Protein AF-A0AAW9J1S3-F1 (afdb_monomer)

Solvent-accessible surface area (backbone atoms only — not comparable to full-atom values): 53764 Å² total; per-residue (Å²): 118,81,62,62,61,52,53,53,47,53,53,35,45,76,72,69,49,69,88,64,60,58,68,57,48,53,51,50,54,44,50,51,50,52,27,54,75,70,70,55,31,61,52,56,92,59,55,45,56,62,50,27,49,54,73,49,40,63,56,83,90,52,37,42,70,56,31,48,40,51,44,47,17,64,76,46,49,65,40,48,36,65,63,54,35,52,54,44,48,53,59,56,66,73,47,64,66,48,80,29,67,58,48,80,54,96,50,23,64,40,79,38,87,68,33,74,67,61,58,68,61,51,53,50,50,49,53,47,64,70,69,59,83,79,79,79,84,62,68,59,46,78,66,84,85,67,46,63,35,38,39,51,54,77,73,41,83,43,54,34,45,43,84,89,52,95,72,71,77,64,76,75,73,70,68,51,76,47,67,64,80,64,51,73,48,44,50,66,56,47,47,50,42,17,44,51,51,43,51,50,53,53,50,36,41,74,71,66,79,42,85,75,80,89,76,51,44,39,62,49,50,70,47,28,48,63,26,35,41,54,96,54,41,77,40,87,53,65,61,51,71,43,49,53,68,26,27,35,39,25,31,64,80,24,40,60,72,57,50,53,52,36,51,50,53,52,40,34,78,70,57,34,20,34,37,40,35,35,85,44,70,67,59,22,51,54,50,30,52,51,37,44,73,69,72,40,52,47,26,45,55,77,54,54,91,45,46,65,65,48,49,61,68,66,39,53,94,91,45,98,61,60,57,64,84,51,40,71,74,71,66,45,64,65,73,62,68,78,28,46,59,86,85,60,77,98,70,73,74,53,86,60,66,66,56,54,64,52,26,27,51,86,94,48,89,55,24,24,46,40,75,61,55,69,75,31,54,70,44,42,44,44,54,41,57,39,67,37,33,34,40,26,20,22,60,64,34,39,72,75,27,62,49,41,77,40,95,89,63,30,65,46,48,32,55,62,48,43,32,74,39,30,28,35,35,36,31,55,51,36,35,54,48,35,39,53,32,21,30,74,26,33,26,66,49,48,53,68,54,58,51,58,61,30,44,61,43,51,51,51,49,53,52,37,43,75,73,67,62,72,50,75,68,56,55,51,49,53,50,35,54,51,50,36,50,55,28,49,49,56,47,49,52,56,67,70,50,94,64,57,80,54,40,60,61,58,47,52,72,57,27,73,47,41,43,69,54,55,53,72,71,37,82,84,55,59,66,70,63,50,50,42,53,52,38,34,74,65,68,70,45,91,35,67,68,59,52,39,44,74,75,36,58,68,61,34,55,54,49,47,31,72,75,68,73,48,53,73,66,54,50,52,52,51,52,47,37,50,32,46,49,53,32,53,55,32,51,56,48,43,40,51,50,52,54,52,38,54,73,75,40,40,46,74,60,62,73,54,64,67,58,48,61,70,49,84,65,55,60,50,57,42,24,45,29,61,76,43,75,43,72,37,35,34,48,39,83,87,81,69,43,62,29,41,36,34,35,55,30,41,30,36,41,73,64,71,28,35,27,50,57,44,51,40,79,66,14,49,54,56,24,19,26,30,38,34,32,26,54,61,28,90,31,87,55,11,35,49,38,27,56,85,60,70,59,43,33,36,28,41,54,40,66,71,58,44,56,52,46,33,63,24,45,33,42,75,49,96,38,92,48,38,33,56,91,42,81,67,46,66,65,38,47,50,51,43,51,60,77,41,39,69,63,54,50,53,40,46,76,70,70,40,20,37,39,38,29,27,70,34,60,71,53,21,53,53,50,44,59,50,47,46,72,76,42,71,90,55,47,57,35,24,48,44,58,78,88,56,82,88,55,90,51,53,43,43,63,84,49,45,53,59,49,67,76,65,75,59,37,34,41,27,35,24,42,88,70,63,35,63,96,64,68,48,27,37,98,84,50,24,32,61,45,40,33,38,36,34,58,28,66,72,62,76,74,83,65,40,64,46,58,52,49,25,35,47,47,28,52,44,42,48,50,37,49,76,44,71,86,51,59,60,66,61,44,32,52,52,47,27,54,50,33,47,54,48,54,58,55,69,62,56,88,61,96,46,73,68,71,42,58,69,68,61,37,40,27,51,45,43,47,41,50,48,51,53,51,38,42,50,39,51,53,55,33,76,71,59,88,85,58,79,73,41,38,38,37,40,40,18,22,53,46,47,43,93,49,102,84,41,58,29,52,60,60,53,42,49,50,53,50,53,58,43,38,71,34,84,64,45,7,69,59,43,37,72,58,40,37,39,58,51,45,8,46,45,67,38,63,73,76,116

Organism: Clostridium perfringens (NCBI:txid1502)

Secondary structure (DSSP, 8-state):
-HHHHHHHHHHHHHTT-TT--HHHHHHHHHHHHHHHHTT--B-TTTGGGGGG-GGGTT-S---HHHHHHHHHHHHSGGGGSHHHHHHHHHHHHHS-GGG-SEEEETTEEEE-TT--S-HHHHHHHHHHHTT--PPPPP-EE--SS--EEEEEETTEEEEEE-TTS-------PPPPPP--S-EEEEHHHHHHHHHHHHHHHHHHHHTTS--PPP--HHHHHHTEEEEEEETTEEEE-SEEEE-SEEEEEE-TTSSHHHHHHHHHHHHHHTT--EEEEES-HHHHHHHHHHHHHTT--EEE---GGGHHHHHHHHS-TT-SS--HHHHHHH-PPPGGGGTB-TTS------TT---TTTBB-TT--SEE--GGGGT-GGGHHHHGGGT-SEEEEEHHHHHH-B---BTTTBS-BHHHHHHHH-SEEEETTHHHHHHHHHHHTEEEEEHHHHHHHHHHHHHHHHHHHHTT---HHHHHHHHHHHHHHHHHHHHHHHHHSS-SHHHHHHHHTT--B-HHHHHHH-TTS-HHHHHHHHHHHHH----HHHHHHHH-HHHHHHHHHHHH---HHHHHHHHHHHHHHHHHHHHHHHHHHHHHHHHHS-------TTTS-STTTHHHHSPBPTT--EEEEEEETTTTEEEEEEE-B-TTHHHHSGGGSSB-TTS-B-S-EEEEEESS---TT-TTT---S-EEEEEEEPHHHHHHHHT-EEEE-------TT-SSHHHHHHHHHHHTHHHHHHHHHTT--EEEEESSHHHHHHHHHHHHHH-TTS-EEEEE-TTSPP-TTEEEGGGGGTGGGG--SEEEEEHHHHSSS---B-TTS-BS-SEEEESS---PPTT-HHHHHHHHHHHHHHHHHHTTTS-HHHHHHHHHHHHHHHHHHHT---SSGGGS-HHHHHHHHHHHHHHHHHHHTTT---S-TTSPPPEEEE-SGGGS-SSTT---HHHHHHHHHHHHHT-TTTHHHHHHHHHHHHHHHHHHHS--

Foldseek 3Di:
DVPVLVVLQVVLVVVVNPPQPSLLQLLLLLVLLLCVVVVVFAQLLQCLLQLQCLLLFLDFDFFLNSQLSLLNCVSNVVSNFSLSVVVSLVSNQPGDLLSGQWDADPRGTDGRPSNDPPNVVSSVVSVVSSVDDDAADALADADQVDFWWWAFAQRDIWIFGRPVPDFDFFDQDAFQAAPDDKDKDFLVLLLVLQVLLLVLVVVCVVVVVDDDDRDSLNVLSVQWFKWFQDPLDTHHDGMDIFDFEAEEEEAQSLCLVSSVLSCLLSCLVVVAAEEEADADPVVLLVSQVSCVSVVFLEFEQDDQVCLVVVQLLQDDPVDPDGDPSVCLARVFAFPRLVRTDPPDPNDGQDGSNDCQRAIHDDPDPGTYGDSCCNVGSNCVRQSSNRPGSYYYYYLCCQLVPWHDQDPRHGIDRNLVVQFQHGAEYEYEALLVSLLVLLDLQKDKFAPCCQLVLCVVLLVSLVVCVVVVVDDPLNVVLNVLSVLLVVLQVLLLCLLPDDCLPCSVVNQQPQDWDALLRLLVVPPLADPVLSVLVVCCQSPVDDRPLLVCCVVDVVVSLVCCCVPVVHDPSNSSSSSNSSSRSSSVVSVLVSLVSVVVCVSRHVRPRDRGSQSVPSDPVVLSQFRFQLLHFDWIWGADPVVRHIMIITHGGSRSCSQSVQQQSRADSGSRGSHHRYYYYHNQQCLPLALSRHDLHDHGIYIFGRVLLLVLLLQAAEAEQPDPQALDVDDPNLVSLLVLCVSCVVVLVVCVVVVFAEEEEDADQVSQVSNQVSVCVSCVPFLAAEEDDSPDDDDPRYDYLSCLQVVLVVSHRYYYYYLVSQLDDYQNAHPLSAFRGQEYEHSHQHDDDQSDVSSLSSSLSSVSSNLSVVPSPDDSSVNSVVSSVSSVVSSVLSSDDDPALLRRDPSVNSNVLSVSVSSVSSNVSSNSRDPDSPDDRGYYYYRRPLCQAPDPSGDHSLVVNLVVLVVCLPDSSHNVVSCSSCVSVSSSSCVNPVPD

InterPro domains:
  IPR027417 P-loop containing nucleoside triphosphate hydrolase [SSF52540] (237-436)
  IPR027417 P-loop containing nucleoside triphosphate hydrolase [SSF52540] (248-827)
  IPR055254 pPIWI_RE three-gene island, domain Z [PF18155] (20-139)

pLDDT: mean 85.29, std 10.1, range [30.73, 98.56]

Mean predicted aligned error: 9.4 Å

Structure (mmCIF, N/CA/C/O backbone):
data_AF-A0AAW9J1S3-F1
#
_entry.id   AF-A0AAW9J1S3-F1
#
loop_
_atom_site.group_PDB
_atom_site.id
_atom_site.type_symbol
_atom_site.label_atom_id
_atom_site.label_alt_id
_atom_site.label_comp_id
_atom_site.label_asym_id
_atom_site.label_entity_id
_atom_site.label_seq_id
_atom_site.pdbx_PDB_ins_code
_atom_site.Cartn_x
_atom_site.Cartn_y
_atom_site.Cartn_z
_atom_site.occupancy
_atom_site.B_iso_or_equiv
_atom_site.auth_seq_id
_atom_site.auth_comp_id
_atom_site.auth_asym_id
_atom_site.auth_atom_id
_atom_site.pdbx_PDB_model_num
ATOM 1 N N . MET A 1 1 ? 1.989 -17.396 -33.638 1.00 52.03 1 MET A N 1
ATOM 2 C CA . MET A 1 1 ? 3.152 -16.567 -33.212 1.00 52.03 1 MET A CA 1
ATOM 3 C C . MET A 1 1 ? 4.510 -16.957 -33.827 1.00 52.03 1 MET A C 1
ATOM 5 O O . MET A 1 1 ? 5.152 -16.068 -34.367 1.00 52.03 1 MET A O 1
ATOM 9 N N . LYS A 1 2 ? 4.998 -18.216 -33.769 1.00 53.50 2 LYS A N 1
ATOM 10 C CA . LYS A 1 2 ? 6.369 -18.568 -34.240 1.00 53.50 2 LYS A CA 1
ATOM 11 C C . LYS A 1 2 ? 6.621 -18.409 -35.760 1.00 53.50 2 LYS A C 1
ATOM 13 O O . LYS A 1 2 ? 7.780 -18.274 -36.132 1.00 53.50 2 LYS A O 1
ATOM 18 N N . GLY A 1 3 ? 5.578 -18.403 -36.601 1.00 76.75 3 GLY A N 1
ATOM 19 C CA . GLY A 1 3 ? 5.687 -18.198 -38.059 1.00 76.75 3 GLY A CA 1
ATOM 20 C C . GLY A 1 3 ? 6.044 -16.757 -38.439 1.00 76.75 3 GLY A C 1
ATOM 21 O O . GLY A 1 3 ? 7.142 -16.511 -38.922 1.00 76.75 3 GLY A O 1
ATOM 22 N N . MET A 1 4 ? 5.186 -15.787 -38.091 1.00 83.50 4 MET A N 1
ATOM 23 C CA . MET A 1 4 ? 5.354 -14.372 -38.472 1.00 83.50 4 MET A CA 1
ATOM 24 C C . MET A 1 4 ? 6.706 -13.770 -38.052 1.00 83.50 4 MET A C 1
ATOM 26 O O . MET A 1 4 ? 7.343 -13.077 -38.835 1.00 83.50 4 MET A O 1
ATOM 30 N N . LYS A 1 5 ? 7.195 -14.074 -36.839 1.00 86.50 5 LYS A N 1
ATOM 31 C CA . LYS A 1 5 ? 8.501 -13.572 -36.369 1.00 86.50 5 LYS A CA 1
ATOM 32 C C . LYS A 1 5 ? 9.663 -14.045 -37.252 1.00 86.50 5 LYS A C 1
ATOM 34 O O . LYS A 1 5 ? 10.581 -13.274 -37.507 1.00 86.50 5 LYS A O 1
ATOM 39 N N . LYS A 1 6 ? 9.633 -15.304 -37.704 1.00 87.19 6 LYS A N 1
ATOM 40 C CA . LYS A 1 6 ? 10.667 -15.856 -38.593 1.00 87.19 6 LYS A CA 1
ATOM 41 C C . LYS A 1 6 ? 10.583 -15.245 -39.988 1.00 87.19 6 LYS A C 1
ATOM 43 O O . LYS A 1 6 ? 11.612 -14.909 -40.555 1.00 87.19 6 LYS A O 1
ATOM 48 N N . GLU A 1 7 ? 9.371 -15.076 -40.507 1.00 88.75 7 GLU A N 1
ATOM 49 C CA . GLU A 1 7 ? 9.163 -14.518 -41.843 1.00 88.75 7 GLU A CA 1
ATOM 50 C C . GLU A 1 7 ? 9.567 -13.038 -41.923 1.00 88.75 7 GLU A C 1
ATOM 52 O O . GLU A 1 7 ? 10.266 -12.653 -42.853 1.00 88.75 7 GLU A O 1
ATOM 57 N N . VAL A 1 8 ? 9.211 -12.226 -40.918 1.00 88.25 8 VAL A N 1
ATOM 58 C CA . VAL A 1 8 ? 9.635 -10.815 -40.838 1.00 88.25 8 VAL A CA 1
ATOM 59 C C . VAL A 1 8 ? 11.151 -10.701 -40.710 1.00 88.25 8 VAL A C 1
ATOM 61 O O . VAL A 1 8 ? 11.750 -9.863 -41.376 1.00 88.25 8 VAL A O 1
ATOM 64 N N . LYS A 1 9 ? 11.780 -11.565 -39.900 1.00 89.62 9 LYS A N 1
ATOM 65 C CA . LYS A 1 9 ? 13.242 -11.620 -39.788 1.00 89.62 9 LYS A CA 1
ATOM 66 C C . LYS A 1 9 ? 13.896 -11.865 -41.147 1.00 89.62 9 LYS A C 1
ATOM 68 O O . LYS A 1 9 ? 14.742 -11.083 -41.560 1.00 89.62 9 LYS A O 1
ATOM 73 N N . HIS A 1 10 ? 13.453 -12.907 -41.842 1.00 89.12 10 HIS A N 1
ATOM 74 C CA . HIS A 1 10 ? 13.991 -13.265 -43.149 1.00 89.12 10 HIS A CA 1
ATOM 75 C C . HIS A 1 10 ? 13.793 -12.148 -44.185 1.00 89.12 10 HIS A C 1
ATOM 77 O O . HIS A 1 10 ? 14.692 -11.858 -44.967 1.00 89.12 10 HIS A O 1
ATOM 83 N N . PHE A 1 11 ? 12.636 -11.479 -44.171 1.00 89.19 11 PHE A N 1
ATOM 84 C CA . PHE A 1 11 ? 12.374 -10.361 -45.073 1.00 89.19 11 PHE A CA 1
ATOM 85 C C . PHE A 1 11 ? 13.281 -9.148 -44.804 1.00 89.19 11 PHE A C 1
ATOM 87 O O . PHE A 1 11 ? 13.770 -8.539 -45.754 1.00 89.19 11 PHE A O 1
ATOM 94 N N . LEU A 1 12 ? 13.523 -8.805 -43.533 1.00 89.31 12 LEU A N 1
ATOM 95 C CA . LEU A 1 12 ? 14.440 -7.720 -43.163 1.00 89.31 12 LEU A CA 1
ATOM 96 C C . LEU A 1 12 ? 15.878 -8.024 -43.608 1.00 89.31 12 LEU A C 1
ATOM 98 O O . LEU A 1 12 ? 16.517 -7.165 -44.208 1.00 89.31 12 LEU A O 1
ATOM 102 N N . GLU A 1 13 ? 16.340 -9.264 -43.421 1.00 88.88 13 GLU A N 1
ATOM 103 C CA . GLU A 1 13 ? 17.653 -9.724 -43.899 1.00 88.88 13 GLU A CA 1
ATOM 104 C C . GLU A 1 13 ? 17.781 -9.586 -45.430 1.00 88.88 13 GLU A C 1
ATOM 106 O O . GLU A 1 13 ? 18.755 -9.016 -45.913 1.00 88.88 13 GLU A O 1
ATOM 111 N N . ILE A 1 14 ? 16.761 -9.988 -46.207 1.00 88.62 14 ILE A N 1
ATOM 112 C CA . ILE A 1 14 ? 16.741 -9.814 -47.679 1.00 88.62 14 ILE A CA 1
ATOM 113 C C . ILE A 1 14 ? 16.858 -8.339 -48.091 1.00 88.62 14 ILE A C 1
ATOM 115 O O . ILE A 1 14 ? 17.413 -8.025 -49.144 1.00 88.62 14 ILE A O 1
ATOM 119 N N . LYS A 1 15 ? 16.316 -7.421 -47.287 1.00 88.38 15 LYS A N 1
ATOM 120 C CA . LYS A 1 15 ? 16.326 -5.978 -47.559 1.00 88.38 15 LYS A CA 1
ATOM 121 C C . LYS A 1 15 ? 17.582 -5.263 -47.050 1.00 88.38 15 LYS A C 1
ATOM 123 O O . LYS A 1 15 ? 17.639 -4.040 -47.147 1.00 88.38 15 LYS A O 1
ATOM 128 N N . GLY A 1 16 ? 18.582 -6.007 -46.573 1.00 86.31 16 GLY A N 1
ATOM 129 C CA . GLY A 1 16 ? 19.854 -5.465 -46.089 1.00 86.31 16 GLY A CA 1
ATOM 130 C C . GLY A 1 16 ? 19.802 -4.921 -44.659 1.00 86.31 16 GLY A C 1
ATOM 131 O O . GLY A 1 16 ? 20.721 -4.227 -44.241 1.00 86.31 16 GLY A O 1
ATOM 132 N N . GLU A 1 17 ? 18.746 -5.230 -43.904 1.00 88.00 17 GLU A N 1
ATOM 133 C CA . GLU A 1 17 ? 18.546 -4.800 -42.513 1.00 88.00 17 GLU A CA 1
ATOM 134 C C . GLU A 1 17 ? 19.012 -5.902 -41.542 1.00 88.00 17 GLU A C 1
ATOM 136 O O . GLU A 1 17 ? 18.250 -6.421 -40.718 1.00 88.00 17 GLU A O 1
ATOM 141 N N . GLU A 1 18 ? 20.272 -6.322 -41.677 1.00 84.62 18 GLU A N 1
ATOM 142 C CA . GLU A 1 18 ? 20.867 -7.345 -40.814 1.00 84.62 18 GLU A CA 1
ATOM 143 C C . GLU A 1 18 ? 21.074 -6.820 -39.380 1.00 84.62 18 GLU A C 1
ATOM 145 O O . GLU A 1 18 ? 21.446 -5.671 -39.154 1.00 84.62 18 GLU A O 1
ATOM 150 N N . GLY A 1 19 ? 20.835 -7.672 -38.376 1.00 81.56 19 GLY A N 1
ATOM 151 C CA . GLY A 1 19 ? 21.059 -7.326 -36.964 1.00 81.56 19 GLY A CA 1
ATOM 152 C C . GLY A 1 19 ? 19.925 -6.553 -36.275 1.00 81.56 19 GLY A C 1
ATOM 153 O O . GLY A 1 19 ? 20.030 -6.270 -35.081 1.00 81.56 19 GLY A O 1
ATOM 154 N N . VAL A 1 20 ? 18.818 -6.265 -36.970 1.00 85.69 20 VAL A N 1
ATOM 155 C CA . VAL A 1 20 ? 17.625 -5.658 -36.358 1.00 85.69 20 VAL A CA 1
ATOM 156 C C . VAL A 1 20 ? 17.046 -6.562 -35.263 1.00 85.69 20 VAL A C 1
ATOM 158 O O . VAL A 1 20 ? 16.797 -7.755 -35.465 1.00 85.69 20 VAL A O 1
ATOM 161 N N . ASP A 1 21 ? 16.749 -5.976 -34.100 1.00 87.75 21 ASP A N 1
ATOM 162 C CA . ASP A 1 21 ? 15.970 -6.650 -33.062 1.00 87.75 21 ASP A CA 1
ATOM 163 C C . ASP A 1 21 ? 14.511 -6.807 -33.524 1.00 87.75 21 ASP A C 1
ATOM 165 O O . ASP A 1 21 ? 13.690 -5.889 -33.481 1.00 87.75 21 ASP A O 1
ATOM 169 N N . ILE A 1 22 ? 14.183 -8.019 -33.966 1.00 89.94 22 ILE A N 1
ATOM 170 C CA . ILE A 1 22 ? 12.863 -8.371 -34.495 1.00 89.94 22 ILE A CA 1
ATOM 171 C C . ILE A 1 22 ? 11.762 -8.235 -33.438 1.00 89.94 22 ILE A C 1
ATOM 173 O O . ILE A 1 22 ? 10.626 -7.895 -33.774 1.00 89.94 22 ILE A O 1
ATOM 177 N N . ASP A 1 23 ? 12.060 -8.498 -32.162 1.00 87.12 23 ASP A N 1
ATOM 178 C CA . ASP A 1 23 ? 11.063 -8.306 -31.108 1.00 87.12 23 ASP A CA 1
ATOM 179 C C . ASP A 1 23 ? 10.791 -6.818 -30.897 1.00 87.12 23 ASP A C 1
ATOM 181 O O . ASP A 1 23 ? 9.628 -6.431 -30.784 1.00 87.12 23 ASP A O 1
ATOM 185 N N . ALA A 1 24 ? 11.832 -5.983 -30.888 1.00 87.31 24 ALA A N 1
ATOM 186 C CA . ALA A 1 24 ? 11.693 -4.530 -30.832 1.00 87.31 24 ALA A CA 1
ATOM 187 C C . ALA A 1 24 ? 10.852 -3.996 -32.006 1.00 87.31 24 ALA A C 1
ATOM 189 O O . ALA A 1 24 ? 9.870 -3.287 -31.772 1.00 87.31 24 ALA A O 1
ATOM 190 N N . PHE A 1 25 ? 11.172 -4.415 -33.236 1.00 91.69 25 PHE A N 1
ATOM 191 C CA . PHE A 1 25 ? 10.453 -4.040 -34.457 1.00 91.69 25 PHE A CA 1
ATOM 192 C C . PHE A 1 25 ? 8.963 -4.410 -34.398 1.00 91.69 25 PHE A C 1
ATOM 194 O O . PHE A 1 25 ? 8.088 -3.564 -34.583 1.00 91.69 25 PHE A O 1
ATOM 201 N N . LEU A 1 26 ? 8.647 -5.669 -34.075 1.00 90.25 26 LEU A N 1
ATOM 202 C CA . LEU A 1 26 ? 7.258 -6.131 -34.026 1.00 90.25 26 LEU A CA 1
ATOM 203 C C . LEU A 1 26 ? 6.458 -5.471 -32.897 1.00 90.25 26 LEU A C 1
ATOM 205 O O . LEU A 1 26 ? 5.250 -5.276 -33.048 1.00 90.25 26 LEU A O 1
ATOM 209 N N . LYS A 1 27 ? 7.098 -5.151 -31.764 1.00 90.38 27 LYS A N 1
ATOM 210 C CA . LYS A 1 27 ? 6.449 -4.467 -30.637 1.00 90.38 27 LYS A CA 1
ATOM 211 C C . LYS A 1 27 ? 6.027 -3.049 -31.010 1.00 90.38 27 LYS A C 1
ATOM 213 O O . LYS A 1 27 ? 4.875 -2.692 -30.770 1.00 90.38 27 LYS A O 1
ATOM 218 N N . ILE A 1 28 ? 6.938 -2.256 -31.579 1.00 93.25 28 ILE A N 1
ATOM 219 C CA . ILE A 1 28 ? 6.637 -0.865 -31.933 1.00 93.25 28 ILE A CA 1
ATOM 220 C C . ILE A 1 28 ? 5.641 -0.786 -33.089 1.00 93.25 28 ILE A C 1
ATOM 222 O O . ILE A 1 28 ? 4.666 -0.048 -32.985 1.00 93.25 28 ILE A O 1
ATOM 226 N N . GLU A 1 29 ? 5.786 -1.621 -34.123 1.00 93.50 29 GLU A N 1
ATOM 227 C CA . GLU A 1 29 ? 4.840 -1.668 -35.244 1.00 93.50 29 GLU A CA 1
ATOM 228 C C . GLU A 1 29 ? 3.432 -2.094 -34.790 1.00 93.50 29 GLU A C 1
ATOM 230 O O . GLU A 1 29 ? 2.440 -1.477 -35.181 1.00 93.50 29 GLU A O 1
ATOM 235 N N . GLY A 1 30 ? 3.330 -3.076 -33.885 1.00 92.50 30 GLY A N 1
ATOM 236 C CA . GLY A 1 30 ? 2.051 -3.487 -33.300 1.00 92.50 30 GLY A CA 1
ATOM 237 C C . GLY A 1 30 ? 1.386 -2.397 -32.452 1.00 92.50 30 GLY A C 1
ATOM 238 O O . GLY A 1 30 ? 0.162 -2.241 -32.488 1.00 92.50 30 GLY A O 1
ATOM 239 N N . PHE A 1 31 ? 2.174 -1.601 -31.724 1.00 94.00 31 PHE A N 1
ATOM 240 C CA . PHE A 1 31 ? 1.665 -0.449 -30.980 1.00 94.00 31 PHE A CA 1
ATOM 241 C C . PHE A 1 31 ? 1.219 0.693 -31.907 1.00 94.00 31 PHE A C 1
ATOM 243 O O . PHE A 1 31 ? 0.143 1.253 -31.701 1.00 94.00 31 PHE A O 1
ATOM 250 N N . LEU A 1 32 ? 1.976 0.993 -32.967 1.00 94.38 32 LEU A N 1
ATOM 251 C CA . LEU A 1 32 ? 1.576 1.969 -33.987 1.00 94.38 32 LEU A CA 1
ATOM 252 C C . LEU A 1 32 ? 0.290 1.538 -34.710 1.00 94.38 32 LEU A C 1
ATOM 254 O O . LEU A 1 32 ? -0.583 2.376 -34.923 1.00 94.38 32 LEU A O 1
ATOM 258 N N . ASN A 1 33 ? 0.120 0.240 -34.993 1.00 93.50 33 ASN A N 1
ATOM 259 C CA . ASN A 1 33 ? -1.122 -0.315 -35.542 1.00 93.50 33 ASN A CA 1
ATOM 260 C C . ASN A 1 33 ? -2.321 -0.069 -34.613 1.00 93.50 33 ASN A C 1
ATOM 262 O O . ASN A 1 33 ? -3.362 0.419 -35.057 1.00 93.50 33 ASN A O 1
ATOM 266 N N . PHE A 1 34 ? -2.165 -0.345 -33.312 1.00 93.12 34 PHE A N 1
ATOM 267 C CA . PHE A 1 34 ? -3.193 -0.038 -32.311 1.00 93.12 34 PHE A CA 1
ATOM 268 C C . PHE A 1 34 ? -3.555 1.455 -32.309 1.00 93.12 34 PHE A C 1
ATOM 270 O O . PHE A 1 34 ? -4.738 1.803 -32.351 1.00 93.12 34 PHE A O 1
ATOM 277 N N . CYS A 1 35 ? -2.547 2.332 -32.292 1.00 94.06 35 CYS A N 1
ATOM 278 C CA . CYS A 1 35 ? -2.738 3.779 -32.277 1.00 94.06 35 CYS A CA 1
ATOM 279 C C . CYS A 1 35 ? -3.431 4.279 -33.548 1.00 94.06 35 CYS A C 1
ATOM 281 O O . CYS A 1 35 ? -4.372 5.064 -33.463 1.00 94.06 35 CYS A O 1
ATOM 283 N N . TYR A 1 36 ? -3.026 3.788 -34.720 1.00 93.38 36 TYR A N 1
ATOM 284 C CA . TYR A 1 36 ? -3.627 4.170 -35.993 1.00 93.38 36 TYR A CA 1
ATOM 285 C C . TYR A 1 36 ? -5.106 3.766 -36.073 1.00 93.38 36 TYR A C 1
ATOM 287 O O . TYR A 1 36 ? -5.947 4.581 -36.456 1.00 93.38 36 TYR A O 1
ATOM 295 N N . LYS A 1 37 ? -5.436 2.535 -35.662 1.00 91.31 37 LYS A N 1
ATOM 296 C CA . LYS A 1 37 ? -6.807 1.999 -35.674 1.00 91.31 37 LYS A CA 1
ATOM 297 C C . LYS A 1 37 ? -7.747 2.734 -34.717 1.00 91.31 37 LYS A C 1
ATOM 299 O O . LYS A 1 37 ? -8.903 2.964 -35.056 1.00 91.31 37 LYS A O 1
ATOM 304 N N . ASN A 1 38 ? -7.251 3.110 -33.540 1.00 90.94 38 ASN A N 1
ATOM 305 C CA . ASN A 1 38 ? -8.029 3.793 -32.503 1.00 90.94 38 ASN A CA 1
ATOM 306 C C . ASN A 1 38 ? -7.952 5.334 -32.586 1.00 90.94 38 ASN A C 1
ATOM 308 O O . ASN A 1 38 ? -8.265 6.021 -31.616 1.00 90.94 38 ASN A O 1
ATOM 312 N N . ASP A 1 39 ? -7.544 5.884 -33.737 1.00 92.19 39 ASP A N 1
ATOM 313 C CA . ASP A 1 39 ? -7.462 7.330 -34.011 1.00 92.19 39 ASP A CA 1
ATOM 314 C C . ASP A 1 39 ? -6.505 8.120 -33.082 1.00 92.19 39 ASP A C 1
ATOM 316 O O . ASP A 1 39 ? -6.611 9.333 -32.896 1.00 92.19 39 ASP A O 1
ATOM 320 N N . TYR A 1 40 ? -5.488 7.451 -32.535 1.00 93.56 40 TYR A N 1
ATOM 321 C CA . TYR A 1 40 ? -4.356 8.066 -31.830 1.00 93.56 40 TYR A CA 1
ATOM 322 C C . TYR A 1 40 ? -3.200 8.362 -32.799 1.00 93.56 40 TYR A C 1
ATOM 324 O O . TYR A 1 40 ? -2.063 7.941 -32.595 1.00 93.56 40 TYR A O 1
ATOM 332 N N . LYS A 1 41 ? -3.501 9.072 -33.894 1.00 94.06 41 LYS A N 1
ATOM 333 C CA . LYS A 1 41 ? -2.560 9.308 -35.009 1.00 94.06 41 LYS A CA 1
ATOM 334 C C . LYS A 1 41 ? -1.656 10.529 -34.829 1.00 94.06 41 LYS A C 1
ATOM 336 O O . LYS A 1 41 ? -0.696 10.684 -35.576 1.00 94.06 41 LYS A O 1
ATOM 341 N N . ASN A 1 42 ? -1.972 11.411 -33.884 1.00 92.94 42 ASN A N 1
ATOM 342 C CA . ASN A 1 42 ? -1.257 12.667 -33.650 1.00 92.94 42 ASN A CA 1
ATOM 343 C C . ASN A 1 42 ? -0.380 12.586 -32.394 1.00 92.94 42 ASN A C 1
ATOM 345 O O . ASN A 1 42 ? -0.678 11.826 -31.478 1.00 92.94 42 ASN A O 1
ATOM 349 N N . ASP A 1 43 ? 0.640 13.442 -32.327 1.00 92.44 43 ASP A N 1
ATOM 350 C CA . ASP A 1 43 ? 1.543 13.581 -31.178 1.00 92.44 43 ASP A CA 1
ATOM 351 C C . ASP A 1 43 ? 2.330 12.298 -30.849 1.00 92.44 43 ASP A C 1
ATOM 353 O O . ASP A 1 43 ? 2.467 11.900 -29.691 1.00 92.44 43 ASP A O 1
ATOM 357 N N . VAL A 1 44 ? 2.850 11.641 -31.893 1.00 92.69 44 VAL A N 1
ATOM 358 C CA . VAL A 1 44 ? 3.534 10.335 -31.829 1.00 92.69 44 VAL A CA 1
ATOM 359 C C . VAL A 1 44 ? 4.679 10.299 -30.820 1.00 92.69 44 VAL A C 1
ATOM 361 O O . VAL A 1 44 ? 4.882 9.284 -30.164 1.00 92.69 44 VAL A O 1
ATOM 364 N N . LYS A 1 45 ? 5.389 11.403 -30.599 1.00 90.12 45 LYS A N 1
ATOM 365 C CA . LYS A 1 45 ? 6.440 11.482 -29.571 1.00 90.12 45 LYS A CA 1
ATOM 366 C C . LYS A 1 45 ? 5.913 11.285 -28.138 1.00 90.12 45 LYS A C 1
ATOM 368 O O . LYS A 1 45 ? 6.686 10.933 -27.254 1.00 90.12 45 LYS A O 1
ATOM 373 N N . ASN A 1 46 ? 4.613 11.475 -27.893 1.00 90.62 46 ASN A N 1
ATOM 374 C CA . ASN A 1 46 ? 3.998 11.438 -26.561 1.00 90.62 46 ASN A CA 1
ATOM 375 C C . ASN A 1 46 ? 2.923 10.347 -26.366 1.00 90.62 46 ASN A C 1
ATOM 377 O O . ASN A 1 46 ? 2.468 10.149 -25.237 1.00 90.62 46 ASN A O 1
ATOM 381 N N . ILE A 1 47 ? 2.532 9.597 -27.407 1.00 92.62 47 ILE A N 1
ATOM 382 C CA . ILE A 1 47 ? 1.500 8.538 -27.301 1.00 92.62 47 ILE A CA 1
ATOM 383 C C . ILE A 1 47 ? 1.905 7.347 -26.412 1.00 92.62 47 ILE A C 1
ATOM 385 O O . ILE A 1 47 ? 1.044 6.556 -26.025 1.00 92.62 47 ILE A O 1
ATOM 389 N N . TRP A 1 48 ? 3.176 7.245 -26.000 1.00 91.31 48 TRP A N 1
ATOM 390 C CA . TRP A 1 48 ? 3.644 6.288 -24.981 1.00 91.31 48 TRP A CA 1
ATOM 391 C C . TRP A 1 48 ? 2.884 6.396 -23.649 1.00 91.31 48 TRP A C 1
ATOM 393 O O . TRP A 1 48 ? 2.914 5.471 -22.837 1.00 91.31 48 TRP A O 1
ATOM 403 N N . ASN A 1 49 ? 2.175 7.508 -23.419 1.00 91.81 49 ASN A N 1
ATOM 404 C CA . ASN A 1 49 ? 1.352 7.695 -22.232 1.00 91.81 49 ASN A CA 1
ATOM 405 C C . ASN A 1 49 ? 0.050 6.861 -22.224 1.00 91.81 49 ASN A C 1
ATOM 407 O O . ASN A 1 49 ? -0.579 6.740 -21.173 1.00 91.81 49 ASN A O 1
ATOM 411 N N . LEU A 1 50 ? -0.375 6.281 -23.354 1.00 92.50 50 LEU A N 1
ATOM 412 C CA . LEU A 1 50 ? -1.594 5.469 -23.461 1.00 92.50 50 LEU A CA 1
ATOM 413 C C . LEU A 1 50 ? -1.553 4.208 -22.572 1.00 92.50 50 LEU A C 1
ATOM 415 O O . LEU A 1 50 ? -2.461 4.041 -21.749 1.00 92.50 50 LEU A O 1
ATOM 419 N N . PRO A 1 51 ? -0.507 3.355 -22.639 1.00 91.50 51 PRO A N 1
ATOM 420 C CA . PRO A 1 51 ? -0.401 2.143 -21.825 1.00 91.50 51 PRO A CA 1
ATOM 421 C C . PRO A 1 51 ? -0.027 2.403 -20.355 1.00 91.50 51 PRO A C 1
ATOM 423 O O . PRO A 1 51 ? 0.506 1.519 -19.697 1.00 91.50 51 PRO A O 1
ATOM 426 N N . LEU A 1 52 ? -0.272 3.586 -19.784 1.00 90.62 52 LEU A N 1
ATOM 427 C CA . LEU A 1 52 ? 0.049 3.847 -18.372 1.00 90.62 52 LEU A CA 1
ATOM 428 C C . LEU A 1 52 ? -1.044 3.409 -17.388 1.00 90.62 52 LEU A C 1
ATOM 430 O O . LEU A 1 52 ? -0.803 3.455 -16.183 1.00 90.62 52 LEU A O 1
ATOM 434 N N . ASN A 1 53 ? -2.225 3.007 -17.875 1.00 91.25 53 ASN A N 1
ATOM 435 C CA . ASN A 1 53 ? -3.433 2.700 -17.089 1.00 91.25 53 ASN A CA 1
ATOM 436 C C . ASN A 1 53 ? -3.970 3.858 -16.215 1.00 91.25 53 ASN A C 1
ATOM 438 O O . ASN A 1 53 ? -4.935 3.666 -15.482 1.00 91.25 53 ASN A O 1
ATOM 442 N N . LEU A 1 54 ? -3.421 5.076 -16.331 1.00 91.50 54 LEU A N 1
ATOM 443 C CA . LEU A 1 54 ? -3.878 6.261 -15.580 1.00 91.50 54 LEU A CA 1
ATOM 444 C C . LEU A 1 54 ? -5.355 6.587 -15.846 1.00 91.50 54 LEU A C 1
ATOM 446 O O . LEU A 1 54 ? -6.114 6.880 -14.931 1.00 91.50 54 LEU A O 1
ATOM 450 N N . HIS A 1 55 ? -5.784 6.446 -17.097 1.00 87.88 55 HIS A N 1
ATOM 451 C CA . HIS A 1 55 ? -7.156 6.663 -17.543 1.00 87.88 55 HIS A CA 1
ATOM 452 C C . HIS A 1 55 ? -8.213 5.733 -16.915 1.00 87.88 55 HIS A C 1
ATOM 454 O O . HIS A 1 55 ? -9.399 6.016 -17.089 1.00 87.88 55 HIS A O 1
ATOM 460 N N . LYS A 1 56 ? -7.822 4.648 -16.224 1.00 89.50 56 LYS A N 1
ATOM 461 C CA . LYS A 1 56 ? -8.739 3.727 -15.522 1.00 89.50 56 LYS A CA 1
ATOM 462 C C . LYS A 1 56 ? -8.995 4.121 -14.062 1.00 89.50 56 LYS A C 1
ATOM 464 O O . LYS A 1 56 ? -9.954 3.628 -13.479 1.00 89.50 56 LYS A O 1
ATOM 469 N N . ILE A 1 57 ? -8.165 4.995 -13.488 1.00 92.50 57 ILE A N 1
ATOM 470 C CA . ILE A 1 57 ? -8.169 5.302 -12.053 1.00 92.50 57 ILE A CA 1
ATOM 471 C C . ILE A 1 57 ? -9.524 5.874 -11.620 1.00 92.50 57 ILE A C 1
ATOM 473 O O . ILE A 1 57 ? -9.944 6.922 -12.118 1.00 92.50 57 ILE A O 1
ATOM 477 N N . GLY A 1 58 ? -10.174 5.209 -10.667 1.00 86.38 58 GLY A N 1
ATOM 478 C CA . GLY A 1 58 ? -11.448 5.591 -10.065 1.00 86.38 58 GLY A CA 1
ATOM 479 C C . GLY A 1 58 ? -12.635 5.588 -11.031 1.00 86.38 58 GLY A C 1
ATOM 480 O O . GLY A 1 58 ? -13.602 6.316 -10.796 1.00 86.38 58 GLY A O 1
ATOM 481 N N . LYS A 1 59 ? -12.566 4.843 -12.145 1.00 84.25 59 LYS A N 1
ATOM 482 C CA . LYS A 1 59 ? -13.643 4.780 -13.148 1.00 84.25 59 LYS A CA 1
ATOM 483 C C . LYS A 1 59 ? -14.395 3.456 -13.101 1.00 84.25 59 LYS A C 1
ATOM 485 O O . LYS A 1 59 ? -13.780 2.394 -13.076 1.00 84.25 59 LYS A O 1
ATOM 490 N N . ASN A 1 60 ? -15.719 3.547 -13.234 1.00 76.81 60 ASN A N 1
ATOM 491 C CA . ASN A 1 60 ? -16.612 2.383 -13.320 1.00 76.81 60 ASN A CA 1
ATOM 492 C C . ASN A 1 60 ? -17.167 2.174 -14.738 1.00 76.81 60 ASN A C 1
ATOM 494 O O . ASN A 1 60 ? -17.441 1.051 -15.146 1.00 76.81 60 ASN A O 1
ATOM 498 N N . ASN A 1 61 ? -17.247 3.243 -15.536 1.00 81.44 61 ASN A N 1
ATOM 499 C CA . ASN A 1 61 ? -17.715 3.184 -16.920 1.00 81.44 61 ASN A CA 1
ATOM 500 C C . ASN A 1 61 ? -16.529 3.032 -17.874 1.00 81.44 61 ASN A C 1
ATOM 502 O O . ASN A 1 61 ? -15.924 4.020 -18.299 1.00 81.44 61 ASN A O 1
ATOM 506 N N . LEU A 1 62 ? -16.193 1.786 -18.186 1.00 90.44 62 LEU A N 1
ATOM 507 C CA . LEU A 1 62 ? -15.109 1.421 -19.090 1.00 90.44 62 LEU A CA 1
ATOM 508 C C . LEU A 1 62 ? -15.683 0.764 -20.352 1.00 90.44 62 LEU A C 1
ATOM 510 O O . LEU A 1 62 ? -16.822 0.309 -20.380 1.00 90.44 62 LEU A O 1
ATOM 514 N N . SER A 1 63 ? -14.907 0.775 -21.432 1.00 90.62 63 SER A N 1
ATOM 515 C CA . SER A 1 63 ? -15.358 0.357 -22.767 1.00 90.62 63 SER A CA 1
ATOM 516 C C . SER A 1 63 ? -14.341 -0.553 -23.450 1.00 90.62 63 SER A C 1
ATOM 518 O O . SER A 1 63 ? -13.234 -0.745 -22.945 1.00 90.62 63 SER A O 1
ATOM 520 N N . LYS A 1 64 ? -14.677 -1.060 -24.640 1.00 89.56 64 LYS A N 1
ATOM 521 C CA . LYS A 1 64 ? -13.803 -1.927 -25.445 1.00 89.56 64 LYS A CA 1
ATOM 522 C C . LYS A 1 64 ? -12.369 -1.398 -25.615 1.00 89.56 64 LYS A C 1
ATOM 524 O O . LYS A 1 64 ? -11.429 -2.170 -25.472 1.00 89.56 64 LYS A O 1
ATOM 529 N N . VAL A 1 65 ? -12.172 -0.095 -25.849 1.00 89.81 65 VAL A N 1
ATOM 530 C CA . VAL A 1 65 ? -10.812 0.470 -26.011 1.00 89.81 65 VAL A CA 1
ATOM 531 C C . VAL A 1 65 ? -9.963 0.322 -24.739 1.00 89.81 65 VAL A C 1
ATOM 533 O O . VAL A 1 65 ? -8.753 0.147 -24.817 1.00 89.81 65 VAL A O 1
ATOM 536 N N . HIS A 1 66 ? -10.589 0.329 -23.557 1.00 91.81 66 HIS A N 1
ATOM 537 C CA . HIS A 1 66 ? -9.902 0.116 -22.281 1.00 91.81 66 HIS A CA 1
ATOM 538 C C . HIS A 1 66 ? -9.447 -1.339 -22.133 1.00 91.81 66 HIS A C 1
ATOM 540 O O . HIS A 1 66 ? -8.344 -1.599 -21.660 1.00 91.81 66 HIS A O 1
ATOM 546 N N . TYR A 1 67 ? -10.275 -2.285 -22.583 1.00 91.06 67 TYR A N 1
ATOM 547 C CA . TYR A 1 67 ? -9.903 -3.696 -22.656 1.00 91.06 67 TYR A CA 1
ATOM 548 C C . TYR A 1 67 ? -8.728 -3.920 -23.618 1.00 91.06 67 TYR A C 1
ATOM 550 O O . TYR A 1 67 ? -7.769 -4.604 -23.268 1.00 91.06 67 TYR A O 1
ATOM 558 N N . GLU A 1 68 ? -8.755 -3.300 -24.800 1.00 89.38 68 GLU A N 1
ATOM 559 C CA . GLU A 1 68 ? -7.636 -3.370 -25.746 1.00 89.38 68 GLU A CA 1
ATOM 560 C C . GLU A 1 68 ? -6.351 -2.772 -25.141 1.00 89.38 68 GLU A C 1
ATOM 562 O O . GLU A 1 68 ? -5.280 -3.369 -25.261 1.00 89.38 68 GLU A O 1
ATOM 567 N N . LEU A 1 69 ? -6.453 -1.657 -24.404 1.00 90.56 69 LEU A N 1
ATOM 568 C CA . LEU A 1 69 ? -5.322 -1.055 -23.687 1.00 90.56 69 LEU A CA 1
ATOM 569 C C . LEU A 1 69 ? -4.757 -1.952 -22.574 1.00 90.56 69 LEU A C 1
ATOM 571 O O . LEU A 1 69 ? -3.537 -1.994 -22.418 1.00 90.56 69 LEU A O 1
ATOM 575 N N . ASP A 1 70 ? -5.581 -2.717 -21.849 1.00 89.75 70 ASP A N 1
ATOM 576 C CA . ASP A 1 70 ? -5.096 -3.714 -20.875 1.00 89.75 70 ASP A CA 1
ATOM 577 C C . ASP A 1 70 ? -4.242 -4.802 -21.559 1.00 89.75 70 ASP A C 1
ATOM 579 O O . ASP A 1 70 ? -3.252 -5.298 -21.001 1.00 89.75 70 ASP A O 1
ATOM 583 N N . ILE A 1 71 ? -4.577 -5.156 -22.802 1.00 87.81 71 ILE A N 1
ATOM 584 C CA . ILE A 1 71 ? -3.803 -6.118 -23.592 1.00 87.81 71 ILE A CA 1
ATOM 585 C C . ILE A 1 71 ? -2.520 -5.481 -24.117 1.00 87.81 71 ILE A C 1
ATOM 587 O O . ILE A 1 71 ? -1.452 -6.078 -23.961 1.00 87.81 71 ILE A O 1
ATOM 591 N N . VAL A 1 72 ? -2.590 -4.259 -24.657 1.00 89.06 72 VAL A N 1
ATOM 592 C CA . VAL A 1 72 ? -1.413 -3.461 -25.048 1.00 89.06 72 VAL A CA 1
ATOM 593 C C . VAL A 1 72 ? -0.449 -3.351 -23.868 1.00 89.06 72 VAL A C 1
ATOM 595 O O . VAL A 1 72 ? 0.732 -3.659 -24.008 1.00 89.06 72 VAL A O 1
ATOM 598 N N . ARG A 1 73 ? -0.944 -3.023 -22.671 1.00 88.38 73 ARG A N 1
ATOM 599 C CA . ARG A 1 73 ? -0.162 -2.986 -21.429 1.00 88.38 73 ARG A CA 1
ATOM 600 C C . ARG A 1 73 ? 0.487 -4.330 -21.110 1.00 88.38 73 ARG A C 1
ATOM 602 O O . ARG A 1 73 ? 1.632 -4.380 -20.664 1.00 88.38 73 ARG A O 1
ATOM 609 N N . THR A 1 74 ? -0.228 -5.430 -21.321 1.00 85.75 74 THR A N 1
ATOM 610 C CA . THR A 1 74 ? 0.265 -6.777 -21.009 1.00 85.75 74 THR A CA 1
ATOM 611 C C . THR A 1 74 ? 1.350 -7.247 -21.981 1.00 85.75 74 THR A C 1
ATOM 613 O O . THR A 1 74 ? 2.329 -7.872 -21.541 1.00 85.75 74 THR A O 1
ATOM 616 N N . LEU A 1 75 ? 1.174 -6.961 -23.275 1.00 83.50 75 LEU A N 1
ATOM 617 C CA . LEU A 1 75 ? 2.054 -7.366 -24.375 1.00 83.50 75 LEU A CA 1
ATOM 618 C C . LEU A 1 75 ? 3.264 -6.443 -24.538 1.00 83.50 75 LEU A C 1
ATOM 620 O O . LEU A 1 75 ? 4.369 -6.930 -24.770 1.00 83.50 75 LEU A O 1
ATOM 624 N N . TYR A 1 76 ? 3.055 -5.139 -24.378 1.00 85.12 76 TYR A N 1
ATOM 625 C CA . TYR A 1 76 ? 4.011 -4.076 -24.683 1.00 85.12 76 TYR A CA 1
ATOM 626 C C . TYR A 1 76 ? 4.327 -3.219 -23.455 1.00 85.12 76 TYR A C 1
ATOM 628 O O . TYR A 1 76 ? 4.539 -2.014 -23.558 1.00 85.12 76 TYR A O 1
ATOM 636 N N . TYR A 1 77 ? 4.364 -3.839 -22.273 1.00 84.25 77 TYR A N 1
ATOM 637 C CA . TYR A 1 77 ? 4.605 -3.160 -20.996 1.00 84.25 77 TYR A CA 1
ATOM 638 C C . TYR A 1 77 ? 5.798 -2.190 -21.042 1.00 84.25 77 TYR A C 1
ATOM 640 O O . TYR A 1 77 ? 5.714 -1.088 -20.508 1.00 84.25 77 TYR A O 1
ATOM 648 N N . GLU A 1 78 ? 6.899 -2.573 -21.699 1.00 82.94 78 GLU A N 1
ATOM 649 C CA . GLU A 1 78 ? 8.113 -1.753 -21.748 1.00 82.94 78 GLU A CA 1
ATOM 650 C C . GLU A 1 78 ? 7.920 -0.415 -22.492 1.00 82.94 78 GLU A C 1
ATOM 652 O O . GLU A 1 78 ? 8.569 0.564 -22.129 1.00 82.94 78 GLU A O 1
ATOM 657 N N . ILE A 1 79 ? 6.970 -0.323 -23.439 1.00 87.31 79 ILE A N 1
ATOM 658 C CA . ILE A 1 79 ? 6.625 0.919 -24.174 1.00 87.31 79 ILE A CA 1
ATOM 659 C C . ILE A 1 79 ? 6.108 2.019 -23.235 1.00 87.31 79 ILE A C 1
ATOM 661 O O . ILE A 1 79 ? 6.166 3.202 -23.547 1.00 87.31 79 ILE A O 1
ATOM 665 N N . SER A 1 80 ? 5.661 1.652 -22.035 1.00 84.12 80 SER A N 1
ATOM 666 C CA . SER A 1 80 ? 5.248 2.614 -21.007 1.00 84.12 80 SER A CA 1
ATOM 667 C C . SER A 1 80 ? 6.411 3.441 -20.437 1.00 84.12 80 SER A C 1
ATOM 669 O O . SER A 1 80 ? 6.178 4.384 -19.681 1.00 84.12 80 SER A O 1
ATOM 671 N N . SER A 1 81 ? 7.660 3.088 -20.756 1.00 85.19 81 SER A N 1
ATOM 672 C CA . SER A 1 81 ? 8.832 3.919 -20.487 1.00 85.19 81 SER A CA 1
ATOM 673 C C . SER A 1 81 ? 9.104 4.839 -21.672 1.00 85.19 81 SER A C 1
ATOM 675 O O . SER A 1 81 ? 9.381 4.363 -22.771 1.00 85.19 81 SER A O 1
ATOM 677 N N . ARG A 1 82 ? 9.101 6.155 -21.429 1.00 85.62 82 ARG A N 1
ATOM 678 C CA . ARG A 1 82 ? 9.386 7.167 -22.453 1.00 85.62 82 ARG A CA 1
ATOM 679 C C . ARG A 1 82 ? 10.714 6.922 -23.176 1.00 85.62 82 ARG A C 1
ATOM 681 O O . ARG A 1 82 ? 10.727 6.909 -24.397 1.00 85.62 82 ARG A O 1
ATOM 688 N N . SER A 1 83 ? 11.798 6.682 -22.436 1.00 82.31 83 SER A N 1
ATOM 689 C CA . SER A 1 83 ? 13.126 6.469 -23.030 1.00 82.31 83 SER A CA 1
ATOM 690 C C . SER A 1 83 ? 13.191 5.199 -23.878 1.00 82.31 83 SER A C 1
ATOM 692 O O . SER A 1 83 ? 13.809 5.185 -24.937 1.00 82.31 83 SER A O 1
ATOM 694 N N . TYR A 1 84 ? 12.523 4.130 -23.436 1.00 85.94 84 TYR A N 1
ATOM 695 C CA . TYR A 1 84 ? 12.466 2.885 -24.199 1.00 85.94 84 TYR A CA 1
ATOM 696 C C . TYR A 1 84 ? 11.617 3.046 -25.461 1.00 85.94 84 TYR A C 1
ATOM 698 O O . TYR A 1 84 ? 11.994 2.552 -26.516 1.00 85.94 84 TYR A O 1
ATOM 706 N N . TYR A 1 85 ? 10.493 3.757 -25.369 1.00 90.94 85 TYR A N 1
ATOM 707 C CA . TYR A 1 85 ? 9.662 4.077 -26.523 1.00 90.94 85 TYR A CA 1
ATOM 708 C C . TYR A 1 85 ? 10.403 4.934 -27.555 1.00 90.94 85 TYR A C 1
ATOM 710 O O . TYR A 1 85 ? 10.374 4.592 -28.731 1.00 90.94 85 TYR A O 1
ATOM 718 N N . GLU A 1 86 ? 11.099 5.990 -27.122 1.00 89.25 86 GLU A N 1
ATOM 719 C CA . GLU A 1 86 ? 11.932 6.829 -27.997 1.00 89.25 86 GLU A CA 1
ATOM 720 C C . GLU A 1 86 ? 13.008 5.976 -28.695 1.00 89.25 86 GLU A C 1
ATOM 722 O O . GLU A 1 86 ? 13.097 5.999 -29.916 1.00 89.25 86 GLU A O 1
ATOM 727 N N . LYS A 1 87 ? 13.706 5.097 -27.959 1.00 85.56 87 LYS A N 1
ATOM 728 C CA . LYS A 1 87 ? 14.663 4.140 -28.545 1.00 85.56 87 LYS A CA 1
ATOM 729 C C . LYS A 1 87 ? 14.025 3.223 -29.596 1.00 85.56 87 LYS A C 1
ATOM 731 O O . LYS A 1 87 ? 14.628 2.963 -30.632 1.00 85.56 87 LYS A O 1
ATOM 736 N N . LEU A 1 88 ? 12.832 2.689 -29.325 1.00 90.69 88 LEU A N 1
ATOM 737 C CA . LEU A 1 88 ? 12.127 1.825 -30.275 1.00 90.69 88 LEU A CA 1
ATOM 738 C C . LEU A 1 88 ? 11.679 2.581 -31.528 1.00 90.69 88 LEU A C 1
ATOM 740 O O . LEU A 1 88 ? 11.719 2.009 -32.615 1.00 90.69 88 LEU A O 1
ATOM 744 N N . LEU A 1 89 ? 11.251 3.835 -31.375 1.00 92.06 89 LEU A N 1
ATOM 745 C CA . LEU A 1 89 ? 10.929 4.703 -32.500 1.00 92.06 89 LEU A CA 1
ATOM 746 C C . LEU A 1 89 ? 12.164 4.980 -33.352 1.00 92.06 89 LEU A C 1
ATOM 748 O O . LEU A 1 89 ? 12.079 4.787 -34.555 1.00 92.06 89 LEU A O 1
ATOM 752 N N . ASP A 1 90 ? 13.301 5.329 -32.748 1.00 88.31 90 ASP A N 1
ATOM 753 C CA . ASP A 1 90 ? 14.543 5.597 -33.481 1.00 88.31 90 ASP A CA 1
ATOM 754 C C . ASP A 1 90 ? 14.986 4.372 -34.303 1.00 88.31 90 ASP A C 1
ATOM 756 O O . ASP A 1 90 ? 15.298 4.496 -35.488 1.00 88.31 90 ASP A O 1
ATOM 760 N N . ILE A 1 91 ? 14.936 3.172 -33.704 1.00 87.62 91 ILE A N 1
ATOM 761 C CA . ILE A 1 91 ? 15.220 1.900 -34.397 1.00 87.62 91 ILE A CA 1
ATOM 762 C C . ILE A 1 91 ? 14.221 1.662 -35.538 1.00 87.62 91 ILE A C 1
ATOM 764 O O . ILE A 1 91 ? 14.590 1.198 -36.613 1.00 87.62 91 ILE A O 1
ATOM 768 N N . TYR A 1 92 ? 12.938 1.959 -35.327 1.00 92.38 92 TYR A N 1
ATOM 769 C CA . TYR A 1 92 ? 11.927 1.818 -36.373 1.00 92.38 92 TYR A CA 1
ATOM 770 C C . TYR A 1 92 ? 12.091 2.867 -37.477 1.00 92.38 92 TYR A C 1
ATOM 772 O O . TYR A 1 92 ? 11.778 2.600 -38.632 1.00 92.38 92 TYR A O 1
ATOM 780 N N . GLU A 1 93 ? 12.566 4.069 -37.160 1.00 91.56 93 GLU A N 1
ATOM 781 C CA . GLU A 1 93 ? 12.781 5.137 -38.130 1.00 91.56 93 GLU A CA 1
ATOM 782 C C . GLU A 1 93 ? 14.018 4.907 -39.002 1.00 91.56 93 GLU A C 1
ATOM 784 O O . GLU A 1 93 ? 13.980 5.279 -40.177 1.00 91.56 93 GLU A O 1
ATOM 789 N N . SER A 1 94 ? 15.045 4.229 -38.471 1.00 89.50 94 SER A N 1
ATOM 790 C CA . SER A 1 94 ? 16.270 3.889 -39.204 1.00 89.50 94 SER A CA 1
ATOM 791 C C . SER A 1 94 ? 16.097 2.783 -40.248 1.00 89.50 94 SER A C 1
ATOM 793 O O . SER A 1 94 ? 16.893 2.714 -41.177 1.00 89.50 94 SER A O 1
ATOM 795 N N . ILE A 1 95 ? 15.074 1.935 -40.112 1.00 91.00 95 ILE A N 1
ATOM 796 C CA . ILE A 1 95 ? 14.799 0.829 -41.043 1.00 91.00 95 ILE A CA 1
ATOM 797 C C . ILE A 1 95 ? 14.198 1.363 -42.351 1.00 91.00 95 ILE A C 1
ATOM 799 O O . ILE A 1 95 ? 13.384 2.295 -42.358 1.00 91.00 95 ILE A O 1
ATOM 803 N N . ASN A 1 96 ? 14.534 0.729 -43.474 1.00 89.44 96 ASN A N 1
ATOM 804 C CA . ASN A 1 96 ? 14.006 1.059 -44.793 1.00 89.44 96 ASN A CA 1
ATOM 805 C C . ASN A 1 96 ? 12.465 1.172 -44.797 1.00 89.44 96 ASN A C 1
ATOM 807 O O . ASN A 1 96 ? 11.735 0.378 -44.195 1.00 89.44 96 ASN A O 1
ATOM 811 N N . LEU A 1 97 ? 11.948 2.198 -45.482 1.00 88.06 97 LEU A N 1
ATOM 812 C CA . LEU A 1 97 ? 10.516 2.469 -45.592 1.00 88.06 97 LEU A CA 1
ATOM 813 C C . LEU A 1 97 ? 9.745 1.258 -46.147 1.00 88.06 97 LEU A C 1
ATOM 815 O O . LEU A 1 97 ? 8.684 0.947 -45.627 1.00 88.06 97 LEU A O 1
ATOM 819 N N . GLU A 1 98 ? 10.282 0.519 -47.121 1.00 87.69 98 GLU A N 1
ATOM 820 C CA . GLU A 1 98 ? 9.609 -0.647 -47.734 1.00 87.69 98 GLU A CA 1
ATOM 821 C C . GLU A 1 98 ? 9.258 -1.773 -46.744 1.00 87.69 98 GLU A C 1
ATOM 823 O O . GLU A 1 98 ? 8.347 -2.570 -46.991 1.00 87.69 98 GLU A O 1
ATOM 828 N N . CYS A 1 99 ? 9.961 -1.837 -45.611 1.00 89.12 99 CYS A N 1
ATOM 829 C CA . CYS A 1 99 ? 9.790 -2.873 -44.596 1.00 89.12 99 CYS A CA 1
ATOM 830 C C . CYS A 1 99 ? 8.700 -2.545 -43.565 1.00 89.12 99 CYS A C 1
ATOM 832 O O . CYS A 1 99 ? 8.190 -3.432 -42.874 1.00 89.12 99 CYS A O 1
ATOM 834 N N . ARG A 1 100 ? 8.307 -1.275 -43.465 1.00 92.31 100 ARG A N 1
ATOM 835 C CA . ARG A 1 100 ? 7.486 -0.739 -42.374 1.00 92.31 100 ARG A CA 1
ATOM 836 C C . ARG A 1 100 ? 6.032 -0.586 -42.790 1.00 92.31 100 ARG A C 1
ATOM 838 O O . ARG A 1 100 ? 5.764 -0.153 -43.909 1.00 92.31 100 ARG A O 1
ATOM 845 N N . LEU A 1 101 ? 5.090 -0.936 -41.915 1.00 93.69 101 LEU A N 1
ATOM 846 C CA . LEU A 1 101 ? 3.657 -0.681 -42.129 1.00 93.69 101 LEU A CA 1
ATOM 847 C C . LEU A 1 101 ? 3.291 0.796 -41.978 1.00 93.69 101 LEU A C 1
ATOM 849 O O . LEU A 1 101 ? 2.347 1.264 -42.613 1.00 93.69 101 LEU A O 1
ATOM 853 N N . TYR A 1 102 ? 4.029 1.521 -41.139 1.00 94.62 102 TYR A N 1
ATOM 854 C CA . TYR A 1 102 ? 3.782 2.924 -40.833 1.00 94.62 102 TYR A CA 1
ATOM 855 C C . TYR A 1 102 ? 5.059 3.738 -40.999 1.00 94.62 102 TYR A C 1
ATOM 857 O O . TYR A 1 102 ? 6.165 3.218 -40.882 1.00 94.62 102 TYR A O 1
ATOM 865 N N . TYR A 1 103 ? 4.908 5.034 -41.232 1.00 93.44 103 TYR A N 1
ATOM 866 C CA . TYR A 1 103 ? 6.004 5.991 -41.141 1.00 93.44 103 TYR A CA 1
ATOM 867 C C . TYR A 1 103 ? 5.543 7.237 -40.391 1.00 93.44 103 TYR A C 1
ATOM 869 O O . TYR A 1 103 ? 4.345 7.519 -40.289 1.00 93.44 103 TYR A O 1
ATOM 877 N N . ILE A 1 104 ? 6.502 7.963 -39.824 1.00 93.44 104 ILE A N 1
ATOM 878 C CA . ILE A 1 104 ? 6.235 9.136 -38.998 1.00 93.44 104 ILE A CA 1
ATOM 879 C C . ILE A 1 104 ? 6.607 10.377 -39.799 1.00 93.44 104 ILE A C 1
ATOM 881 O O . ILE A 1 104 ? 7.708 10.489 -40.330 1.00 93.44 104 ILE A O 1
ATOM 885 N N . LYS A 1 105 ? 5.669 11.318 -39.909 1.00 92.69 105 LYS A N 1
ATOM 886 C CA . LYS A 1 105 ? 5.899 12.625 -40.534 1.00 92.69 105 LYS A CA 1
ATOM 887 C C . LYS A 1 105 ? 5.155 13.689 -39.746 1.00 92.69 105 LYS A C 1
ATOM 889 O O . LYS A 1 105 ? 4.016 13.466 -39.351 1.00 92.69 105 LYS A O 1
ATOM 894 N N . ASP A 1 106 ? 5.803 14.819 -39.474 1.00 91.69 106 ASP A N 1
ATOM 895 C CA . ASP A 1 106 ? 5.212 15.942 -38.729 1.00 91.69 106 ASP A CA 1
ATOM 896 C C . ASP A 1 106 ? 4.590 15.520 -37.380 1.00 91.69 106 ASP A C 1
ATOM 898 O O . ASP A 1 106 ? 3.531 16.002 -36.980 1.00 91.69 106 ASP A O 1
ATOM 902 N N . ASN A 1 107 ? 5.244 14.584 -36.674 1.00 92.88 107 ASN A N 1
ATOM 903 C CA . ASN A 1 107 ? 4.764 14.003 -35.411 1.00 92.88 107 ASN A CA 1
ATOM 904 C C . ASN A 1 107 ? 3.391 13.295 -35.538 1.00 92.88 107 ASN A C 1
ATOM 906 O O . ASN A 1 107 ? 2.593 13.293 -34.592 1.00 92.88 107 ASN A O 1
ATOM 910 N N . ARG A 1 108 ? 3.111 12.705 -36.710 1.00 94.25 108 ARG A N 1
ATOM 911 C CA . ARG A 1 108 ? 1.895 11.941 -37.028 1.00 94.25 108 ARG A CA 1
ATOM 912 C C . ARG A 1 108 ? 2.213 10.563 -37.597 1.00 94.25 108 ARG A C 1
ATOM 914 O O . ARG A 1 108 ? 3.191 10.406 -38.323 1.00 94.25 108 ARG A O 1
ATOM 921 N N . ILE A 1 109 ? 1.353 9.590 -37.291 1.00 95.31 109 ILE A N 1
ATOM 922 C CA . ILE A 1 109 ? 1.400 8.240 -37.868 1.00 95.31 109 ILE A CA 1
ATOM 923 C C . ILE A 1 109 ? 0.713 8.276 -39.229 1.00 95.31 109 ILE A C 1
ATOM 925 O O . ILE A 1 109 ? -0.481 8.579 -39.316 1.00 95.31 109 ILE A O 1
ATOM 929 N N . LEU A 1 110 ? 1.450 7.919 -40.273 1.00 93.75 110 LEU A N 1
ATOM 930 C CA . LEU A 1 110 ? 0.926 7.724 -41.617 1.00 93.75 110 LEU A CA 1
ATOM 931 C C . LEU A 1 110 ? 1.080 6.258 -42.007 1.00 93.75 110 LEU A C 1
ATOM 933 O O . LEU A 1 110 ? 2.060 5.600 -41.659 1.00 93.75 110 LEU A O 1
ATOM 937 N N . GLU A 1 111 ? 0.076 5.732 -42.698 1.00 91.62 111 GLU A N 1
ATOM 938 C CA . GLU A 1 111 ? 0.128 4.372 -43.213 1.00 91.62 111 GLU A CA 1
ATOM 939 C C . GLU A 1 111 ? 1.005 4.330 -44.464 1.00 91.62 111 GLU A C 1
ATOM 941 O O . GLU A 1 111 ? 0.926 5.211 -45.319 1.00 91.62 111 GLU A O 1
ATOM 946 N N . ASN A 1 112 ? 1.863 3.319 -44.560 1.00 87.38 112 ASN A N 1
ATOM 947 C CA . ASN A 1 112 ? 2.798 3.191 -45.661 1.00 87.38 112 ASN A CA 1
ATOM 948 C C . ASN A 1 112 ? 2.238 2.299 -46.776 1.00 87.38 112 ASN A C 1
ATOM 950 O O . ASN A 1 112 ? 2.262 1.070 -46.686 1.00 87.38 112 ASN A O 1
ATOM 954 N N . GLU A 1 113 ? 1.797 2.914 -47.870 1.00 81.44 113 GLU A N 1
ATOM 955 C CA . GLU A 1 113 ? 1.336 2.189 -49.060 1.00 81.44 113 GLU A CA 1
ATOM 956 C C . GLU A 1 113 ? 2.469 1.476 -49.810 1.00 81.44 113 GLU A C 1
ATOM 958 O O . GLU A 1 113 ? 2.213 0.514 -50.527 1.00 81.44 113 GLU A O 1
ATOM 963 N N . LYS A 1 114 ? 3.727 1.887 -49.595 1.00 75.88 114 LYS A N 1
ATOM 964 C CA . LYS A 1 114 ? 4.919 1.265 -50.195 1.00 75.88 114 LYS A CA 1
ATOM 965 C C . LYS A 1 114 ? 5.432 0.055 -49.409 1.00 75.88 114 LYS A C 1
ATOM 967 O O . LYS A 1 114 ? 6.503 -0.456 -49.717 1.00 75.88 114 LYS A O 1
ATOM 972 N N . SER A 1 115 ? 4.720 -0.385 -48.369 1.00 79.12 115 SER A N 1
ATOM 973 C CA . SER A 1 115 ? 5.106 -1.564 -47.592 1.00 79.12 115 SER A CA 1
ATOM 974 C C . SER A 1 115 ? 4.938 -2.832 -48.429 1.00 79.12 115 SER A C 1
ATOM 976 O O . SER A 1 115 ? 3.824 -3.162 -48.830 1.00 79.12 115 SER A O 1
ATOM 978 N N . ILE A 1 116 ? 6.030 -3.552 -48.691 1.00 75.69 116 ILE A N 1
ATOM 979 C CA . ILE A 1 116 ? 6.042 -4.636 -49.693 1.00 75.69 116 ILE A CA 1
ATOM 980 C C . ILE A 1 116 ? 5.709 -6.000 -49.065 1.00 75.69 116 ILE A C 1
ATOM 982 O O . ILE A 1 116 ? 5.197 -6.898 -49.730 1.00 75.69 116 ILE A O 1
ATOM 986 N N . PHE A 1 117 ? 5.961 -6.171 -47.765 1.00 82.88 117 PHE A N 1
ATOM 987 C CA . PHE A 1 117 ? 5.820 -7.465 -47.097 1.00 82.88 117 PHE A CA 1
ATOM 988 C C . PHE A 1 117 ? 4.483 -7.628 -46.367 1.00 82.88 117 PHE A C 1
ATOM 990 O O . PHE A 1 117 ? 4.242 -6.956 -45.358 1.00 82.88 117 PHE A O 1
ATOM 997 N N . LYS A 1 118 ? 3.646 -8.562 -46.847 1.00 82.38 118 LYS A N 1
ATOM 998 C CA . LYS A 1 118 ? 2.493 -9.153 -46.135 1.00 82.38 118 LYS A CA 1
ATOM 999 C C . LYS A 1 118 ? 1.678 -8.164 -45.281 1.00 82.38 118 LYS A C 1
ATOM 1001 O O . LYS A 1 118 ? 1.470 -8.370 -44.084 1.00 82.38 118 L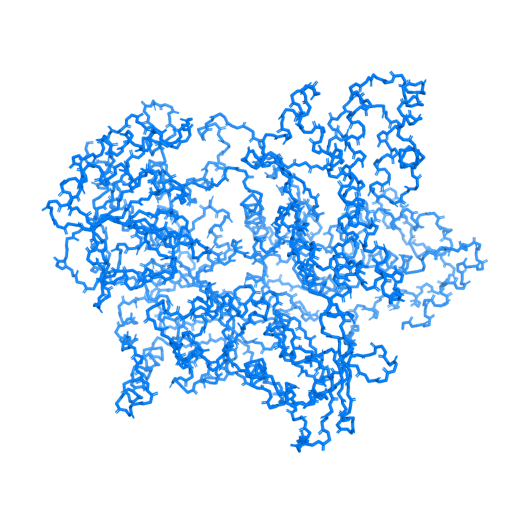YS A O 1
ATOM 1006 N N . ARG A 1 119 ? 1.290 -7.021 -45.866 1.00 87.00 119 ARG A N 1
ATOM 1007 C CA . ARG A 1 119 ? 0.690 -5.882 -45.138 1.00 87.00 119 ARG A CA 1
ATOM 1008 C C . ARG A 1 119 ? -0.578 -6.283 -44.385 1.00 87.00 119 ARG A C 1
ATOM 1010 O O . ARG A 1 119 ? -0.679 -6.048 -43.182 1.00 87.00 119 ARG A O 1
ATOM 1017 N N . GLU A 1 120 ? -1.518 -6.913 -45.081 1.00 87.31 120 GLU A N 1
ATOM 1018 C CA . GLU A 1 120 ? -2.804 -7.302 -44.500 1.00 87.31 120 GLU A CA 1
ATOM 1019 C C . GLU A 1 120 ? -2.660 -8.469 -43.514 1.00 87.31 120 GLU A C 1
ATOM 1021 O O . GLU A 1 120 ? -3.275 -8.441 -42.446 1.00 87.31 120 GLU A O 1
ATOM 1026 N N . GLU A 1 121 ? -1.782 -9.449 -43.775 1.00 88.12 121 GLU A N 1
ATOM 1027 C CA . GLU A 1 121 ? -1.545 -10.523 -42.801 1.00 88.12 121 GLU A CA 1
ATOM 1028 C C . GLU A 1 121 ? -0.852 -10.015 -41.532 1.00 88.12 121 GLU A C 1
ATOM 1030 O O . GLU A 1 121 ? -1.176 -10.485 -40.440 1.00 88.12 121 GLU A O 1
ATOM 1035 N N . ARG A 1 122 ? 0.062 -9.036 -41.631 1.00 89.69 122 ARG A N 1
ATOM 1036 C CA . ARG A 1 122 ? 0.682 -8.408 -40.452 1.00 89.69 122 ARG A CA 1
ATOM 1037 C C . ARG A 1 122 ? -0.331 -7.623 -39.622 1.00 89.69 122 ARG A C 1
ATOM 1039 O O . ARG A 1 122 ? -0.357 -7.784 -38.403 1.00 89.69 122 ARG A O 1
ATOM 1046 N N . LYS A 1 123 ? -1.202 -6.825 -40.249 1.00 89.62 123 LYS A N 1
ATOM 1047 C CA . LYS A 1 123 ? -2.295 -6.136 -39.537 1.00 89.62 123 LYS A CA 1
ATOM 1048 C C . LYS A 1 123 ? -3.198 -7.131 -38.818 1.00 89.62 123 LYS A C 1
ATOM 1050 O O . LYS A 1 123 ? -3.416 -6.993 -37.615 1.00 89.62 123 LYS A O 1
ATOM 1055 N N . LYS A 1 124 ? -3.650 -8.171 -39.526 1.00 88.00 124 LYS A N 1
ATOM 1056 C CA . LYS A 1 124 ? -4.480 -9.236 -38.954 1.00 88.00 124 LYS A CA 1
ATOM 1057 C C . LYS A 1 124 ? -3.773 -9.940 -37.795 1.00 88.00 124 LYS A C 1
ATOM 1059 O O . LYS A 1 124 ? -4.383 -10.157 -36.754 1.00 88.00 124 LYS A O 1
ATOM 1064 N N . TYR A 1 125 ? -2.474 -10.210 -37.923 1.00 88.50 125 TYR A N 1
ATOM 1065 C CA . TYR A 1 125 ? -1.655 -10.764 -36.844 1.00 88.50 125 TYR A CA 1
ATOM 1066 C C . TYR A 1 125 ? -1.673 -9.880 -35.587 1.00 88.50 125 TYR A C 1
ATOM 1068 O O . TYR A 1 125 ? -1.878 -10.391 -34.484 1.00 88.50 125 TYR A O 1
ATOM 1076 N N . TYR A 1 126 ? -1.507 -8.561 -35.725 1.00 88.44 126 TYR A N 1
ATOM 1077 C CA . TYR A 1 126 ? -1.603 -7.646 -34.582 1.00 88.44 126 TYR A CA 1
ATOM 1078 C C . TYR A 1 126 ? -3.009 -7.611 -33.971 1.00 88.44 126 TYR A C 1
ATOM 1080 O O . TYR A 1 126 ? -3.144 -7.551 -32.751 1.00 88.44 126 TYR A O 1
ATOM 1088 N N . GLU A 1 127 ? -4.059 -7.700 -34.786 1.00 83.06 127 GLU A N 1
ATOM 1089 C CA . GLU A 1 127 ? -5.441 -7.757 -34.298 1.00 83.06 127 GLU A CA 1
ATOM 1090 C C . GLU A 1 127 ? -5.773 -9.062 -33.564 1.00 83.06 127 GLU A C 1
ATOM 1092 O O . GLU A 1 127 ? -6.466 -9.047 -32.544 1.00 83.06 127 GLU A O 1
ATOM 1097 N N . GLU A 1 128 ? -5.268 -10.197 -34.043 1.00 83.81 128 GLU A N 1
ATOM 1098 C CA . GLU A 1 128 ? -5.429 -11.498 -33.390 1.00 83.81 128 GLU A CA 1
ATOM 1099 C C . GLU A 1 128 ? -4.698 -11.541 -32.043 1.00 83.81 128 GLU A C 1
ATOM 1101 O O . GLU A 1 128 ? -5.249 -12.038 -31.058 1.00 83.81 128 GLU A O 1
ATOM 1106 N N . LEU A 1 129 ? -3.514 -10.921 -31.947 1.00 79.75 129 LEU A N 1
ATOM 1107 C CA . LEU A 1 129 ? -2.789 -10.774 -30.679 1.00 79.75 129 LEU A CA 1
ATOM 1108 C C . LEU A 1 129 ? -3.608 -10.039 -29.607 1.00 79.75 129 LEU A C 1
ATOM 1110 O O . LEU A 1 129 ? -3.455 -10.336 -28.420 1.00 79.75 129 LEU A O 1
ATOM 1114 N N . PHE A 1 130 ? -4.485 -9.114 -30.007 1.00 74.12 130 PHE A N 1
ATOM 1115 C CA . PHE A 1 130 ? -5.402 -8.416 -29.100 1.00 74.12 130 PHE A CA 1
ATOM 1116 C C . PHE A 1 130 ? -6.666 -9.218 -28.752 1.00 74.12 130 PHE A C 1
ATOM 1118 O O . PHE A 1 130 ? -7.458 -8.782 -27.925 1.00 74.12 130 PHE A O 1
ATOM 1125 N N . ASN A 1 131 ? -6.871 -10.395 -29.343 1.00 68.69 131 ASN A N 1
ATOM 1126 C CA . ASN A 1 131 ? -8.040 -11.242 -29.096 1.00 68.69 131 ASN A CA 1
ATOM 1127 C C . ASN A 1 131 ? -7.705 -12.587 -28.427 1.00 68.69 131 ASN A C 1
ATOM 1129 O O . ASN A 1 131 ? -8.605 -13.237 -27.882 1.00 68.69 131 ASN A O 1
ATOM 1133 N N . GLU A 1 132 ? -6.437 -13.009 -28.427 1.00 64.88 132 GLU A N 1
ATOM 1134 C CA . GLU A 1 132 ? -5.998 -14.269 -27.823 1.00 64.88 132 GLU A CA 1
ATOM 1135 C C . GLU A 1 132 ? -5.895 -14.208 -26.287 1.00 64.88 132 GLU A C 1
ATOM 1137 O O . GLU A 1 132 ? -5.134 -13.432 -25.702 1.00 64.88 132 GLU A O 1
ATOM 1142 N N . LYS A 1 133 ? -6.577 -15.137 -25.599 1.00 59.66 133 LYS A N 1
ATOM 1143 C CA . LYS A 1 133 ? -6.270 -15.453 -24.194 1.00 59.66 133 LYS A CA 1
ATOM 1144 C C . LYS A 1 133 ? -4.981 -16.273 -24.140 1.00 59.66 133 LYS A C 1
ATOM 1146 O O . LYS A 1 133 ? -4.997 -17.477 -24.392 1.00 59.66 133 LYS A O 1
ATOM 1151 N N . LYS A 1 134 ? -3.861 -15.650 -23.767 1.00 62.06 134 LYS A N 1
ATOM 1152 C CA . LYS A 1 134 ? -2.601 -16.383 -23.566 1.00 62.06 134 LYS A CA 1
ATOM 1153 C C . LYS A 1 134 ? -2.729 -17.392 -22.421 1.00 62.06 134 LYS A C 1
ATOM 1155 O O . LYS A 1 134 ? -3.030 -17.017 -21.287 1.00 62.06 134 LYS A O 1
ATOM 1160 N N . LYS A 1 135 ? -2.444 -18.668 -22.706 1.00 57.88 135 LYS A N 1
ATOM 1161 C CA . LYS A 1 135 ? -2.238 -19.690 -21.669 1.00 57.88 135 LYS A CA 1
ATOM 1162 C C . LYS A 1 135 ? -0.969 -19.350 -20.883 1.00 57.88 135 LYS A C 1
ATOM 1164 O O . LYS A 1 135 ? 0.061 -19.023 -21.473 1.00 57.88 135 LYS A O 1
ATOM 1169 N N . ARG A 1 136 ? -1.046 -19.410 -19.552 1.00 65.88 136 ARG A N 1
ATOM 1170 C CA . ARG A 1 136 ? 0.136 -19.271 -18.691 1.00 65.88 136 ARG A CA 1
ATOM 1171 C C . ARG A 1 136 ? 0.994 -20.528 -18.813 1.00 65.88 136 ARG A C 1
ATOM 1173 O O . ARG A 1 136 ? 0.464 -21.633 -18.847 1.00 65.88 136 ARG A O 1
ATOM 1180 N N . VAL A 1 137 ? 2.308 -20.345 -18.865 1.00 63.84 137 VAL A N 1
ATOM 1181 C CA . VAL A 1 137 ? 3.267 -21.452 -18.801 1.00 63.84 137 VAL A CA 1
ATOM 1182 C C . VAL A 1 137 ? 3.518 -21.758 -17.326 1.00 63.84 137 VAL A C 1
ATOM 1184 O O . VAL A 1 137 ? 3.890 -20.859 -16.572 1.00 63.84 137 VAL A O 1
ATOM 1187 N N . ASN A 1 138 ? 3.267 -23.001 -16.912 1.00 68.69 138 ASN A N 1
ATOM 1188 C CA . ASN A 1 138 ? 3.591 -23.471 -15.570 1.00 68.69 138 ASN A CA 1
ATOM 1189 C C . ASN A 1 138 ? 4.995 -24.083 -15.582 1.00 68.69 138 ASN A C 1
ATOM 1191 O O . ASN A 1 138 ? 5.250 -25.030 -16.320 1.00 68.69 138 ASN A O 1
ATOM 1195 N N . ASN A 1 139 ? 5.893 -23.536 -14.767 1.00 74.25 139 ASN A N 1
ATOM 1196 C CA . ASN A 1 139 ? 7.287 -23.982 -14.700 1.00 74.25 139 ASN A CA 1
ATOM 1197 C C . ASN A 1 139 ? 7.539 -24.985 -13.561 1.00 74.25 139 ASN A C 1
ATOM 1199 O O . ASN A 1 139 ? 8.673 -25.426 -13.387 1.00 74.25 139 ASN A O 1
ATOM 1203 N N . ILE A 1 140 ? 6.508 -25.308 -12.771 1.00 84.62 140 ILE A N 1
ATOM 1204 C CA . ILE A 1 140 ? 6.583 -26.277 -11.676 1.00 84.62 140 ILE A CA 1
ATOM 1205 C C . ILE A 1 140 ? 5.806 -27.527 -12.088 1.00 84.62 140 ILE A C 1
ATOM 1207 O O . ILE A 1 140 ? 4.596 -27.459 -12.332 1.00 84.62 140 ILE A O 1
ATOM 1211 N N . LYS A 1 141 ? 6.510 -28.654 -12.154 1.00 87.62 141 LYS A N 1
ATOM 1212 C CA . LYS A 1 141 ? 5.951 -29.970 -12.467 1.00 87.62 141 LYS A CA 1
ATOM 1213 C C . LYS A 1 141 ? 5.544 -30.704 -11.192 1.00 87.62 141 LYS A C 1
ATOM 1215 O O . LYS A 1 141 ? 6.031 -30.395 -10.109 1.00 87.62 141 LYS A O 1
ATOM 1220 N N . TYR A 1 142 ? 4.662 -31.675 -11.337 1.00 87.56 142 TYR A N 1
ATOM 1221 C CA . TYR A 1 142 ? 4.334 -32.644 -10.305 1.00 87.56 142 TYR A CA 1
ATOM 1222 C C . TYR A 1 142 ? 4.286 -34.015 -10.974 1.00 87.56 142 TYR A C 1
ATOM 1224 O O . TYR A 1 142 ? 3.772 -34.121 -12.088 1.00 87.56 142 TYR A O 1
ATOM 1232 N N . ASP A 1 143 ? 4.893 -35.000 -10.326 1.00 85.19 143 ASP A N 1
ATOM 1233 C CA . ASP A 1 143 ? 5.010 -36.375 -10.794 1.00 85.19 143 ASP A CA 1
ATOM 1234 C C . ASP A 1 143 ? 4.934 -37.281 -9.562 1.00 85.19 143 ASP A C 1
ATOM 1236 O O . ASP A 1 143 ? 5.599 -36.994 -8.565 1.00 85.19 143 ASP A O 1
ATOM 1240 N N . ASN A 1 144 ? 4.088 -38.307 -9.614 1.00 80.88 144 ASN A N 1
ATOM 1241 C CA . ASN A 1 144 ? 3.773 -39.167 -8.472 1.00 80.88 144 ASN A CA 1
ATOM 1242 C C . ASN A 1 144 ? 4.659 -40.411 -8.431 1.00 80.88 144 ASN A C 1
ATOM 1244 O O . ASN A 1 144 ? 4.669 -41.103 -7.420 1.00 80.88 144 ASN A O 1
ATOM 1248 N N . GLU A 1 145 ? 5.357 -40.714 -9.525 1.00 84.12 145 GLU A N 1
ATOM 1249 C CA . GLU A 1 145 ? 6.243 -41.876 -9.624 1.00 84.12 145 GLU A CA 1
ATOM 1250 C C . GLU A 1 145 ? 7.663 -41.529 -9.157 1.00 84.12 145 GLU A C 1
ATOM 1252 O O . GLU A 1 145 ? 8.430 -42.397 -8.742 1.00 84.12 145 GLU A O 1
ATOM 1257 N N . LEU A 1 146 ? 8.016 -40.241 -9.194 1.00 84.94 146 LEU A N 1
ATOM 1258 C CA . LEU A 1 146 ? 9.299 -39.748 -8.713 1.00 84.94 146 LEU A CA 1
ATOM 1259 C C . LEU A 1 146 ? 9.347 -39.726 -7.177 1.00 84.94 146 LEU A C 1
ATOM 1261 O O . LEU A 1 146 ? 8.535 -39.088 -6.511 1.00 84.94 146 LEU A O 1
ATOM 1265 N N . ILE A 1 147 ? 10.358 -40.395 -6.628 1.00 84.19 147 ILE A N 1
ATOM 1266 C CA . ILE A 1 147 ? 10.539 -40.630 -5.183 1.00 84.19 147 ILE A CA 1
ATOM 1267 C C . ILE A 1 147 ? 11.833 -40.033 -4.624 1.00 84.19 147 ILE A C 1
ATOM 1269 O O . ILE A 1 147 ? 11.950 -39.852 -3.415 1.00 84.19 147 ILE A O 1
ATOM 1273 N N . GLU A 1 148 ? 12.785 -39.675 -5.482 1.00 88.94 148 GLU A N 1
ATOM 1274 C CA . GLU A 1 148 ? 14.048 -39.050 -5.092 1.00 88.94 148 GLU A CA 1
ATOM 1275 C C . GLU A 1 148 ? 14.132 -37.646 -5.678 1.00 88.94 148 GLU A C 1
ATOM 1277 O O . GLU A 1 148 ? 13.848 -37.433 -6.856 1.00 88.94 148 GLU A O 1
ATOM 1282 N N . TYR A 1 149 ? 14.537 -36.680 -4.861 1.00 90.69 149 TYR A N 1
ATOM 1283 C CA . TYR A 1 149 ? 14.732 -35.304 -5.301 1.00 90.69 149 TYR A CA 1
ATOM 1284 C C . TYR A 1 149 ? 15.957 -34.697 -4.639 1.00 90.69 149 TYR A C 1
ATOM 1286 O O . TYR A 1 149 ? 16.422 -35.146 -3.592 1.00 90.69 149 TYR A O 1
ATOM 1294 N N . THR A 1 150 ? 16.426 -33.602 -5.222 1.00 86.94 150 THR A N 1
ATOM 1295 C CA . THR A 1 150 ? 17.483 -32.779 -4.646 1.00 86.94 150 THR A CA 1
ATOM 1296 C C . THR A 1 150 ? 17.012 -31.347 -4.456 1.00 86.94 150 THR A C 1
ATOM 1298 O O . THR A 1 150 ? 16.166 -30.826 -5.193 1.00 86.94 150 THR A O 1
ATOM 1301 N N . PHE A 1 151 ? 17.539 -30.684 -3.435 1.00 84.81 151 PHE A N 1
ATOM 1302 C CA . PHE A 1 151 ? 17.410 -29.242 -3.272 1.00 84.81 151 PHE A CA 1
ATOM 1303 C C . PHE A 1 151 ? 18.641 -28.692 -2.565 1.00 84.81 151 PHE A C 1
ATOM 1305 O O . PHE A 1 151 ? 19.271 -29.391 -1.784 1.00 84.81 151 PHE A O 1
ATOM 1312 N N . LYS A 1 152 ? 18.978 -27.425 -2.796 1.00 76.25 152 LYS A N 1
ATOM 1313 C CA . LYS A 1 152 ? 20.079 -26.787 -2.066 1.00 76.25 152 LYS A CA 1
ATOM 1314 C C . LYS A 1 152 ? 19.609 -26.325 -0.685 1.00 76.25 152 LYS A C 1
ATOM 1316 O O . LYS A 1 152 ? 18.480 -25.869 -0.569 1.00 76.25 152 LYS A O 1
ATOM 1321 N N . LEU A 1 153 ? 20.442 -26.345 0.349 1.00 75.00 153 LEU A N 1
ATOM 1322 C CA . LEU A 1 153 ? 20.194 -25.665 1.627 1.00 75.00 153 LEU A CA 1
ATOM 1323 C C . LEU A 1 153 ? 21.500 -25.066 2.146 1.00 75.00 153 LEU A C 1
ATOM 1325 O O . LEU A 1 153 ? 22.460 -25.788 2.404 1.00 75.00 153 LEU A O 1
ATOM 1329 N N . ASP A 1 154 ? 21.543 -23.739 2.280 1.00 68.00 154 ASP A N 1
ATOM 1330 C CA . ASP A 1 154 ? 22.745 -22.987 2.666 1.00 68.00 154 ASP A CA 1
ATOM 1331 C C . ASP A 1 154 ? 23.982 -23.370 1.824 1.00 68.00 154 ASP A C 1
ATOM 1333 O O . ASP A 1 154 ? 25.090 -23.512 2.339 1.00 68.00 154 ASP A O 1
ATOM 1337 N N . GLY A 1 155 ? 23.772 -23.572 0.519 1.00 61.94 155 GLY A N 1
ATOM 1338 C CA . GLY A 1 155 ? 24.816 -23.920 -0.451 1.00 61.94 155 GLY A CA 1
ATOM 1339 C C . GLY A 1 155 ? 25.157 -25.411 -0.582 1.00 61.94 155 GLY A C 1
ATOM 1340 O O . GLY A 1 155 ? 25.862 -25.752 -1.525 1.00 61.94 155 GLY A O 1
ATOM 1341 N N . ALA A 1 156 ? 24.646 -26.288 0.288 1.00 67.94 156 ALA A N 1
ATOM 1342 C CA . ALA A 1 156 ? 24.835 -27.740 0.181 1.00 67.94 156 ALA A CA 1
ATOM 1343 C C . ALA A 1 156 ? 23.693 -28.396 -0.608 1.00 67.94 156 ALA A C 1
ATOM 1345 O O . ALA A 1 156 ? 22.541 -28.002 -0.428 1.00 67.94 156 ALA A O 1
ATOM 1346 N N . ASP A 1 157 ? 23.987 -29.387 -1.450 1.00 76.50 157 ASP A N 1
ATOM 1347 C CA . ASP A 1 157 ? 22.960 -30.219 -2.086 1.00 76.50 157 ASP A CA 1
ATOM 1348 C C . ASP A 1 157 ? 22.431 -31.239 -1.073 1.00 76.50 157 ASP A C 1
ATOM 1350 O O . ASP A 1 157 ? 23.191 -32.010 -0.498 1.00 76.50 157 ASP A O 1
ATOM 1354 N N . ILE A 1 158 ? 21.123 -31.214 -0.839 1.00 81.75 158 ILE A N 1
ATOM 1355 C CA . ILE A 1 158 ? 20.418 -32.101 0.080 1.00 81.75 158 ILE A CA 1
ATOM 1356 C C . ILE A 1 158 ? 19.581 -33.074 -0.738 1.00 81.75 158 ILE A C 1
ATOM 1358 O O . ILE A 1 158 ? 18.723 -32.663 -1.529 1.00 81.75 158 ILE A O 1
ATOM 1362 N N . ASN A 1 159 ? 19.811 -34.363 -0.509 1.00 86.56 159 ASN A N 1
ATOM 1363 C CA . ASN A 1 159 ? 19.028 -35.439 -1.100 1.00 86.56 159 ASN A CA 1
ATOM 1364 C C . ASN A 1 159 ? 17.838 -35.772 -0.196 1.00 86.56 159 ASN A C 1
ATOM 1366 O O . ASN A 1 159 ? 18.004 -35.994 1.007 1.00 86.56 159 ASN A O 1
ATOM 1370 N N . VAL A 1 160 ? 16.642 -35.824 -0.782 1.00 87.38 160 VAL A N 1
ATOM 1371 C CA . VAL A 1 160 ? 15.424 -36.283 -0.106 1.00 87.38 160 VAL A CA 1
ATOM 1372 C C . VAL A 1 160 ? 14.877 -37.514 -0.800 1.00 87.38 160 VAL A C 1
ATOM 1374 O O . VAL A 1 160 ? 14.785 -37.557 -2.028 1.00 87.38 160 VAL A O 1
ATOM 1377 N N . ASP A 1 161 ? 14.507 -38.496 0.010 1.00 87.69 161 ASP A N 1
ATOM 1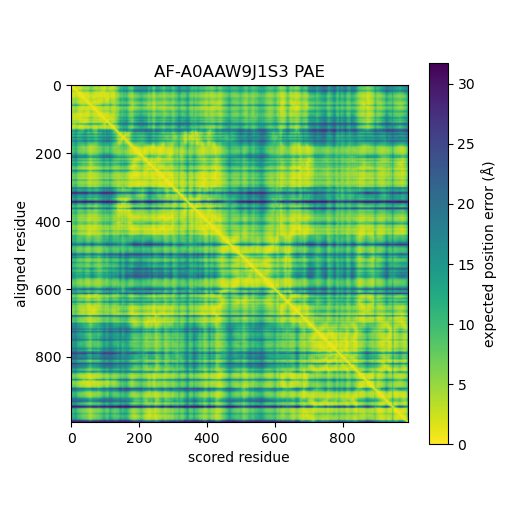378 C CA . ASP A 1 161 ? 14.077 -39.806 -0.447 1.00 87.69 161 ASP A CA 1
ATOM 1379 C C . ASP A 1 161 ? 12.757 -40.209 0.215 1.00 87.69 161 ASP A C 1
ATOM 1381 O O . ASP A 1 161 ? 12.674 -40.464 1.417 1.00 87.69 161 ASP A O 1
ATOM 1385 N N . PHE A 1 162 ? 11.709 -40.272 -0.599 1.00 86.44 162 PHE A N 1
ATOM 1386 C CA . PHE A 1 162 ? 10.358 -40.592 -0.166 1.00 86.44 162 PHE A CA 1
ATOM 1387 C C . PHE A 1 162 ? 10.043 -42.091 -0.179 1.00 86.44 162 PHE A C 1
ATOM 1389 O O . PHE A 1 162 ? 8.927 -42.447 0.179 1.00 86.44 162 PHE A O 1
ATOM 1396 N N . ARG A 1 163 ? 10.987 -42.983 -0.526 1.00 85.44 163 ARG A N 1
ATOM 1397 C CA . ARG A 1 163 ? 10.745 -44.442 -0.623 1.00 85.44 163 ARG A CA 1
ATOM 1398 C C . ARG A 1 163 ? 10.099 -45.063 0.614 1.00 85.44 163 ARG A C 1
ATOM 1400 O O . ARG A 1 163 ? 9.341 -46.017 0.492 1.00 85.44 163 ARG A O 1
ATOM 1407 N N . ASN A 1 164 ? 10.407 -44.526 1.793 1.00 79.75 164 ASN A N 1
ATOM 1408 C CA . ASN A 1 164 ? 9.929 -45.041 3.079 1.00 79.75 164 ASN A CA 1
ATOM 1409 C C . ASN A 1 164 ? 8.682 -44.309 3.611 1.00 79.75 164 ASN A C 1
ATOM 1411 O O . ASN A 1 164 ? 8.294 -44.530 4.757 1.00 79.75 164 ASN A O 1
ATOM 1415 N N . LEU A 1 165 ? 8.071 -43.422 2.819 1.00 80.50 165 LEU A N 1
ATOM 1416 C CA . LEU A 1 165 ? 6.799 -42.782 3.141 1.00 80.50 165 LEU A CA 1
ATOM 1417 C C . LEU A 1 165 ? 5.732 -43.200 2.145 1.00 80.50 165 LEU A C 1
ATOM 1419 O O . LEU A 1 165 ? 5.848 -42.955 0.948 1.00 80.50 165 LEU A O 1
ATOM 1423 N N . ASP A 1 166 ? 4.652 -43.753 2.679 1.00 81.06 166 ASP A N 1
ATOM 1424 C CA . ASP A 1 166 ? 3.446 -44.020 1.915 1.00 81.06 166 ASP A CA 1
ATOM 1425 C C . ASP A 1 166 ? 2.701 -42.694 1.683 1.00 81.06 166 ASP A C 1
ATOM 1427 O O . ASP A 1 166 ? 1.980 -42.193 2.551 1.00 81.06 166 ASP A O 1
ATOM 1431 N N . LEU A 1 167 ? 2.990 -42.044 0.551 1.00 83.00 167 LEU A N 1
ATOM 1432 C CA . LEU A 1 167 ? 2.343 -40.804 0.131 1.00 83.00 167 LEU A CA 1
ATOM 1433 C C . LEU A 1 167 ? 1.322 -41.102 -0.956 1.00 83.00 167 LEU A C 1
ATOM 1435 O O . LEU A 1 167 ? 1.673 -41.447 -2.084 1.00 83.00 167 LEU A O 1
ATOM 1439 N N . GLU A 1 168 ? 0.054 -40.859 -0.647 1.00 83.94 168 GLU A N 1
ATOM 1440 C CA . GLU A 1 168 ? -0.973 -40.845 -1.677 1.00 83.94 168 GLU A CA 1
ATOM 1441 C C . GLU A 1 168 ? -0.727 -39.711 -2.696 1.00 83.94 168 GLU A C 1
ATOM 1443 O O . GLU A 1 168 ? -0.231 -38.631 -2.337 1.00 83.94 168 GLU A O 1
ATOM 1448 N N . PRO A 1 169 ? -1.122 -39.915 -3.968 1.00 86.12 169 PRO A N 1
ATOM 1449 C CA . PRO A 1 169 ? -1.234 -38.855 -4.960 1.00 86.12 169 PRO A CA 1
ATOM 1450 C C . PRO A 1 169 ? -1.869 -37.575 -4.406 1.00 86.12 169 PRO A C 1
ATOM 1452 O O . PRO A 1 169 ? -2.944 -37.600 -3.809 1.00 86.12 169 PRO A O 1
ATOM 1455 N N . ILE A 1 170 ? -1.248 -36.424 -4.668 1.00 88.25 170 ILE A N 1
ATOM 1456 C CA . ILE A 1 170 ? -1.798 -35.131 -4.269 1.00 88.25 170 ILE A CA 1
ATOM 1457 C C . ILE A 1 170 ? -3.110 -34.907 -5.017 1.00 88.25 170 ILE A C 1
ATOM 1459 O O . ILE A 1 170 ? -3.138 -34.717 -6.236 1.00 88.25 170 ILE A O 1
ATOM 1463 N N . ILE A 1 171 ? -4.194 -34.830 -4.255 1.00 86.56 171 ILE A N 1
ATOM 1464 C CA . ILE A 1 171 ? -5.488 -34.386 -4.752 1.00 86.56 171 ILE A CA 1
ATOM 1465 C C . ILE A 1 171 ? -5.498 -32.857 -4.730 1.00 86.56 171 ILE A C 1
ATOM 1467 O O . ILE A 1 171 ? -5.506 -32.223 -3.673 1.00 86.56 171 ILE A O 1
ATOM 1471 N N . PHE A 1 172 ? -5.472 -32.244 -5.914 1.00 86.00 172 PHE A N 1
ATOM 1472 C CA . PHE A 1 172 ? -5.627 -30.797 -6.031 1.00 86.00 172 PHE A CA 1
ATOM 1473 C C . PHE A 1 172 ? -7.101 -30.425 -5.934 1.00 86.00 172 PHE A C 1
ATOM 1475 O O . PHE A 1 172 ? -7.894 -30.762 -6.813 1.00 86.00 172 PHE A O 1
ATOM 1482 N N . GLU A 1 173 ? -7.437 -29.692 -4.877 1.00 86.06 173 GLU A N 1
ATOM 1483 C CA . GLU A 1 173 ? -8.779 -29.169 -4.655 1.00 86.06 173 GLU A CA 1
ATOM 1484 C C . GLU A 1 173 ? -9.290 -28.377 -5.863 1.00 86.06 173 GLU A C 1
ATOM 1486 O O . GLU A 1 173 ? -8.572 -27.569 -6.468 1.00 86.06 173 GLU A O 1
ATOM 1491 N N . LYS A 1 174 ? -10.565 -28.586 -6.205 1.00 87.62 174 LYS A N 1
ATOM 1492 C CA . LYS A 1 174 ? -11.221 -27.792 -7.242 1.00 87.62 174 LYS A CA 1
ATOM 1493 C C . LYS A 1 174 ? -11.410 -26.370 -6.722 1.00 87.62 174 LYS A C 1
ATOM 1495 O O . LYS A 1 174 ? -11.972 -26.162 -5.650 1.00 87.62 174 LYS A O 1
ATOM 1500 N N . GLU A 1 175 ? -10.988 -25.392 -7.522 1.00 89.56 175 GLU A N 1
ATOM 1501 C CA . GLU A 1 175 ? -11.217 -23.983 -7.209 1.00 89.56 175 GLU A CA 1
ATOM 1502 C C . GLU A 1 175 ? -12.703 -23.719 -7.001 1.00 89.56 175 GLU A C 1
ATOM 1504 O O . GLU A 1 175 ? -13.533 -24.054 -7.852 1.00 89.56 175 GLU A O 1
ATOM 1509 N N . ARG A 1 176 ? -13.026 -23.067 -5.889 1.00 89.38 176 ARG A N 1
ATOM 1510 C CA . ARG A 1 176 ? -14.368 -22.559 -5.672 1.00 89.38 176 ARG A CA 1
ATOM 1511 C C . ARG A 1 176 ? -14.675 -21.442 -6.661 1.00 89.38 176 ARG A C 1
ATOM 1513 O O . ARG A 1 176 ? -13.992 -20.413 -6.678 1.00 89.38 176 ARG A O 1
ATOM 1520 N N . ASP A 1 177 ? -15.742 -21.638 -7.425 1.00 84.25 177 ASP A N 1
ATOM 1521 C CA . ASP A 1 177 ? -16.281 -20.622 -8.317 1.00 84.25 177 ASP A CA 1
ATOM 1522 C C . ASP A 1 177 ? -16.846 -19.445 -7.511 1.00 84.25 177 ASP A C 1
ATOM 1524 O O . ASP A 1 177 ? -17.465 -19.618 -6.456 1.00 84.25 177 ASP A O 1
ATOM 1528 N N . LYS A 1 178 ? -16.627 -18.232 -8.018 1.00 90.69 178 LYS A N 1
ATOM 1529 C CA . LYS A 1 178 ? -17.221 -17.020 -7.452 1.00 90.69 178 LYS A CA 1
ATOM 1530 C C . LYS A 1 178 ? -18.701 -16.938 -7.821 1.00 90.69 178 LYS A C 1
ATOM 1532 O O . LYS A 1 178 ? -19.077 -17.294 -8.940 1.00 90.69 178 LYS A O 1
ATOM 1537 N N . LYS A 1 179 ? -19.537 -16.451 -6.905 1.00 94.06 179 LYS A N 1
ATOM 1538 C CA . LYS A 1 179 ? -20.989 -16.342 -7.113 1.00 94.06 179 LYS A CA 1
ATOM 1539 C C . LYS A 1 179 ? -21.356 -15.283 -8.161 1.00 94.06 179 LYS A C 1
ATOM 1541 O O . LYS A 1 179 ? -22.296 -15.467 -8.930 1.00 94.06 179 LYS A O 1
ATOM 1546 N N . GLY A 1 180 ? -20.601 -14.190 -8.210 1.00 91.75 180 GLY A N 1
ATOM 1547 C CA . GLY A 1 180 ? -20.835 -13.028 -9.056 1.00 91.75 180 GLY A CA 1
ATOM 1548 C C . GLY A 1 180 ? -21.977 -12.123 -8.576 1.00 91.75 180 GLY A C 1
ATOM 1549 O O . GLY A 1 180 ? -22.778 -12.465 -7.707 1.00 91.75 180 GLY A O 1
ATOM 1550 N N . GLY A 1 181 ? -22.058 -10.938 -9.187 1.00 92.50 181 GLY A N 1
ATOM 1551 C CA . GLY A 1 181 ? -23.109 -9.954 -8.917 1.00 92.50 181 GLY A CA 1
ATOM 1552 C C . GLY A 1 181 ? -22.888 -9.122 -7.650 1.00 92.50 181 GLY A C 1
ATOM 1553 O O . GLY A 1 181 ? -21.844 -9.190 -7.005 1.00 92.50 181 GLY A O 1
ATOM 1554 N N . ALA A 1 182 ? -23.878 -8.291 -7.326 1.00 95.88 182 ALA A N 1
ATOM 1555 C CA . ALA A 1 182 ? -23.895 -7.501 -6.098 1.00 95.88 182 ALA A CA 1
ATOM 1556 C C . ALA A 1 182 ? -24.368 -8.358 -4.911 1.00 95.88 182 ALA A C 1
ATOM 1558 O O . ALA A 1 182 ? -25.161 -9.286 -5.087 1.00 95.88 182 ALA A O 1
ATOM 1559 N N . PHE A 1 183 ? -23.921 -8.023 -3.703 1.00 97.56 183 PHE A N 1
ATOM 1560 C CA . PHE A 1 183 ? -24.487 -8.557 -2.463 1.00 97.56 183 PHE A CA 1
ATOM 1561 C C . PHE A 1 183 ? -25.524 -7.573 -1.919 1.00 97.56 183 PHE A C 1
ATOM 1563 O O . PHE A 1 183 ? -25.244 -6.382 -1.807 1.00 97.56 183 PHE A O 1
ATOM 1570 N N . GLU A 1 184 ? -26.713 -8.059 -1.573 1.00 97.50 184 GLU A N 1
ATOM 1571 C CA . GLU A 1 184 ? -27.781 -7.254 -0.978 1.00 97.50 184 GLU A CA 1
ATOM 1572 C C . GLU A 1 184 ? -28.375 -7.977 0.236 1.00 97.50 184 GLU A C 1
ATOM 1574 O O . GLU A 1 184 ? -28.539 -9.201 0.226 1.00 97.50 184 GLU A O 1
ATOM 1579 N N . CYS A 1 185 ? -28.677 -7.220 1.291 1.00 97.06 185 CYS A N 1
ATOM 1580 C CA . CYS A 1 185 ? -29.345 -7.722 2.490 1.00 97.06 185 CYS A CA 1
ATOM 1581 C C . CYS A 1 185 ? -30.197 -6.640 3.166 1.00 97.06 185 CYS A C 1
ATOM 1583 O O . CYS A 1 185 ? -29.973 -5.441 2.968 1.00 97.06 185 CYS A O 1
ATOM 1585 N N . SER A 1 186 ? -31.182 -7.055 3.961 1.00 97.19 186 SER A N 1
ATOM 1586 C CA . SER A 1 186 ? -31.925 -6.160 4.852 1.00 97.19 186 SER A CA 1
ATOM 1587 C C . SER A 1 186 ? -31.183 -5.939 6.174 1.00 97.19 186 SER A C 1
ATOM 1589 O O . SER A 1 186 ? -30.333 -6.733 6.576 1.00 97.19 186 SER A O 1
ATOM 1591 N N . LEU A 1 187 ? -31.515 -4.857 6.886 1.00 94.81 187 LEU A N 1
ATOM 1592 C CA . LEU A 1 187 ? -30.982 -4.637 8.234 1.00 94.81 187 LEU A CA 1
ATOM 1593 C C . LEU A 1 187 ? -31.431 -5.729 9.214 1.00 94.81 187 LEU A C 1
ATOM 1595 O O . LEU A 1 187 ? -30.659 -6.123 10.081 1.00 94.81 187 LEU A O 1
ATOM 1599 N N . GLU A 1 188 ? -32.648 -6.253 9.056 1.00 95.38 188 GLU A N 1
ATOM 1600 C CA . GLU A 1 188 ? -33.164 -7.363 9.868 1.00 95.38 188 GLU A CA 1
ATOM 1601 C C . GLU A 1 188 ? -32.335 -8.636 9.680 1.00 95.38 188 GLU A C 1
ATOM 1603 O O . GLU A 1 188 ? -32.018 -9.305 10.661 1.00 95.38 188 GLU A O 1
ATOM 1608 N N . GLU A 1 189 ? -31.908 -8.932 8.450 1.00 97.19 189 GLU A N 1
ATOM 1609 C CA . GLU A 1 189 ? -31.012 -10.057 8.170 1.00 97.19 189 GLU A CA 1
ATOM 1610 C C . GLU A 1 189 ? -29.652 -9.881 8.855 1.00 97.19 189 GLU A C 1
ATOM 1612 O O . GLU A 1 189 ? -29.109 -10.845 9.390 1.00 97.19 189 GLU A O 1
ATOM 1617 N N . LEU A 1 190 ? -29.118 -8.655 8.904 1.00 96.38 190 LEU A N 1
ATOM 1618 C CA . LEU A 1 190 ? -27.873 -8.362 9.623 1.00 96.38 190 LEU A CA 1
ATOM 1619 C C . LEU A 1 190 ? -28.034 -8.505 11.140 1.00 96.38 190 LEU A C 1
ATOM 1621 O O . LEU A 1 190 ? -27.168 -9.087 11.788 1.00 96.38 190 LEU A O 1
ATOM 1625 N N . PHE A 1 191 ? -29.134 -8.017 11.719 1.00 95.62 191 PHE A N 1
ATOM 1626 C CA . PHE A 1 191 ? -29.409 -8.207 13.147 1.00 95.62 191 PHE A CA 1
ATOM 1627 C C . PHE A 1 191 ? -29.615 -9.683 13.495 1.00 95.62 191 PHE A C 1
ATOM 1629 O O . PHE A 1 191 ? -29.122 -10.142 14.523 1.00 95.62 191 PHE A O 1
ATOM 1636 N N . SER A 1 192 ? -30.299 -10.434 12.628 1.00 96.81 192 SER A N 1
ATOM 1637 C CA . SER A 1 192 ? -30.467 -11.878 12.787 1.00 96.81 192 SER A CA 1
ATOM 1638 C C . SER A 1 192 ? -29.125 -12.604 12.730 1.00 96.81 192 SER A C 1
ATOM 1640 O O . SER A 1 192 ? -28.858 -13.442 13.584 1.00 96.81 192 SER A O 1
ATOM 1642 N N . ALA A 1 193 ? -28.259 -12.249 11.777 1.00 97.50 193 ALA A N 1
ATOM 1643 C CA . ALA A 1 193 ? -26.911 -12.800 11.681 1.00 97.50 193 ALA A CA 1
ATOM 1644 C C . ALA A 1 193 ? -26.066 -12.465 12.922 1.00 97.50 193 ALA A C 1
ATOM 1646 O O . ALA A 1 193 ? -25.374 -13.330 13.442 1.00 97.50 193 ALA A O 1
ATOM 1647 N N . ALA A 1 194 ? -26.152 -11.237 13.443 1.00 96.88 194 ALA A N 1
ATOM 1648 C CA . ALA A 1 194 ? -25.442 -10.840 14.659 1.00 96.88 194 ALA A CA 1
ATOM 1649 C C . ALA A 1 194 ? -25.894 -11.640 15.896 1.00 96.88 194 ALA A C 1
ATOM 1651 O O . ALA A 1 194 ? -25.054 -12.072 16.680 1.00 96.88 194 ALA A O 1
ATOM 1652 N N . ARG A 1 195 ? -27.203 -11.886 16.036 1.00 96.69 195 ARG A N 1
ATOM 1653 C CA . ARG A 1 195 ? -27.756 -12.739 17.100 1.00 96.69 195 ARG A CA 1
ATOM 1654 C C . ARG A 1 195 ? -27.310 -14.190 16.964 1.00 96.69 195 ARG A C 1
ATOM 1656 O O . ARG A 1 195 ? -27.000 -14.839 17.956 1.00 96.69 195 ARG A O 1
ATOM 1663 N N . GLU A 1 196 ? -27.299 -14.704 15.738 1.00 97.19 196 GLU A N 1
ATOM 1664 C CA . GLU A 1 196 ? -26.833 -16.059 15.456 1.00 97.19 196 GLU A CA 1
ATOM 1665 C C . GLU A 1 196 ? -25.353 -16.228 15.823 1.00 97.19 196 GLU A C 1
ATOM 1667 O O . GLU A 1 196 ? -24.998 -17.205 16.475 1.00 97.19 196 GLU A O 1
ATOM 1672 N N . ILE A 1 197 ? -24.512 -15.246 15.482 1.00 96.56 197 ILE A N 1
ATOM 1673 C CA . ILE A 1 197 ? -23.097 -15.211 15.872 1.00 96.56 197 ILE A CA 1
ATOM 1674 C C . ILE A 1 197 ? -22.949 -15.289 17.396 1.00 96.56 197 ILE A C 1
ATOM 1676 O O . ILE A 1 197 ? -22.202 -16.134 17.884 1.00 96.56 197 ILE A O 1
ATOM 1680 N N . ASP A 1 198 ? -23.664 -14.444 18.146 1.00 95.12 198 ASP A N 1
ATOM 1681 C CA . ASP A 1 198 ? -23.601 -14.450 19.614 1.00 95.12 198 ASP A CA 1
ATOM 1682 C C . ASP A 1 198 ? -24.024 -15.809 20.191 1.00 95.12 198 ASP A C 1
ATOM 1684 O O . ASP A 1 198 ? -23.330 -16.360 21.045 1.00 95.12 198 ASP A O 1
ATOM 1688 N N . LYS A 1 199 ? -25.104 -16.398 19.659 1.00 95.31 199 LYS A N 1
ATOM 1689 C CA . LYS A 1 199 ? -25.589 -17.717 20.076 1.00 95.31 199 LYS A CA 1
ATOM 1690 C C . LYS A 1 199 ? -24.545 -18.818 19.857 1.00 95.31 199 LYS A C 1
ATOM 1692 O O . LYS A 1 199 ? -24.295 -19.592 20.776 1.00 95.31 199 LYS A O 1
ATOM 1697 N N . ILE A 1 200 ? -23.916 -18.872 18.679 1.00 95.06 200 ILE A N 1
ATOM 1698 C CA . ILE A 1 200 ? -22.878 -19.873 18.374 1.00 95.06 200 ILE A CA 1
ATOM 1699 C C . ILE A 1 200 ? -21.691 -19.716 19.330 1.00 95.06 200 ILE A C 1
ATOM 1701 O O . ILE A 1 200 ? -21.198 -20.702 19.872 1.00 95.06 200 ILE A O 1
ATOM 1705 N N . ILE A 1 201 ? -21.242 -18.480 19.572 1.00 92.88 201 ILE A N 1
ATOM 1706 C CA . ILE A 1 201 ? -20.129 -18.208 20.491 1.00 92.88 201 ILE A CA 1
ATOM 1707 C C . ILE A 1 201 ? -20.472 -18.690 21.905 1.00 92.88 201 ILE A C 1
ATOM 1709 O O . ILE A 1 201 ? -19.670 -19.389 22.520 1.00 92.88 201 ILE A O 1
ATOM 1713 N N . GLU A 1 202 ? -21.662 -18.365 22.414 1.00 92.12 202 GLU A N 1
ATOM 1714 C CA . GLU A 1 202 ? -22.108 -18.827 23.731 1.00 92.12 202 GLU A CA 1
ATOM 1715 C C . GLU A 1 202 ? -22.186 -20.355 23.828 1.00 92.12 202 GLU A C 1
ATOM 1717 O O . GLU A 1 202 ? -21.779 -20.922 24.842 1.00 92.12 202 GLU A O 1
ATOM 1722 N N . GLU A 1 203 ? -22.697 -21.029 22.796 1.00 93.19 203 GLU A N 1
ATOM 1723 C CA . GLU A 1 203 ? -22.786 -22.492 22.744 1.00 93.19 203 GLU A CA 1
ATOM 1724 C C . GLU A 1 203 ? -21.397 -23.141 22.761 1.00 93.19 203 GLU A C 1
ATOM 1726 O O . GLU A 1 203 ? -21.161 -24.043 23.565 1.00 93.19 203 GLU A O 1
ATOM 1731 N N . LYS A 1 204 ? -20.452 -22.633 21.959 1.00 91.94 204 LYS A N 1
ATOM 1732 C CA . LYS A 1 204 ? -19.065 -23.127 21.900 1.00 91.94 204 LYS A CA 1
ATOM 1733 C C . LYS A 1 204 ? -18.279 -22.865 23.188 1.00 91.94 204 LYS A C 1
ATOM 1735 O O . LYS A 1 204 ? -17.407 -23.652 23.550 1.00 91.94 204 LYS A O 1
ATOM 1740 N N . ILE A 1 205 ? -18.570 -21.767 23.890 1.00 89.44 205 ILE A N 1
ATOM 1741 C CA . ILE A 1 205 ? -17.993 -21.498 25.216 1.00 89.44 205 ILE A CA 1
ATOM 1742 C C . ILE A 1 205 ? -18.569 -22.478 26.243 1.00 89.44 205 ILE A C 1
ATOM 1744 O O . ILE A 1 205 ? -17.814 -23.073 27.009 1.00 89.44 205 ILE A O 1
ATOM 1748 N N . LYS A 1 206 ? -19.893 -22.690 26.246 1.00 90.56 206 LYS A N 1
ATOM 1749 C CA . LYS A 1 206 ? -20.562 -23.635 27.160 1.00 90.56 206 LYS A CA 1
ATOM 1750 C C . LYS A 1 206 ? -20.105 -25.079 26.945 1.00 90.56 206 LYS A C 1
ATOM 1752 O O . LYS A 1 206 ? -20.011 -25.816 27.922 1.00 90.56 206 LYS A O 1
ATOM 1757 N N . SER A 1 207 ? -19.805 -25.479 25.707 1.00 90.19 207 SER A N 1
ATOM 1758 C CA . SER A 1 207 ? -19.258 -26.808 25.398 1.00 90.19 207 SER A CA 1
ATOM 1759 C C . SER A 1 207 ? -17.762 -26.953 25.711 1.00 90.19 207 SER A C 1
ATOM 1761 O O . SER A 1 207 ? -17.239 -28.064 25.658 1.00 90.19 207 SER A O 1
ATOM 1763 N N . GLY A 1 208 ? -17.064 -25.861 26.048 1.00 85.12 208 GLY A N 1
ATOM 1764 C CA . GLY A 1 208 ? -15.618 -25.852 26.284 1.00 85.12 208 GLY A CA 1
ATOM 1765 C C . GLY A 1 208 ? -14.769 -25.930 25.008 1.00 85.12 208 GLY A C 1
ATOM 1766 O O . GLY A 1 208 ? -13.550 -26.056 25.097 1.00 85.12 208 GLY A O 1
ATOM 1767 N N . GLU A 1 209 ? -15.377 -25.833 23.819 1.00 81.00 209 GLU A N 1
ATOM 1768 C CA . GLU A 1 209 ? -14.668 -25.837 22.530 1.00 81.00 209 GLU A CA 1
ATOM 1769 C C . GLU A 1 209 ? -13.847 -24.560 22.302 1.00 81.00 209 GLU A C 1
ATOM 1771 O O . GLU A 1 209 ? -12.893 -24.555 21.519 1.00 81.00 209 GLU A O 1
ATOM 1776 N N . THR A 1 210 ? -14.210 -23.458 22.964 1.00 81.62 210 THR A N 1
ATOM 1777 C CA . THR A 1 210 ? -13.498 -22.184 22.858 1.00 81.62 210 THR A CA 1
ATOM 1778 C C . THR A 1 210 ? -13.534 -21.378 24.154 1.00 81.62 210 THR A C 1
ATOM 1780 O O . THR A 1 210 ? -14.434 -21.522 24.974 1.00 81.62 210 THR A O 1
ATOM 1783 N N . SER A 1 211 ? -12.561 -20.484 24.316 1.00 78.25 211 SER A N 1
ATOM 1784 C CA . SER A 1 211 ? -12.438 -19.545 25.438 1.00 78.25 211 SER A CA 1
ATOM 1785 C C . SER A 1 211 ? -12.421 -18.081 24.978 1.00 78.25 211 SER A C 1
ATOM 1787 O O . SER A 1 211 ? -11.937 -17.200 25.691 1.00 78.25 211 SER A O 1
ATOM 1789 N N . ILE A 1 212 ? -12.920 -17.799 23.766 1.00 79.81 212 ILE A N 1
ATOM 1790 C CA . ILE A 1 212 ? -12.987 -16.424 23.259 1.00 79.81 212 ILE A CA 1
ATOM 1791 C C . ILE A 1 212 ? -13.908 -15.553 24.120 1.00 79.81 212 ILE A C 1
ATOM 1793 O O . ILE A 1 212 ? -14.887 -16.013 24.703 1.00 79.81 212 ILE A O 1
ATOM 1797 N N . ARG A 1 213 ? -13.598 -14.256 24.182 1.00 74.00 213 ARG A N 1
ATOM 1798 C CA . ARG A 1 213 ? -14.422 -13.270 24.883 1.00 74.00 213 ARG A CA 1
ATOM 1799 C C . ARG A 1 213 ? -15.804 -13.173 24.229 1.00 74.00 213 ARG A C 1
ATOM 1801 O O . ARG A 1 213 ? -15.907 -13.128 23.005 1.00 74.00 213 ARG A O 1
ATOM 1808 N N . ILE A 1 214 ? -16.854 -13.062 25.045 1.00 77.06 214 ILE A N 1
ATOM 1809 C CA . ILE A 1 214 ? -18.199 -12.726 24.561 1.00 77.06 214 ILE A CA 1
ATOM 1810 C C . ILE A 1 214 ? -18.201 -11.269 24.096 1.00 77.06 214 ILE A C 1
ATOM 1812 O O . ILE A 1 214 ? -17.930 -10.339 24.859 1.00 77.06 214 ILE A O 1
ATOM 1816 N N . GLU A 1 215 ? -18.507 -11.084 22.820 1.00 74.25 215 GLU A N 1
ATOM 1817 C CA . GLU A 1 215 ? -18.385 -9.804 22.131 1.00 74.25 215 GLU A CA 1
ATOM 1818 C C . GLU A 1 215 ? -19.737 -9.077 21.946 1.00 74.25 215 GLU A C 1
ATOM 1820 O O . GLU A 1 215 ? -19.741 -7.881 21.646 1.00 74.25 215 GLU A O 1
ATOM 1825 N N . ASN A 1 216 ? -20.880 -9.749 22.149 1.00 85.31 216 ASN A N 1
ATOM 1826 C CA . ASN A 1 216 ? -22.242 -9.194 22.043 1.00 85.31 216 ASN A CA 1
ATOM 1827 C C . ASN A 1 216 ? -22.489 -8.427 20.722 1.00 85.31 216 ASN A C 1
ATOM 1829 O O . ASN A 1 216 ? -22.783 -7.223 20.712 1.00 85.31 216 ASN A O 1
ATOM 1833 N N . PHE A 1 217 ? -22.313 -9.098 19.582 1.00 90.38 217 PHE A N 1
ATOM 1834 C CA . PHE A 1 217 ? -22.503 -8.549 18.239 1.00 90.38 217 PHE A CA 1
ATOM 1835 C C . PHE A 1 217 ? -23.889 -7.929 18.032 1.00 90.38 217 PHE A C 1
ATOM 1837 O O . PHE A 1 217 ? -23.956 -6.831 17.476 1.00 90.38 217 PHE A O 1
ATOM 1844 N N . GLU A 1 218 ? -24.978 -8.549 18.502 1.00 92.31 218 GLU A N 1
ATOM 1845 C CA . GLU A 1 218 ? -26.333 -7.992 18.372 1.00 92.31 218 GLU A CA 1
ATOM 1846 C C . GLU A 1 218 ? -26.440 -6.640 19.089 1.00 92.31 218 GLU A C 1
ATOM 1848 O O . GLU A 1 218 ? -26.925 -5.658 18.519 1.00 92.31 218 GLU A O 1
ATOM 1853 N N . TYR A 1 219 ? -25.942 -6.560 20.325 1.00 87.75 219 TYR A N 1
ATOM 1854 C CA . TYR A 1 219 ? -25.952 -5.325 21.108 1.00 87.75 219 TYR A CA 1
ATOM 1855 C C . TYR A 1 219 ? -25.118 -4.222 20.447 1.00 87.75 219 TYR A C 1
ATOM 1857 O O . TYR A 1 219 ? -25.574 -3.084 20.312 1.00 87.75 219 TYR A O 1
ATOM 1865 N N . ARG A 1 220 ? -23.906 -4.552 19.982 1.00 85.69 220 ARG A N 1
ATOM 1866 C CA . ARG A 1 220 ? -23.024 -3.589 19.304 1.00 85.69 220 ARG A CA 1
ATOM 1867 C C . ARG A 1 220 ? -23.608 -3.103 17.980 1.00 85.69 220 ARG A C 1
ATOM 1869 O O . ARG A 1 220 ? -23.491 -1.917 17.683 1.00 85.69 220 ARG A O 1
ATOM 1876 N N . MET A 1 221 ? -24.264 -3.982 17.221 1.00 88.62 221 MET A N 1
ATOM 1877 C CA . MET A 1 221 ? -24.994 -3.599 16.009 1.00 88.62 221 MET A CA 1
ATOM 1878 C C . MET A 1 221 ? -26.155 -2.656 16.334 1.00 88.62 221 MET A C 1
ATOM 1880 O O . MET A 1 221 ? -26.325 -1.657 15.646 1.00 88.62 221 MET A O 1
ATOM 1884 N N . LYS A 1 222 ? -26.923 -2.913 17.402 1.00 87.44 222 LYS A N 1
ATOM 1885 C CA . LYS A 1 222 ? -28.045 -2.049 17.824 1.00 87.44 222 LYS A CA 1
ATOM 1886 C C . LYS A 1 222 ? -27.609 -0.657 18.293 1.00 87.44 222 LYS A C 1
ATOM 1888 O O . LYS A 1 222 ? -28.376 0.288 18.154 1.00 87.44 222 LYS A O 1
ATOM 1893 N N . LYS A 1 223 ? -26.378 -0.513 18.796 1.00 85.12 223 LYS A N 1
ATOM 1894 C CA . LYS A 1 223 ? -25.776 0.782 19.170 1.00 85.12 223 LYS A CA 1
ATOM 1895 C C . LYS A 1 223 ? -25.394 1.673 17.983 1.00 85.12 223 LYS A C 1
ATOM 1897 O O . LYS A 1 223 ? -24.944 2.798 18.191 1.00 85.12 223 LYS A O 1
ATOM 1902 N N . SER A 1 224 ? -25.503 1.173 16.754 1.00 85.19 224 SER A N 1
ATOM 1903 C CA . SER A 1 224 ? -25.136 1.908 15.545 1.00 85.19 224 SER A CA 1
ATOM 1904 C C . SER A 1 224 ? -26.302 1.932 14.564 1.00 85.19 224 SER A C 1
ATOM 1906 O O . SER A 1 224 ? -26.891 0.906 14.243 1.00 85.19 224 SER A O 1
ATOM 1908 N N . THR A 1 225 ? -26.631 3.115 14.052 1.00 90.50 225 THR A N 1
ATOM 1909 C CA . THR A 1 225 ? -27.645 3.264 13.003 1.00 90.50 225 THR A CA 1
ATOM 1910 C C . THR A 1 225 ? -26.965 3.353 11.645 1.00 90.50 225 THR A C 1
ATOM 1912 O O . THR A 1 225 ? -26.117 4.218 11.424 1.00 90.50 225 THR A O 1
ATOM 1915 N N . ILE A 1 226 ? -27.359 2.479 10.720 1.00 93.25 226 ILE A N 1
ATOM 1916 C CA . ILE A 1 226 ? -26.852 2.490 9.347 1.00 93.25 226 ILE A CA 1
ATOM 1917 C C . ILE A 1 226 ? -27.698 3.449 8.509 1.00 93.25 226 ILE A C 1
ATOM 1919 O O . ILE A 1 226 ? -28.901 3.249 8.331 1.00 93.25 226 ILE A O 1
ATOM 1923 N N . MET A 1 227 ? -27.057 4.484 7.980 1.00 94.00 227 MET A N 1
ATOM 1924 C CA . MET A 1 227 ? -27.674 5.502 7.135 1.00 94.00 227 MET A CA 1
ATOM 1925 C C . MET A 1 227 ? -27.139 5.376 5.706 1.00 94.00 227 MET A C 1
ATOM 1927 O O . MET A 1 227 ? -25.951 5.128 5.514 1.00 94.00 227 MET A O 1
ATOM 1931 N N . ALA A 1 228 ? -27.992 5.554 4.699 1.00 95.38 228 ALA A N 1
ATOM 1932 C CA . ALA A 1 228 ? -27.565 5.652 3.306 1.00 95.38 228 ALA A CA 1
ATOM 1933 C C . ALA A 1 228 ? -27.181 7.096 2.975 1.00 95.38 228 ALA A C 1
ATOM 1935 O O . ALA A 1 228 ? -27.871 8.033 3.386 1.00 95.38 228 ALA A O 1
ATOM 1936 N N . PHE A 1 229 ? -26.113 7.263 2.197 1.00 93.69 229 PHE A N 1
ATOM 1937 C CA . PHE A 1 229 ? -25.743 8.547 1.615 1.00 93.69 229 PHE A CA 1
ATOM 1938 C C . PHE A 1 229 ? -26.023 8.509 0.114 1.00 93.69 229 PHE A C 1
ATOM 1940 O O . PHE A 1 229 ? -25.364 7.795 -0.639 1.00 93.69 229 PHE A O 1
ATOM 1947 N N . LYS A 1 230 ? -27.049 9.241 -0.322 1.00 90.62 230 LYS A N 1
ATOM 1948 C CA . LYS A 1 230 ? -27.480 9.276 -1.723 1.00 90.62 230 LYS A CA 1
ATOM 1949 C C . LYS A 1 230 ? -27.941 10.680 -2.076 1.00 90.62 230 LYS A C 1
ATOM 1951 O O . LYS A 1 230 ? -28.543 11.354 -1.248 1.00 90.62 230 LYS A O 1
ATOM 1956 N N . ASP A 1 231 ? -27.634 11.123 -3.294 1.00 86.44 231 ASP A N 1
ATOM 1957 C CA . ASP A 1 231 ? -28.037 12.439 -3.800 1.00 86.44 231 ASP A CA 1
ATOM 1958 C C . ASP A 1 231 ? -27.657 13.574 -2.833 1.00 86.44 231 ASP A C 1
ATOM 1960 O O . ASP A 1 231 ? -28.416 14.520 -2.629 1.00 86.44 231 ASP A O 1
ATOM 1964 N N . LYS A 1 232 ? -26.461 13.451 -2.229 1.00 87.94 232 LYS A N 1
ATOM 1965 C CA . LYS A 1 232 ? -25.874 14.403 -1.270 1.00 87.94 232 LYS A CA 1
ATOM 1966 C C . LYS A 1 232 ? -26.622 14.533 0.067 1.00 87.94 232 LYS A C 1
ATOM 1968 O O . LYS A 1 232 ? -26.360 15.464 0.820 1.00 87.94 232 LYS A O 1
ATOM 1973 N N . LYS A 1 233 ? -27.526 13.602 0.383 1.00 89.56 233 LYS A N 1
ATOM 1974 C CA . LYS A 1 233 ? -28.295 13.581 1.634 1.00 89.56 233 LYS A CA 1
ATOM 1975 C C . LYS A 1 233 ? -28.113 12.279 2.396 1.00 89.56 233 LYS A C 1
ATOM 1977 O O . LYS A 1 233 ? -27.932 11.209 1.806 1.00 89.56 233 LYS A O 1
ATOM 1982 N N . VAL A 1 234 ? -28.203 12.372 3.717 1.00 92.31 234 VAL A N 1
ATOM 1983 C CA . VAL A 1 234 ? -28.199 11.233 4.627 1.00 92.31 234 VAL A CA 1
ATOM 1984 C C . VAL A 1 234 ? -29.642 10.836 4.929 1.00 92.31 234 VAL A C 1
ATOM 1986 O O . VAL A 1 234 ? -30.461 11.641 5.360 1.00 92.31 234 VAL A O 1
ATOM 1989 N N . SER A 1 235 ? -29.974 9.565 4.719 1.00 94.38 235 SER A N 1
ATOM 1990 C CA . SER A 1 235 ? -31.323 9.046 4.960 1.00 94.38 235 SER A CA 1
ATOM 1991 C C . SER A 1 235 ? -31.291 7.675 5.625 1.00 94.38 235 SER A C 1
ATOM 1993 O O . SER A 1 235 ? -30.328 6.918 5.495 1.00 94.38 235 SER A O 1
ATOM 1995 N N . LYS A 1 236 ? -32.348 7.344 6.374 1.00 92.75 236 LYS A N 1
ATOM 1996 C CA . LYS A 1 236 ? -32.501 5.999 6.940 1.00 92.75 236 LYS A CA 1
ATOM 1997 C C . LYS A 1 236 ? -32.646 4.991 5.802 1.00 92.75 236 LYS A C 1
ATOM 1999 O O . LYS A 1 236 ? -33.387 5.233 4.852 1.00 92.75 236 LYS A O 1
ATOM 2004 N N . THR A 1 237 ? -31.991 3.842 5.930 1.00 94.88 237 THR A N 1
ATOM 2005 C CA . THR A 1 237 ? -32.145 2.725 4.992 1.00 94.88 237 THR A CA 1
ATOM 2006 C C . THR A 1 237 ? -32.661 1.483 5.707 1.00 94.88 237 THR A C 1
ATOM 2008 O O . THR A 1 237 ? -32.458 1.318 6.904 1.00 94.88 237 THR A O 1
ATOM 2011 N N . LYS A 1 238 ? -33.339 0.602 4.966 1.00 94.50 238 LYS A N 1
ATOM 2012 C CA . LYS A 1 238 ? -33.735 -0.738 5.432 1.00 94.50 238 LYS A CA 1
ATOM 2013 C C . LYS A 1 238 ? -32.872 -1.849 4.835 1.00 94.50 238 LYS A C 1
ATOM 2015 O O . LYS A 1 238 ? -33.005 -3.003 5.235 1.00 94.50 238 LYS A O 1
ATOM 2020 N N . LYS A 1 239 ? -32.024 -1.514 3.861 1.00 95.69 239 LYS A N 1
ATOM 2021 C CA . LYS A 1 239 ? -31.211 -2.464 3.104 1.00 95.69 239 LYS A CA 1
ATOM 2022 C C . LYS A 1 239 ? -29.825 -1.913 2.818 1.00 95.69 239 LYS A C 1
ATOM 2024 O O . LYS A 1 239 ? -29.617 -0.700 2.775 1.00 95.69 239 LYS A O 1
ATOM 2029 N N . ILE A 1 240 ? -28.901 -2.828 2.580 1.00 96.12 240 ILE A N 1
ATOM 2030 C CA . ILE A 1 240 ? -27.537 -2.535 2.170 1.00 96.12 240 ILE A CA 1
ATOM 2031 C C . ILE A 1 240 ? -27.247 -3.324 0.907 1.00 96.12 240 ILE A C 1
ATOM 2033 O O . ILE A 1 240 ? -27.555 -4.510 0.818 1.00 96.12 240 ILE A O 1
ATOM 2037 N N . LYS A 1 241 ? -26.627 -2.642 -0.049 1.00 97.25 241 LYS A N 1
ATOM 2038 C CA . LYS A 1 241 ? -26.140 -3.185 -1.310 1.00 97.25 241 LYS A CA 1
ATOM 2039 C C . LYS A 1 241 ? -24.646 -2.910 -1.443 1.00 97.25 241 LYS A C 1
ATOM 2041 O O . LYS A 1 241 ? -24.237 -1.750 -1.416 1.00 97.25 241 LYS A O 1
ATOM 2046 N N . ILE A 1 242 ? -23.869 -3.972 -1.623 1.00 97.25 242 ILE A N 1
ATOM 2047 C CA . ILE A 1 242 ? -22.442 -3.956 -1.942 1.00 97.25 242 ILE A CA 1
ATOM 2048 C C . ILE A 1 242 ? -22.304 -4.253 -3.436 1.00 97.25 242 ILE A C 1
ATOM 2050 O O . ILE A 1 242 ? -22.625 -5.349 -3.896 1.00 97.25 242 ILE A O 1
ATOM 2054 N N . SER A 1 243 ? -21.852 -3.255 -4.191 1.00 94.38 243 SER A N 1
ATOM 2055 C CA . SER A 1 243 ? -21.651 -3.315 -5.639 1.00 94.38 243 SER A CA 1
ATOM 2056 C C . SER A 1 243 ? -20.483 -2.412 -6.010 1.00 94.38 243 SER A C 1
ATOM 2058 O O . SER A 1 243 ? -20.426 -1.290 -5.517 1.00 94.38 243 SER A O 1
ATOM 2060 N N . GLU A 1 244 ? -19.600 -2.877 -6.893 1.00 93.00 244 GLU A N 1
ATOM 2061 C CA . GLU A 1 244 ? -18.390 -2.158 -7.316 1.00 93.00 244 GLU A CA 1
ATOM 2062 C C . GLU A 1 244 ? -17.542 -1.722 -6.116 1.00 93.00 244 GLU A C 1
ATOM 2064 O O . GLU A 1 244 ? -16.878 -2.567 -5.532 1.00 93.00 244 GLU A O 1
ATOM 2069 N N . VAL A 1 245 ? -17.582 -0.449 -5.712 1.00 94.56 245 VAL A N 1
ATOM 2070 C CA . VAL A 1 245 ? -16.934 0.054 -4.495 1.00 94.56 245 VAL A CA 1
ATOM 2071 C C . VAL A 1 245 ? -18.005 0.590 -3.544 1.00 94.56 245 VAL A C 1
ATOM 2073 O O . VAL A 1 245 ? -18.661 1.589 -3.825 1.00 94.56 245 VAL A O 1
ATOM 2076 N N . CYS A 1 246 ? -18.167 -0.070 -2.399 1.00 95.69 246 CYS A N 1
ATOM 2077 C CA . CYS A 1 246 ? -19.067 0.315 -1.320 1.00 95.69 246 CYS A CA 1
ATOM 2078 C C . CYS A 1 246 ? -18.266 0.959 -0.182 1.00 95.69 246 CYS A C 1
ATOM 2080 O O . CYS A 1 246 ? -17.625 0.266 0.611 1.00 95.69 246 CYS A O 1
ATOM 2082 N N . ASN A 1 247 ? -18.306 2.287 -0.091 1.00 94.94 247 ASN A N 1
ATOM 2083 C CA . ASN A 1 247 ? -17.582 3.038 0.933 1.00 94.94 247 ASN A CA 1
ATOM 2084 C C . ASN A 1 247 ? -18.475 3.274 2.164 1.00 94.94 247 ASN A C 1
ATOM 2086 O O . ASN A 1 247 ? -19.510 3.942 2.065 1.00 94.94 247 ASN A O 1
ATOM 2090 N N . ILE A 1 248 ? -18.086 2.704 3.307 1.00 95.19 248 ILE A N 1
ATOM 2091 C CA . ILE A 1 248 ? -18.817 2.760 4.575 1.00 95.19 248 ILE A CA 1
ATOM 2092 C C . ILE A 1 248 ? -18.007 3.558 5.595 1.00 95.19 248 ILE A C 1
ATOM 2094 O O . ILE A 1 248 ? -16.942 3.140 6.060 1.00 95.19 248 ILE A O 1
ATOM 2098 N N . LEU A 1 249 ? -18.553 4.709 5.978 1.00 92.94 249 LEU A N 1
ATOM 2099 C CA . LEU A 1 249 ? -17.930 5.618 6.932 1.00 92.94 249 LEU A CA 1
ATOM 2100 C C . LEU A 1 249 ? -18.540 5.482 8.319 1.00 92.94 249 LEU A C 1
ATOM 2102 O O . LEU A 1 249 ? -19.664 5.029 8.477 1.00 92.94 249 LEU A O 1
ATOM 2106 N N . GLY A 1 250 ? -17.817 5.917 9.339 1.00 89.06 250 GLY A N 1
ATOM 2107 C CA . GLY A 1 250 ? -18.362 6.103 10.682 1.00 89.06 250 GLY A CA 1
ATOM 2108 C C . GLY A 1 250 ? -17.260 6.513 11.638 1.00 89.06 250 GLY A C 1
ATOM 2109 O O . GLY A 1 250 ? -16.115 6.112 11.433 1.00 89.06 250 GLY A O 1
ATOM 2110 N N . MET A 1 251 ? -17.575 7.270 12.689 1.00 82.62 251 MET A N 1
ATOM 2111 C CA . MET A 1 251 ? -16.554 7.740 13.636 1.00 82.62 251 MET A CA 1
ATOM 2112 C C . MET A 1 251 ? -15.790 6.578 14.302 1.00 82.62 251 MET A C 1
ATOM 2114 O O . MET A 1 251 ? -16.172 5.400 14.219 1.00 82.62 251 MET A O 1
ATOM 2118 N N . VAL A 1 252 ? -14.683 6.880 14.981 1.00 74.94 252 VAL A N 1
ATOM 2119 C CA . VAL A 1 252 ? -13.965 5.878 15.785 1.00 74.94 252 VAL A CA 1
ATOM 2120 C C . VAL A 1 252 ? -14.913 5.311 16.850 1.00 74.94 252 VAL A C 1
ATOM 2122 O O . VAL A 1 252 ? -15.529 6.060 17.589 1.00 74.94 252 VAL A O 1
ATOM 2125 N N . GLY A 1 253 ? -15.069 3.984 16.892 1.00 74.25 253 GLY A N 1
ATOM 2126 C CA . GLY A 1 253 ? -16.013 3.321 17.804 1.00 74.25 253 GLY A CA 1
ATOM 2127 C C . GLY A 1 253 ? -17.433 3.095 17.261 1.00 74.25 253 GLY A C 1
ATOM 2128 O O . GLY A 1 253 ? -18.189 2.373 17.896 1.00 74.25 253 GLY A O 1
ATOM 2129 N N . ALA A 1 254 ? -17.781 3.582 16.062 1.00 81.88 254 ALA A N 1
ATOM 2130 C CA . ALA A 1 254 ? -19.123 3.439 15.461 1.00 81.88 254 ALA A CA 1
ATOM 2131 C C . ALA A 1 254 ? -19.509 2.013 14.987 1.00 81.88 254 ALA A C 1
ATOM 2133 O O . ALA A 1 254 ? -20.344 1.864 14.104 1.00 81.88 254 ALA A O 1
ATOM 2134 N N . GLY A 1 255 ? -18.847 0.953 15.464 1.00 85.19 255 GLY A N 1
ATOM 2135 C CA . GLY A 1 255 ? -19.217 -0.430 15.120 1.00 85.19 255 GLY A CA 1
ATOM 2136 C C . GLY A 1 255 ? -18.772 -0.944 13.740 1.00 85.19 255 GLY A C 1
ATOM 2137 O O . GLY A 1 255 ? -19.280 -1.965 13.288 1.00 85.19 255 GLY A O 1
ATOM 2138 N N . LYS A 1 256 ? -17.801 -0.301 13.072 1.00 88.75 256 LYS A N 1
ATOM 2139 C CA . LYS A 1 256 ? -17.281 -0.741 11.754 1.00 88.75 256 LYS A CA 1
ATOM 2140 C C . LYS A 1 256 ? -16.779 -2.189 11.751 1.00 88.75 256 LYS A C 1
ATOM 2142 O O . LYS A 1 256 ? -17.192 -2.970 10.903 1.00 88.75 256 LYS A O 1
ATOM 2147 N N . SER A 1 257 ? -15.950 -2.568 12.724 1.00 88.12 257 SER A N 1
ATOM 2148 C CA . SER A 1 257 ? -15.420 -3.936 12.813 1.00 88.12 257 SER A CA 1
ATOM 2149 C C . SER A 1 257 ? -16.526 -4.962 13.105 1.00 88.12 257 SER A C 1
ATOM 2151 O O . SER A 1 257 ? -16.499 -6.058 12.554 1.00 88.12 257 SER A O 1
ATOM 2153 N N . THR A 1 258 ? -17.553 -4.591 13.884 1.00 91.38 258 THR A N 1
ATOM 2154 C CA . THR A 1 258 ? -18.762 -5.412 14.081 1.00 91.38 258 THR A CA 1
ATOM 2155 C C . THR A 1 258 ? -19.485 -5.631 12.752 1.00 91.38 258 THR A C 1
ATOM 2157 O O . THR A 1 258 ? -19.779 -6.766 12.386 1.00 91.38 258 THR A O 1
ATOM 2160 N N . MET A 1 259 ? -19.710 -4.555 11.995 1.00 93.56 259 MET A N 1
ATOM 2161 C CA . MET A 1 259 ? -20.352 -4.598 10.682 1.00 93.56 259 MET A CA 1
ATOM 2162 C C . MET A 1 259 ? -19.569 -5.463 9.685 1.00 93.56 259 MET A C 1
ATOM 2164 O O . MET A 1 259 ? -20.165 -6.271 8.977 1.00 93.56 259 MET A O 1
ATOM 2168 N N . MET A 1 260 ? -18.237 -5.350 9.662 1.00 95.44 260 MET A N 1
ATOM 2169 C CA . MET A 1 260 ? -17.364 -6.191 8.840 1.00 95.44 260 MET A CA 1
ATOM 2170 C C . MET A 1 260 ? -17.583 -7.683 9.115 1.00 95.44 260 MET A C 1
ATOM 2172 O O . MET A 1 260 ? -17.781 -8.447 8.170 1.00 95.44 260 MET A O 1
ATOM 2176 N N . VAL A 1 261 ? -17.566 -8.105 10.384 1.00 96.25 261 VAL A N 1
ATOM 2177 C CA . VAL A 1 261 ? -17.732 -9.521 10.758 1.00 96.25 261 VAL A CA 1
ATOM 2178 C C . VAL A 1 261 ? -19.125 -10.026 10.379 1.00 96.25 261 VAL A C 1
ATOM 2180 O O . VAL A 1 261 ? -19.238 -11.059 9.723 1.00 96.25 261 VAL A O 1
ATOM 2183 N N . VAL A 1 262 ? -20.178 -9.277 10.721 1.00 97.12 262 VAL A N 1
ATOM 2184 C CA . VAL A 1 262 ? -21.575 -9.674 10.467 1.00 97.12 262 VAL A CA 1
ATOM 2185 C C . VAL A 1 262 ? -21.866 -9.778 8.966 1.00 97.12 262 VAL A C 1
ATOM 2187 O O . VAL A 1 262 ? -22.455 -10.762 8.518 1.00 97.12 262 VAL A O 1
ATOM 2190 N N . VAL A 1 263 ? -21.413 -8.804 8.166 1.00 97.31 263 VAL A N 1
ATOM 2191 C CA . VAL A 1 263 ? -21.547 -8.853 6.699 1.00 97.31 263 VAL A CA 1
ATOM 2192 C C . VAL A 1 263 ? -20.779 -10.035 6.122 1.00 97.31 263 VAL A C 1
ATOM 2194 O O . VAL A 1 263 ? -21.310 -10.731 5.260 1.00 97.31 263 VAL A O 1
ATOM 2197 N N . SER A 1 264 ? -19.555 -10.281 6.599 1.00 97.94 264 SER A N 1
ATOM 2198 C CA . SER A 1 264 ? -18.726 -11.387 6.106 1.00 97.94 264 SER A CA 1
ATOM 2199 C C . SER A 1 264 ? -19.378 -12.739 6.378 1.00 97.94 264 SER A C 1
ATOM 2201 O O . SER A 1 264 ? -19.471 -13.566 5.476 1.00 97.94 264 SER A O 1
ATOM 2203 N N . TYR A 1 265 ? -19.898 -12.934 7.590 1.00 98.38 265 TYR A N 1
ATOM 2204 C CA . TYR A 1 265 ? -20.625 -14.139 7.978 1.00 98.38 265 TYR A CA 1
ATOM 2205 C C . TYR A 1 265 ? -21.868 -14.370 7.105 1.00 98.38 265 TYR A C 1
ATOM 2207 O O . TYR A 1 265 ? -22.032 -15.438 6.512 1.00 98.38 265 TYR A O 1
ATOM 2215 N N . LEU A 1 266 ? -22.718 -13.346 6.956 1.00 98.38 266 LEU A N 1
ATOM 2216 C CA . LEU A 1 266 ? -23.948 -13.449 6.168 1.00 98.38 266 LEU A CA 1
ATOM 2217 C C . LEU A 1 266 ? -23.664 -13.693 4.677 1.00 98.38 266 LEU A C 1
ATOM 2219 O O . LEU A 1 266 ? -24.334 -14.505 4.036 1.00 98.38 266 LEU A O 1
ATOM 2223 N N . ALA A 1 267 ? -22.674 -13.001 4.110 1.00 97.94 267 ALA A N 1
ATOM 2224 C CA . ALA A 1 267 ? -22.276 -13.176 2.718 1.00 97.94 267 ALA A CA 1
ATOM 2225 C C . ALA A 1 267 ? -21.681 -14.571 2.468 1.00 97.94 267 ALA A C 1
ATOM 2227 O O . ALA A 1 267 ? -22.073 -15.220 1.493 1.00 97.94 267 ALA A O 1
ATOM 2228 N N . ALA A 1 268 ? -20.834 -15.071 3.373 1.00 97.44 268 ALA A N 1
ATOM 2229 C CA . ALA A 1 268 ? -20.273 -16.419 3.302 1.00 97.44 268 ALA A CA 1
ATOM 2230 C C . ALA A 1 268 ? -21.373 -17.492 3.328 1.00 97.44 268 ALA A C 1
ATOM 2232 O O . ALA A 1 268 ? -21.426 -18.335 2.432 1.00 97.44 268 ALA A O 1
ATOM 2233 N N . LYS A 1 269 ? -22.341 -17.392 4.254 1.00 97.06 269 LYS A N 1
ATOM 2234 C CA . LYS A 1 269 ? -23.512 -18.292 4.294 1.00 97.06 269 LYS A CA 1
ATOM 2235 C C . LYS A 1 269 ? -24.358 -18.262 3.021 1.00 97.06 269 LYS A C 1
ATOM 2237 O O . LYS A 1 269 ? -24.982 -19.254 2.661 1.00 97.06 269 LYS A O 1
ATOM 2242 N N . ARG A 1 270 ? -24.370 -17.133 2.307 1.00 96.69 270 ARG A N 1
ATOM 2243 C CA . ARG A 1 270 ? -25.045 -16.981 1.006 1.00 96.69 270 ARG A CA 1
ATOM 2244 C C . ARG A 1 270 ? -24.194 -17.442 -0.178 1.00 96.69 270 ARG A C 1
ATOM 2246 O O . ARG A 1 270 ? -24.588 -17.206 -1.324 1.00 96.69 270 ARG A O 1
ATOM 2253 N N . GLY A 1 271 ? -23.049 -18.069 0.076 1.00 96.19 271 GLY A N 1
ATOM 2254 C CA . GLY A 1 271 ? -22.163 -18.640 -0.930 1.00 96.19 271 GLY A CA 1
ATOM 2255 C C . GLY A 1 271 ? -21.175 -17.657 -1.559 1.00 96.19 271 GLY A C 1
ATOM 2256 O O . GLY A 1 271 ? -20.432 -18.077 -2.443 1.00 96.19 271 GLY A O 1
ATOM 2257 N N . TYR A 1 272 ? -21.135 -16.388 -1.130 1.00 97.94 272 TYR A N 1
ATOM 2258 C CA . TYR A 1 272 ? -20.145 -15.426 -1.627 1.00 97.94 272 TYR A CA 1
ATOM 2259 C C . TYR A 1 272 ? -18.758 -15.742 -1.076 1.00 97.94 272 TYR A C 1
ATOM 2261 O O . TYR A 1 272 ? -18.612 -16.106 0.090 1.00 97.94 272 TYR A O 1
ATOM 2269 N N . ARG A 1 273 ? -17.735 -15.543 -1.906 1.00 97.62 273 ARG A N 1
ATOM 2270 C CA . ARG A 1 273 ? -16.338 -15.733 -1.523 1.00 97.62 273 ARG A CA 1
ATOM 2271 C C . ARG A 1 273 ? -15.665 -14.407 -1.189 1.00 97.62 273 ARG A C 1
ATOM 2273 O O . ARG A 1 273 ? -15.710 -13.468 -1.988 1.00 97.62 273 ARG A O 1
ATOM 2280 N N . ILE A 1 274 ? -15.031 -14.329 -0.021 1.00 98.38 274 ILE A N 1
ATOM 2281 C CA . ILE A 1 274 ? -14.648 -13.051 0.597 1.00 98.38 274 ILE A CA 1
ATOM 2282 C C . ILE A 1 274 ? -13.160 -13.023 0.935 1.00 98.38 274 ILE A C 1
ATOM 2284 O O . ILE A 1 274 ? -12.640 -13.961 1.527 1.00 98.38 274 ILE A O 1
ATOM 2288 N N . CYS A 1 275 ? -12.471 -11.937 0.592 1.00 98.06 275 CYS A N 1
ATOM 2289 C CA . CYS A 1 275 ? -11.129 -11.654 1.096 1.00 98.06 275 CYS A CA 1
ATOM 2290 C C . CYS A 1 275 ? -11.205 -10.481 2.075 1.00 98.06 275 CYS A C 1
ATOM 2292 O O . CYS A 1 275 ? -11.723 -9.427 1.719 1.00 98.06 275 CYS A O 1
ATOM 2294 N N . ILE A 1 276 ? -10.676 -10.633 3.285 1.00 98.38 276 ILE A N 1
ATOM 2295 C CA . ILE A 1 276 ? -10.626 -9.558 4.283 1.00 98.38 276 ILE A CA 1
ATOM 2296 C C . ILE A 1 276 ? -9.171 -9.143 4.469 1.00 98.38 276 ILE A C 1
ATOM 2298 O O . ILE A 1 276 ? -8.310 -9.985 4.728 1.00 98.38 276 ILE A O 1
ATOM 2302 N N . VAL A 1 277 ? -8.900 -7.849 4.313 1.00 96.69 277 VAL A N 1
ATOM 2303 C CA . VAL A 1 277 ? -7.567 -7.257 4.417 1.00 96.69 277 VAL A CA 1
ATOM 2304 C C . VAL A 1 277 ? -7.496 -6.393 5.670 1.00 96.69 277 VAL A C 1
ATOM 2306 O O . VAL A 1 277 ? -8.203 -5.391 5.778 1.00 96.69 277 VAL A O 1
ATOM 2309 N N . LEU A 1 278 ? -6.632 -6.798 6.600 1.00 92.19 278 LEU A N 1
ATOM 2310 C CA . LEU A 1 278 ? -6.409 -6.153 7.897 1.00 92.19 278 LEU A CA 1
ATOM 2311 C C . LEU A 1 278 ? -5.003 -5.535 7.975 1.00 92.19 278 LEU A C 1
ATOM 2313 O O . LEU A 1 278 ? -4.146 -5.777 7.117 1.00 92.19 278 LEU A O 1
ATOM 2317 N N . GLU A 1 279 ? -4.747 -4.733 9.008 1.00 81.38 279 GLU A N 1
ATOM 2318 C CA . GLU A 1 279 ? -3.459 -4.056 9.185 1.00 81.38 279 GLU A CA 1
ATOM 2319 C C . GLU A 1 279 ? -2.388 -5.017 9.725 1.00 81.38 279 GLU A C 1
ATOM 2321 O O . GLU A 1 279 ? -1.281 -5.093 9.181 1.00 81.38 279 GLU A O 1
ATOM 2326 N N . SER A 1 280 ? -2.715 -5.788 10.768 1.00 79.00 280 SER A N 1
ATOM 2327 C CA . SER A 1 280 ? -1.735 -6.596 11.501 1.00 79.00 280 SER A CA 1
ATOM 2328 C C . SER A 1 280 ? -1.911 -8.107 11.327 1.00 79.00 280 SER A C 1
ATOM 2330 O O . SER A 1 280 ? -3.007 -8.623 11.127 1.00 79.00 280 SER A O 1
ATOM 2332 N N . THR A 1 281 ? -0.815 -8.860 11.466 1.00 81.81 281 THR A N 1
ATOM 2333 C CA . THR A 1 281 ? -0.861 -10.333 11.433 1.00 81.81 281 THR A CA 1
ATOM 2334 C C . THR A 1 281 ? -1.663 -10.927 12.597 1.00 81.81 281 THR A C 1
ATOM 2336 O O . THR A 1 281 ? -2.339 -11.935 12.420 1.00 81.81 281 THR A O 1
ATOM 2339 N N . LYS A 1 282 ? -1.634 -10.298 13.779 1.00 80.31 282 LYS A N 1
ATOM 2340 C CA . LYS A 1 282 ? -2.402 -10.765 14.944 1.00 80.31 282 LYS A CA 1
ATOM 2341 C C . LYS A 1 282 ? -3.907 -10.698 14.677 1.00 80.31 282 LYS A C 1
ATOM 2343 O O . LYS A 1 282 ? -4.603 -11.677 14.913 1.00 80.31 282 LYS A O 1
ATOM 2348 N N . GLU A 1 283 ? -4.391 -9.595 14.105 1.00 85.25 283 GLU A N 1
ATOM 2349 C CA . GLU A 1 283 ? -5.800 -9.452 13.708 1.00 85.25 283 GLU A CA 1
ATOM 2350 C C . GLU A 1 283 ? -6.211 -10.467 12.638 1.00 85.25 283 GLU A C 1
ATOM 2352 O O . GLU A 1 283 ? -7.322 -10.989 12.693 1.00 85.25 283 GLU A O 1
ATOM 2357 N N . VAL A 1 284 ? -5.314 -10.787 11.696 1.00 90.06 284 VAL A N 1
ATOM 2358 C CA . VAL A 1 284 ? -5.553 -11.828 10.684 1.00 90.06 284 VAL A CA 1
ATOM 2359 C C . VAL A 1 284 ? -5.836 -13.176 11.345 1.00 90.06 284 VAL A C 1
ATOM 2361 O O . VAL A 1 284 ? -6.821 -13.827 10.997 1.00 90.06 284 VAL A O 1
ATOM 2364 N N . PHE A 1 285 ? -5.009 -13.587 12.309 1.00 88.25 285 PHE A N 1
ATOM 2365 C CA . PHE A 1 285 ? -5.209 -14.853 13.015 1.00 88.25 285 PHE A CA 1
ATOM 2366 C C . PHE A 1 285 ? -6.409 -14.819 13.964 1.00 88.25 285 PHE A C 1
ATOM 2368 O O . PHE A 1 285 ? -7.178 -15.779 13.985 1.00 88.25 285 PHE A O 1
ATOM 2375 N N . ASP A 1 286 ? -6.616 -13.720 14.694 1.00 86.81 286 ASP A N 1
ATOM 2376 C CA . ASP A 1 286 ? -7.769 -13.551 15.586 1.00 86.81 286 ASP A CA 1
ATOM 2377 C C . ASP A 1 286 ? -9.094 -13.657 14.804 1.00 86.81 286 ASP A C 1
ATOM 2379 O O . ASP A 1 286 ? -9.996 -14.394 15.211 1.00 86.81 286 ASP A O 1
ATOM 2383 N N . LEU A 1 287 ? -9.203 -12.990 13.647 1.00 92.62 287 LEU A N 1
ATOM 2384 C CA . LEU A 1 287 ? -10.401 -13.052 12.807 1.00 92.62 287 LEU A CA 1
ATOM 2385 C C . LEU A 1 287 ? -10.568 -14.416 12.130 1.00 92.62 287 LEU A C 1
ATOM 2387 O O . LEU A 1 287 ? -11.683 -14.928 12.069 1.00 92.62 287 LEU A O 1
ATOM 2391 N N . ASN A 1 288 ? -9.483 -15.024 11.640 1.00 94.31 288 ASN A N 1
ATOM 2392 C CA . ASN A 1 288 ? -9.540 -16.373 11.075 1.00 94.31 288 ASN A CA 1
ATOM 2393 C C . ASN A 1 288 ? -10.018 -17.400 12.114 1.00 94.31 288 ASN A C 1
ATOM 2395 O O . ASN A 1 288 ? -10.825 -18.269 11.799 1.00 94.31 288 ASN A O 1
ATOM 2399 N N . ASN A 1 289 ? -9.556 -17.294 13.360 1.00 91.88 289 ASN A N 1
ATOM 2400 C CA . ASN A 1 289 ? -10.017 -18.161 14.440 1.00 91.88 289 ASN A CA 1
ATOM 2401 C C . ASN A 1 289 ? -11.507 -17.937 14.743 1.00 91.88 289 ASN A C 1
ATOM 2403 O O . ASN A 1 289 ? -12.261 -18.901 14.830 1.00 91.88 289 ASN A O 1
ATOM 2407 N N . LEU A 1 290 ? -11.946 -16.676 14.835 1.00 93.31 290 LEU A N 1
ATOM 2408 C CA . LEU A 1 290 ? -13.357 -16.342 15.044 1.00 93.31 290 LEU A CA 1
ATOM 2409 C C . LEU A 1 290 ? -14.252 -16.922 13.938 1.00 93.31 290 LEU A C 1
ATOM 2411 O O . LEU A 1 290 ? -15.260 -17.545 14.240 1.00 93.31 290 LEU A O 1
ATOM 2415 N N . LEU A 1 291 ? -13.889 -16.755 12.665 1.00 95.88 291 LEU A N 1
ATOM 2416 C CA . LEU A 1 291 ? -14.686 -17.264 11.544 1.00 95.88 291 LEU A CA 1
ATOM 2417 C C . LEU A 1 291 ? -14.784 -18.797 11.539 1.00 95.88 291 LEU A C 1
ATOM 2419 O O . LEU A 1 291 ? -15.865 -19.323 11.289 1.00 95.88 291 LEU A O 1
ATOM 2423 N N . ASN A 1 292 ? -13.701 -19.499 11.885 1.00 93.94 292 ASN A N 1
ATOM 2424 C CA . ASN A 1 292 ? -13.728 -20.955 12.035 1.00 93.94 292 ASN A CA 1
ATOM 2425 C C . ASN A 1 292 ? -14.625 -21.409 13.204 1.00 93.94 292 ASN A C 1
ATOM 2427 O O . ASN A 1 292 ? -15.340 -22.397 13.060 1.00 93.94 292 ASN A O 1
ATOM 2431 N N . ILE A 1 293 ? -14.644 -20.682 14.333 1.00 93.31 293 ILE A N 1
ATOM 2432 C CA . ILE A 1 293 ? -15.584 -20.935 15.448 1.00 93.31 293 ILE A CA 1
ATOM 2433 C C . ILE A 1 293 ? -17.038 -20.763 14.988 1.00 93.31 293 ILE A C 1
ATOM 2435 O O . ILE A 1 293 ? -17.913 -21.515 15.406 1.00 93.31 293 ILE A O 1
ATOM 2439 N N . LEU A 1 294 ? -17.282 -19.804 14.093 1.00 95.31 294 LEU A N 1
ATOM 2440 C CA . LEU A 1 294 ? -18.582 -19.549 13.471 1.00 95.31 294 LEU A CA 1
ATOM 2441 C C . LEU A 1 294 ? -18.920 -20.521 12.326 1.00 95.31 294 LEU A C 1
ATOM 2443 O O . LEU A 1 294 ? -19.855 -20.262 11.568 1.00 95.31 294 LEU A O 1
ATOM 2447 N N . GLU A 1 295 ? -18.159 -21.610 12.187 1.00 95.06 295 GLU A N 1
ATOM 2448 C CA . GLU A 1 295 ? -18.348 -22.669 11.186 1.00 95.06 295 GLU A CA 1
ATOM 2449 C C . GLU A 1 295 ? -18.250 -22.181 9.728 1.00 95.06 295 GLU A C 1
ATOM 2451 O O . GLU A 1 295 ? -18.713 -22.835 8.793 1.00 95.06 295 GLU A O 1
ATOM 2456 N N . ILE A 1 296 ? -17.600 -21.035 9.511 1.00 97.38 296 ILE A N 1
ATOM 2457 C CA . ILE A 1 296 ? -17.245 -20.538 8.183 1.00 97.38 296 ILE A CA 1
ATOM 2458 C C . ILE A 1 296 ? -15.889 -21.127 7.800 1.00 97.38 296 ILE A C 1
ATOM 2460 O O . ILE A 1 296 ? -14.935 -21.033 8.572 1.00 97.38 296 ILE A O 1
ATOM 2464 N N . LYS A 1 297 ? -15.757 -21.696 6.591 1.00 96.50 297 LYS A N 1
ATOM 2465 C CA . LYS A 1 297 ? -14.469 -22.240 6.134 1.00 96.50 297 LYS A CA 1
ATOM 2466 C C . LYS A 1 297 ? -13.518 -21.085 5.847 1.00 96.50 297 LYS A C 1
ATOM 2468 O O . LYS A 1 297 ? -13.554 -20.517 4.751 1.00 96.50 297 LYS A O 1
ATOM 2473 N N . SER A 1 298 ? -12.670 -20.735 6.810 1.00 96.31 298 SER A N 1
ATOM 2474 C CA . SER A 1 298 ? -11.722 -19.635 6.662 1.00 96.31 298 SER A CA 1
ATOM 2475 C C . SER A 1 298 ? -10.265 -20.074 6.734 1.00 96.31 298 SER A C 1
ATOM 2477 O O . SER A 1 298 ? -9.911 -21.058 7.383 1.00 96.31 298 SER A O 1
ATOM 2479 N N . THR A 1 299 ? -9.404 -19.325 6.046 1.00 94.81 299 THR A N 1
ATOM 2480 C CA . THR A 1 299 ? -7.951 -19.507 6.124 1.00 94.81 299 THR A CA 1
ATOM 2481 C C . THR A 1 299 ? -7.215 -18.171 6.168 1.00 94.81 299 THR A C 1
ATOM 2483 O O . THR A 1 299 ? -7.664 -17.177 5.590 1.00 94.81 299 THR A O 1
ATOM 2486 N N . ALA A 1 300 ? -6.063 -18.154 6.838 1.00 92.50 300 ALA A N 1
ATOM 2487 C CA . ALA A 1 300 ? -5.181 -17.001 6.941 1.00 92.50 300 ALA A CA 1
ATOM 2488 C C . ALA A 1 300 ? -3.987 -17.111 5.978 1.00 92.50 300 ALA A C 1
ATOM 2490 O O . ALA A 1 300 ? -3.349 -18.160 5.863 1.00 92.50 300 ALA A O 1
ATOM 2491 N N . ILE A 1 301 ? -3.627 -16.003 5.324 1.00 88.56 301 ILE A N 1
ATOM 2492 C CA . ILE A 1 301 ? -2.386 -15.912 4.544 1.00 88.56 301 ILE A CA 1
ATOM 2493 C C . ILE A 1 301 ? -1.290 -15.271 5.385 1.00 88.56 301 ILE A C 1
ATOM 2495 O O . ILE A 1 301 ? -1.434 -14.160 5.894 1.00 88.56 301 ILE A O 1
ATOM 2499 N N . LYS A 1 302 ? -0.159 -15.974 5.464 1.00 80.50 302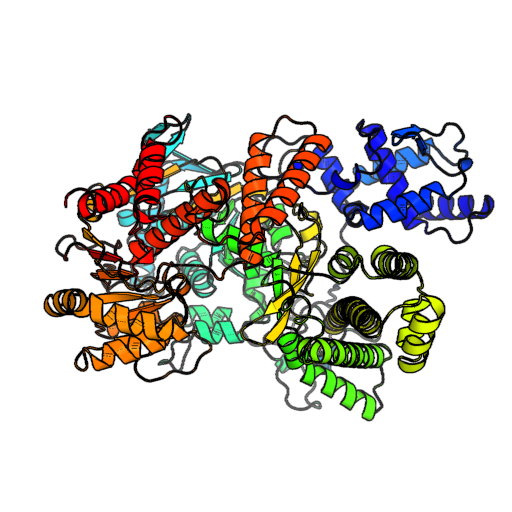 LYS A N 1
ATOM 2500 C CA . LYS A 1 302 ? 1.027 -15.594 6.235 1.00 80.50 302 LYS A CA 1
ATOM 2501 C C . LYS A 1 302 ? 2.256 -15.402 5.345 1.00 80.50 302 LYS A C 1
ATOM 2503 O O . LYS A 1 302 ? 2.458 -16.118 4.360 1.00 80.50 302 LYS A O 1
ATOM 2508 N N . GLY A 1 303 ? 3.108 -14.447 5.716 1.00 73.19 303 GLY A N 1
ATOM 2509 C CA . GLY A 1 303 ? 4.406 -14.225 5.073 1.00 73.19 303 GLY A CA 1
ATOM 2510 C C . GLY A 1 303 ? 5.422 -15.305 5.456 1.00 73.19 303 GLY A C 1
ATOM 2511 O O . GLY A 1 303 ? 5.688 -15.497 6.639 1.00 73.19 303 GLY A O 1
ATOM 2512 N N . LYS A 1 304 ? 6.010 -15.990 4.462 1.00 68.06 304 LYS A N 1
ATOM 2513 C CA . LYS A 1 304 ? 6.938 -17.123 4.681 1.00 68.06 304 LYS A CA 1
ATOM 2514 C C . LYS A 1 304 ? 8.266 -16.708 5.317 1.00 68.06 304 LYS A C 1
ATOM 2516 O O . LYS A 1 304 ? 8.748 -17.396 6.203 1.00 68.06 304 LYS A O 1
ATOM 2521 N N . SER A 1 305 ? 8.835 -15.585 4.882 1.00 64.88 305 SER A N 1
ATOM 2522 C CA . SER A 1 305 ? 10.153 -15.101 5.325 1.00 64.88 305 SER A CA 1
ATOM 2523 C C . SER A 1 305 ? 10.131 -14.364 6.667 1.00 64.88 305 SER A C 1
ATOM 2525 O O . SER A 1 305 ? 11.172 -13.938 7.139 1.00 64.88 305 SER A O 1
ATOM 2527 N N . THR A 1 306 ? 8.952 -14.157 7.253 1.00 70.38 306 THR A N 1
ATOM 2528 C CA . THR A 1 306 ? 8.760 -13.380 8.493 1.00 70.38 306 THR A CA 1
ATOM 2529 C C . THR A 1 306 ? 8.095 -14.218 9.578 1.00 70.38 306 THR A C 1
ATOM 2531 O O . THR A 1 306 ? 7.488 -13.681 10.491 1.00 70.38 306 THR A O 1
ATOM 2534 N N . ILE A 1 307 ? 8.070 -15.537 9.416 1.00 76.94 307 ILE A N 1
ATOM 2535 C CA . ILE A 1 307 ? 7.320 -16.429 10.302 1.00 76.94 307 ILE A CA 1
ATOM 2536 C C . ILE A 1 307 ? 7.893 -16.440 11.724 1.00 76.94 307 ILE A C 1
ATOM 2538 O O . ILE A 1 307 ? 7.113 -16.484 12.665 1.00 76.94 307 ILE A O 1
ATOM 2542 N N . LEU A 1 308 ? 9.213 -16.285 11.883 1.00 74.75 308 LEU A N 1
ATOM 2543 C CA . LEU A 1 308 ? 9.854 -16.100 13.190 1.00 74.75 308 LEU A CA 1
ATOM 2544 C C . LEU A 1 308 ? 9.385 -14.794 13.846 1.00 74.75 308 LEU A C 1
ATOM 2546 O O . LEU A 1 308 ? 8.784 -14.844 14.910 1.00 74.75 308 LEU A O 1
ATOM 2550 N N . ASP A 1 309 ? 9.481 -13.661 13.140 1.00 71.56 309 ASP A N 1
ATOM 2551 C CA . ASP A 1 309 ? 8.940 -12.380 13.622 1.00 71.56 309 ASP A CA 1
ATOM 2552 C C . ASP A 1 309 ? 7.441 -12.452 13.966 1.00 71.56 309 ASP A C 1
ATOM 2554 O O . ASP A 1 309 ? 6.943 -11.697 14.799 1.00 71.56 309 ASP A O 1
ATOM 2558 N N . GLN A 1 310 ? 6.674 -13.293 13.266 1.00 76.88 310 GLN A N 1
ATOM 2559 C CA . GLN A 1 310 ? 5.254 -13.494 13.551 1.00 76.88 310 GLN A CA 1
ATOM 2560 C C . GLN A 1 310 ? 5.048 -14.307 14.826 1.00 76.88 310 GLN A C 1
ATOM 2562 O O . GLN A 1 310 ? 4.160 -13.946 15.592 1.00 76.88 310 GLN A O 1
ATOM 2567 N N . ILE A 1 311 ? 5.851 -15.353 15.050 1.00 78.12 311 ILE A N 1
ATOM 2568 C CA . ILE A 1 311 ? 5.855 -16.144 16.287 1.00 78.12 311 ILE A CA 1
ATOM 2569 C C . ILE A 1 311 ? 6.178 -15.232 17.471 1.00 78.12 311 ILE A C 1
ATOM 2571 O O . ILE A 1 311 ? 5.412 -15.206 18.433 1.00 78.12 311 ILE A O 1
ATOM 2575 N N . ASP A 1 312 ? 7.220 -14.410 17.358 1.00 72.88 312 ASP A N 1
ATOM 2576 C CA . ASP A 1 312 ? 7.617 -13.477 18.417 1.00 72.88 312 ASP A CA 1
ATOM 2577 C C . ASP A 1 312 ? 6.497 -12.475 18.740 1.00 72.88 312 ASP A C 1
ATOM 2579 O O . ASP A 1 312 ? 6.239 -12.166 19.895 1.00 72.88 312 ASP A O 1
ATOM 2583 N N . LYS A 1 313 ? 5.754 -12.006 17.727 1.00 71.12 313 LYS A N 1
ATOM 2584 C CA . LYS A 1 313 ? 4.647 -11.046 17.910 1.00 71.12 313 LYS A CA 1
ATOM 2585 C C . LYS A 1 313 ? 3.390 -11.620 18.558 1.00 71.12 313 LYS A C 1
ATOM 2587 O O . LYS A 1 313 ? 2.552 -10.845 19.030 1.00 71.12 313 LYS A O 1
ATOM 2592 N N . VAL A 1 314 ? 3.175 -12.931 18.477 1.00 73.19 314 VAL A N 1
ATOM 2593 C CA . VAL A 1 314 ? 1.975 -13.579 19.037 1.00 73.19 314 VAL A CA 1
ATOM 2594 C C . VAL A 1 314 ? 2.257 -14.339 20.326 1.00 73.19 314 VAL A C 1
ATOM 2596 O O . VAL A 1 314 ? 1.308 -14.671 21.034 1.00 73.19 314 VAL A O 1
ATOM 2599 N N . THR A 1 315 ? 3.529 -14.594 20.631 1.00 69.56 315 THR A N 1
ATOM 2600 C CA . THR A 1 315 ? 3.964 -15.182 21.897 1.00 69.56 315 THR A CA 1
ATOM 2601 C C . THR A 1 315 ? 4.005 -14.076 22.948 1.00 69.56 315 THR A C 1
ATOM 2603 O O . THR A 1 315 ? 4.653 -13.054 22.757 1.00 69.56 315 THR A O 1
ATOM 2606 N N . GLU A 1 316 ? 3.255 -14.238 24.034 1.00 62.84 316 GLU A N 1
ATOM 2607 C CA . GLU A 1 316 ? 3.255 -13.278 25.141 1.00 62.84 316 GLU A CA 1
ATOM 2608 C C . GLU A 1 316 ? 4.486 -13.525 26.031 1.00 62.84 316 GLU A C 1
ATOM 2610 O O . GLU A 1 316 ? 4.764 -14.672 26.369 1.00 62.84 316 GLU A O 1
ATOM 2615 N N . GLU A 1 317 ? 5.218 -12.475 26.426 1.00 53.50 317 GLU A N 1
ATOM 2616 C CA . GLU A 1 317 ? 6.554 -12.598 27.055 1.00 53.50 317 GLU A CA 1
ATOM 2617 C C . GLU A 1 317 ? 6.592 -13.433 28.342 1.00 53.50 317 GLU A C 1
ATOM 2619 O O . GLU A 1 317 ? 7.600 -14.065 28.647 1.00 53.50 317 GLU A O 1
ATOM 2624 N N . ASN A 1 318 ? 5.479 -13.485 29.075 1.00 51.16 318 ASN A N 1
ATOM 2625 C CA . ASN A 1 318 ? 5.374 -14.230 30.331 1.00 51.16 318 ASN A CA 1
ATOM 2626 C C . ASN A 1 318 ? 4.920 -15.688 30.152 1.00 51.16 318 ASN A C 1
ATOM 2628 O O . ASN A 1 318 ? 4.740 -16.402 31.141 1.00 51.16 318 ASN A O 1
ATOM 2632 N N . TYR A 1 319 ? 4.718 -16.145 28.916 1.00 58.69 319 TYR A N 1
ATOM 2633 C CA . TYR A 1 319 ? 4.257 -17.495 28.620 1.00 58.69 319 TYR A CA 1
ATOM 2634 C C . TYR A 1 319 ? 5.348 -18.294 27.904 1.00 58.69 319 TYR A C 1
ATOM 2636 O O . TYR A 1 319 ? 5.817 -17.925 26.833 1.00 58.69 319 TYR A O 1
ATOM 2644 N N . MET A 1 320 ? 5.705 -19.460 28.458 1.00 62.38 320 MET A N 1
ATOM 2645 C CA . MET A 1 320 ? 6.608 -20.413 27.786 1.00 62.38 320 MET A CA 1
ATOM 2646 C C . MET A 1 320 ? 5.966 -21.096 26.565 1.00 62.38 320 MET A C 1
ATOM 2648 O O . MET A 1 320 ? 6.620 -21.873 25.873 1.00 62.38 320 MET A O 1
ATOM 2652 N N . TYR A 1 321 ? 4.674 -20.867 26.324 1.00 66.56 321 TYR A N 1
ATOM 2653 C CA . TYR A 1 321 ? 3.893 -21.531 25.290 1.00 66.56 321 TYR A CA 1
ATOM 2654 C C . TYR A 1 321 ? 3.028 -20.530 24.526 1.00 66.56 321 TYR A C 1
ATOM 2656 O O . TYR A 1 321 ? 2.495 -19.572 25.079 1.00 66.56 321 TYR A O 1
ATOM 2664 N N . MET A 1 322 ? 2.874 -20.783 23.230 1.00 76.50 322 MET A N 1
ATOM 2665 C CA . MET A 1 322 ? 2.012 -20.012 22.343 1.00 76.50 322 MET A CA 1
ATOM 2666 C C . MET A 1 322 ? 0.584 -20.561 22.381 1.00 76.50 322 MET A C 1
ATOM 2668 O O . MET A 1 322 ? 0.382 -21.775 22.435 1.00 76.50 322 MET A O 1
ATOM 2672 N N . ASP A 1 323 ? -0.409 -19.672 22.296 1.00 75.94 323 ASP A N 1
ATOM 2673 C CA . ASP A 1 323 ? -1.812 -20.073 22.163 1.00 75.94 323 ASP A CA 1
ATOM 2674 C C . ASP A 1 323 ? -1.991 -20.996 20.944 1.00 75.94 323 ASP A C 1
ATOM 2676 O O . ASP A 1 323 ? -1.501 -20.725 19.840 1.00 75.94 323 ASP A O 1
ATOM 2680 N N . ASN A 1 324 ? -2.719 -22.094 21.146 1.00 75.62 324 ASN A N 1
ATOM 2681 C CA . ASN A 1 324 ? -2.964 -23.123 20.144 1.00 75.62 324 ASN A CA 1
ATOM 2682 C C . ASN A 1 324 ? -3.544 -22.551 18.834 1.00 75.62 324 ASN A C 1
ATOM 2684 O O . ASN A 1 324 ? -3.221 -23.044 17.751 1.00 75.62 324 ASN A O 1
ATOM 2688 N N . LYS A 1 325 ? -4.343 -21.473 18.899 1.00 76.88 325 LYS A N 1
ATOM 2689 C CA . LYS A 1 325 ? -4.893 -20.821 17.694 1.00 76.88 325 LYS A CA 1
ATOM 2690 C C . LYS A 1 325 ? -3.808 -20.264 16.768 1.00 76.88 325 LYS A C 1
ATOM 2692 O O . LYS A 1 325 ? -3.991 -20.257 15.554 1.00 76.88 325 LYS A O 1
ATOM 2697 N N . TYR A 1 326 ? -2.679 -19.822 17.323 1.00 82.25 326 TYR A N 1
ATOM 2698 C CA . TYR A 1 326 ? -1.536 -19.347 16.546 1.00 82.25 326 TYR A CA 1
ATOM 2699 C C . TYR A 1 326 ? -0.570 -20.484 16.215 1.00 82.25 326 TYR A C 1
ATOM 2701 O O . TYR A 1 326 ? -0.038 -20.524 15.108 1.00 82.25 326 TYR A O 1
ATOM 2709 N N . ALA A 1 327 ? -0.370 -21.432 17.139 1.00 81.38 327 ALA A N 1
ATOM 2710 C CA . ALA A 1 327 ? 0.546 -22.555 16.946 1.00 81.38 327 ALA A CA 1
ATOM 2711 C C . ALA A 1 327 ? 0.185 -23.384 15.704 1.00 81.38 327 ALA A C 1
ATOM 2713 O O . ALA A 1 327 ? 1.044 -23.619 14.854 1.00 81.38 327 ALA A O 1
ATOM 2714 N N . LYS A 1 328 ? -1.103 -23.715 15.519 1.00 77.69 328 LYS A N 1
ATOM 2715 C CA . LYS A 1 328 ? -1.593 -24.413 14.312 1.00 77.69 328 LYS A CA 1
ATOM 2716 C C . LYS A 1 328 ? -1.183 -23.715 13.012 1.00 77.69 328 LYS A C 1
ATOM 2718 O O . LYS A 1 328 ? -0.883 -24.371 12.019 1.00 77.69 328 LYS A O 1
ATOM 2723 N N . GLU A 1 329 ? -1.136 -22.386 13.023 1.00 77.56 329 GLU A N 1
ATOM 2724 C CA . GLU A 1 329 ? -0.774 -21.586 11.857 1.00 77.56 329 GLU A CA 1
ATOM 2725 C C . GLU A 1 329 ? 0.740 -21.361 11.727 1.00 77.56 329 GLU A C 1
ATOM 2727 O O . GLU A 1 329 ? 1.228 -21.197 10.612 1.00 77.56 329 GLU A O 1
ATOM 2732 N N . LEU A 1 330 ? 1.518 -21.345 12.808 1.00 82.38 330 LEU A N 1
ATOM 2733 C CA . LEU A 1 330 ? 2.910 -20.877 12.764 1.00 82.38 330 LEU A CA 1
ATOM 2734 C C . LEU A 1 330 ? 3.967 -21.968 12.969 1.00 82.38 330 LEU A C 1
ATOM 2736 O O . LEU A 1 330 ? 5.072 -21.816 12.454 1.00 82.38 330 LEU A O 1
ATOM 2740 N N . THR A 1 331 ? 3.655 -23.075 13.650 1.00 82.06 331 THR A N 1
ATOM 2741 C CA . THR A 1 331 ? 4.667 -24.055 14.100 1.00 82.06 331 THR A CA 1
ATOM 2742 C C . THR A 1 331 ? 4.591 -25.418 13.417 1.00 82.06 331 THR A C 1
ATOM 2744 O O . THR A 1 331 ? 5.148 -26.396 13.909 1.00 82.06 331 THR A O 1
ATOM 2747 N N . GLY A 1 332 ? 3.929 -25.511 12.259 1.00 80.12 332 GLY A N 1
ATOM 2748 C CA . GLY A 1 332 ? 3.875 -26.763 11.498 1.00 80.12 332 GLY A CA 1
ATOM 2749 C C . GLY A 1 332 ? 5.276 -27.303 11.170 1.00 80.12 332 GLY A C 1
ATOM 2750 O O . GLY A 1 332 ? 6.156 -26.549 10.758 1.00 80.12 332 GLY A O 1
ATOM 2751 N N . THR A 1 333 ? 5.501 -28.609 11.305 1.00 84.06 333 THR A N 1
ATOM 2752 C CA . THR A 1 333 ? 6.791 -29.255 10.996 1.00 84.06 333 THR A CA 1
ATOM 2753 C C . THR A 1 333 ? 6.957 -29.522 9.494 1.00 84.06 333 THR A C 1
ATOM 2755 O O . THR A 1 333 ? 5.978 -29.633 8.749 1.00 84.06 333 THR A O 1
ATOM 2758 N N . CYS A 1 334 ? 8.202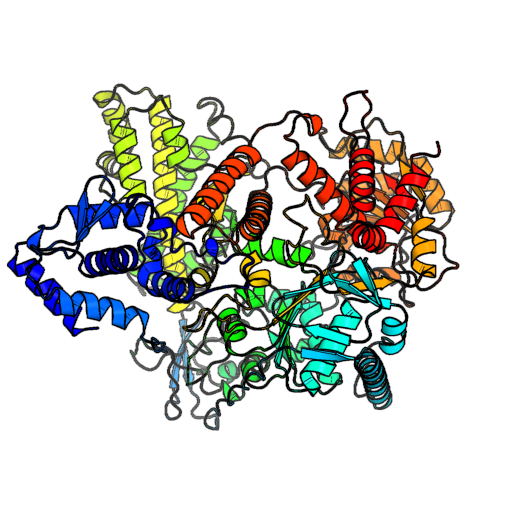 -29.577 9.003 1.00 86.81 334 CYS A N 1
ATOM 2759 C CA . CYS A 1 334 ? 8.465 -29.951 7.614 1.00 86.81 334 CYS A CA 1
ATOM 2760 C C . CYS A 1 334 ? 8.599 -31.472 7.511 1.00 86.81 334 CYS A C 1
ATOM 2762 O O . CYS A 1 334 ? 9.496 -32.051 8.108 1.00 86.81 334 CYS A O 1
ATOM 2764 N N . ILE A 1 335 ? 7.752 -32.120 6.706 1.00 87.75 335 ILE A N 1
ATOM 2765 C CA . ILE A 1 335 ? 7.826 -33.579 6.484 1.00 87.75 335 ILE A CA 1
ATOM 2766 C C . ILE A 1 335 ? 9.175 -33.973 5.860 1.00 87.75 335 ILE A C 1
ATOM 2768 O O . ILE A 1 335 ? 9.682 -35.059 6.122 1.00 87.75 335 ILE A O 1
ATOM 2772 N N . LEU A 1 336 ? 9.793 -33.061 5.097 1.00 87.38 336 LEU A N 1
ATOM 2773 C CA . LEU A 1 336 ? 11.104 -33.293 4.495 1.00 87.38 336 LEU A CA 1
ATOM 2774 C C . LEU A 1 336 ? 12.201 -33.570 5.529 1.00 87.38 336 LEU A C 1
ATOM 2776 O O . LEU A 1 336 ? 13.102 -34.339 5.225 1.00 87.38 336 LEU A O 1
ATOM 2780 N N . ASP A 1 337 ? 12.106 -33.022 6.747 1.00 85.81 337 ASP A N 1
ATOM 2781 C CA . ASP A 1 337 ? 13.110 -33.252 7.798 1.00 85.81 337 ASP A CA 1
ATOM 2782 C C . ASP A 1 337 ? 13.249 -34.749 8.151 1.00 85.81 337 ASP A C 1
ATOM 2784 O O . ASP A 1 337 ? 14.304 -35.183 8.606 1.00 85.81 337 ASP A O 1
ATOM 2788 N N . GLY A 1 338 ? 12.201 -35.552 7.920 1.00 83.12 338 GLY A N 1
ATOM 2789 C CA . GLY A 1 338 ? 12.211 -36.999 8.150 1.00 83.12 338 GLY A CA 1
ATOM 2790 C C . GLY A 1 338 ? 12.754 -37.847 6.992 1.00 83.12 338 GLY A C 1
ATOM 2791 O O . GLY A 1 338 ? 13.076 -39.009 7.220 1.00 83.12 338 GLY A O 1
ATOM 2792 N N . VAL A 1 339 ? 12.862 -37.287 5.779 1.00 84.75 339 VAL A N 1
ATOM 2793 C CA . VAL A 1 339 ? 13.278 -37.994 4.541 1.00 84.75 339 VAL A CA 1
ATOM 2794 C C . VAL A 1 339 ? 14.611 -37.533 3.974 1.00 84.75 339 VAL A C 1
ATOM 2796 O O . VAL A 1 339 ? 15.029 -37.989 2.912 1.00 84.75 339 VAL A O 1
ATOM 2799 N N . ILE A 1 340 ? 15.284 -36.609 4.652 1.00 84.56 340 ILE A N 1
ATOM 2800 C CA . ILE A 1 340 ? 16.661 -36.264 4.309 1.00 84.56 340 ILE A CA 1
ATOM 2801 C C . ILE A 1 340 ? 17.547 -37.476 4.617 1.00 84.56 340 ILE A C 1
ATOM 2803 O O . ILE A 1 340 ? 17.524 -38.010 5.731 1.00 84.56 340 ILE A O 1
ATOM 2807 N N . ASN A 1 341 ? 18.341 -37.901 3.633 1.00 71.00 341 ASN A N 1
ATOM 2808 C CA . ASN A 1 341 ? 19.290 -38.997 3.813 1.00 71.00 341 ASN A CA 1
ATOM 2809 C C . ASN A 1 341 ? 20.326 -38.616 4.887 1.00 71.00 341 ASN A C 1
ATOM 2811 O O . ASN A 1 341 ? 21.072 -37.652 4.741 1.00 71.00 341 ASN A O 1
ATOM 2815 N N . ARG A 1 342 ? 20.365 -39.378 5.990 1.00 60.75 342 ARG A N 1
ATOM 2816 C CA . ARG A 1 342 ? 21.065 -39.055 7.257 1.00 60.75 342 ARG A CA 1
ATOM 2817 C C . ARG A 1 342 ? 22.608 -39.051 7.211 1.00 60.75 342 ARG A C 1
ATOM 2819 O O . ARG A 1 342 ? 23.239 -39.146 8.260 1.00 60.75 342 ARG A O 1
ATOM 2826 N N . LEU A 1 343 ? 23.224 -38.963 6.034 1.00 54.53 343 LEU A N 1
ATOM 2827 C CA . LEU A 1 343 ? 24.683 -38.843 5.895 1.00 54.53 343 LEU A CA 1
ATOM 2828 C C . LEU A 1 343 ? 25.156 -37.380 5.921 1.00 54.53 343 LEU A C 1
ATOM 2830 O O . LEU A 1 343 ? 26.309 -37.122 6.259 1.00 54.53 343 LEU A O 1
ATOM 2834 N N . ASP A 1 344 ? 24.257 -36.430 5.658 1.00 53.66 344 ASP A N 1
ATOM 2835 C CA . ASP A 1 344 ? 24.543 -34.998 5.701 1.00 53.66 344 ASP A CA 1
ATOM 2836 C C . ASP A 1 344 ? 24.170 -34.433 7.085 1.00 53.66 344 ASP A C 1
ATOM 2838 O O . ASP A 1 344 ? 23.074 -34.674 7.589 1.00 53.66 344 ASP A O 1
ATOM 2842 N N . ASN A 1 345 ? 25.098 -33.717 7.733 1.00 53.00 345 ASN A N 1
ATOM 2843 C CA . ASN A 1 345 ? 24.961 -33.134 9.080 1.00 53.00 345 ASN A CA 1
ATOM 2844 C C . ASN A 1 345 ? 23.543 -32.626 9.411 1.00 53.00 345 ASN A C 1
ATOM 2846 O O . ASN A 1 345 ? 22.952 -31.919 8.600 1.00 53.00 345 ASN A O 1
ATOM 2850 N N . ILE A 1 346 ? 23.076 -32.915 10.638 1.00 54.38 346 ILE A N 1
ATOM 2851 C CA . ILE A 1 346 ? 21.777 -32.589 11.278 1.00 54.38 346 ILE A CA 1
ATOM 2852 C C . ILE A 1 346 ? 21.330 -31.129 11.028 1.00 54.38 346 ILE A C 1
ATOM 2854 O O . ILE A 1 346 ? 21.390 -30.276 11.913 1.00 54.38 346 ILE A O 1
ATOM 2858 N N . LYS A 1 347 ? 20.886 -30.797 9.818 1.00 59.44 347 LYS A N 1
ATOM 2859 C CA . LYS A 1 347 ? 20.330 -29.487 9.476 1.00 59.44 347 LYS A CA 1
ATOM 2860 C C . LYS A 1 347 ? 18.834 -29.653 9.274 1.00 59.44 347 LYS A C 1
ATOM 2862 O O . LYS A 1 347 ? 18.387 -30.120 8.233 1.00 59.44 347 LYS A O 1
ATOM 2867 N N . THR A 1 348 ? 18.066 -29.260 10.285 1.00 75.00 348 THR A N 1
ATOM 2868 C CA . THR A 1 348 ? 16.622 -29.058 10.142 1.00 75.00 348 THR A CA 1
ATOM 2869 C C . THR A 1 348 ? 16.363 -27.938 9.140 1.00 75.00 348 THR A C 1
ATOM 2871 O O . THR A 1 348 ? 17.097 -26.949 9.104 1.00 75.00 348 THR A O 1
ATOM 2874 N N . ILE A 1 349 ? 15.321 -28.072 8.317 1.00 79.81 349 ILE A N 1
ATOM 2875 C CA . ILE A 1 349 ? 14.949 -27.046 7.343 1.00 79.81 349 ILE A CA 1
ATOM 2876 C C . ILE A 1 349 ? 14.346 -25.849 8.097 1.00 79.81 349 ILE A C 1
ATOM 2878 O O . ILE A 1 349 ? 13.233 -25.960 8.642 1.00 79.81 349 ILE A O 1
ATOM 2882 N N . PRO A 1 350 ? 15.010 -24.674 8.096 1.00 77.38 350 PRO A N 1
ATOM 2883 C CA . PRO A 1 350 ? 14.500 -23.500 8.789 1.00 77.38 350 PRO A CA 1
ATOM 2884 C C . PRO A 1 350 ? 13.149 -23.071 8.225 1.00 77.38 350 PRO A C 1
ATOM 2886 O O . PRO A 1 350 ? 12.854 -23.260 7.038 1.00 77.38 350 PRO A O 1
ATOM 2889 N N . TYR A 1 351 ? 12.320 -22.458 9.067 1.00 77.88 351 TYR A N 1
ATOM 2890 C CA . TYR A 1 351 ? 11.044 -21.937 8.605 1.00 77.88 351 TYR A CA 1
ATOM 2891 C C . TYR A 1 351 ? 11.230 -20.928 7.463 1.00 77.88 351 TYR A C 1
ATOM 2893 O O . TYR A 1 351 ? 12.086 -20.048 7.513 1.00 77.88 351 TYR A O 1
ATOM 2901 N N . GLY A 1 352 ? 10.419 -21.070 6.415 1.00 75.69 352 GLY A N 1
ATOM 2902 C CA . GLY A 1 352 ? 10.473 -20.218 5.228 1.00 75.69 352 GLY A CA 1
ATOM 2903 C C . GLY A 1 352 ? 11.486 -20.658 4.165 1.00 75.69 352 GLY A C 1
ATOM 2904 O O . GLY A 1 352 ? 11.346 -20.228 3.020 1.00 75.69 352 GLY A O 1
ATOM 2905 N N . LYS A 1 353 ? 12.425 -21.561 4.489 1.00 78.25 353 LYS A N 1
ATOM 2906 C CA . LYS A 1 353 ? 13.390 -22.151 3.539 1.00 78.25 353 LYS A CA 1
ATOM 2907 C C . LYS A 1 353 ? 12.922 -23.482 2.937 1.00 78.25 353 LYS A C 1
ATOM 2909 O O . LYS A 1 353 ? 13.702 -24.182 2.296 1.00 78.25 353 LYS A O 1
ATOM 2914 N N . GLU A 1 354 ? 11.653 -23.858 3.121 1.00 83.38 354 GLU A N 1
ATOM 2915 C CA . GLU A 1 354 ? 11.174 -25.148 2.616 1.00 83.38 354 GLU A CA 1
ATOM 2916 C C . GLU A 1 354 ? 11.133 -25.175 1.079 1.00 83.38 354 GLU A C 1
ATOM 2918 O O . GLU A 1 354 ? 10.480 -24.317 0.468 1.00 83.38 354 GLU A O 1
ATOM 2923 N N . PRO A 1 355 ? 11.713 -26.200 0.430 1.00 87.50 355 PRO A N 1
ATOM 2924 C CA . PRO A 1 355 ? 11.816 -26.288 -1.025 1.00 87.50 355 PRO A CA 1
ATOM 2925 C C . PRO A 1 355 ? 10.513 -26.766 -1.691 1.00 87.50 355 PRO A C 1
ATOM 2927 O O . PRO A 1 355 ? 10.536 -27.441 -2.716 1.00 87.50 355 PRO A O 1
ATOM 2930 N N . CYS A 1 356 ? 9.341 -26.423 -1.137 1.00 88.56 356 CYS A N 1
ATOM 2931 C CA . CYS A 1 356 ? 8.049 -26.999 -1.539 1.00 88.56 356 CYS A CA 1
ATOM 2932 C C . CYS A 1 356 ? 7.718 -26.850 -3.032 1.00 88.56 356 CYS A C 1
ATOM 2934 O O . CYS A 1 356 ? 6.864 -27.571 -3.532 1.00 88.56 356 CYS A O 1
ATOM 2936 N N . PHE A 1 357 ? 8.341 -25.894 -3.721 1.00 87.50 357 PHE A N 1
ATOM 2937 C CA . PHE A 1 357 ? 8.093 -25.574 -5.128 1.00 87.50 357 PHE A CA 1
ATOM 2938 C C . PHE A 1 357 ? 9.387 -25.470 -5.946 1.00 87.50 357 PHE A C 1
ATOM 2940 O O . PHE A 1 357 ? 9.393 -24.854 -7.015 1.00 87.50 357 PHE A O 1
ATOM 2947 N N . SER A 1 358 ? 10.494 -25.976 -5.404 1.00 85.69 358 SER A N 1
ATOM 2948 C CA . SER A 1 358 ? 11.841 -25.801 -5.951 1.00 85.69 358 SER A CA 1
ATOM 2949 C C . SER A 1 358 ? 12.684 -27.076 -5.907 1.00 85.69 358 SER A C 1
ATOM 2951 O O . SER A 1 358 ? 13.881 -26.988 -6.168 1.00 85.69 358 SER A O 1
ATOM 2953 N N . LEU A 1 359 ? 12.078 -28.241 -5.635 1.00 89.44 359 LEU A N 1
ATOM 2954 C CA . LEU A 1 359 ? 12.763 -29.531 -5.754 1.00 89.44 359 LEU A CA 1
ATOM 2955 C C . LEU A 1 359 ? 13.259 -29.750 -7.188 1.00 89.44 359 LEU A C 1
ATOM 2957 O O . LEU A 1 359 ? 12.637 -29.285 -8.149 1.00 89.44 359 LEU A O 1
ATOM 2961 N N . LYS A 1 360 ? 14.367 -30.471 -7.332 1.00 88.62 360 LYS A N 1
ATOM 2962 C CA . LYS A 1 360 ? 14.978 -30.859 -8.605 1.00 88.62 360 LYS A CA 1
ATOM 2963 C C . LYS A 1 360 ? 15.036 -32.380 -8.718 1.00 88.62 360 LYS A C 1
ATOM 2965 O O . LYS A 1 360 ? 15.011 -33.078 -7.711 1.00 88.62 360 LYS A O 1
ATOM 2970 N N . TYR A 1 361 ? 15.081 -32.870 -9.953 1.00 86.12 361 TYR A N 1
ATOM 2971 C CA . TYR A 1 361 ? 15.196 -34.293 -10.269 1.00 86.12 361 TYR A CA 1
ATOM 2972 C C . TYR A 1 361 ? 16.216 -34.491 -11.395 1.00 86.12 361 TYR A C 1
ATOM 2974 O O . TYR A 1 361 ? 16.032 -33.946 -12.492 1.00 86.12 361 TYR A O 1
ATOM 2982 N N . GLY A 1 362 ? 17.272 -35.263 -11.125 1.00 81.06 362 GLY A N 1
ATOM 2983 C CA . GLY A 1 362 ? 18.414 -35.434 -12.028 1.00 81.06 362 GLY A CA 1
ATOM 2984 C C . GLY A 1 362 ? 19.070 -34.099 -12.405 1.00 81.06 362 GLY A C 1
ATOM 2985 O O . GLY A 1 362 ? 19.041 -33.138 -11.639 1.00 81.06 362 GLY A O 1
ATOM 2986 N N . GLU A 1 363 ? 19.593 -34.007 -13.627 1.00 70.69 363 GLU A N 1
ATOM 2987 C CA . GLU A 1 363 ? 20.193 -32.777 -14.177 1.00 70.69 363 GLU A CA 1
ATOM 2988 C C . GLU A 1 363 ? 19.150 -31.779 -14.733 1.00 70.69 363 GLU A C 1
ATOM 2990 O O . GLU A 1 363 ? 19.486 -30.795 -15.399 1.00 70.69 363 GLU A O 1
ATOM 2995 N N . ASN A 1 364 ? 17.852 -32.005 -14.490 1.00 65.62 364 ASN A N 1
ATOM 2996 C CA . ASN A 1 364 ? 16.810 -31.149 -15.048 1.00 65.62 364 ASN A CA 1
ATOM 2997 C C . ASN A 1 364 ? 16.800 -29.752 -14.416 1.00 65.62 364 ASN A C 1
ATOM 2999 O O . ASN A 1 364 ? 16.765 -29.570 -13.201 1.00 65.62 364 ASN A O 1
ATOM 3003 N N . THR A 1 365 ? 16.646 -28.739 -15.267 1.00 69.75 365 THR A N 1
ATOM 3004 C CA . THR A 1 365 ? 16.495 -27.339 -14.837 1.00 69.75 365 THR A CA 1
ATOM 3005 C C . THR A 1 365 ? 15.091 -27.008 -14.313 1.00 69.75 365 THR A C 1
ATOM 3007 O O . THR A 1 365 ? 14.904 -25.995 -13.632 1.00 69.75 365 THR A O 1
ATOM 3010 N N . CYS A 1 366 ? 14.092 -27.855 -14.585 1.00 76.38 366 CYS A N 1
ATOM 3011 C CA . CYS A 1 366 ? 12.709 -27.675 -14.126 1.00 76.38 366 CYS A CA 1
ATOM 3012 C C . CYS A 1 366 ? 12.589 -27.823 -12.603 1.00 76.38 366 CYS A C 1
ATOM 3014 O O . CYS A 1 366 ? 13.358 -28.548 -11.984 1.00 76.38 366 CYS A O 1
ATOM 3016 N N . SER A 1 367 ? 11.621 -27.135 -11.996 1.00 87.12 367 SER A N 1
ATOM 3017 C CA . SER A 1 367 ? 11.300 -27.313 -10.575 1.00 87.12 367 SER A CA 1
ATOM 3018 C C . SER A 1 367 ? 10.126 -28.272 -10.402 1.00 87.12 367 SER A C 1
ATOM 3020 O O . SER A 1 367 ? 9.198 -28.262 -11.213 1.00 87.12 367 SER A O 1
ATOM 3022 N N . TYR A 1 368 ? 10.146 -29.050 -9.327 1.00 89.81 368 TYR A N 1
ATOM 3023 C CA . TYR A 1 368 ? 9.099 -29.987 -8.946 1.00 89.81 368 TYR A CA 1
ATOM 3024 C C . TYR A 1 368 ? 8.406 -29.537 -7.654 1.00 89.81 368 TYR A C 1
ATOM 3026 O O . TYR A 1 368 ? 9.006 -28.913 -6.771 1.00 89.81 368 TYR A O 1
ATOM 3034 N N . LEU A 1 369 ? 7.105 -29.807 -7.582 1.00 91.56 369 LEU A N 1
ATOM 3035 C CA . LEU A 1 369 ? 6.296 -29.682 -6.377 1.00 91.56 369 LEU A CA 1
ATOM 3036 C C . LEU A 1 369 ? 6.703 -30.780 -5.388 1.00 91.56 369 LEU A C 1
ATOM 3038 O O . LEU A 1 369 ? 6.904 -31.921 -5.786 1.00 91.56 369 LEU A O 1
ATOM 3042 N N . CYS A 1 370 ? 6.793 -30.441 -4.103 1.00 91.12 370 CYS A N 1
ATOM 3043 C CA . CYS A 1 370 ? 7.051 -31.427 -3.055 1.00 91.12 370 CYS A CA 1
ATOM 3044 C C . CYS A 1 370 ? 5.953 -32.509 -3.017 1.00 91.12 370 CYS A C 1
ATOM 3046 O O . CYS A 1 370 ? 4.786 -32.135 -2.875 1.00 91.12 370 CYS A O 1
ATOM 3048 N N . PRO A 1 371 ? 6.299 -33.813 -3.065 1.00 91.31 371 PRO A N 1
ATOM 3049 C CA . PRO A 1 371 ? 5.330 -34.912 -2.981 1.00 91.31 371 PRO A CA 1
ATOM 3050 C C . PRO A 1 371 ? 4.433 -34.851 -1.740 1.00 91.31 371 PRO A C 1
ATOM 3052 O O . PRO A 1 371 ? 3.230 -35.070 -1.819 1.00 91.31 371 PRO A O 1
ATOM 3055 N N . ALA A 1 372 ? 4.978 -34.429 -0.597 1.00 90.50 372 ALA A N 1
ATOM 3056 C CA . ALA A 1 372 ? 4.214 -34.282 0.641 1.00 90.50 372 ALA A CA 1
ATOM 3057 C C . ALA A 1 372 ? 3.336 -33.009 0.690 1.00 90.50 372 ALA A C 1
ATOM 3059 O O . ALA A 1 372 ? 2.729 -32.712 1.722 1.00 90.50 372 ALA A O 1
ATOM 3060 N N . TYR A 1 373 ? 3.264 -32.205 -0.383 1.00 91.69 373 TYR A N 1
ATOM 3061 C CA . TYR A 1 373 ? 2.542 -30.926 -0.377 1.00 91.69 373 TYR A CA 1
ATOM 3062 C C . TYR A 1 373 ? 1.065 -31.079 -0.002 1.00 91.69 373 TYR A C 1
ATOM 3064 O O . TYR A 1 373 ? 0.561 -30.221 0.727 1.00 91.69 373 TYR A O 1
ATOM 3072 N N . GLY A 1 374 ? 0.402 -32.158 -0.437 1.00 89.38 374 GLY A N 1
ATOM 3073 C CA . GLY A 1 374 ? -1.015 -32.431 -0.161 1.00 89.38 374 GLY A CA 1
ATOM 3074 C C . GLY A 1 374 ? -1.353 -32.559 1.329 1.00 89.38 374 GLY A C 1
ATOM 3075 O O . GLY A 1 374 ? -2.406 -32.096 1.761 1.00 89.38 374 GLY A O 1
ATOM 3076 N N . ILE A 1 375 ? -0.418 -33.071 2.132 1.00 89.31 375 ILE A N 1
ATOM 3077 C CA . ILE A 1 375 ? -0.594 -33.306 3.576 1.00 89.31 375 ILE A CA 1
ATOM 3078 C C . ILE A 1 375 ? 0.238 -32.359 4.454 1.00 89.31 375 ILE A C 1
ATOM 3080 O O . ILE A 1 375 ? 0.094 -32.337 5.670 1.00 89.31 375 ILE A O 1
ATOM 3084 N N . CYS A 1 376 ? 1.104 -31.535 3.858 1.00 89.31 376 CYS A N 1
ATOM 3085 C CA . CYS A 1 376 ? 2.055 -30.704 4.593 1.00 89.31 376 CYS A CA 1
ATOM 3086 C C . CYS A 1 376 ? 1.357 -29.705 5.546 1.00 89.31 376 CYS A C 1
ATOM 3088 O O . CYS A 1 376 ? 0.654 -28.811 5.055 1.00 89.31 376 CYS A O 1
ATOM 3090 N N . PRO A 1 377 ? 1.602 -29.744 6.871 1.00 86.94 377 PRO A N 1
ATOM 3091 C CA . PRO A 1 377 ? 0.965 -28.817 7.812 1.00 86.94 377 PRO A CA 1
ATOM 3092 C C . PRO A 1 377 ? 1.411 -27.364 7.569 1.00 86.94 377 PRO A C 1
ATOM 3094 O O . PRO A 1 377 ? 0.597 -26.444 7.570 1.00 86.94 377 PRO A O 1
ATOM 3097 N N . ARG A 1 378 ? 2.682 -27.131 7.195 1.00 85.06 378 ARG A N 1
ATOM 3098 C CA . ARG A 1 378 ? 3.190 -25.778 6.864 1.00 85.06 378 ARG A CA 1
ATOM 3099 C C . ARG A 1 378 ? 2.452 -25.107 5.699 1.00 85.06 378 ARG A C 1
ATOM 3101 O O . ARG A 1 378 ? 2.461 -23.877 5.609 1.00 85.06 378 ARG A O 1
ATOM 3108 N N . LYS A 1 379 ? 1.868 -25.882 4.776 1.00 88.12 379 LYS A N 1
ATOM 3109 C CA . LYS A 1 379 ? 1.153 -25.368 3.591 1.00 88.12 379 LYS A CA 1
ATOM 3110 C C . LYS A 1 379 ? -0.363 -25.531 3.685 1.00 88.12 379 LYS A C 1
ATOM 3112 O O . LYS A 1 379 ? -1.043 -25.193 2.723 1.00 88.12 379 LYS A O 1
ATOM 3117 N N . GLU A 1 380 ? -0.888 -25.975 4.825 1.00 88.94 380 GLU A N 1
ATOM 3118 C CA . GLU A 1 380 ? -2.321 -26.196 5.025 1.00 88.94 380 GLU A CA 1
ATOM 3119 C C . GLU A 1 380 ? -3.144 -24.932 4.754 1.00 88.94 380 GLU A C 1
ATOM 3121 O O . GLU A 1 380 ? -4.038 -24.961 3.909 1.00 88.94 380 GLU A O 1
ATOM 3126 N N . SER A 1 381 ? -2.791 -23.801 5.377 1.00 89.50 381 SER A N 1
ATOM 3127 C CA . SER A 1 381 ? -3.501 -22.530 5.175 1.00 89.50 381 SER A CA 1
ATOM 3128 C C . SER A 1 381 ? -3.456 -22.074 3.708 1.00 89.50 381 SER A C 1
ATOM 3130 O O . SER A 1 381 ? -4.449 -21.572 3.184 1.00 89.50 381 SER A O 1
ATOM 3132 N N . GLU A 1 382 ? -2.330 -22.307 3.015 1.00 90.56 382 GLU A N 1
ATOM 3133 C CA . GLU A 1 382 ? -2.181 -22.007 1.584 1.00 90.56 382 GLU A CA 1
ATOM 3134 C C . GLU A 1 382 ? -3.091 -22.917 0.742 1.00 90.56 382 GLU A C 1
ATOM 3136 O O . GLU A 1 382 ? -3.824 -22.407 -0.095 1.00 90.56 382 GLU A O 1
ATOM 3141 N N . ARG A 1 383 ? -3.121 -24.237 0.987 1.00 91.44 383 ARG A N 1
ATOM 3142 C CA . ARG A 1 383 ? -3.987 -25.184 0.256 1.00 91.44 383 ARG A CA 1
ATOM 3143 C C . ARG A 1 383 ? -5.474 -24.893 0.446 1.00 91.44 383 ARG A C 1
ATOM 3145 O O . ARG A 1 383 ? -6.223 -24.912 -0.527 1.00 91.44 383 ARG A O 1
ATOM 3152 N N . LYS A 1 384 ? -5.885 -24.554 1.673 1.00 93.50 384 LYS A N 1
ATOM 3153 C CA . LYS A 1 384 ? -7.275 -24.195 2.001 1.00 93.50 384 LYS A CA 1
ATOM 3154 C C . LYS A 1 384 ? -7.777 -22.965 1.245 1.00 93.50 384 LYS A C 1
ATOM 3156 O O . LYS A 1 384 ? -8.989 -22.780 1.163 1.00 93.50 384 LYS A O 1
ATOM 3161 N N . ILE A 1 385 ? -6.891 -22.151 0.649 1.00 94.50 385 ILE A N 1
ATOM 3162 C CA . ILE A 1 385 ? -7.301 -21.019 -0.193 1.00 94.50 385 ILE A CA 1
ATOM 3163 C C . ILE A 1 385 ? -8.289 -21.493 -1.258 1.00 94.50 385 ILE A C 1
ATOM 3165 O O . ILE A 1 385 ? -9.301 -20.825 -1.421 1.00 94.50 385 ILE A O 1
ATOM 3169 N N . ALA A 1 386 ? -8.053 -22.634 -1.919 1.00 93.69 386 ALA A N 1
ATOM 3170 C CA . ALA A 1 386 ? -8.872 -23.137 -3.028 1.00 93.69 386 ALA A CA 1
ATOM 3171 C C . ALA A 1 386 ? -10.376 -23.240 -2.704 1.00 93.69 386 ALA A C 1
ATOM 3173 O O . ALA A 1 386 ? -11.211 -22.919 -3.553 1.00 93.69 386 ALA A O 1
ATOM 3174 N N . THR A 1 387 ? -10.714 -23.649 -1.476 1.00 94.62 387 THR A N 1
ATOM 3175 C CA . THR A 1 387 ? -12.078 -24.021 -1.064 1.00 94.62 387 THR A CA 1
ATOM 3176 C C . THR A 1 387 ? -12.704 -23.080 -0.031 1.00 94.62 387 THR A C 1
ATOM 3178 O O . THR A 1 387 ? -13.923 -23.118 0.158 1.00 94.62 387 THR A O 1
ATOM 3181 N N . ALA A 1 388 ? -11.909 -22.214 0.608 1.00 96.19 388 ALA A N 1
ATOM 3182 C CA . ALA A 1 388 ? -12.366 -21.310 1.663 1.00 96.19 388 ALA A CA 1
ATOM 3183 C C . ALA A 1 388 ? -13.512 -20.374 1.224 1.00 96.19 388 ALA A C 1
ATOM 3185 O O . ALA A 1 388 ? -13.494 -19.810 0.123 1.00 96.19 388 ALA A O 1
ATOM 3186 N N . ASP A 1 389 ? -14.480 -20.179 2.127 1.00 97.25 389 ASP A N 1
ATOM 3187 C CA . ASP A 1 389 ? -15.493 -19.118 2.067 1.00 97.25 389 ASP A CA 1
ATOM 3188 C C . ASP A 1 389 ? -14.835 -17.746 2.241 1.00 97.25 389 ASP A C 1
ATOM 3190 O O . ASP A 1 389 ? -15.117 -16.805 1.495 1.00 97.25 389 ASP A O 1
ATOM 3194 N N . VAL A 1 390 ? -13.936 -17.648 3.227 1.00 98.25 390 VAL A N 1
ATOM 3195 C CA . VAL A 1 390 ? -13.286 -16.398 3.619 1.00 98.25 390 VAL A CA 1
ATOM 3196 C C . VAL A 1 390 ? -11.775 -16.582 3.711 1.00 98.25 390 VAL A C 1
ATOM 3198 O O . VAL A 1 390 ? -11.281 -17.482 4.383 1.00 98.25 390 VAL A O 1
ATOM 3201 N N . VAL A 1 391 ? -11.020 -15.699 3.067 1.00 97.62 391 VAL A N 1
ATOM 3202 C CA . VAL A 1 391 ? -9.563 -15.631 3.210 1.00 97.62 391 VAL A CA 1
ATOM 3203 C C . VAL A 1 391 ? -9.191 -14.337 3.913 1.00 97.62 391 VAL A C 1
ATOM 3205 O O . VAL A 1 391 ? -9.560 -13.255 3.464 1.00 97.62 391 VAL A O 1
ATOM 3208 N N . VAL A 1 392 ? -8.455 -14.441 5.015 1.00 97.25 392 VAL A N 1
ATOM 3209 C CA . VAL A 1 392 ? -8.002 -13.283 5.791 1.00 97.25 392 VAL A CA 1
ATOM 3210 C C . VAL A 1 392 ? -6.521 -13.046 5.509 1.00 97.25 392 VAL A C 1
ATOM 3212 O O . VAL A 1 392 ? -5.705 -13.967 5.545 1.00 97.25 392 VAL A O 1
ATOM 3215 N N . SER A 1 393 ? -6.155 -11.808 5.195 1.00 95.06 393 SER A N 1
ATOM 3216 C CA . SER A 1 393 ? -4.786 -11.416 4.860 1.00 95.06 393 SER A CA 1
ATOM 3217 C C . SER A 1 393 ? -4.462 -10.056 5.465 1.00 95.06 393 SER A C 1
ATOM 3219 O O . SER A 1 393 ? -5.350 -9.260 5.746 1.00 95.06 393 SER A O 1
ATOM 3221 N N . ASN A 1 394 ? -3.176 -9.753 5.621 1.00 91.81 394 ASN A N 1
ATOM 3222 C CA . ASN A 1 394 ? -2.725 -8.373 5.793 1.00 91.81 394 ASN A CA 1
ATOM 3223 C C . ASN A 1 394 ? -2.289 -7.777 4.443 1.00 91.81 394 ASN A C 1
ATOM 3225 O O . ASN A 1 394 ? -2.194 -8.494 3.441 1.00 91.81 394 ASN A O 1
ATOM 3229 N N . ILE A 1 395 ? -2.016 -6.471 4.408 1.00 90.88 395 ILE A N 1
ATOM 3230 C CA . ILE A 1 395 ? -1.663 -5.739 3.175 1.00 90.88 395 ILE A CA 1
ATOM 3231 C C . ILE A 1 395 ? -0.407 -6.328 2.510 1.00 90.88 395 ILE A C 1
ATOM 3233 O O . ILE A 1 395 ? -0.394 -6.590 1.307 1.00 90.88 395 ILE A O 1
ATOM 3237 N N . TYR A 1 396 ? 0.644 -6.592 3.291 1.00 87.44 396 TYR A N 1
ATOM 3238 C CA . TYR A 1 396 ? 1.900 -7.139 2.772 1.00 87.44 396 TYR A CA 1
ATOM 3239 C C . TYR A 1 396 ? 1.722 -8.551 2.210 1.00 87.44 396 TYR A C 1
ATOM 3241 O O . TYR A 1 396 ? 2.199 -8.836 1.116 1.00 87.44 396 TYR A O 1
ATOM 3249 N N . SER A 1 397 ? 0.994 -9.422 2.908 1.00 88.25 397 SER A N 1
ATOM 3250 C CA . SER A 1 397 ? 0.690 -10.780 2.445 1.00 88.25 397 SER A CA 1
ATOM 3251 C C . SER A 1 397 ? -0.232 -10.761 1.230 1.00 88.25 397 SER A C 1
ATOM 3253 O O . SER A 1 397 ? -0.106 -11.620 0.363 1.00 88.25 397 SER A O 1
ATOM 3255 N N . MET A 1 398 ? -1.088 -9.743 1.104 1.00 91.38 398 MET A N 1
ATOM 3256 C CA . MET A 1 398 ? -1.911 -9.559 -0.083 1.00 91.38 398 MET A CA 1
ATOM 3257 C C . MET A 1 398 ? -1.046 -9.266 -1.314 1.00 91.38 398 MET A C 1
ATOM 3259 O O . MET A 1 398 ? -1.183 -9.935 -2.337 1.00 91.38 398 MET A O 1
ATOM 3263 N N . VAL A 1 399 ? -0.136 -8.291 -1.209 1.00 89.56 399 VAL A N 1
ATOM 3264 C CA . VAL A 1 399 ? 0.687 -7.825 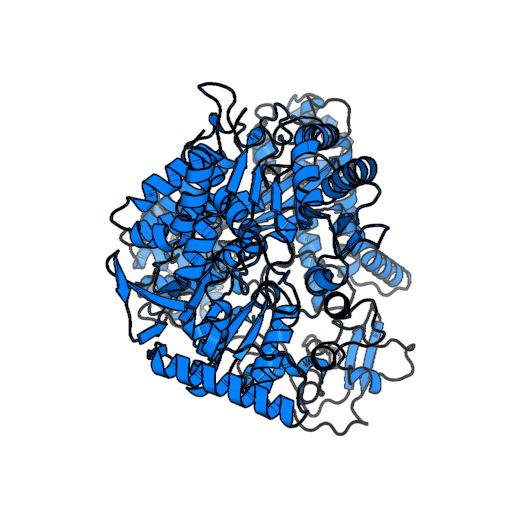-2.339 1.00 89.56 399 VAL A CA 1
ATOM 3265 C C . VAL A 1 399 ? 1.837 -8.785 -2.657 1.00 89.56 399 VAL A C 1
ATOM 3267 O O . VAL A 1 399 ? 2.069 -9.099 -3.826 1.00 89.56 399 VAL A O 1
ATOM 3270 N N . TYR A 1 400 ? 2.550 -9.262 -1.633 1.00 84.50 400 TYR A N 1
ATOM 3271 C CA . TYR A 1 400 ? 3.731 -10.121 -1.764 1.00 84.50 400 TYR A CA 1
ATOM 3272 C C . TYR A 1 400 ? 3.400 -11.629 -1.764 1.00 84.50 400 TYR A C 1
ATOM 3274 O O . TYR A 1 400 ? 4.258 -12.452 -2.091 1.00 84.50 400 TYR A O 1
ATOM 3282 N N . GLY A 1 401 ? 2.171 -12.019 -1.418 1.00 84.88 401 GLY A N 1
ATOM 3283 C CA . GLY A 1 401 ? 1.756 -13.418 -1.327 1.00 84.88 401 GLY A CA 1
ATOM 3284 C C . GLY A 1 401 ? 1.583 -14.117 -2.676 1.00 84.88 401 GLY A C 1
ATOM 3285 O O . GLY A 1 401 ? 1.266 -13.515 -3.708 1.00 84.88 401 GLY A O 1
ATOM 3286 N N . LYS A 1 402 ? 1.754 -15.441 -2.648 1.00 85.75 402 LYS A N 1
ATOM 3287 C CA . LYS A 1 402 ? 1.429 -16.358 -3.749 1.00 85.75 402 LYS A CA 1
ATOM 3288 C C . LYS A 1 402 ? 0.338 -17.323 -3.302 1.00 85.75 402 LYS A C 1
ATOM 3290 O O . LYS A 1 402 ? 0.247 -17.634 -2.118 1.00 85.75 402 LYS A O 1
ATOM 3295 N N . THR A 1 403 ? -0.432 -17.821 -4.257 1.00 88.94 403 THR A N 1
ATOM 3296 C CA . THR A 1 403 ? -1.475 -18.823 -4.009 1.00 88.94 403 THR A CA 1
ATOM 3297 C C . THR A 1 403 ? -0.920 -20.223 -3.789 1.00 88.94 403 THR A C 1
ATOM 3299 O O . THR A 1 403 ? 0.277 -20.476 -4.002 1.00 88.94 403 THR A O 1
ATOM 3302 N N . HIS A 1 404 ? -1.829 -21.145 -3.456 1.00 90.69 404 HIS A N 1
ATOM 3303 C CA . HIS A 1 404 ? -1.616 -22.575 -3.644 1.00 90.69 404 HIS A CA 1
ATOM 3304 C C . HIS A 1 404 ? -1.258 -22.909 -5.089 1.00 90.69 404 HIS A C 1
ATOM 3306 O O . HIS A 1 404 ? -1.453 -22.114 -6.019 1.00 90.69 404 HIS A O 1
ATOM 3312 N N . TYR A 1 405 ? -0.689 -24.099 -5.252 1.00 89.75 405 TYR A N 1
ATOM 3313 C CA . TYR A 1 405 ? -0.449 -24.675 -6.563 1.00 89.75 405 TYR A CA 1
ATOM 3314 C C . TYR A 1 405 ? -1.743 -25.269 -7.124 1.00 89.75 405 TYR A C 1
ATOM 3316 O O . TYR A 1 405 ? -2.448 -25.994 -6.428 1.00 89.75 405 TYR A O 1
ATOM 3324 N N . SER A 1 406 ? -2.012 -24.990 -8.398 1.00 86.38 406 SER A N 1
ATOM 3325 C CA . SER A 1 406 ? -3.117 -25.566 -9.162 1.00 86.38 406 SER A CA 1
ATOM 3326 C C . SER A 1 406 ? -2.615 -26.082 -10.508 1.00 86.38 406 SER A C 1
ATOM 3328 O O . SER A 1 406 ? -1.864 -25.387 -11.195 1.00 86.38 406 SER A O 1
ATOM 3330 N N . ASN A 1 407 ? -3.097 -27.242 -10.960 1.00 80.50 407 ASN A N 1
ATOM 3331 C CA . ASN A 1 407 ? -2.768 -27.772 -12.292 1.00 80.50 407 ASN A CA 1
ATOM 3332 C C . ASN A 1 407 ? -3.185 -26.820 -13.430 1.00 80.50 407 ASN A C 1
ATOM 3334 O O . ASN A 1 407 ? -2.574 -26.812 -14.498 1.00 80.50 407 ASN A O 1
ATOM 3338 N N . LYS A 1 408 ? -4.198 -25.972 -13.203 1.00 81.31 408 LYS A N 1
ATOM 3339 C CA . LYS A 1 408 ? -4.737 -25.048 -14.214 1.00 81.31 408 LYS A CA 1
ATOM 3340 C C . LYS A 1 408 ? -3.819 -23.857 -14.497 1.00 81.31 408 LYS A C 1
ATOM 3342 O O . LYS A 1 408 ? -3.782 -23.367 -15.626 1.00 81.31 408 LYS A O 1
ATOM 3347 N N . PHE A 1 409 ? -3.136 -23.337 -13.479 1.00 84.00 409 PHE A N 1
ATOM 3348 C CA . PHE A 1 409 ? -2.402 -22.068 -13.583 1.00 84.00 409 PHE A CA 1
ATOM 3349 C C . PHE A 1 409 ? -1.067 -22.036 -12.825 1.00 84.00 409 PHE A C 1
ATOM 3351 O O . PHE A 1 409 ? -0.422 -20.986 -12.785 1.00 84.00 409 PHE A O 1
ATOM 3358 N N . GLY A 1 410 ? -0.636 -23.156 -12.245 1.00 86.56 410 GLY A N 1
ATOM 3359 C CA . GLY A 1 410 ? 0.537 -23.232 -11.382 1.00 86.56 410 GLY A CA 1
ATOM 3360 C C . GLY A 1 410 ? 0.340 -22.417 -10.109 1.00 86.56 410 GLY A C 1
ATOM 3361 O O . GLY A 1 410 ? -0.674 -22.549 -9.428 1.00 86.56 410 GLY A O 1
ATOM 3362 N N . ARG A 1 411 ? 1.308 -21.550 -9.798 1.00 85.31 411 ARG A N 1
ATOM 3363 C CA . ARG A 1 411 ? 1.231 -20.589 -8.687 1.00 85.31 411 ARG A CA 1
ATOM 3364 C C . ARG A 1 411 ? 1.238 -19.174 -9.214 1.00 85.31 411 ARG A C 1
ATOM 3366 O O . ARG A 1 411 ? 2.104 -18.813 -10.011 1.00 85.31 411 ARG A O 1
ATOM 3373 N N . ILE A 1 412 ? 0.304 -18.367 -8.733 1.00 86.81 412 ILE A N 1
ATOM 3374 C CA . ILE A 1 412 ? 0.111 -16.995 -9.205 1.00 86.81 412 ILE A CA 1
ATOM 3375 C C . ILE A 1 412 ? 0.176 -16.030 -8.021 1.00 86.81 412 ILE A C 1
ATOM 3377 O O . ILE A 1 412 ? 0.208 -16.460 -6.863 1.00 86.81 412 ILE A O 1
ATOM 3381 N N . SER A 1 413 ? 0.258 -14.726 -8.293 1.00 88.44 413 SER A N 1
ATOM 3382 C CA . SER A 1 413 ? 0.147 -13.733 -7.221 1.00 88.44 413 SER A CA 1
ATOM 3383 C C . SER A 1 413 ? -1.230 -13.830 -6.567 1.00 88.44 413 SER A C 1
ATOM 3385 O O . SER A 1 413 ? -2.232 -14.033 -7.257 1.00 88.44 413 SER A O 1
ATOM 3387 N N . PHE A 1 414 ? -1.290 -13.647 -5.249 1.00 91.88 414 PHE A N 1
ATOM 3388 C CA . PHE A 1 414 ? -2.566 -13.656 -4.546 1.00 91.88 414 PHE A CA 1
ATOM 3389 C C . PHE A 1 414 ? -3.499 -12.527 -5.020 1.00 91.88 414 PHE A C 1
ATOM 3391 O O . PHE A 1 414 ? -4.684 -12.778 -5.197 1.00 91.88 414 PHE A O 1
ATOM 3398 N N . VAL A 1 415 ? -2.979 -11.347 -5.386 1.00 92.38 415 VAL A N 1
ATOM 3399 C CA . VAL A 1 415 ? -3.774 -10.281 -6.038 1.00 92.38 415 VAL A CA 1
ATOM 3400 C C . VAL A 1 415 ? -4.419 -10.765 -7.339 1.00 92.38 415 VAL A C 1
ATOM 3402 O O . VAL A 1 415 ? -5.602 -10.530 -7.573 1.00 92.38 415 VAL A O 1
ATOM 3405 N N . GLU A 1 416 ? -3.661 -11.455 -8.200 1.00 91.12 416 GLU A N 1
ATOM 3406 C CA . GLU A 1 416 ? -4.204 -11.983 -9.460 1.00 91.12 416 GLU A CA 1
ATOM 3407 C C . GLU A 1 416 ? -5.328 -12.989 -9.195 1.00 91.12 416 GLU A C 1
ATOM 3409 O O . GLU A 1 416 ? -6.322 -13.005 -9.920 1.00 91.12 416 GLU A O 1
ATOM 3414 N N . TYR A 1 417 ? -5.175 -13.798 -8.148 1.00 92.94 417 TYR A N 1
ATOM 3415 C CA . TYR A 1 417 ? -6.165 -14.780 -7.733 1.00 92.94 417 TYR A CA 1
ATOM 3416 C C . TYR A 1 417 ? -7.412 -14.151 -7.107 1.00 92.94 417 TYR A C 1
ATOM 3418 O O . TYR A 1 417 ? -8.512 -14.615 -7.405 1.00 92.94 417 TYR A O 1
ATOM 3426 N N . ILE A 1 418 ? -7.257 -13.081 -6.315 1.00 94.94 418 ILE A N 1
ATOM 3427 C CA . ILE A 1 418 ? -8.366 -12.277 -5.784 1.00 94.94 418 ILE A CA 1
ATOM 3428 C C . ILE A 1 418 ? -9.253 -11.790 -6.930 1.00 94.94 418 ILE A C 1
ATOM 3430 O O . ILE A 1 418 ? -10.457 -12.033 -6.924 1.00 94.94 418 ILE A O 1
ATOM 3434 N N . ILE A 1 419 ? -8.646 -11.154 -7.938 1.00 93.56 419 ILE A N 1
ATOM 3435 C CA . ILE A 1 419 ? -9.370 -10.592 -9.087 1.00 93.56 419 ILE A CA 1
ATOM 3436 C C . ILE A 1 419 ? -10.177 -11.676 -9.815 1.00 93.56 419 ILE A C 1
ATOM 3438 O O . ILE A 1 419 ? -11.316 -11.448 -10.222 1.00 93.56 419 ILE A O 1
ATOM 3442 N N . ASP A 1 420 ? -9.592 -12.863 -9.979 1.00 91.38 420 ASP A N 1
ATOM 3443 C CA . ASP A 1 420 ? -10.207 -13.925 -10.767 1.00 91.38 420 ASP A CA 1
ATOM 3444 C C . ASP A 1 420 ? -11.291 -14.696 -9.987 1.00 91.38 420 ASP A C 1
ATOM 3446 O O . ASP A 1 420 ? -12.293 -15.078 -10.595 1.00 91.38 420 ASP A O 1
ATOM 3450 N N . ASN A 1 421 ? -11.141 -14.881 -8.666 1.00 93.94 421 ASN A N 1
ATOM 3451 C CA . ASN A 1 421 ? -11.903 -15.892 -7.917 1.00 93.94 421 ASN A CA 1
ATOM 3452 C C . ASN A 1 421 ? -12.710 -15.386 -6.709 1.00 93.94 421 ASN A C 1
ATOM 3454 O O . ASN A 1 421 ? -13.435 -16.186 -6.127 1.00 93.94 421 ASN A O 1
ATOM 3458 N N . PHE A 1 422 ? -12.613 -14.117 -6.308 1.00 96.88 422 PHE A N 1
ATOM 3459 C CA . PHE A 1 422 ? -13.379 -13.594 -5.167 1.00 96.88 422 PHE A CA 1
ATOM 3460 C C . PHE A 1 422 ? -14.564 -12.739 -5.616 1.00 96.88 422 PHE A C 1
ATOM 3462 O O . PHE A 1 422 ? -14.544 -12.140 -6.693 1.00 96.88 422 PHE A O 1
ATOM 3469 N N . ASP A 1 423 ? -15.593 -12.680 -4.771 1.00 98.06 423 ASP A N 1
ATOM 3470 C CA . ASP A 1 423 ? -16.784 -11.859 -4.987 1.00 98.06 423 ASP A CA 1
ATOM 3471 C C . ASP A 1 423 ? -16.701 -10.512 -4.272 1.00 98.06 423 ASP A C 1
ATOM 3473 O O . ASP A 1 423 ? -17.179 -9.502 -4.793 1.00 98.06 423 ASP A O 1
ATOM 3477 N N . ILE A 1 424 ? -16.132 -10.509 -3.063 1.00 98.50 424 ILE A N 1
ATOM 3478 C CA . ILE A 1 424 ? -16.050 -9.337 -2.191 1.00 98.50 424 ILE A CA 1
ATOM 3479 C C . ILE A 1 424 ? -14.652 -9.252 -1.578 1.00 98.50 424 ILE A C 1
ATOM 3481 O O . ILE A 1 424 ? -14.124 -10.242 -1.072 1.00 98.50 424 ILE A O 1
ATOM 3485 N N . VAL A 1 425 ? -14.067 -8.058 -1.582 1.00 98.56 425 VAL A N 1
ATOM 3486 C CA . VAL A 1 425 ? -12.853 -7.735 -0.829 1.00 98.56 425 VAL A CA 1
ATOM 3487 C C . VAL A 1 425 ? -13.168 -6.634 0.165 1.00 98.56 425 VAL A C 1
ATOM 3489 O O . VAL A 1 425 ? -13.678 -5.584 -0.214 1.00 98.56 425 VAL A O 1
ATOM 3492 N N . ILE A 1 426 ? -12.877 -6.868 1.437 1.00 98.44 426 ILE A N 1
ATOM 3493 C CA . ILE A 1 426 ? -13.120 -5.911 2.510 1.00 98.44 426 ILE A CA 1
ATOM 3494 C C . ILE A 1 426 ? -11.783 -5.364 2.989 1.00 98.44 426 ILE A C 1
ATOM 3496 O O . ILE A 1 426 ? -10.911 -6.134 3.385 1.00 98.44 426 ILE A O 1
ATOM 3500 N N . PHE A 1 427 ? -11.641 -4.043 2.979 1.00 96.81 427 PHE A N 1
ATOM 3501 C CA . PHE A 1 427 ? -10.512 -3.345 3.580 1.00 96.81 427 PHE A CA 1
ATOM 3502 C C . PHE A 1 427 ? -10.985 -2.650 4.854 1.00 96.81 427 PHE A C 1
ATOM 3504 O O . PHE A 1 427 ? -11.797 -1.720 4.784 1.00 96.81 427 PHE A O 1
ATOM 3511 N N . ASP A 1 428 ? -10.488 -3.105 6.005 1.00 92.50 428 ASP A N 1
ATOM 3512 C CA . ASP A 1 428 ? -10.629 -2.344 7.247 1.00 92.50 428 ASP A CA 1
ATOM 3513 C C . ASP A 1 428 ? -9.592 -1.218 7.282 1.00 92.50 428 ASP A C 1
ATOM 3515 O O . ASP A 1 428 ? -8.519 -1.324 6.691 1.00 92.50 428 ASP A O 1
ATOM 3519 N N . GLU A 1 429 ? -9.936 -0.113 7.935 1.00 88.50 429 GLU A N 1
ATOM 3520 C CA . GLU A 1 429 ? -9.111 1.099 7.985 1.00 88.50 429 GLU A CA 1
ATOM 3521 C C . GLU A 1 429 ? -8.590 1.562 6.609 1.00 88.50 429 GLU A C 1
ATOM 3523 O O . GLU A 1 429 ? -7.414 1.898 6.430 1.00 88.50 429 GLU A O 1
ATOM 3528 N N . ALA A 1 430 ? -9.483 1.607 5.618 1.00 92.06 430 ALA A N 1
ATOM 3529 C CA . ALA A 1 430 ? -9.147 1.876 4.220 1.00 92.06 430 ALA A CA 1
ATOM 3530 C C . ALA A 1 430 ? -8.330 3.174 4.000 1.00 92.06 430 ALA A C 1
ATOM 3532 O O . ALA A 1 430 ? -7.510 3.246 3.083 1.00 92.06 430 ALA A O 1
ATOM 3533 N N . ASP A 1 431 ? -8.486 4.179 4.873 1.00 89.06 431 ASP A N 1
ATOM 3534 C CA . ASP A 1 431 ? -7.702 5.423 4.872 1.00 89.06 431 ASP A CA 1
ATOM 3535 C C . ASP A 1 431 ? -6.201 5.190 5.101 1.00 89.06 431 ASP A C 1
ATOM 3537 O O . ASP A 1 431 ? -5.372 5.884 4.516 1.00 89.06 431 ASP A O 1
ATOM 3541 N N . LYS A 1 432 ? -5.833 4.195 5.911 1.00 86.00 432 LYS A N 1
ATOM 3542 C CA . LYS A 1 432 ? -4.436 3.801 6.129 1.00 86.00 432 LYS A CA 1
ATOM 3543 C C . LYS A 1 432 ? -3.961 2.797 5.100 1.00 86.00 432 LYS A C 1
ATOM 3545 O O . LYS A 1 432 ? -2.826 2.895 4.631 1.00 86.00 432 LYS A O 1
ATOM 3550 N N . VAL A 1 433 ? -4.835 1.867 4.716 1.00 91.69 433 VAL A N 1
ATOM 3551 C CA . VAL A 1 433 ? -4.528 0.873 3.686 1.00 91.69 433 VAL A CA 1
ATOM 3552 C C . VAL A 1 433 ? -4.067 1.556 2.400 1.00 91.69 433 VAL A C 1
ATOM 3554 O O . VAL A 1 433 ? -3.063 1.133 1.835 1.00 91.69 433 VAL A O 1
ATOM 3557 N N . GLN A 1 434 ? -4.712 2.644 1.956 1.00 91.94 434 GLN A N 1
ATOM 3558 C CA . GLN A 1 434 ? -4.263 3.349 0.748 1.00 91.94 434 GLN A CA 1
ATOM 3559 C C . GLN A 1 434 ? -2.859 3.954 0.877 1.00 91.94 434 GLN A C 1
ATOM 3561 O O . GLN A 1 434 ? -2.082 3.890 -0.076 1.00 91.94 434 GLN A O 1
ATOM 3566 N N . VAL A 1 435 ? -2.504 4.486 2.053 1.00 90.94 435 VAL A N 1
ATOM 3567 C CA . VAL A 1 435 ? -1.159 5.017 2.318 1.00 90.94 435 VAL A CA 1
ATOM 3568 C C . VAL A 1 435 ? -0.140 3.879 2.323 1.00 90.94 435 VAL A C 1
ATOM 3570 O O . VAL A 1 435 ? 0.894 3.983 1.669 1.00 90.94 435 VAL A O 1
ATOM 3573 N N . ALA A 1 436 ? -0.437 2.772 3.006 1.00 91.31 436 ALA A N 1
ATOM 3574 C CA . ALA A 1 436 ? 0.430 1.597 3.047 1.00 91.31 436 ALA A CA 1
ATOM 3575 C C . ALA A 1 436 ? 0.631 0.983 1.652 1.00 91.31 436 ALA A C 1
ATOM 3577 O O . ALA A 1 436 ? 1.754 0.647 1.280 1.00 91.31 436 ALA A O 1
ATOM 3578 N N . LEU A 1 437 ? -0.433 0.898 0.850 1.00 93.19 437 LEU A N 1
ATOM 3579 C CA . LEU A 1 437 ? -0.349 0.462 -0.539 1.00 93.19 437 LEU A CA 1
ATOM 3580 C C . LEU A 1 437 ? 0.551 1.393 -1.351 1.00 93.19 437 LEU A C 1
ATOM 3582 O O . LEU A 1 437 ? 1.446 0.905 -2.026 1.00 93.19 437 LEU A O 1
ATOM 3586 N N . ASP A 1 438 ? 0.386 2.715 -1.276 1.00 93.06 438 ASP A N 1
ATOM 3587 C CA . ASP A 1 438 ? 1.281 3.637 -1.990 1.00 93.06 438 ASP A CA 1
ATOM 3588 C C . ASP A 1 438 ? 2.753 3.453 -1.599 1.00 93.06 438 ASP A C 1
ATOM 3590 O O . ASP A 1 438 ? 3.619 3.452 -2.475 1.00 93.06 438 ASP A O 1
ATOM 3594 N N . LYS A 1 439 ? 3.029 3.235 -0.308 1.00 90.12 439 LYS A N 1
ATOM 3595 C CA . LYS A 1 439 ? 4.380 2.985 0.218 1.00 90.12 439 LYS A CA 1
ATOM 3596 C C . LYS A 1 439 ? 4.997 1.692 -0.306 1.00 90.12 439 LYS A C 1
ATOM 3598 O O . LYS A 1 439 ? 6.151 1.708 -0.715 1.00 90.12 439 LYS A O 1
ATOM 3603 N N . ILE A 1 440 ? 4.227 0.604 -0.390 1.00 88.81 440 ILE A N 1
ATOM 3604 C CA . ILE A 1 440 ? 4.685 -0.672 -0.978 1.00 88.81 440 ILE A CA 1
ATOM 3605 C C . ILE A 1 440 ? 5.119 -0.494 -2.446 1.00 88.81 440 ILE A C 1
ATOM 3607 O O . ILE A 1 440 ? 5.976 -1.219 -2.950 1.00 88.81 440 ILE A O 1
ATOM 3611 N N . PHE A 1 441 ? 4.555 0.490 -3.154 1.00 88.00 441 PHE A N 1
ATOM 3612 C CA . PHE A 1 441 ? 4.960 0.837 -4.520 1.00 88.00 441 PHE A CA 1
ATOM 3613 C C . PHE A 1 441 ? 5.947 2.020 -4.591 1.00 88.00 441 PHE A C 1
ATOM 3615 O O . PHE A 1 441 ? 6.284 2.435 -5.702 1.00 88.00 441 PHE A O 1
ATOM 3622 N N . CYS A 1 442 ? 6.448 2.494 -3.444 1.00 88.25 442 CYS A N 1
ATOM 3623 C CA . CYS A 1 442 ? 7.460 3.538 -3.250 1.00 88.25 442 CYS A CA 1
ATOM 3624 C C . CYS A 1 442 ? 8.516 3.093 -2.213 1.00 88.25 442 CYS A C 1
ATOM 3626 O O . CYS A 1 442 ? 8.752 3.766 -1.209 1.00 88.25 442 CYS A O 1
ATOM 3628 N N . GLU A 1 443 ? 9.136 1.935 -2.425 1.00 85.31 443 GLU A N 1
ATOM 3629 C CA . GLU A 1 443 ? 10.071 1.356 -1.454 1.00 85.31 443 GLU A CA 1
ATOM 3630 C C . GLU A 1 443 ? 11.363 2.183 -1.362 1.00 85.31 443 GLU A C 1
ATOM 3632 O O . GLU A 1 443 ? 11.941 2.579 -2.383 1.00 85.31 443 GLU A O 1
ATOM 3637 N N . LYS A 1 444 ? 11.847 2.397 -0.136 1.00 87.31 444 LYS A N 1
ATOM 3638 C CA . LYS A 1 444 ? 13.151 3.003 0.164 1.00 87.31 444 LYS A CA 1
ATOM 3639 C C . LYS A 1 444 ? 13.958 2.094 1.088 1.00 87.31 444 LYS A C 1
ATOM 3641 O O . LYS A 1 444 ? 13.389 1.399 1.921 1.00 87.31 444 LYS A O 1
ATOM 3646 N N . THR A 1 445 ? 15.279 2.087 0.953 1.00 87.38 445 THR A N 1
ATOM 3647 C CA . THR A 1 445 ? 16.159 1.292 1.824 1.00 87.38 445 THR A CA 1
ATOM 3648 C C . THR A 1 445 ? 17.541 1.924 1.955 1.00 87.38 445 THR A C 1
ATOM 3650 O O . THR A 1 445 ? 18.019 2.617 1.049 1.00 87.38 445 THR A O 1
ATOM 3653 N N . SER A 1 446 ? 18.183 1.690 3.098 1.00 86.62 446 SER A N 1
ATOM 3654 C CA . SER A 1 446 ? 19.556 2.118 3.345 1.00 86.62 446 SER A CA 1
ATOM 3655 C C . SER A 1 446 ? 20.536 1.181 2.648 1.00 86.62 446 SER A C 1
ATOM 3657 O O . SER A 1 446 ? 20.483 -0.033 2.830 1.00 86.62 446 SER A O 1
ATOM 3659 N N . ILE A 1 447 ? 21.496 1.734 1.904 1.00 85.81 447 ILE A N 1
ATOM 3660 C CA . ILE A 1 447 ? 22.546 0.935 1.255 1.00 85.81 447 ILE A CA 1
ATOM 3661 C C . ILE A 1 447 ? 23.374 0.147 2.274 1.00 85.81 447 ILE A C 1
ATOM 3663 O O . ILE A 1 447 ? 23.774 -0.986 2.008 1.00 85.81 447 ILE A O 1
ATOM 3667 N N . LYS A 1 448 ? 23.594 0.717 3.462 1.00 85.19 448 LYS A N 1
ATOM 3668 C CA . LYS A 1 448 ? 24.298 0.044 4.558 1.00 85.19 448 LYS A CA 1
ATOM 3669 C C . LYS A 1 448 ? 23.593 -1.247 4.965 1.00 85.19 448 LYS A C 1
ATOM 3671 O O . LYS A 1 448 ? 24.270 -2.249 5.175 1.00 85.19 448 LYS A O 1
ATOM 3676 N N . GLU A 1 449 ? 22.266 -1.230 5.049 1.00 84.44 449 GLU A N 1
ATOM 3677 C CA . GLU A 1 449 ? 21.453 -2.404 5.381 1.00 84.44 449 GLU A CA 1
ATOM 3678 C C . GLU A 1 449 ? 21.533 -3.454 4.269 1.00 84.44 449 GLU A C 1
ATOM 3680 O O . GLU A 1 449 ? 21.876 -4.600 4.547 1.00 84.44 449 GLU A O 1
ATOM 3685 N N . VAL A 1 450 ? 21.358 -3.044 3.004 1.00 86.25 450 VAL A N 1
ATOM 3686 C CA . VAL A 1 450 ? 21.485 -3.943 1.841 1.00 86.25 450 VAL A CA 1
ATOM 3687 C C . VAL A 1 450 ? 22.816 -4.694 1.849 1.00 86.25 450 VAL A C 1
ATOM 3689 O O . VAL A 1 450 ? 22.843 -5.907 1.652 1.00 86.25 450 VAL A O 1
ATOM 3692 N N . LEU A 1 451 ? 23.925 -3.988 2.069 1.00 88.00 451 LEU A N 1
ATOM 3693 C CA . LEU A 1 451 ? 25.256 -4.595 2.059 1.00 88.00 451 LEU A CA 1
ATOM 3694 C C . LEU A 1 451 ? 25.501 -5.452 3.305 1.00 88.00 451 LEU A C 1
ATOM 3696 O O . LEU A 1 451 ? 26.002 -6.567 3.196 1.00 88.00 451 LEU A O 1
ATOM 3700 N N . SER A 1 452 ? 25.114 -4.963 4.486 1.00 87.12 452 SER A N 1
ATOM 3701 C CA . SER A 1 452 ? 25.356 -5.669 5.752 1.00 87.12 452 SER A CA 1
ATOM 3702 C C . SER A 1 452 ? 24.572 -6.978 5.837 1.00 87.12 452 SER A C 1
ATOM 3704 O O . SER A 1 452 ? 25.150 -8.002 6.200 1.00 87.12 452 SER A O 1
ATOM 3706 N N . ASN A 1 453 ? 23.297 -6.973 5.436 1.00 85.12 453 ASN A N 1
ATOM 3707 C CA . ASN A 1 453 ? 22.449 -8.168 5.449 1.00 85.12 453 ASN A CA 1
ATOM 3708 C C . ASN A 1 453 ? 22.948 -9.237 4.463 1.00 85.12 453 ASN A C 1
ATOM 3710 O O . ASN A 1 453 ? 22.792 -10.429 4.711 1.00 85.12 453 ASN A O 1
ATOM 3714 N N . ASN A 1 454 ? 23.605 -8.826 3.372 1.00 87.62 454 ASN A N 1
ATOM 3715 C CA . ASN A 1 454 ? 24.118 -9.736 2.346 1.00 87.62 454 ASN A CA 1
ATOM 3716 C C . ASN A 1 454 ? 25.603 -10.088 2.493 1.00 87.62 454 ASN A C 1
ATOM 3718 O O . ASN A 1 454 ? 26.123 -10.862 1.692 1.00 87.62 454 ASN A O 1
ATOM 3722 N N . LYS A 1 455 ? 26.286 -9.600 3.533 1.00 88.75 455 LYS A N 1
ATOM 3723 C CA . LYS A 1 455 ? 27.701 -9.907 3.783 1.00 88.75 455 LYS A CA 1
ATOM 3724 C C . LYS A 1 455 ? 27.947 -11.412 3.951 1.00 88.75 455 LYS A C 1
ATOM 3726 O O . LYS A 1 455 ? 28.807 -11.970 3.278 1.00 88.75 455 LYS A O 1
ATOM 3731 N N . ARG A 1 456 ? 27.174 -12.072 4.818 1.00 84.50 456 ARG A N 1
ATOM 3732 C CA . ARG A 1 456 ? 27.335 -13.505 5.116 1.00 84.50 456 ARG A CA 1
ATOM 3733 C C . ARG A 1 456 ? 27.086 -14.398 3.887 1.00 84.50 456 ARG A C 1
ATOM 3735 O O . ARG A 1 456 ? 27.918 -15.263 3.630 1.00 84.50 456 ARG A O 1
ATOM 3742 N N . PRO A 1 457 ? 26.016 -14.199 3.091 1.00 82.56 457 PRO A N 1
ATOM 3743 C CA . PRO A 1 457 ? 25.851 -14.881 1.805 1.00 82.56 457 PRO A CA 1
ATOM 3744 C C . PRO A 1 457 ? 27.061 -14.759 0.873 1.00 82.56 457 PRO A C 1
ATOM 3746 O O . PRO A 1 457 ? 27.484 -15.750 0.286 1.00 82.56 457 PRO A O 1
ATOM 3749 N N . ILE A 1 458 ? 27.656 -13.567 0.770 1.00 87.44 458 ILE A N 1
ATOM 3750 C CA . ILE A 1 458 ? 28.852 -13.343 -0.053 1.00 87.44 458 ILE A CA 1
ATOM 3751 C C . ILE A 1 458 ? 30.064 -14.105 0.500 1.00 87.44 458 ILE A C 1
ATOM 3753 O O . ILE A 1 458 ? 30.782 -14.733 -0.273 1.00 87.44 458 ILE A O 1
ATOM 3757 N N . GLU A 1 459 ? 30.271 -14.115 1.819 1.00 85.25 459 GLU A N 1
ATOM 3758 C CA . GLU A 1 459 ? 31.338 -14.899 2.464 1.00 85.25 459 GLU A CA 1
ATOM 3759 C C . GLU A 1 459 ? 31.194 -16.402 2.194 1.00 85.25 459 GLU A C 1
ATOM 3761 O O . GLU A 1 459 ? 32.188 -17.073 1.920 1.00 85.25 459 GLU A O 1
ATOM 3766 N N . VAL A 1 460 ? 29.961 -16.924 2.199 1.00 81.00 460 VAL A N 1
ATOM 3767 C CA . VAL A 1 460 ? 29.678 -18.323 1.840 1.00 81.00 460 VAL A CA 1
ATOM 3768 C C . VAL A 1 460 ? 30.078 -18.606 0.393 1.00 81.00 460 VAL A C 1
ATOM 3770 O O . VAL A 1 460 ? 30.739 -19.608 0.131 1.00 81.00 460 VAL A O 1
ATOM 3773 N N . ILE A 1 461 ? 29.734 -17.719 -0.546 1.00 81.88 461 ILE A N 1
ATOM 3774 C CA . ILE A 1 461 ? 30.132 -17.875 -1.952 1.00 81.88 461 ILE A CA 1
ATOM 3775 C C . ILE A 1 461 ? 31.658 -17.867 -2.092 1.00 81.88 461 ILE A C 1
ATOM 3777 O O . ILE A 1 461 ? 32.209 -18.714 -2.788 1.00 81.88 461 ILE A O 1
ATOM 3781 N N . ILE A 1 462 ? 32.350 -16.950 -1.412 1.00 83.62 462 ILE A N 1
ATOM 3782 C CA . ILE A 1 462 ? 33.818 -16.890 -1.426 1.00 83.62 462 ILE A CA 1
ATOM 3783 C C . ILE A 1 462 ? 34.414 -18.198 -0.887 1.00 83.62 462 ILE A C 1
ATOM 3785 O O . ILE A 1 462 ? 35.317 -18.754 -1.510 1.00 83.62 462 ILE A O 1
ATOM 3789 N N . GLY A 1 463 ? 33.888 -18.721 0.225 1.00 81.12 463 GLY A N 1
ATOM 3790 C CA . GLY A 1 463 ? 34.312 -20.006 0.786 1.00 81.12 463 GLY A CA 1
ATOM 3791 C C . GLY A 1 463 ? 34.109 -21.174 -0.183 1.00 81.12 463 GLY A C 1
ATOM 3792 O O . GLY A 1 463 ? 35.013 -21.986 -0.369 1.00 81.12 463 GLY A O 1
ATOM 3793 N N . ASN A 1 464 ? 32.963 -21.222 -0.867 1.00 75.12 464 ASN A N 1
ATOM 3794 C CA . ASN A 1 464 ? 32.688 -22.234 -1.891 1.00 75.12 464 ASN A CA 1
ATOM 3795 C C . ASN A 1 464 ? 33.680 -22.151 -3.060 1.00 75.12 464 ASN A C 1
ATOM 3797 O O . ASN A 1 464 ? 34.180 -23.184 -3.507 1.00 75.12 464 ASN A O 1
ATOM 3801 N N . SER A 1 465 ? 34.018 -20.937 -3.505 1.00 76.94 465 SER A N 1
ATOM 3802 C CA . SER A 1 465 ? 35.019 -20.716 -4.553 1.00 76.94 465 SER A CA 1
ATOM 3803 C C . SER A 1 465 ? 36.416 -21.185 -4.138 1.00 76.94 465 SER A C 1
ATOM 3805 O O . SER A 1 465 ? 37.110 -21.794 -4.948 1.00 76.94 465 SER A O 1
ATOM 3807 N N . ILE A 1 466 ? 36.825 -20.950 -2.883 1.00 78.88 466 ILE A N 1
ATOM 3808 C CA . ILE A 1 466 ? 38.113 -21.432 -2.343 1.00 78.88 466 ILE A CA 1
ATOM 3809 C C . ILE A 1 466 ? 38.170 -22.965 -2.354 1.00 78.88 466 ILE A C 1
ATOM 3811 O O . ILE A 1 466 ? 39.205 -23.540 -2.678 1.00 78.88 466 ILE A O 1
ATOM 3815 N N . ASN A 1 467 ? 37.047 -23.624 -2.069 1.00 75.81 467 ASN A N 1
ATOM 3816 C CA . ASN A 1 467 ? 36.936 -25.083 -2.063 1.00 75.81 467 ASN A CA 1
ATOM 3817 C C . ASN A 1 467 ? 36.792 -25.705 -3.470 1.00 75.81 467 ASN A C 1
ATOM 3819 O O . ASN A 1 467 ? 36.560 -26.906 -3.578 1.00 75.81 467 ASN A O 1
ATOM 3823 N N . GLY A 1 468 ? 36.908 -24.915 -4.546 1.00 67.50 468 GLY A N 1
ATOM 3824 C CA . GLY A 1 468 ? 36.843 -25.395 -5.932 1.00 67.50 468 GLY A CA 1
ATOM 3825 C C . GLY A 1 468 ? 35.432 -25.519 -6.524 1.00 67.50 468 GLY A C 1
ATOM 3826 O O . GLY A 1 468 ? 35.298 -25.890 -7.689 1.00 67.50 468 GLY A O 1
ATOM 3827 N N . ASN A 1 469 ? 34.379 -25.148 -5.788 1.00 64.38 469 ASN A N 1
ATOM 3828 C CA . ASN A 1 469 ? 32.988 -25.171 -6.262 1.00 64.38 469 ASN A CA 1
ATOM 3829 C C . ASN A 1 469 ? 32.635 -23.863 -6.996 1.00 64.38 469 ASN A C 1
ATOM 3831 O O . ASN A 1 469 ? 31.829 -23.061 -6.523 1.00 64.38 469 ASN A O 1
ATOM 3835 N N . ILE A 1 470 ? 33.283 -23.618 -8.139 1.00 60.81 470 ILE A N 1
ATOM 3836 C CA . ILE A 1 470 ? 33.206 -22.347 -8.877 1.00 60.81 470 ILE A CA 1
ATOM 3837 C C . ILE A 1 470 ? 32.023 -22.337 -9.860 1.00 60.81 470 ILE A C 1
ATOM 3839 O O . ILE A 1 470 ? 31.970 -23.126 -10.800 1.00 60.81 470 ILE A O 1
ATOM 3843 N N . ASN A 1 471 ? 31.116 -21.369 -9.703 1.00 68.25 471 ASN A N 1
ATOM 3844 C CA . ASN A 1 471 ? 30.085 -21.014 -10.686 1.00 68.25 471 ASN A CA 1
ATOM 3845 C C . ASN A 1 471 ? 30.410 -19.627 -11.274 1.00 68.25 471 ASN A C 1
ATOM 3847 O O . ASN A 1 471 ? 30.702 -18.695 -10.525 1.00 68.25 471 ASN A O 1
ATOM 3851 N N . SER A 1 472 ? 30.343 -19.439 -12.596 1.00 68.88 472 SER A N 1
ATOM 3852 C CA . SER A 1 472 ? 30.605 -18.127 -13.222 1.00 68.88 472 SER A CA 1
ATOM 3853 C C . SER A 1 472 ? 29.710 -17.026 -12.640 1.00 68.88 472 SER A C 1
ATOM 3855 O O . SER A 1 472 ? 30.170 -15.917 -12.372 1.00 68.88 472 SER A O 1
ATOM 3857 N N . ASN A 1 473 ? 28.459 -17.371 -12.320 1.00 75.50 473 ASN A N 1
ATOM 3858 C CA . ASN A 1 473 ? 27.513 -16.448 -11.702 1.00 75.50 473 ASN A CA 1
ATOM 3859 C C . ASN A 1 473 ? 27.949 -16.005 -10.295 1.00 75.50 473 ASN A C 1
ATOM 3861 O O . ASN A 1 473 ? 27.658 -14.883 -9.892 1.00 75.50 473 ASN A O 1
ATOM 3865 N N . HIS A 1 474 ? 28.630 -16.866 -9.531 1.00 78.75 474 HIS A N 1
ATOM 3866 C CA . HIS A 1 474 ? 29.141 -16.534 -8.196 1.00 78.75 474 HIS A CA 1
ATOM 3867 C C . HIS A 1 474 ? 30.234 -15.475 -8.266 1.00 78.75 474 HIS A C 1
ATOM 3869 O O . HIS A 1 474 ? 30.195 -14.502 -7.513 1.00 78.75 474 HIS A O 1
ATOM 3875 N N . MET A 1 475 ? 31.164 -15.630 -9.210 1.00 81.62 475 MET A N 1
ATOM 3876 C CA . MET A 1 475 ? 32.225 -14.650 -9.441 1.00 81.62 475 MET A CA 1
ATOM 3877 C C . MET A 1 475 ? 31.663 -13.313 -9.915 1.00 81.62 475 MET A C 1
ATOM 3879 O O . MET A 1 475 ? 32.113 -12.268 -9.445 1.00 81.62 475 MET A O 1
ATOM 3883 N N . ASP A 1 476 ? 30.634 -13.329 -10.766 1.00 86.75 476 ASP A N 1
ATOM 3884 C CA . ASP A 1 476 ? 29.952 -12.102 -11.165 1.00 86.75 476 ASP A CA 1
ATOM 3885 C C . ASP A 1 476 ? 29.297 -11.403 -9.962 1.00 86.75 476 ASP A C 1
ATOM 3887 O O . ASP A 1 476 ? 29.397 -10.185 -9.836 1.00 86.75 476 ASP A O 1
ATOM 3891 N N . ILE A 1 477 ? 28.657 -12.145 -9.048 1.00 87.94 477 ILE A N 1
ATOM 3892 C CA . ILE A 1 477 ? 28.002 -11.565 -7.860 1.00 87.94 477 ILE A CA 1
ATOM 3893 C C . ILE A 1 477 ? 29.031 -10.941 -6.928 1.00 87.94 477 ILE A C 1
ATOM 3895 O O . ILE A 1 477 ? 28.837 -9.812 -6.476 1.00 87.94 477 ILE A O 1
ATOM 3899 N N . ILE A 1 478 ? 30.127 -11.658 -6.664 1.00 88.00 478 ILE A N 1
ATOM 3900 C CA . ILE A 1 478 ? 31.249 -11.149 -5.875 1.00 88.00 478 ILE A CA 1
ATOM 3901 C C . ILE A 1 478 ? 31.799 -9.875 -6.528 1.00 88.00 478 ILE A C 1
ATOM 3903 O O . ILE A 1 478 ? 31.949 -8.847 -5.865 1.00 88.00 478 ILE A O 1
ATOM 3907 N N . GLY A 1 479 ? 32.054 -9.918 -7.837 1.00 90.31 479 GLY A N 1
ATOM 3908 C CA . GLY A 1 479 ? 32.568 -8.787 -8.601 1.00 90.31 479 GLY A CA 1
ATOM 3909 C C . GLY A 1 479 ? 31.652 -7.566 -8.526 1.00 90.31 479 GLY A C 1
ATOM 3910 O O . GLY A 1 479 ? 32.122 -6.463 -8.253 1.00 90.31 479 GLY A O 1
ATOM 3911 N N . GLU A 1 480 ? 30.343 -7.745 -8.715 1.00 93.12 480 GLU A N 1
ATOM 3912 C CA . GLU A 1 480 ? 29.368 -6.657 -8.587 1.00 93.12 480 GLU A CA 1
ATOM 3913 C C . GLU A 1 480 ? 29.281 -6.124 -7.148 1.00 93.12 480 GLU A C 1
ATOM 3915 O O . GLU A 1 480 ? 29.262 -4.908 -6.956 1.00 93.12 480 GLU A O 1
ATOM 3920 N N . TYR A 1 481 ? 29.322 -6.989 -6.130 1.00 92.38 481 TYR A N 1
ATOM 3921 C CA . TYR A 1 481 ? 29.335 -6.573 -4.723 1.00 92.38 481 TYR A CA 1
ATOM 3922 C C . TYR A 1 481 ? 30.550 -5.684 -4.395 1.00 92.38 481 TYR A C 1
ATOM 3924 O O . TYR A 1 481 ? 30.403 -4.617 -3.793 1.00 92.38 481 TYR A O 1
ATOM 3932 N N . TYR A 1 482 ? 31.750 -6.052 -4.859 1.00 92.00 482 TYR A N 1
ATOM 3933 C CA . TYR A 1 482 ? 32.954 -5.234 -4.671 1.00 92.00 482 TYR A CA 1
ATOM 3934 C C . TYR A 1 482 ? 32.941 -3.935 -5.484 1.00 92.00 482 TYR A C 1
ATOM 3936 O O . TYR A 1 482 ? 33.382 -2.902 -4.976 1.00 92.00 482 TYR A O 1
ATOM 3944 N N . LYS A 1 483 ? 32.401 -3.940 -6.711 1.00 93.75 483 LYS A N 1
ATOM 3945 C CA . LYS A 1 483 ? 32.192 -2.705 -7.489 1.00 93.75 483 LYS A CA 1
ATOM 3946 C C . LYS A 1 483 ? 31.302 -1.725 -6.729 1.00 93.75 483 LYS A C 1
ATOM 3948 O O . LYS A 1 483 ? 31.657 -0.555 -6.604 1.00 93.75 483 LYS A O 1
ATOM 3953 N N . ILE A 1 484 ? 30.191 -2.209 -6.167 1.00 93.75 484 ILE A N 1
ATOM 3954 C CA . ILE A 1 484 ? 29.279 -1.399 -5.349 1.00 93.75 484 ILE A CA 1
ATOM 3955 C C . ILE A 1 484 ? 30.034 -0.764 -4.179 1.00 93.75 484 ILE A C 1
ATOM 3957 O O . ILE A 1 484 ? 29.916 0.444 -3.979 1.00 93.75 484 ILE A O 1
ATOM 3961 N N . LEU A 1 485 ? 30.848 -1.535 -3.449 1.00 92.56 485 LEU A N 1
ATOM 3962 C CA . LEU A 1 485 ? 31.677 -1.010 -2.358 1.00 92.56 485 LEU A CA 1
ATOM 3963 C C . LEU A 1 485 ? 32.658 0.068 -2.840 1.00 92.56 485 LEU A C 1
ATOM 3965 O O . LEU A 1 485 ? 32.743 1.127 -2.224 1.00 92.56 485 LEU A O 1
ATOM 3969 N N . ALA A 1 486 ? 33.358 -0.158 -3.953 1.00 91.81 486 ALA A N 1
ATOM 3970 C CA . ALA A 1 486 ? 34.328 0.793 -4.496 1.00 91.81 486 ALA A CA 1
ATOM 3971 C C . ALA A 1 486 ? 33.680 2.126 -4.918 1.00 91.81 486 ALA A C 1
ATOM 3973 O O . ALA A 1 486 ? 34.203 3.209 -4.619 1.00 91.81 486 ALA A O 1
ATOM 3974 N N . TYR A 1 487 ? 32.523 2.062 -5.585 1.00 93.25 487 TYR A N 1
ATOM 3975 C CA . TYR A 1 487 ? 31.760 3.253 -5.960 1.00 93.25 487 TYR A CA 1
ATOM 3976 C C . TYR A 1 487 ? 31.193 3.960 -4.727 1.00 93.25 487 TYR A C 1
ATOM 3978 O O . TYR A 1 487 ? 31.273 5.184 -4.639 1.00 93.25 487 TYR A O 1
ATOM 3986 N N . LEU A 1 488 ? 30.694 3.208 -3.741 1.00 90.38 488 LEU A N 1
ATOM 3987 C CA . LEU A 1 488 ? 30.165 3.762 -2.496 1.00 90.38 488 LEU A CA 1
ATOM 3988 C C . LEU A 1 488 ? 31.250 4.447 -1.657 1.00 90.38 488 LEU A C 1
ATOM 3990 O O . LEU A 1 488 ? 30.987 5.511 -1.104 1.00 90.38 488 LEU A O 1
ATOM 3994 N N . CYS A 1 489 ? 32.466 3.895 -1.589 1.00 89.50 489 CYS A N 1
ATOM 3995 C CA . CYS A 1 489 ? 33.604 4.569 -0.959 1.00 89.50 489 CYS A CA 1
ATOM 3996 C C . CYS A 1 489 ? 33.897 5.901 -1.653 1.00 89.50 489 CYS A C 1
ATOM 3998 O O . CYS A 1 489 ? 33.931 6.928 -0.990 1.00 89.50 489 CYS A O 1
ATOM 4000 N N . SER A 1 490 ? 33.974 5.909 -2.988 1.00 89.00 490 SER A N 1
ATOM 4001 C CA . SER A 1 490 ? 34.204 7.143 -3.759 1.00 89.00 490 SER A CA 1
ATOM 4002 C C . SER A 1 490 ? 33.095 8.186 -3.525 1.00 89.00 490 SER A C 1
ATOM 4004 O O . SER A 1 490 ? 33.367 9.380 -3.401 1.00 89.00 490 SER A O 1
ATOM 4006 N N . ILE A 1 491 ? 31.838 7.739 -3.421 1.00 89.50 491 ILE A N 1
ATOM 4007 C CA . ILE A 1 491 ? 30.689 8.583 -3.068 1.00 89.50 491 ILE A CA 1
ATOM 4008 C C . ILE A 1 491 ? 30.841 9.138 -1.646 1.00 89.50 491 ILE A C 1
ATOM 4010 O O . ILE A 1 491 ? 30.714 10.342 -1.449 1.00 89.50 491 ILE A O 1
ATOM 4014 N N . ARG A 1 492 ? 31.142 8.301 -0.650 1.00 87.75 492 ARG A N 1
ATOM 4015 C CA . ARG A 1 492 ? 31.297 8.720 0.754 1.00 87.75 492 ARG A CA 1
ATOM 4016 C C . ARG A 1 492 ? 32.480 9.658 0.956 1.00 87.75 492 ARG A C 1
ATOM 4018 O O . ARG A 1 492 ? 32.360 10.618 1.713 1.00 87.75 492 ARG A O 1
ATOM 4025 N N . ASP A 1 493 ? 33.580 9.430 0.251 1.00 86.88 493 ASP A N 1
ATOM 4026 C CA . ASP A 1 493 ? 34.745 10.312 0.267 1.00 86.88 493 ASP A CA 1
ATOM 4027 C C . ASP A 1 493 ? 34.368 11.704 -0.238 1.00 86.88 493 ASP A C 1
ATOM 4029 O O . ASP A 1 493 ? 34.718 12.699 0.399 1.00 86.88 493 ASP A O 1
ATOM 4033 N N . PHE A 1 494 ? 33.572 11.781 -1.312 1.00 86.12 494 PHE A N 1
ATOM 4034 C CA . PHE A 1 494 ? 33.008 13.039 -1.806 1.00 86.12 494 PHE A CA 1
ATOM 4035 C C . PHE A 1 494 ? 32.075 13.706 -0.781 1.00 86.12 494 PHE A C 1
ATOM 4037 O O . PHE A 1 494 ? 32.138 14.916 -0.578 1.00 86.12 494 PHE A O 1
ATOM 4044 N N . ILE A 1 495 ? 31.218 12.936 -0.100 1.00 83.12 495 ILE A N 1
ATOM 4045 C CA . ILE A 1 495 ? 30.287 13.459 0.918 1.00 83.12 495 ILE A CA 1
ATOM 4046 C C . ILE A 1 495 ? 31.039 14.017 2.140 1.00 83.12 495 ILE A C 1
ATOM 4048 O O . ILE A 1 495 ? 30.617 15.033 2.700 1.00 83.12 495 ILE A O 1
ATOM 4052 N N . ASN A 1 496 ? 32.156 13.396 2.527 1.00 77.88 496 ASN A N 1
ATOM 4053 C CA . ASN A 1 496 ? 32.897 13.703 3.754 1.00 77.88 496 ASN A CA 1
ATOM 4054 C C . ASN A 1 496 ? 34.070 14.685 3.572 1.00 77.88 496 ASN A C 1
ATOM 4056 O O . ASN A 1 496 ? 34.623 15.162 4.566 1.00 77.88 496 ASN A O 1
ATOM 4060 N N . THR A 1 497 ? 34.465 15.025 2.340 1.00 77.56 497 THR A N 1
ATOM 4061 C CA . THR A 1 497 ? 35.594 15.940 2.093 1.00 77.56 497 THR A CA 1
ATOM 4062 C C . THR A 1 497 ? 35.270 17.385 2.484 1.00 77.56 497 THR A C 1
ATOM 4064 O O . THR A 1 497 ? 34.150 17.871 2.294 1.00 77.56 497 THR A O 1
ATOM 4067 N N . LYS A 1 498 ? 36.269 18.124 2.997 1.00 57.97 498 LYS A N 1
ATOM 4068 C CA . LYS A 1 498 ? 36.120 19.556 3.304 1.00 57.97 498 LYS A CA 1
ATOM 4069 C C . LYS A 1 498 ? 36.068 20.389 2.010 1.00 57.97 498 LYS A C 1
ATOM 4071 O O . LYS A 1 498 ? 37.094 20.745 1.449 1.00 57.97 498 LYS A O 1
ATOM 4076 N N . ASN A 1 499 ? 34.831 20.734 1.639 1.00 59.34 499 ASN A N 1
ATOM 4077 C CA . ASN A 1 499 ? 34.379 21.771 0.701 1.00 59.34 499 ASN A CA 1
ATOM 4078 C C . ASN A 1 499 ? 34.646 21.564 -0.814 1.00 59.34 499 ASN A C 1
ATOM 4080 O O . ASN A 1 499 ? 35.503 22.227 -1.389 1.00 59.34 499 ASN A O 1
ATOM 4084 N N . ILE A 1 500 ? 33.779 20.772 -1.471 1.00 54.72 500 ILE A N 1
ATOM 4085 C CA . ILE A 1 500 ? 33.352 20.914 -2.883 1.00 54.72 500 ILE A CA 1
ATOM 4086 C C . ILE A 1 500 ? 31.940 21.531 -2.866 1.00 54.72 500 ILE A C 1
ATOM 4088 O O . ILE A 1 500 ? 30.998 20.917 -2.383 1.00 54.72 500 ILE A O 1
ATOM 4092 N N . VAL A 1 501 ? 31.799 22.799 -3.275 1.00 49.88 501 VAL A N 1
ATOM 4093 C CA . VAL A 1 501 ? 31.241 23.855 -2.395 1.00 49.88 501 VAL A CA 1
ATOM 4094 C C . VAL A 1 501 ? 29.941 23.513 -1.626 1.00 49.88 501 VAL A C 1
ATOM 4096 O O . VAL A 1 501 ? 28.831 23.503 -2.163 1.00 49.88 501 VAL A O 1
ATOM 4099 N N . SER A 1 502 ? 30.112 23.274 -0.313 1.00 51.28 502 SER A N 1
ATOM 4100 C CA . SER A 1 502 ? 29.152 22.737 0.669 1.00 51.28 502 SER A CA 1
ATOM 4101 C C . SER A 1 502 ? 28.543 21.371 0.281 1.00 51.28 502 SER A C 1
ATOM 4103 O O . SER A 1 502 ? 27.354 21.163 0.483 1.00 51.28 502 SER A O 1
ATOM 4105 N N . ASN A 1 503 ? 29.330 20.458 -0.296 1.00 50.75 503 ASN A N 1
ATOM 4106 C CA . ASN A 1 503 ? 28.990 19.127 -0.842 1.00 50.75 503 ASN A CA 1
ATOM 4107 C C . ASN A 1 503 ? 27.584 19.090 -1.456 1.00 50.75 503 ASN A C 1
ATOM 4109 O O . ASN A 1 503 ? 26.628 18.525 -0.927 1.00 50.75 503 ASN A O 1
ATOM 4113 N N . ILE A 1 504 ? 27.495 19.875 -2.537 1.00 61.69 504 ILE A N 1
ATOM 4114 C CA . ILE A 1 504 ? 26.320 20.277 -3.328 1.00 61.69 504 ILE A CA 1
ATOM 4115 C C . ILE A 1 504 ? 25.107 20.574 -2.432 1.00 61.69 504 ILE A C 1
ATOM 4117 O O . ILE A 1 504 ? 24.118 19.838 -2.364 1.00 61.69 504 ILE A O 1
ATOM 4121 N N . LYS A 1 505 ? 25.323 21.680 -1.686 1.00 55.41 505 LYS A N 1
ATOM 4122 C CA . LYS A 1 505 ? 24.639 22.200 -0.480 1.00 55.41 505 LYS A CA 1
ATOM 4123 C C . LYS A 1 505 ? 23.896 21.125 0.309 1.00 55.41 505 LYS A C 1
ATOM 4125 O O . LYS A 1 505 ? 22.671 21.110 0.411 1.00 55.41 505 LYS A O 1
ATOM 4130 N N . ARG A 1 506 ? 24.766 20.230 0.792 1.00 60.56 506 ARG A N 1
ATOM 4131 C CA . ARG A 1 506 ? 24.619 18.941 1.458 1.00 60.56 506 ARG A CA 1
ATOM 4132 C C . ARG A 1 506 ? 23.473 18.139 0.887 1.00 60.56 506 ARG A C 1
ATOM 4134 O O . ARG A 1 506 ? 22.419 17.974 1.493 1.00 60.56 506 ARG A O 1
ATOM 4141 N N . ILE A 1 507 ? 23.732 17.738 -0.355 1.00 64.31 507 ILE A N 1
ATOM 4142 C CA . ILE A 1 507 ? 23.028 16.718 -1.118 1.00 64.31 507 ILE A CA 1
ATOM 4143 C C . ILE A 1 507 ? 21.522 17.006 -1.076 1.00 64.31 507 ILE A C 1
ATOM 4145 O O . ILE A 1 507 ? 20.672 16.293 -0.550 1.00 64.31 507 ILE A O 1
ATOM 4149 N N . ARG A 1 508 ? 21.265 18.206 -1.599 1.00 73.69 508 ARG A N 1
ATOM 4150 C CA . ARG A 1 508 ? 19.988 18.837 -1.934 1.00 73.69 508 ARG A CA 1
ATOM 4151 C C . ARG A 1 508 ? 18.974 18.990 -0.793 1.00 73.69 508 ARG A C 1
ATOM 4153 O O . ARG A 1 508 ? 17.786 19.131 -1.067 1.00 73.69 508 ARG A O 1
ATOM 4160 N N . GLY A 1 509 ? 19.412 19.096 0.466 1.00 66.06 509 GLY A N 1
ATOM 4161 C CA . GLY A 1 509 ? 18.600 19.620 1.577 1.00 66.06 509 GLY A CA 1
ATOM 4162 C C . GLY A 1 509 ? 17.283 18.870 1.791 1.00 66.06 509 GLY A C 1
ATOM 4163 O O . GLY A 1 509 ? 16.228 19.497 1.844 1.00 66.06 509 GLY A O 1
ATOM 4164 N N . LYS A 1 510 ? 17.331 17.535 1.861 1.00 69.81 510 LYS A N 1
ATOM 4165 C CA . LYS A 1 510 ? 16.172 16.615 1.895 1.00 69.81 510 LYS A CA 1
ATOM 4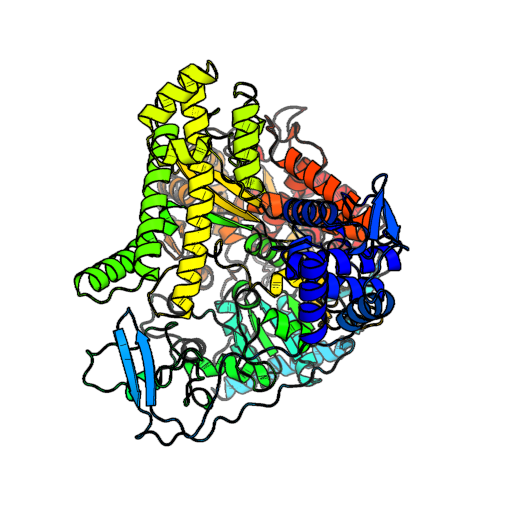166 C C . LYS A 1 510 ? 15.349 16.525 0.601 1.00 69.81 510 LYS A C 1
ATOM 4168 O O . LYS A 1 510 ? 14.253 15.971 0.616 1.00 69.81 510 LYS A O 1
ATOM 4173 N N . ARG A 1 511 ? 15.825 17.074 -0.521 1.00 82.56 511 ARG A N 1
ATOM 4174 C CA . ARG A 1 511 ? 15.275 16.747 -1.846 1.00 82.56 511 ARG A CA 1
ATOM 4175 C C . ARG A 1 511 ? 15.939 15.491 -2.383 1.00 82.56 511 ARG A C 1
ATOM 4177 O O . ARG A 1 511 ? 17.098 15.213 -2.088 1.00 82.56 511 ARG A O 1
ATOM 4184 N N . TRP A 1 512 ? 15.199 14.773 -3.210 1.00 87.88 512 TRP A N 1
ATOM 4185 C CA . TRP A 1 512 ? 15.746 13.653 -3.951 1.00 87.88 512 TRP A CA 1
ATOM 4186 C C . TRP A 1 512 ? 16.689 14.129 -5.071 1.00 87.88 512 TRP A C 1
ATOM 4188 O O . TRP A 1 512 ? 16.584 15.259 -5.556 1.00 87.88 512 TRP A O 1
ATOM 4198 N N . PHE A 1 513 ? 17.589 13.255 -5.508 1.00 89.62 513 PHE A N 1
ATOM 4199 C CA . PHE A 1 513 ? 18.484 13.507 -6.634 1.00 89.62 513 PHE A CA 1
ATOM 4200 C C . PHE A 1 513 ? 18.795 12.213 -7.401 1.00 89.62 513 PHE A C 1
ATOM 4202 O O . PHE A 1 513 ? 18.511 11.106 -6.947 1.00 89.62 513 PHE A O 1
ATOM 4209 N N . SER A 1 514 ? 19.366 12.364 -8.592 1.00 90.12 514 SER A N 1
ATOM 4210 C CA . SER A 1 514 ? 19.925 11.294 -9.429 1.00 90.12 514 SER A CA 1
ATOM 4211 C C . SER A 1 514 ? 21.148 11.837 -10.163 1.00 90.12 514 SER A C 1
ATOM 4213 O O . SER A 1 514 ? 21.337 13.056 -10.218 1.00 90.12 514 SER A O 1
ATOM 4215 N N . ALA A 1 515 ? 21.952 10.960 -10.766 1.00 90.00 515 ALA A N 1
ATOM 4216 C CA . ALA A 1 515 ? 23.079 11.388 -11.591 1.00 90.00 515 ALA A CA 1
ATOM 4217 C C . ALA A 1 515 ? 22.641 12.355 -12.706 1.00 90.00 515 ALA A C 1
ATOM 4219 O O . ALA A 1 515 ? 23.260 13.398 -12.893 1.00 90.00 515 ALA A O 1
ATOM 4220 N N . LEU A 1 516 ? 21.519 12.063 -13.376 1.00 87.50 516 LEU A N 1
ATOM 4221 C CA . LEU A 1 516 ? 20.981 12.903 -14.448 1.00 87.50 516 LEU A CA 1
ATOM 4222 C C . LEU A 1 516 ? 20.543 14.289 -13.951 1.00 87.50 516 LEU A C 1
ATOM 4224 O O . LEU A 1 516 ? 20.756 15.283 -14.639 1.00 87.50 516 LEU A O 1
ATOM 4228 N N . ILE A 1 517 ? 19.939 14.370 -12.762 1.00 88.62 517 ILE A N 1
ATOM 4229 C CA . ILE A 1 517 ? 19.549 15.659 -12.166 1.00 88.62 517 ILE A CA 1
ATOM 4230 C C . ILE A 1 517 ? 20.779 16.488 -11.851 1.00 88.62 517 ILE A C 1
ATOM 4232 O O . ILE A 1 517 ? 20.837 17.654 -12.229 1.00 88.62 517 ILE A O 1
ATOM 4236 N N . LEU A 1 518 ? 21.762 15.884 -11.185 1.00 89.31 518 LEU A N 1
ATOM 4237 C CA . LEU A 1 518 ? 22.991 16.583 -10.842 1.00 89.31 518 LEU A CA 1
ATOM 4238 C C . LEU A 1 518 ? 23.709 17.059 -12.102 1.00 89.31 518 LEU A C 1
ATOM 4240 O O . LEU A 1 518 ? 24.162 18.197 -12.129 1.00 89.31 518 LEU A O 1
ATOM 4244 N N . LEU A 1 519 ? 23.743 16.243 -13.157 1.00 88.62 519 LEU A N 1
ATOM 4245 C CA . LEU A 1 519 ? 24.318 16.616 -14.445 1.00 88.62 519 LEU A CA 1
ATOM 4246 C C . LEU A 1 519 ? 23.594 17.819 -15.068 1.00 88.62 519 LEU A C 1
ATOM 4248 O O . LEU A 1 519 ? 24.240 18.797 -15.422 1.00 88.62 519 LEU A O 1
ATOM 4252 N N . LYS A 1 520 ? 22.254 17.806 -15.111 1.00 85.81 520 LYS A N 1
ATOM 4253 C CA . LYS A 1 520 ? 21.442 18.912 -15.660 1.00 85.81 520 LYS A CA 1
ATOM 4254 C C . LYS A 1 520 ? 21.524 20.201 -14.841 1.00 85.81 520 LYS A C 1
ATOM 4256 O O . LYS A 1 520 ? 21.461 21.291 -15.403 1.00 85.81 520 LYS A O 1
ATOM 4261 N N . GLU A 1 521 ? 21.656 20.097 -13.521 1.00 85.75 521 GLU A N 1
ATOM 4262 C CA . GLU A 1 521 ? 21.854 21.251 -12.634 1.00 85.75 521 GLU A CA 1
ATOM 4263 C C . GLU A 1 521 ? 23.287 21.816 -12.722 1.00 85.75 521 GLU A C 1
ATOM 4265 O O . GLU A 1 521 ? 23.531 22.955 -12.317 1.00 85.75 521 GLU A O 1
ATOM 4270 N N . SER A 1 522 ? 24.232 21.052 -13.277 1.00 84.81 522 SER A N 1
ATOM 4271 C CA . SER A 1 522 ? 25.647 21.412 -13.393 1.00 84.81 522 SER A CA 1
ATOM 4272 C C . SER A 1 522 ? 25.956 22.140 -14.698 1.00 84.81 522 SER A C 1
ATOM 4274 O O . SER A 1 522 ? 26.586 21.594 -15.598 1.00 84.81 522 SER A O 1
ATOM 4276 N N . LYS A 1 523 ? 25.538 23.407 -14.789 1.00 83.12 523 LYS A N 1
ATOM 4277 C CA . LYS A 1 523 ? 25.812 24.281 -15.952 1.00 83.12 523 LYS A CA 1
ATOM 4278 C C . LYS A 1 523 ? 27.300 24.572 -16.187 1.00 83.12 523 LYS A C 1
ATOM 4280 O O . LYS A 1 523 ? 27.667 25.103 -17.225 1.00 83.12 523 LYS A O 1
ATOM 4285 N N . ASP A 1 524 ? 28.124 24.271 -15.195 1.00 84.56 524 ASP A N 1
ATOM 4286 C CA . ASP A 1 524 ? 29.576 24.378 -15.181 1.00 84.56 524 ASP A CA 1
ATOM 4287 C C . ASP A 1 524 ? 30.285 23.172 -15.823 1.00 84.56 524 ASP A C 1
ATOM 4289 O O . ASP A 1 524 ? 31.501 23.213 -15.952 1.00 84.56 524 ASP A O 1
ATOM 4293 N N . ILE A 1 525 ? 29.582 22.098 -16.205 1.00 86.69 525 ILE A N 1
ATOM 4294 C CA . ILE A 1 525 ? 30.178 20.937 -16.890 1.00 86.69 525 ILE A CA 1
ATOM 4295 C C . ILE A 1 525 ? 30.045 21.107 -18.409 1.00 86.69 525 ILE A C 1
ATOM 4297 O O . ILE A 1 525 ? 28.998 21.522 -18.903 1.00 86.69 525 ILE A O 1
ATOM 4301 N N . ASP A 1 526 ? 31.094 20.742 -19.152 1.00 89.56 526 ASP A N 1
ATOM 4302 C CA . ASP A 1 526 ? 31.101 20.780 -20.617 1.00 89.56 526 ASP A CA 1
ATOM 4303 C C . ASP A 1 526 ? 29.942 19.968 -21.241 1.00 89.56 526 ASP A C 1
ATOM 4305 O O . ASP A 1 526 ? 29.544 18.899 -20.753 1.00 89.56 526 ASP A O 1
ATOM 4309 N N . TYR A 1 527 ? 29.389 20.483 -22.343 1.00 86.75 527 TYR A N 1
ATOM 4310 C CA . TYR A 1 527 ? 28.225 19.899 -23.013 1.00 86.75 527 TYR A CA 1
ATOM 4311 C C . TYR A 1 527 ? 28.510 18.511 -23.601 1.00 86.75 527 TYR A C 1
ATOM 4313 O O . TYR A 1 527 ? 27.645 17.638 -23.531 1.00 86.75 527 TYR A O 1
ATOM 4321 N N . ILE A 1 528 ? 29.708 18.272 -24.147 1.00 87.00 528 ILE A N 1
ATOM 4322 C CA . ILE A 1 528 ? 30.076 16.982 -24.750 1.00 87.00 528 ILE A CA 1
ATOM 4323 C C . ILE A 1 528 ? 30.142 15.911 -23.663 1.00 87.00 528 ILE A C 1
ATOM 4325 O O . ILE A 1 528 ? 29.566 14.834 -23.828 1.00 87.00 528 ILE A O 1
ATOM 4329 N N . ILE A 1 529 ? 30.767 16.236 -22.525 1.00 87.50 529 ILE A N 1
ATOM 4330 C CA . ILE A 1 529 ? 30.808 15.357 -21.347 1.00 87.50 529 ILE A CA 1
ATOM 4331 C C . ILE A 1 529 ? 29.386 15.030 -20.888 1.00 87.50 529 ILE A C 1
ATOM 4333 O O . ILE A 1 529 ? 29.042 13.864 -20.689 1.00 87.50 529 ILE A O 1
ATOM 4337 N N . SER A 1 530 ? 28.550 16.060 -20.747 1.00 88.19 530 SER A N 1
ATOM 4338 C CA . SER A 1 530 ? 27.172 15.902 -20.286 1.00 88.19 530 SER A CA 1
ATOM 4339 C C . SER A 1 530 ? 26.343 15.030 -21.231 1.00 88.19 530 SER A C 1
ATOM 4341 O O . SER A 1 530 ? 25.643 14.123 -20.784 1.00 88.19 530 SER A O 1
ATOM 4343 N N . ASN A 1 531 ? 26.468 15.241 -22.540 1.00 86.00 531 ASN A N 1
ATOM 4344 C CA . ASN A 1 531 ? 25.748 14.481 -23.556 1.00 86.00 531 ASN A CA 1
ATOM 4345 C C . ASN A 1 531 ? 26.189 13.007 -23.609 1.00 86.00 531 ASN A C 1
ATOM 4347 O O . ASN A 1 531 ? 25.344 12.121 -23.714 1.00 86.00 531 ASN A O 1
ATOM 4351 N N . GLU A 1 532 ? 27.490 12.713 -23.502 1.00 88.31 532 GLU A N 1
ATOM 4352 C CA . GLU A 1 532 ? 27.972 11.324 -23.442 1.00 88.31 532 GLU A CA 1
ATOM 4353 C C . GLU A 1 532 ? 27.440 10.579 -22.212 1.00 88.31 532 GLU A C 1
ATOM 4355 O O . GLU A 1 532 ? 26.962 9.448 -22.333 1.00 88.31 532 GLU A O 1
ATOM 4360 N N . ILE A 1 533 ? 27.486 11.212 -21.035 1.00 88.69 533 ILE A N 1
ATOM 4361 C CA . ILE A 1 533 ? 26.973 10.611 -19.799 1.00 88.69 533 ILE A CA 1
ATOM 4362 C C . ILE A 1 533 ? 25.449 10.422 -19.892 1.00 88.69 533 ILE A C 1
ATOM 4364 O O . ILE A 1 533 ? 24.947 9.354 -19.539 1.00 88.69 533 ILE A O 1
ATOM 4368 N N . GLU A 1 534 ? 24.699 11.405 -20.406 1.00 85.94 534 GLU A N 1
ATOM 4369 C CA . GLU A 1 534 ? 23.243 11.297 -20.591 1.00 85.94 534 GLU A CA 1
ATOM 4370 C C . GLU A 1 534 ? 22.871 10.152 -21.547 1.00 85.94 534 GLU A C 1
ATOM 4372 O O . GLU A 1 534 ? 21.957 9.375 -21.246 1.00 85.94 534 GLU A O 1
ATOM 4377 N N . LYS A 1 535 ? 23.613 9.969 -22.646 1.00 82.62 535 LYS A N 1
ATOM 4378 C CA . LYS A 1 535 ? 23.429 8.837 -23.571 1.00 82.62 535 LYS A CA 1
ATOM 4379 C C . LYS A 1 535 ? 23.751 7.488 -22.928 1.00 82.62 535 LYS A C 1
ATOM 4381 O O . LYS A 1 535 ? 23.005 6.531 -23.128 1.00 82.62 535 LYS A O 1
ATOM 4386 N N . TYR A 1 536 ? 24.801 7.399 -22.110 1.00 85.31 536 TYR A N 1
ATOM 4387 C CA . TYR A 1 536 ? 25.118 6.168 -21.374 1.00 85.31 536 TYR A CA 1
ATOM 4388 C C . TYR A 1 536 ? 24.022 5.789 -20.362 1.00 85.31 536 TYR A C 1
ATOM 4390 O O . TYR A 1 536 ? 23.724 4.606 -20.171 1.00 85.31 536 TYR A O 1
ATOM 4398 N N . ILE A 1 537 ? 23.407 6.784 -19.710 1.00 81.56 537 ILE A N 1
ATOM 4399 C CA . ILE A 1 537 ? 22.293 6.577 -18.771 1.00 81.56 537 ILE A CA 1
ATOM 4400 C C . ILE A 1 537 ? 21.024 6.124 -19.509 1.00 81.56 537 ILE A C 1
ATOM 4402 O O . ILE A 1 537 ? 20.324 5.238 -19.028 1.00 81.56 537 ILE A O 1
ATOM 4406 N N . SER A 1 538 ? 20.704 6.745 -20.648 1.00 70.56 538 SER A N 1
ATOM 4407 C CA . SER A 1 538 ? 19.396 6.603 -21.307 1.00 70.56 538 SER A CA 1
ATOM 4408 C C . SER A 1 538 ? 19.328 5.525 -22.391 1.00 70.56 538 SER A C 1
ATOM 4410 O O . SER A 1 538 ? 18.268 4.924 -22.569 1.00 70.56 538 SER A O 1
ATOM 4412 N N . MET A 1 539 ? 20.427 5.270 -23.106 1.00 67.06 539 MET A N 1
ATOM 4413 C CA . MET A 1 539 ? 20.448 4.414 -24.302 1.00 67.06 539 MET A CA 1
ATOM 4414 C C . MET A 1 539 ? 21.328 3.166 -24.151 1.00 67.06 539 MET A C 1
ATOM 4416 O O . MET A 1 539 ? 21.358 2.347 -25.071 1.00 67.06 539 MET A O 1
ATOM 4420 N N . ASP A 1 540 ? 22.025 3.018 -23.017 1.00 66.81 540 ASP A N 1
ATOM 4421 C CA . ASP A 1 540 ? 23.116 2.046 -22.820 1.00 66.81 540 ASP A CA 1
ATOM 4422 C C . ASP A 1 540 ? 24.220 2.167 -23.893 1.00 66.81 540 ASP A C 1
ATOM 4424 O O . ASP A 1 540 ? 24.862 1.190 -24.265 1.00 66.81 540 ASP A O 1
ATOM 4428 N N . TYR A 1 541 ? 24.437 3.388 -24.394 1.00 72.00 541 TYR A N 1
ATOM 4429 C CA . TYR A 1 541 ? 25.487 3.715 -25.360 1.00 72.00 541 TYR A CA 1
ATOM 4430 C C . TYR A 1 541 ? 26.880 3.568 -24.735 1.00 72.00 541 TYR A C 1
ATOM 4432 O O . TYR A 1 541 ? 27.077 4.005 -23.603 1.00 72.00 541 TYR A O 1
ATOM 4440 N N . GLU A 1 542 ? 27.866 3.035 -25.460 1.00 74.19 542 GLU A N 1
ATOM 4441 C CA . GLU A 1 542 ? 29.253 2.975 -24.979 1.00 74.19 542 GLU A CA 1
ATOM 4442 C C . GLU A 1 542 ? 29.881 4.376 -24.894 1.00 74.19 542 GLU A C 1
ATOM 4444 O O . GLU A 1 542 ? 30.150 5.022 -25.905 1.00 74.19 542 GLU A O 1
ATOM 4449 N N . SER A 1 543 ? 30.151 4.860 -23.678 1.00 80.25 543 SER A N 1
ATOM 4450 C CA . SER A 1 543 ? 30.803 6.160 -23.470 1.00 80.25 543 SER A CA 1
ATOM 4451 C C . SER A 1 543 ? 32.314 6.001 -23.342 1.00 80.25 543 SER A C 1
ATOM 4453 O O . SER A 1 543 ? 32.810 5.310 -22.448 1.00 80.25 543 SER A O 1
ATOM 4455 N N . GLN A 1 544 ? 33.056 6.719 -24.188 1.00 82.19 544 GLN A N 1
ATOM 4456 C CA . GLN A 1 544 ? 34.516 6.783 -24.111 1.00 82.19 544 GLN A CA 1
ATOM 4457 C C . GLN A 1 544 ? 34.971 7.419 -22.795 1.00 82.19 544 GLN A C 1
ATOM 4459 O O . GLN A 1 544 ? 35.935 6.954 -22.185 1.00 82.19 544 GLN A O 1
ATOM 4464 N N . ILE A 1 545 ? 34.253 8.444 -22.323 1.00 84.69 545 ILE A N 1
ATOM 4465 C CA . ILE A 1 545 ? 34.533 9.104 -21.045 1.00 84.69 545 ILE A CA 1
ATOM 4466 C C . ILE A 1 545 ? 34.394 8.113 -19.886 1.00 84.69 545 ILE A C 1
ATOM 4468 O O . ILE A 1 545 ? 35.331 7.960 -19.102 1.00 84.69 545 ILE A O 1
ATOM 4472 N N . ILE A 1 546 ? 33.278 7.387 -19.801 1.00 85.38 546 ILE A N 1
ATOM 4473 C CA . ILE A 1 546 ? 33.044 6.421 -18.717 1.00 85.38 546 ILE A CA 1
ATOM 4474 C C . ILE A 1 546 ? 34.026 5.249 -18.803 1.00 85.38 546 ILE A C 1
ATOM 4476 O O . ILE A 1 546 ? 34.609 4.872 -17.788 1.00 85.38 546 ILE A O 1
ATOM 4480 N N . ASN A 1 547 ? 34.288 4.723 -20.001 1.00 85.75 547 ASN A N 1
ATOM 4481 C CA . ASN A 1 547 ? 35.269 3.654 -20.187 1.00 85.75 547 ASN A CA 1
ATOM 4482 C C . ASN A 1 547 ? 36.671 4.102 -19.751 1.00 85.75 547 ASN A C 1
ATOM 4484 O O . ASN A 1 547 ? 37.358 3.377 -19.034 1.00 85.75 547 ASN A O 1
ATOM 4488 N N . SER A 1 548 ? 37.079 5.327 -20.096 1.00 85.38 548 SER A N 1
ATOM 4489 C CA . SER A 1 548 ? 38.366 5.871 -19.652 1.00 85.38 548 SER A CA 1
ATOM 4490 C C . SER A 1 548 ? 38.446 6.056 -18.130 1.00 85.38 548 SER A C 1
ATOM 4492 O O . SER A 1 548 ? 39.502 5.795 -17.553 1.00 85.38 548 SER A O 1
ATOM 4494 N N . TYR A 1 549 ? 37.332 6.412 -17.471 1.00 88.00 549 TYR A N 1
ATOM 4495 C CA . TYR A 1 549 ? 37.239 6.483 -16.008 1.00 88.00 549 TYR A CA 1
ATOM 4496 C C . TYR A 1 549 ? 37.423 5.113 -15.348 1.00 88.00 549 TYR A C 1
ATOM 4498 O O . TYR A 1 549 ? 38.177 4.986 -14.384 1.00 88.00 549 TYR A O 1
ATOM 4506 N N . ILE A 1 550 ? 36.738 4.091 -15.874 1.00 85.25 550 ILE A N 1
ATOM 4507 C CA . ILE A 1 550 ? 36.804 2.715 -15.367 1.00 85.25 550 ILE A CA 1
ATOM 4508 C C . ILE A 1 550 ? 38.219 2.145 -15.529 1.00 85.25 550 ILE A C 1
ATOM 4510 O O . ILE A 1 550 ? 38.703 1.464 -14.629 1.00 85.25 550 ILE A O 1
ATOM 4514 N N . LEU A 1 551 ? 38.887 2.439 -16.650 1.00 86.31 551 LEU A N 1
ATOM 4515 C CA . LEU A 1 551 ? 40.213 1.905 -16.965 1.00 86.31 551 LEU A CA 1
ATOM 4516 C C . LEU A 1 551 ? 41.335 2.529 -16.125 1.00 86.31 551 LEU A C 1
ATOM 4518 O O . LEU A 1 551 ? 42.187 1.804 -15.615 1.00 86.31 551 LEU A O 1
ATOM 4522 N N . ASN A 1 552 ? 41.395 3.862 -16.015 1.00 85.94 552 ASN A N 1
ATOM 4523 C CA . ASN A 1 552 ? 42.462 4.535 -15.268 1.00 85.94 552 ASN A CA 1
ATOM 4524 C C . ASN A 1 552 ? 42.036 5.936 -14.795 1.00 85.94 552 ASN A C 1
ATOM 4526 O O . ASN A 1 552 ? 42.035 6.893 -15.575 1.00 85.94 552 ASN A O 1
ATOM 4530 N N . LYS A 1 553 ? 41.740 6.067 -13.494 1.00 84.62 553 LYS A N 1
ATOM 4531 C CA . LYS A 1 553 ? 41.258 7.316 -12.878 1.00 84.62 553 LYS A CA 1
ATOM 4532 C C . LYS A 1 553 ? 42.250 8.482 -12.991 1.00 84.62 553 LYS A C 1
ATOM 4534 O O . LYS A 1 553 ? 41.835 9.610 -13.246 1.00 84.62 553 LYS A O 1
ATOM 4539 N N . ASP A 1 554 ? 43.553 8.242 -12.857 1.00 82.12 554 ASP A N 1
ATOM 4540 C CA . ASP A 1 554 ? 44.549 9.323 -12.904 1.00 82.12 554 ASP A CA 1
ATOM 4541 C C . ASP A 1 554 ? 44.751 9.844 -14.328 1.00 82.12 554 ASP A C 1
ATOM 4543 O O . ASP A 1 554 ? 44.733 11.054 -14.570 1.00 82.12 554 ASP A O 1
ATOM 4547 N N . LYS A 1 555 ? 44.840 8.934 -15.304 1.00 82.69 555 LYS A N 1
ATOM 4548 C CA . LYS A 1 555 ? 44.892 9.297 -16.725 1.00 82.69 555 LYS A CA 1
ATOM 4549 C C . LYS A 1 555 ? 43.605 9.998 -17.166 1.00 82.69 555 LYS A C 1
ATOM 4551 O O . LYS A 1 555 ? 43.670 10.961 -17.928 1.00 82.69 555 LYS A O 1
ATOM 4556 N N . PHE A 1 556 ? 42.453 9.556 -16.661 1.00 86.81 556 PHE A N 1
ATOM 4557 C CA . PHE A 1 556 ? 41.160 10.205 -16.873 1.00 86.81 556 PHE A CA 1
ATOM 4558 C C . PHE A 1 556 ? 41.177 11.668 -16.416 1.00 86.81 556 PHE A C 1
ATOM 4560 O O . PHE A 1 556 ? 40.868 12.548 -17.218 1.00 86.81 556 PHE A O 1
ATOM 4567 N N . ARG A 1 557 ? 41.615 11.945 -15.178 1.00 83.81 557 ARG A N 1
ATOM 4568 C CA . ARG A 1 557 ? 41.703 13.310 -14.620 1.00 83.81 557 ARG A CA 1
ATOM 4569 C C . ARG A 1 557 ? 42.559 14.231 -15.484 1.00 83.81 557 ARG A C 1
ATOM 4571 O O . ARG A 1 557 ? 42.148 15.348 -15.796 1.00 83.81 557 ARG A O 1
ATOM 4578 N N . ILE A 1 558 ? 43.730 13.746 -15.899 1.00 80.00 558 ILE A N 1
ATOM 4579 C CA . ILE A 1 558 ? 44.674 14.502 -16.734 1.00 80.00 558 ILE A CA 1
ATOM 4580 C C . ILE A 1 558 ? 44.069 14.789 -18.113 1.00 80.00 558 ILE A C 1
ATOM 4582 O O . ILE A 1 558 ? 44.134 15.921 -18.593 1.00 80.00 558 ILE A O 1
ATOM 4586 N N . ASN A 1 559 ? 43.469 13.782 -18.750 1.00 81.38 559 ASN A N 1
ATOM 4587 C CA . ASN A 1 559 ? 42.898 13.913 -20.089 1.00 81.38 559 ASN A CA 1
ATOM 4588 C C . ASN A 1 559 ? 41.682 14.840 -20.120 1.00 81.38 559 ASN A C 1
ATOM 4590 O O . ASN A 1 559 ? 41.543 15.619 -21.058 1.00 81.38 559 ASN A O 1
ATOM 4594 N N . LEU A 1 560 ? 40.817 14.780 -19.105 1.00 81.88 560 LEU A N 1
ATOM 4595 C CA . LEU A 1 560 ? 39.644 15.648 -19.011 1.00 81.88 560 LEU A CA 1
ATOM 4596 C C . LEU A 1 560 ? 40.018 17.116 -18.864 1.00 81.88 560 LEU A C 1
ATOM 4598 O O . LEU A 1 560 ? 39.495 17.949 -19.600 1.00 81.88 560 LEU A O 1
ATOM 4602 N N . ASN A 1 561 ? 40.959 17.411 -17.965 1.00 79.31 561 ASN A N 1
ATOM 4603 C CA . ASN A 1 561 ? 41.468 18.763 -17.776 1.00 79.31 561 ASN A CA 1
ATOM 4604 C C . ASN A 1 561 ? 42.098 19.300 -19.076 1.00 79.31 561 ASN A C 1
ATOM 4606 O O . ASN A 1 561 ? 41.746 20.385 -19.523 1.00 79.31 561 ASN A O 1
ATOM 4610 N N . LYS A 1 562 ? 42.943 18.499 -19.745 1.00 79.75 562 LYS A N 1
ATOM 4611 C CA . LYS A 1 562 ? 43.612 18.900 -20.995 1.00 79.75 562 LYS A CA 1
ATOM 4612 C C . LYS A 1 562 ? 42.666 19.073 -22.186 1.00 79.75 562 LYS A C 1
ATOM 4614 O O . LYS A 1 562 ? 42.879 19.971 -22.989 1.00 79.75 562 LYS A O 1
ATOM 4619 N N . LYS A 1 563 ? 41.675 18.188 -22.346 1.00 82.38 563 LYS A N 1
ATOM 4620 C CA . LYS A 1 563 ? 40.804 18.150 -23.534 1.00 82.38 563 LYS A CA 1
ATOM 4621 C C . LYS A 1 563 ? 39.640 19.138 -23.451 1.00 82.38 563 LYS A C 1
ATOM 4623 O O . LYS A 1 563 ? 39.254 19.686 -24.476 1.00 82.38 563 LYS A O 1
ATOM 4628 N N . TYR A 1 564 ? 39.083 19.339 -22.258 1.00 82.94 564 TYR A N 1
ATOM 4629 C CA . TYR A 1 564 ? 37.866 20.134 -22.057 1.00 82.94 564 TYR A CA 1
ATOM 4630 C C . TYR A 1 564 ? 38.092 21.382 -21.190 1.00 82.94 564 TYR A C 1
ATOM 4632 O O . TYR A 1 564 ? 37.133 22.079 -20.882 1.00 82.94 564 TYR A O 1
ATOM 4640 N N . PHE A 1 565 ? 39.339 21.670 -20.792 1.00 80.25 565 PHE A N 1
ATOM 4641 C CA . PHE A 1 565 ? 39.726 22.853 -20.006 1.00 80.25 565 PHE A CA 1
ATOM 4642 C C . PHE A 1 565 ? 38.947 23.021 -18.685 1.00 80.25 565 PHE A C 1
ATOM 4644 O O . PHE A 1 565 ? 38.701 24.142 -18.242 1.00 80.25 565 PHE A O 1
ATOM 4651 N N . ILE A 1 566 ? 38.566 21.908 -18.044 1.00 82.38 566 ILE A N 1
ATOM 4652 C CA . ILE A 1 566 ? 37.815 21.913 -16.778 1.00 82.38 566 ILE A CA 1
ATOM 4653 C C . ILE A 1 566 ? 38.729 21.905 -15.538 1.00 82.38 566 ILE A C 1
ATOM 4655 O O . ILE A 1 566 ? 39.772 21.244 -15.512 1.00 82.38 566 ILE A O 1
ATOM 4659 N N . ASP A 1 567 ? 38.324 22.616 -14.484 1.00 83.50 567 ASP A N 1
ATOM 4660 C CA . ASP A 1 567 ? 39.056 22.757 -13.223 1.00 83.50 567 ASP A CA 1
ATOM 4661 C C . ASP A 1 567 ? 38.962 21.513 -12.307 1.00 83.50 567 ASP A C 1
ATOM 4663 O O . ASP A 1 567 ? 38.215 20.561 -12.547 1.00 83.50 567 ASP A O 1
ATOM 4667 N N . LYS A 1 568 ? 39.734 21.506 -11.211 1.00 82.81 568 LYS A N 1
ATOM 4668 C CA . LYS A 1 568 ? 39.792 20.377 -10.262 1.00 82.81 568 LYS A CA 1
ATOM 4669 C C . LYS A 1 568 ? 38.448 20.092 -9.566 1.00 82.81 568 LYS A C 1
ATOM 4671 O O . LYS A 1 568 ? 38.144 18.931 -9.277 1.00 82.81 568 LYS A O 1
ATOM 4676 N N . ASN A 1 569 ? 37.639 21.115 -9.298 1.00 82.75 569 ASN A N 1
ATOM 4677 C CA . ASN A 1 569 ? 36.326 20.960 -8.670 1.00 82.75 569 ASN A CA 1
ATOM 4678 C C . ASN A 1 569 ? 35.319 20.359 -9.659 1.00 82.75 569 ASN A C 1
ATOM 4680 O O . ASN A 1 569 ? 34.583 19.441 -9.294 1.00 82.75 569 ASN A O 1
ATOM 4684 N N . GLN A 1 570 ? 35.328 20.820 -10.911 1.00 84.81 570 GLN A N 1
ATOM 4685 C CA . GLN A 1 570 ? 34.521 20.281 -12.006 1.00 84.81 570 GLN A CA 1
ATOM 4686 C C . GLN A 1 570 ? 34.868 18.816 -12.278 1.00 84.81 570 GLN A C 1
ATOM 4688 O O . GLN A 1 570 ? 33.966 17.984 -12.360 1.00 84.81 570 GLN A O 1
ATOM 4693 N N . VAL A 1 571 ? 36.159 18.462 -12.318 1.00 86.25 571 VAL A N 1
ATOM 4694 C CA . VAL A 1 571 ? 36.597 17.061 -12.443 1.00 86.25 571 VAL A CA 1
ATOM 4695 C C . VAL A 1 571 ? 36.035 16.218 -11.299 1.00 86.25 571 VAL A C 1
ATOM 4697 O O . VAL A 1 571 ? 35.416 15.189 -11.549 1.00 86.25 571 VAL A O 1
ATOM 4700 N N . THR A 1 572 ? 36.166 16.671 -10.049 1.00 86.38 572 THR A N 1
ATOM 4701 C CA . THR A 1 572 ? 35.673 15.904 -8.892 1.00 86.38 572 THR A CA 1
ATOM 4702 C C . THR A 1 572 ? 34.143 15.745 -8.908 1.00 86.38 572 THR A C 1
ATOM 4704 O O . THR A 1 572 ? 33.610 14.701 -8.533 1.00 86.38 572 THR A O 1
ATOM 4707 N N . LYS A 1 573 ? 33.415 16.753 -9.402 1.00 87.44 573 LYS A N 1
ATOM 4708 C CA . LYS A 1 573 ? 31.959 16.710 -9.606 1.00 87.44 573 LYS A CA 1
ATOM 4709 C C . LYS A 1 573 ? 31.553 15.704 -10.688 1.00 87.44 573 LYS A C 1
ATOM 4711 O O . LYS A 1 573 ? 30.605 14.946 -10.486 1.00 87.44 573 LYS A O 1
ATOM 4716 N N . VAL A 1 574 ? 32.283 15.661 -11.804 1.00 89.19 574 VAL A N 1
ATOM 4717 C CA . VAL A 1 574 ? 32.096 14.662 -12.868 1.00 89.19 574 VAL A CA 1
ATOM 4718 C C . VAL A 1 574 ? 32.383 13.255 -12.337 1.00 89.19 574 VAL A C 1
ATOM 4720 O O . VAL A 1 574 ? 31.577 12.355 -12.560 1.00 89.19 574 VAL A O 1
ATOM 4723 N N . GLU A 1 575 ? 33.466 13.062 -11.576 1.00 90.25 575 GLU A N 1
ATOM 4724 C CA . GLU A 1 575 ? 33.776 11.774 -10.937 1.00 90.25 575 GLU A CA 1
ATOM 4725 C C . GLU A 1 575 ? 32.640 11.316 -10.018 1.00 90.25 575 GLU A C 1
ATOM 4727 O O . GLU A 1 575 ? 32.233 10.156 -10.071 1.00 90.25 575 GLU A O 1
ATOM 4732 N N . PHE A 1 576 ? 32.085 12.216 -9.204 1.00 90.62 576 PHE A N 1
ATOM 4733 C CA . PHE A 1 576 ? 30.944 11.904 -8.346 1.00 90.62 576 PHE A CA 1
ATOM 4734 C C . PHE A 1 576 ? 29.712 11.458 -9.149 1.00 90.62 576 PHE A C 1
ATOM 4736 O O . PHE A 1 576 ? 29.115 10.427 -8.836 1.00 90.62 576 PHE A O 1
ATOM 4743 N N . ILE A 1 577 ? 29.362 12.183 -10.218 1.00 91.69 577 ILE A N 1
ATOM 4744 C CA . ILE A 1 577 ? 28.235 11.831 -11.097 1.00 91.69 577 ILE A CA 1
ATOM 4745 C C . ILE A 1 577 ? 28.465 10.466 -11.756 1.00 91.69 577 ILE A C 1
ATOM 4747 O O . ILE A 1 577 ? 27.560 9.634 -11.744 1.00 91.69 577 ILE A O 1
ATOM 4751 N N . ILE A 1 578 ? 29.667 10.198 -12.278 1.00 92.94 578 ILE A N 1
ATOM 4752 C CA . ILE A 1 578 ? 30.001 8.901 -12.882 1.00 92.94 578 ILE A CA 1
ATOM 4753 C C . ILE A 1 578 ? 29.890 7.777 -11.844 1.00 92.94 578 ILE A C 1
ATOM 4755 O O . ILE A 1 578 ? 29.284 6.749 -12.137 1.00 92.94 578 ILE A O 1
ATOM 4759 N N . ASN A 1 579 ? 30.395 7.967 -10.619 1.00 93.19 579 ASN A N 1
ATOM 4760 C CA . ASN A 1 579 ? 30.254 6.961 -9.562 1.00 93.19 579 ASN A CA 1
ATOM 4761 C C . ASN A 1 579 ? 28.789 6.697 -9.206 1.00 93.19 579 ASN A C 1
ATOM 4763 O O . ASN A 1 579 ? 28.441 5.540 -9.006 1.00 93.19 579 ASN A O 1
ATOM 4767 N N . LEU A 1 580 ? 27.916 7.712 -9.182 1.00 92.56 580 LEU A N 1
ATOM 4768 C CA . LEU A 1 580 ? 26.476 7.500 -8.988 1.00 92.56 580 LEU A CA 1
ATOM 4769 C C . LEU A 1 580 ? 25.855 6.673 -10.122 1.00 92.56 580 LEU A C 1
ATOM 4771 O O . LEU A 1 580 ? 25.059 5.779 -9.847 1.00 92.56 580 LEU A O 1
ATOM 4775 N N . VAL A 1 581 ? 26.225 6.932 -11.381 1.00 91.75 581 VAL A N 1
ATOM 4776 C CA . VAL A 1 581 ? 25.744 6.146 -12.534 1.00 91.75 581 VAL A CA 1
ATOM 4777 C C . VAL A 1 581 ? 26.201 4.692 -12.434 1.00 91.75 581 VAL A C 1
ATOM 4779 O O . VAL A 1 581 ? 25.400 3.771 -12.598 1.00 91.75 581 VAL A O 1
ATOM 4782 N N . LEU A 1 582 ? 27.489 4.472 -12.170 1.00 92.75 582 LEU A N 1
ATOM 4783 C CA . LEU A 1 582 ? 28.060 3.130 -12.076 1.00 92.75 582 LEU A CA 1
ATOM 4784 C C . LEU A 1 582 ? 27.515 2.373 -10.863 1.00 92.75 582 LEU A C 1
ATOM 4786 O O . LEU A 1 582 ? 27.195 1.189 -10.976 1.00 92.75 582 LEU A O 1
ATOM 4790 N N . PHE A 1 583 ? 27.334 3.065 -9.738 1.00 93.00 583 PHE A N 1
ATOM 4791 C CA . PHE A 1 583 ? 26.674 2.533 -8.553 1.00 93.00 583 PHE A CA 1
ATOM 4792 C C . PHE A 1 583 ? 25.239 2.101 -8.864 1.00 93.00 583 PHE A C 1
ATOM 4794 O O . PHE A 1 583 ? 24.886 0.964 -8.569 1.00 93.00 583 PHE A O 1
ATOM 4801 N N . GLU A 1 584 ? 24.440 2.955 -9.515 1.00 90.94 584 GLU A N 1
ATOM 4802 C CA . GLU A 1 584 ? 23.058 2.648 -9.905 1.00 90.94 584 GLU A CA 1
ATOM 4803 C C . GLU A 1 584 ? 22.969 1.388 -10.773 1.00 90.94 584 GLU A C 1
ATOM 4805 O O . GLU A 1 584 ? 22.190 0.475 -10.490 1.00 90.94 584 GLU A O 1
ATOM 4810 N N . LYS A 1 585 ? 23.799 1.304 -11.820 1.00 89.31 585 LYS A N 1
ATOM 4811 C CA . LYS A 1 585 ? 23.810 0.132 -12.702 1.00 89.31 585 LYS A CA 1
ATOM 4812 C C . LYS A 1 585 ? 24.240 -1.131 -11.951 1.00 89.31 585 LYS A C 1
ATOM 4814 O O . LYS A 1 585 ? 23.598 -2.170 -12.105 1.00 89.31 585 LYS A O 1
ATOM 4819 N N . SER A 1 586 ? 25.263 -1.034 -11.101 1.00 91.62 586 SER A N 1
ATOM 4820 C CA . SER A 1 586 ? 25.787 -2.179 -10.341 1.00 91.62 586 SER A CA 1
ATOM 4821 C C . SER A 1 586 ? 24.796 -2.664 -9.285 1.00 91.62 586 SER A C 1
ATOM 4823 O O . SER A 1 586 ? 24.572 -3.863 -9.172 1.00 91.62 586 SER A O 1
ATOM 4825 N N . ILE A 1 587 ? 24.128 -1.761 -8.556 1.00 90.06 587 ILE A N 1
ATOM 4826 C CA . ILE A 1 587 ? 23.159 -2.145 -7.520 1.00 90.06 587 ILE A CA 1
ATOM 4827 C C . ILE A 1 587 ? 21.896 -2.775 -8.124 1.00 90.06 587 ILE A C 1
ATOM 4829 O O . ILE A 1 587 ? 21.383 -3.760 -7.593 1.00 90.06 587 ILE A O 1
ATOM 4833 N N . ILE A 1 588 ? 21.416 -2.271 -9.269 1.00 87.12 588 ILE A N 1
ATOM 4834 C CA . ILE A 1 588 ? 20.285 -2.871 -9.995 1.00 87.12 588 ILE A CA 1
ATOM 4835 C C . ILE A 1 588 ? 20.666 -4.253 -10.542 1.00 87.12 588 ILE A C 1
ATOM 4837 O O . ILE A 1 588 ? 19.867 -5.194 -10.453 1.00 87.12 588 ILE A O 1
ATOM 4841 N N . LYS A 1 589 ? 21.881 -4.388 -11.088 1.00 88.69 589 LYS A N 1
ATOM 4842 C CA . LYS A 1 589 ? 22.407 -5.664 -11.579 1.00 88.69 589 LYS A CA 1
ATOM 4843 C C . LYS A 1 589 ? 22.552 -6.668 -10.435 1.00 88.69 589 LYS A C 1
ATOM 4845 O O . LYS A 1 589 ? 21.981 -7.749 -10.527 1.00 88.69 589 LYS A O 1
ATOM 4850 N N . PHE A 1 590 ? 23.189 -6.280 -9.332 1.00 89.88 590 PHE A N 1
ATOM 4851 C CA . PHE A 1 590 ? 23.321 -7.093 -8.122 1.00 89.88 590 PHE A CA 1
ATOM 4852 C C . PHE A 1 590 ? 21.961 -7.561 -7.600 1.00 89.88 590 PHE A C 1
ATOM 4854 O O . PHE A 1 590 ? 21.757 -8.759 -7.435 1.00 89.88 590 PHE A O 1
ATOM 4861 N N . GLY A 1 591 ? 20.994 -6.646 -7.446 1.00 87.56 591 GLY A N 1
ATOM 4862 C CA . GLY A 1 591 ? 19.627 -6.976 -7.034 1.00 87.56 591 GLY A CA 1
ATOM 4863 C C . GLY A 1 591 ? 18.946 -8.008 -7.945 1.00 87.56 591 GLY A C 1
ATOM 4864 O O . GLY A 1 591 ? 18.257 -8.906 -7.465 1.00 87.56 591 GLY A O 1
ATOM 4865 N N . SER A 1 592 ? 19.173 -7.916 -9.259 1.00 84.12 592 SER A N 1
ATOM 4866 C CA . SER A 1 592 ? 18.642 -8.879 -10.236 1.00 84.12 592 SER A CA 1
ATOM 4867 C C . SER A 1 592 ? 19.323 -10.246 -10.119 1.00 84.12 592 SER A C 1
ATOM 4869 O O . SER A 1 592 ? 18.649 -11.275 -10.155 1.00 84.12 592 SER A O 1
ATOM 4871 N N . MET A 1 593 ? 20.643 -10.259 -9.922 1.00 84.19 593 MET A N 1
ATOM 4872 C CA . MET A 1 593 ? 21.435 -11.481 -9.784 1.00 84.19 593 MET A CA 1
ATOM 4873 C C . MET A 1 593 ? 21.100 -12.240 -8.501 1.00 84.19 593 MET A C 1
ATOM 4875 O O . MET A 1 593 ? 20.860 -13.442 -8.567 1.00 84.19 593 MET A O 1
ATOM 4879 N N . ILE A 1 594 ? 21.005 -11.565 -7.348 1.00 82.31 594 ILE A N 1
ATOM 4880 C CA . ILE A 1 594 ? 20.618 -12.228 -6.090 1.00 82.31 594 ILE A CA 1
ATOM 4881 C C . ILE A 1 594 ? 19.189 -12.781 -6.167 1.00 82.31 594 ILE A C 1
ATOM 4883 O O . ILE A 1 594 ? 18.915 -13.851 -5.636 1.00 82.31 594 ILE A O 1
ATOM 4887 N N . GLN A 1 595 ? 18.279 -12.116 -6.891 1.00 77.69 595 GLN A N 1
ATOM 4888 C CA . GLN A 1 595 ? 16.916 -12.612 -7.100 1.00 77.69 595 GLN A CA 1
ATOM 4889 C C . GLN A 1 595 ? 16.878 -13.882 -7.962 1.00 77.69 595 GLN A C 1
ATOM 4891 O O . GLN A 1 595 ? 16.108 -14.808 -7.682 1.00 77.69 595 GLN A O 1
ATOM 4896 N N . GLU A 1 596 ? 17.701 -13.933 -9.007 1.00 72.56 596 GLU A N 1
ATOM 4897 C CA . GLU A 1 596 ? 17.876 -15.123 -9.837 1.00 72.56 596 GLU A CA 1
ATOM 4898 C C . GLU A 1 596 ? 18.544 -16.257 -9.054 1.00 72.56 596 GLU A C 1
ATOM 4900 O O . GLU A 1 596 ? 18.090 -17.398 -9.148 1.00 72.56 596 GLU A O 1
ATOM 4905 N N . GLN A 1 597 ? 19.547 -15.945 -8.224 1.00 70.44 597 GLN A N 1
ATOM 4906 C CA . GLN A 1 597 ? 20.208 -16.933 -7.374 1.00 70.44 597 GLN A CA 1
ATOM 4907 C C . GLN A 1 597 ? 19.282 -17.501 -6.318 1.00 70.44 597 GLN A C 1
ATOM 4909 O O . GLN A 1 597 ? 19.152 -18.709 -6.288 1.00 70.44 597 GLN A O 1
ATOM 4914 N N . VAL A 1 598 ? 18.541 -16.695 -5.552 1.00 65.75 598 VAL A N 1
ATOM 4915 C CA . VAL A 1 598 ? 17.545 -17.214 -4.588 1.00 65.75 598 VAL A CA 1
ATOM 4916 C C . VAL A 1 598 ? 16.518 -18.136 -5.266 1.00 65.75 598 VAL A C 1
ATOM 4918 O O . VAL A 1 598 ? 15.939 -19.015 -4.635 1.00 65.75 598 VAL A O 1
ATOM 4921 N N . SER A 1 599 ? 16.287 -17.966 -6.572 1.00 58.47 599 SER A N 1
ATOM 4922 C CA . SER A 1 599 ? 15.396 -18.836 -7.347 1.00 58.47 599 SER A CA 1
ATOM 4923 C C . SER A 1 599 ? 16.053 -20.141 -7.832 1.00 58.47 599 SER A C 1
ATOM 4925 O O . SER A 1 599 ? 15.331 -21.066 -8.210 1.00 58.47 599 SER A O 1
ATOM 4927 N N . ARG A 1 600 ? 17.390 -20.214 -7.880 1.00 57.66 600 ARG A N 1
ATOM 4928 C CA . ARG A 1 600 ? 18.182 -21.335 -8.424 1.00 57.66 600 ARG A CA 1
ATOM 4929 C C . ARG A 1 600 ? 18.962 -22.108 -7.360 1.00 57.66 600 ARG A C 1
ATOM 4931 O O . ARG A 1 600 ? 19.086 -23.322 -7.469 1.00 57.66 600 ARG A O 1
ATOM 4938 N N . GLU A 1 601 ? 19.466 -21.412 -6.353 1.00 58.66 601 GLU A N 1
ATOM 4939 C CA . GLU A 1 601 ? 20.308 -21.896 -5.270 1.00 58.66 601 GLU A CA 1
ATOM 4940 C C . GLU A 1 601 ? 19.792 -21.305 -3.951 1.00 58.66 601 GLU A C 1
ATOM 4942 O O . GLU A 1 601 ? 19.583 -20.099 -3.840 1.00 58.66 601 GLU A O 1
ATOM 4947 N N . ASN A 1 602 ? 19.589 -22.129 -2.923 1.00 57.50 602 ASN A N 1
ATOM 4948 C CA . ASN A 1 602 ? 19.159 -21.657 -1.600 1.00 57.50 602 ASN A CA 1
ATOM 4949 C C . ASN A 1 602 ? 20.337 -21.038 -0.819 1.00 57.50 602 ASN A C 1
ATOM 4951 O O . ASN A 1 602 ? 20.667 -21.474 0.285 1.00 57.50 602 ASN A O 1
ATOM 4955 N N . ILE A 1 603 ? 20.999 -20.041 -1.408 1.00 64.94 603 ILE A N 1
ATOM 4956 C CA . ILE A 1 603 ? 21.864 -19.114 -0.680 1.00 64.94 603 ILE A CA 1
ATOM 4957 C C . ILE A 1 603 ? 20.956 -18.040 -0.084 1.00 64.94 603 ILE A C 1
ATOM 4959 O O . ILE A 1 603 ? 20.122 -17.463 -0.782 1.00 64.94 603 ILE A O 1
ATOM 4963 N N . ASP A 1 604 ? 21.112 -17.789 1.212 1.00 70.19 604 ASP A N 1
ATOM 4964 C CA . ASP A 1 604 ? 20.216 -16.946 2.008 1.00 70.19 604 ASP A CA 1
ATOM 4965 C C . ASP A 1 604 ? 20.470 -15.446 1.806 1.00 70.19 604 ASP A C 1
ATOM 4967 O O . ASP A 1 604 ? 20.792 -14.719 2.744 1.00 70.19 604 ASP A O 1
ATOM 4971 N N . PHE A 1 605 ? 20.397 -14.981 0.558 1.00 76.69 605 PHE A N 1
ATOM 4972 C CA . PHE A 1 605 ? 20.440 -13.553 0.267 1.00 76.69 605 PHE A CA 1
ATOM 4973 C C . PHE A 1 605 ? 19.193 -12.868 0.822 1.00 76.69 605 PHE A C 1
ATOM 4975 O O . PHE A 1 605 ? 18.060 -13.227 0.485 1.00 76.69 605 PHE A O 1
ATOM 4982 N N . ASP A 1 606 ? 19.409 -11.805 1.589 1.00 79.38 606 ASP A N 1
ATOM 4983 C CA . ASP A 1 606 ? 18.350 -10.859 1.879 1.00 79.38 606 ASP A CA 1
ATOM 4984 C C . ASP A 1 606 ? 18.126 -9.991 0.639 1.00 79.38 606 ASP A C 1
ATOM 4986 O O . ASP A 1 606 ? 18.999 -9.239 0.209 1.00 79.38 606 ASP A O 1
ATOM 4990 N N . ILE A 1 607 ? 16.948 -10.102 0.029 1.00 78.06 607 ILE A N 1
ATOM 4991 C CA . ILE A 1 607 ? 16.566 -9.260 -1.106 1.00 78.06 607 ILE A CA 1
ATOM 4992 C C . ILE A 1 607 ? 15.698 -8.119 -0.575 1.00 78.06 607 ILE A C 1
ATOM 4994 O O . ILE A 1 607 ? 14.515 -8.359 -0.322 1.00 78.06 607 ILE A O 1
ATOM 4998 N N . PRO A 1 608 ? 16.209 -6.883 -0.468 1.00 79.81 608 PRO A N 1
ATOM 4999 C CA . PRO A 1 608 ? 15.397 -5.720 -0.138 1.00 79.81 608 PRO A CA 1
ATOM 5000 C C . PRO A 1 608 ? 14.177 -5.571 -1.052 1.00 79.81 608 PRO A C 1
ATOM 5002 O O . PRO A 1 608 ? 14.262 -5.790 -2.266 1.00 79.81 608 PRO A O 1
ATOM 5005 N N . ASN A 1 609 ? 13.047 -5.121 -0.499 1.00 76.94 609 ASN A N 1
ATOM 5006 C CA . ASN A 1 609 ? 11.805 -4.934 -1.260 1.00 76.94 609 ASN A CA 1
ATOM 5007 C C . ASN A 1 609 ? 11.974 -3.990 -2.464 1.00 76.94 609 ASN A C 1
ATOM 5009 O O . ASN A 1 609 ? 11.353 -4.196 -3.503 1.00 76.94 609 ASN A O 1
ATOM 5013 N N . ILE A 1 610 ? 12.883 -3.012 -2.383 1.00 78.75 610 ILE A N 1
ATOM 5014 C CA . ILE A 1 610 ? 13.207 -2.126 -3.511 1.00 78.75 610 ILE A CA 1
ATOM 5015 C C . ILE A 1 610 ? 13.716 -2.894 -4.748 1.00 78.75 610 ILE A C 1
ATOM 5017 O O . ILE A 1 610 ? 13.490 -2.452 -5.876 1.00 78.75 610 ILE A O 1
ATOM 5021 N N . PHE A 1 611 ? 14.369 -4.049 -4.563 1.00 77.06 611 PHE A N 1
ATOM 5022 C CA . PHE A 1 611 ? 14.813 -4.938 -5.644 1.00 77.06 611 PHE A CA 1
ATOM 5023 C C . PHE A 1 611 ? 13.809 -6.045 -5.928 1.00 77.06 611 PHE A C 1
ATOM 5025 O O . PHE A 1 611 ? 13.732 -6.506 -7.068 1.00 77.06 611 PHE A O 1
ATOM 5032 N N . ARG A 1 612 ? 12.991 -6.427 -4.934 1.00 70.56 612 ARG A N 1
ATOM 5033 C CA . ARG A 1 612 ? 11.819 -7.277 -5.155 1.00 70.56 612 ARG A CA 1
ATOM 5034 C C . ARG A 1 612 ? 10.845 -6.501 -6.013 1.00 70.56 612 ARG A C 1
ATOM 5036 O O . ARG A 1 612 ? 9.975 -5.795 -5.527 1.00 70.56 612 ARG A O 1
ATOM 5043 N N . ALA A 1 613 ? 10.993 -6.620 -7.324 1.00 55.81 613 ALA A N 1
ATOM 5044 C CA . ALA A 1 613 ? 10.039 -6.043 -8.238 1.00 55.81 613 ALA A CA 1
ATOM 5045 C C . ALA A 1 613 ? 8.648 -6.577 -7.856 1.00 55.81 613 ALA A C 1
ATOM 5047 O O . ALA A 1 613 ? 8.451 -7.780 -8.055 1.00 55.81 613 ALA A O 1
ATOM 5048 N N . PRO A 1 614 ? 7.716 -5.763 -7.294 1.00 52.59 614 PRO A N 1
ATOM 5049 C CA . PRO A 1 614 ? 6.387 -6.237 -6.923 1.00 52.59 614 PRO A CA 1
ATOM 5050 C C . PRO A 1 614 ? 5.837 -6.846 -8.196 1.00 52.59 614 PRO A C 1
ATOM 5052 O O . PRO A 1 614 ? 5.822 -6.171 -9.224 1.00 52.59 614 PRO A O 1
ATOM 5055 N N . PHE A 1 615 ? 5.636 -8.159 -8.147 1.00 62.03 615 PHE A N 1
ATOM 5056 C CA . PHE A 1 615 ? 5.874 -9.114 -9.230 1.00 62.03 615 PHE A CA 1
ATOM 5057 C C . PHE A 1 615 ? 5.626 -8.543 -10.629 1.00 62.03 615 PHE A C 1
ATOM 5059 O O . PHE A 1 615 ? 4.604 -7.902 -10.840 1.00 62.03 615 PHE A O 1
ATOM 5066 N N . LYS A 1 616 ? 6.509 -8.810 -11.608 1.00 67.00 616 LYS A N 1
ATOM 5067 C CA . LYS A 1 616 ? 6.414 -8.335 -13.015 1.00 67.00 616 LYS A CA 1
ATOM 5068 C C . LYS A 1 616 ? 4.979 -8.317 -13.588 1.00 67.00 616 LYS A C 1
ATOM 5070 O O . LYS A 1 616 ? 4.675 -7.478 -14.429 1.00 67.00 616 LYS A O 1
ATOM 5075 N N . ASN A 1 617 ? 4.106 -9.209 -13.115 1.00 74.25 617 ASN A N 1
ATOM 5076 C CA . ASN A 1 61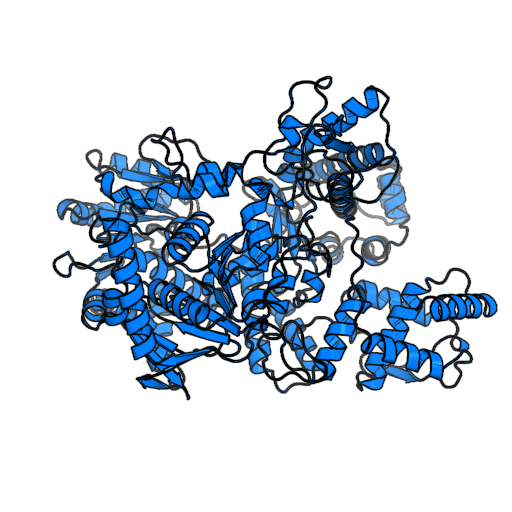7 ? 2.680 -9.275 -13.434 1.00 74.25 617 ASN A CA 1
ATOM 5077 C C . ASN A 1 617 ? 1.799 -8.210 -12.745 1.00 74.25 617 ASN A C 1
ATOM 5079 O O . ASN A 1 617 ? 0.988 -7.600 -13.432 1.00 74.25 617 ASN A O 1
ATOM 5083 N N . ILE A 1 618 ? 1.954 -7.927 -11.443 1.00 83.25 618 ILE A N 1
ATOM 5084 C CA . ILE A 1 618 ? 1.153 -6.907 -10.732 1.00 83.25 618 ILE A CA 1
ATOM 5085 C C . ILE A 1 618 ? 1.341 -5.527 -11.371 1.00 83.25 618 ILE A C 1
ATOM 5087 O O . ILE A 1 618 ? 0.368 -4.803 -11.568 1.00 83.25 618 ILE A O 1
ATOM 5091 N N . ARG A 1 619 ? 2.566 -5.177 -11.791 1.00 81.50 619 ARG A N 1
ATOM 5092 C CA . ARG A 1 619 ? 2.837 -3.899 -12.481 1.00 81.50 619 ARG A CA 1
ATOM 5093 C C . ARG A 1 619 ? 2.067 -3.723 -13.792 1.00 81.50 619 ARG A C 1
ATOM 5095 O O . ARG A 1 619 ? 1.861 -2.595 -14.235 1.00 81.50 619 ARG A O 1
ATOM 5102 N N . LYS A 1 620 ? 1.657 -4.823 -14.429 1.00 86.19 620 LYS A N 1
ATOM 5103 C CA . LYS A 1 620 ? 0.824 -4.786 -15.638 1.00 86.19 620 LYS A CA 1
ATOM 5104 C C . LYS A 1 620 ? -0.640 -4.478 -15.318 1.00 86.19 620 LYS A C 1
ATOM 5106 O O . LYS A 1 620 ? -1.341 -4.016 -16.205 1.00 86.19 620 LYS A O 1
ATOM 5111 N N . LEU A 1 621 ? -1.077 -4.712 -14.080 1.00 87.12 621 LEU A N 1
ATOM 5112 C CA . LEU A 1 621 ? -2.441 -4.450 -13.622 1.00 87.12 621 LEU A CA 1
ATOM 5113 C C . LEU A 1 621 ? -2.590 -3.026 -13.082 1.00 87.12 621 LEU A C 1
ATOM 5115 O O . LEU A 1 621 ? -3.535 -2.328 -13.442 1.00 87.12 621 LEU A O 1
ATOM 5119 N N . ILE A 1 622 ? -1.646 -2.581 -12.249 1.00 90.12 622 ILE A N 1
ATOM 5120 C CA . ILE A 1 622 ? -1.738 -1.267 -11.604 1.00 90.12 622 ILE A CA 1
ATOM 5121 C C . ILE A 1 622 ? -1.320 -0.117 -12.539 1.00 90.12 622 ILE A C 1
ATOM 5123 O O . ILE A 1 622 ? -0.477 -0.314 -13.426 1.00 90.12 622 ILE A O 1
ATOM 5127 N N . PRO A 1 623 ? -1.847 1.103 -12.326 1.00 91.94 623 PRO A N 1
ATOM 5128 C CA . PRO A 1 623 ? -1.379 2.289 -13.027 1.00 91.94 623 PRO A CA 1
ATOM 5129 C C . PRO A 1 623 ? 0.096 2.577 -12.760 1.00 91.94 623 PRO A C 1
ATOM 5131 O O . PRO A 1 623 ? 0.596 2.450 -11.638 1.00 91.94 623 PRO A O 1
ATOM 5134 N N . THR A 1 624 ? 0.797 2.994 -13.813 1.00 89.81 624 THR A N 1
ATOM 5135 C CA . THR A 1 624 ? 2.195 3.430 -13.705 1.00 89.81 624 THR A CA 1
ATOM 5136 C C . THR A 1 624 ? 2.260 4.730 -12.928 1.00 89.81 624 THR A C 1
ATOM 5138 O O . THR A 1 624 ? 1.347 5.546 -13.002 1.00 89.81 624 THR A O 1
ATOM 5141 N N . SER A 1 625 ? 3.370 4.950 -12.230 1.00 89.25 625 SER A N 1
ATOM 5142 C CA . SER A 1 625 ? 3.638 6.235 -11.603 1.00 89.25 625 SER A CA 1
ATOM 5143 C C . SER A 1 625 ? 3.581 7.354 -12.660 1.00 89.25 625 SER A C 1
ATOM 5145 O O . SER A 1 625 ? 4.349 7.310 -13.625 1.00 89.25 625 SER A O 1
ATOM 5147 N N . PRO A 1 626 ? 2.710 8.360 -12.499 1.00 86.56 626 PRO A N 1
ATOM 5148 C CA . PRO A 1 626 ? 2.562 9.463 -13.451 1.00 86.56 626 PRO A CA 1
ATOM 5149 C C . PRO A 1 626 ? 3.769 10.408 -13.449 1.00 86.56 626 PRO A C 1
ATOM 5151 O O . PRO A 1 626 ? 4.002 11.107 -14.429 1.00 86.56 626 PRO A O 1
ATOM 5154 N N . VAL A 1 627 ? 4.587 10.375 -12.390 1.00 86.31 627 VAL A N 1
ATOM 5155 C CA . VAL A 1 627 ? 5.904 11.029 -12.361 1.00 86.31 627 VAL A CA 1
ATOM 5156 C C . VAL A 1 627 ? 7.015 10.148 -12.948 1.00 86.31 627 VAL A C 1
ATOM 5158 O O . VAL A 1 627 ? 8.178 10.539 -12.891 1.00 86.31 627 VAL A O 1
ATOM 5161 N N . GLY A 1 628 ? 6.692 8.977 -13.504 1.00 81.25 628 GLY A N 1
ATOM 5162 C CA . GLY A 1 628 ? 7.636 8.002 -14.053 1.00 81.25 628 GLY A CA 1
ATOM 5163 C C . GLY A 1 628 ? 8.134 6.974 -13.030 1.00 81.25 628 GLY A C 1
ATOM 5164 O O . GLY A 1 628 ? 8.016 7.165 -11.816 1.00 81.25 628 GLY A O 1
ATOM 5165 N N . ASN A 1 629 ? 8.698 5.869 -13.533 1.00 78.88 629 ASN A N 1
ATOM 5166 C CA . ASN A 1 629 ? 9.402 4.872 -12.722 1.00 78.88 629 ASN A CA 1
ATOM 5167 C C . ASN A 1 629 ? 10.782 5.425 -12.360 1.00 78.88 629 ASN A C 1
ATOM 5169 O O . ASN A 1 629 ? 11.688 5.419 -13.193 1.00 78.88 629 ASN A O 1
ATOM 5173 N N . ARG A 1 630 ? 10.912 5.975 -11.154 1.00 83.25 630 ARG A N 1
ATOM 5174 C CA . ARG A 1 630 ? 12.130 6.659 -10.708 1.00 83.25 630 ARG A CA 1
ATOM 5175 C C . ARG A 1 630 ? 12.927 5.752 -9.795 1.00 83.25 630 ARG A C 1
ATOM 5177 O O . ARG A 1 630 ? 12.361 5.220 -8.848 1.00 83.25 630 ARG A O 1
ATOM 5184 N N . PHE A 1 631 ? 14.219 5.635 -10.066 1.00 85.88 631 PHE A N 1
ATOM 5185 C CA . PHE A 1 631 ? 15.224 5.248 -9.087 1.00 85.88 631 PHE A CA 1
ATOM 5186 C C . PHE A 1 631 ? 15.988 6.516 -8.706 1.00 85.88 631 PHE A C 1
ATOM 5188 O O . PHE A 1 631 ? 16.286 7.345 -9.570 1.00 85.88 631 PHE A O 1
ATOM 5195 N N . GLY A 1 632 ? 16.232 6.724 -7.421 1.00 89.94 632 GLY A N 1
ATOM 5196 C CA . GLY A 1 632 ? 16.900 7.933 -6.970 1.00 89.94 632 GLY A CA 1
ATOM 5197 C C . GLY A 1 632 ? 17.420 7.825 -5.552 1.00 89.94 632 GLY A C 1
ATOM 5198 O O . GLY A 1 632 ? 17.252 6.810 -4.876 1.00 89.94 632 GLY A O 1
ATOM 5199 N N . TYR A 1 633 ? 18.039 8.914 -5.119 1.00 90.75 633 TYR A N 1
ATOM 5200 C CA . TYR A 1 633 ? 18.761 9.006 -3.862 1.00 90.75 633 TYR A CA 1
ATOM 5201 C C . TYR A 1 633 ? 18.185 10.120 -2.994 1.00 90.75 633 TYR A C 1
ATOM 5203 O O . TYR A 1 633 ? 17.760 11.162 -3.502 1.00 90.75 633 TYR A O 1
ATOM 5211 N N . ILE A 1 634 ? 18.197 9.909 -1.682 1.00 88.81 634 ILE A N 1
ATOM 5212 C CA . ILE A 1 634 ? 17.900 10.909 -0.655 1.00 88.81 634 ILE A CA 1
ATOM 5213 C C . ILE A 1 634 ? 19.052 10.879 0.338 1.00 88.81 634 ILE A C 1
ATOM 5215 O O . ILE A 1 634 ? 19.531 9.808 0.696 1.00 88.81 634 ILE A O 1
ATOM 5219 N N . TYR A 1 635 ? 19.505 12.048 0.770 1.00 85.94 635 TYR A N 1
ATOM 5220 C CA . TYR A 1 635 ? 20.521 12.136 1.808 1.00 85.94 635 TYR A CA 1
ATOM 5221 C C . TYR A 1 635 ? 19.883 12.113 3.197 1.00 85.94 635 TYR A C 1
ATOM 5223 O O . TYR A 1 635 ? 18.974 12.901 3.472 1.00 85.94 635 TYR A O 1
ATOM 5231 N N . ASP A 1 636 ? 20.367 11.215 4.049 1.00 80.94 636 ASP A N 1
ATOM 5232 C CA . ASP A 1 636 ? 19.993 11.120 5.453 1.00 80.94 636 ASP A CA 1
ATOM 5233 C C . ASP A 1 636 ? 20.959 11.960 6.301 1.00 80.94 636 ASP A C 1
ATOM 5235 O O . ASP A 1 636 ? 22.158 11.690 6.375 1.00 80.94 636 ASP A O 1
ATOM 5239 N N . ASP A 1 637 ? 20.435 13.018 6.924 1.00 73.88 637 ASP A N 1
ATOM 5240 C CA . ASP A 1 637 ? 21.227 13.932 7.747 1.00 73.88 637 ASP A CA 1
ATOM 5241 C C . ASP A 1 637 ? 21.660 13.317 9.091 1.00 73.88 637 ASP A C 1
ATOM 5243 O O . ASP A 1 637 ? 22.659 13.781 9.650 1.00 73.88 637 ASP A O 1
ATOM 5247 N N . GLU A 1 638 ? 20.918 12.330 9.609 1.00 71.69 638 GLU A N 1
ATOM 5248 C CA . GLU A 1 638 ? 21.187 11.667 10.893 1.00 71.69 638 GLU A CA 1
ATOM 5249 C C . GLU A 1 638 ? 22.297 10.627 10.720 1.00 71.69 638 GLU A C 1
ATOM 5251 O O . GLU A 1 638 ? 23.320 10.692 11.403 1.00 71.69 638 GLU A O 1
ATOM 5256 N N . GLU A 1 639 ? 22.153 9.753 9.722 1.00 72.88 639 GLU A N 1
ATOM 5257 C CA . GLU A 1 639 ? 23.144 8.715 9.400 1.00 72.88 639 GLU A CA 1
ATOM 5258 C C . GLU A 1 639 ? 24.336 9.243 8.582 1.00 72.88 639 GLU A C 1
ATOM 5260 O O . GLU A 1 639 ? 25.365 8.575 8.477 1.00 72.88 639 GLU A O 1
ATOM 5265 N N . LYS A 1 640 ? 24.217 10.450 8.008 1.00 76.31 640 LYS A N 1
ATOM 5266 C CA . LYS A 1 640 ? 25.189 11.055 7.079 1.00 76.31 640 LYS A CA 1
ATOM 5267 C C . LYS A 1 640 ? 25.503 10.160 5.869 1.00 76.31 640 LYS A C 1
ATOM 5269 O O . LYS A 1 640 ? 26.649 10.090 5.426 1.00 76.31 640 LYS A O 1
ATOM 5274 N N . ASP A 1 641 ? 24.487 9.491 5.326 1.00 81.38 641 ASP A N 1
ATOM 5275 C CA . ASP A 1 641 ? 24.618 8.551 4.201 1.00 81.38 641 ASP A CA 1
ATOM 5276 C C . ASP A 1 641 ? 23.479 8.721 3.176 1.00 81.38 641 ASP A C 1
ATOM 5278 O O . ASP A 1 641 ? 22.562 9.526 3.361 1.00 81.38 641 ASP A O 1
ATOM 5282 N N . ILE A 1 642 ? 23.542 7.986 2.063 1.00 85.75 642 ILE A N 1
ATOM 5283 C CA . ILE A 1 642 ? 22.498 7.971 1.030 1.00 85.75 642 ILE A CA 1
ATOM 5284 C C . ILE A 1 642 ? 21.517 6.804 1.216 1.00 85.75 642 ILE A C 1
ATOM 5286 O O . ILE A 1 642 ? 21.894 5.647 1.405 1.00 85.75 642 ILE A O 1
ATOM 5290 N N . VAL A 1 643 ? 20.231 7.113 1.083 1.00 88.44 643 VAL A N 1
ATOM 5291 C CA . VAL A 1 643 ? 19.122 6.159 1.009 1.00 88.44 643 VAL A CA 1
ATOM 5292 C C . VAL A 1 643 ? 18.670 6.076 -0.443 1.00 88.44 643 VAL A C 1
ATOM 5294 O O . VAL A 1 643 ? 18.469 7.106 -1.092 1.00 88.44 643 VAL A O 1
ATOM 5297 N N . ILE A 1 644 ? 18.496 4.860 -0.960 1.00 90.69 644 ILE A N 1
ATOM 5298 C CA . ILE A 1 644 ? 17.911 4.648 -2.289 1.00 90.69 644 ILE A CA 1
ATOM 5299 C C . ILE A 1 644 ? 16.400 4.494 -2.174 1.00 90.69 644 ILE A C 1
ATOM 5301 O O . ILE A 1 644 ? 15.900 3.917 -1.209 1.00 90.69 644 ILE A O 1
ATOM 5305 N N . PHE A 1 645 ? 15.666 4.975 -3.172 1.00 89.94 645 PHE A N 1
ATOM 5306 C CA . PHE A 1 645 ? 14.231 4.734 -3.291 1.00 89.94 645 PHE A CA 1
ATOM 5307 C C . PHE A 1 645 ? 13.840 4.413 -4.729 1.00 89.94 645 PHE A C 1
ATOM 5309 O O . PHE A 1 645 ? 14.526 4.799 -5.684 1.00 89.94 645 PHE A O 1
ATOM 5316 N N . ARG A 1 646 ? 12.718 3.707 -4.883 1.00 87.19 646 ARG A N 1
ATOM 5317 C CA . ARG A 1 646 ? 12.160 3.384 -6.190 1.00 87.19 646 ARG A CA 1
ATOM 5318 C C . ARG A 1 646 ? 10.646 3.492 -6.217 1.00 87.19 646 ARG A C 1
ATOM 5320 O O . ARG A 1 646 ? 9.959 2.880 -5.408 1.00 87.19 646 ARG A O 1
ATOM 5327 N N . GLN A 1 647 ? 10.142 4.220 -7.209 1.00 86.38 647 GLN A N 1
ATOM 5328 C CA . GLN A 1 647 ? 8.715 4.443 -7.417 1.00 86.38 647 GLN A CA 1
ATOM 5329 C C . GLN A 1 647 ? 8.184 3.600 -8.579 1.00 86.38 647 GLN A C 1
ATOM 5331 O O . GLN A 1 647 ? 8.630 3.758 -9.713 1.00 86.38 647 GLN A O 1
ATOM 5336 N N . TYR A 1 648 ? 7.187 2.754 -8.327 1.00 82.25 648 TYR A N 1
ATOM 5337 C CA . TYR A 1 648 ? 6.650 1.800 -9.301 1.00 82.25 648 TYR A CA 1
ATOM 5338 C C . TYR A 1 648 ? 5.309 2.203 -9.913 1.00 82.25 648 TYR A C 1
ATOM 5340 O O . TYR A 1 648 ? 5.112 2.043 -11.121 1.00 82.25 648 TYR A O 1
ATOM 5348 N N . GLY A 1 649 ? 4.375 2.697 -9.105 1.00 89.31 649 GLY A N 1
ATOM 5349 C CA . GLY A 1 649 ? 2.980 2.804 -9.519 1.00 89.31 649 GLY A CA 1
ATOM 5350 C C . GLY A 1 649 ? 2.069 3.455 -8.492 1.00 89.31 649 GLY A C 1
ATOM 5351 O O . GLY A 1 649 ? 2.500 3.836 -7.405 1.00 89.31 649 GLY A O 1
ATOM 5352 N N . VAL A 1 650 ? 0.795 3.573 -8.854 1.00 92.75 650 VAL A N 1
ATOM 5353 C CA . VAL A 1 650 ? -0.259 4.064 -7.960 1.00 92.75 650 VAL A CA 1
ATOM 5354 C C . VAL A 1 650 ? -0.783 2.879 -7.146 1.00 92.75 650 VAL A C 1
ATOM 5356 O O . VAL A 1 650 ? -1.633 2.122 -7.610 1.00 92.75 650 VAL A O 1
ATOM 5359 N N . GLY A 1 651 ? -0.227 2.671 -5.949 1.00 92.62 651 GLY A N 1
ATOM 5360 C CA . GLY A 1 651 ? -0.499 1.487 -5.127 1.00 92.62 651 GLY A CA 1
ATOM 5361 C C . GLY A 1 651 ? -1.951 1.392 -4.665 1.00 92.62 651 GLY A C 1
ATOM 5362 O O . GLY A 1 651 ? -2.560 0.324 -4.755 1.00 92.62 651 GLY A O 1
ATOM 5363 N N . ARG A 1 652 ? -2.538 2.521 -4.247 1.00 94.00 652 ARG A N 1
ATOM 5364 C CA . ARG A 1 652 ? -3.944 2.607 -3.805 1.00 94.00 652 ARG A CA 1
ATOM 5365 C C . ARG A 1 652 ? -4.978 2.127 -4.831 1.00 94.00 652 ARG A C 1
ATOM 5367 O O . ARG A 1 652 ? -6.094 1.790 -4.446 1.00 94.00 652 ARG A O 1
ATOM 5374 N N . SER A 1 653 ? -4.618 2.017 -6.111 1.00 94.38 653 SER A N 1
ATOM 5375 C CA . SER A 1 653 ? -5.472 1.392 -7.126 1.00 94.38 653 SER A CA 1
ATOM 5376 C C . SER A 1 653 ? -5.836 -0.053 -6.788 1.00 94.38 653 SER A C 1
ATOM 5378 O O . SER A 1 653 ? -6.944 -0.469 -7.099 1.00 94.38 653 SER A O 1
ATOM 5380 N N . LEU A 1 654 ? -4.980 -0.804 -6.079 1.00 93.94 654 LEU A N 1
ATOM 5381 C CA . LEU A 1 654 ? -5.301 -2.160 -5.587 1.00 93.94 654 LEU A CA 1
ATOM 5382 C C . LEU A 1 654 ? -6.484 -2.209 -4.616 1.00 93.94 654 LEU A C 1
ATOM 5384 O O . LEU A 1 654 ? -7.004 -3.289 -4.354 1.00 93.94 654 LEU A O 1
ATOM 5388 N N . MET A 1 655 ? -6.904 -1.055 -4.109 1.00 94.00 655 MET A N 1
ATOM 5389 C CA . MET A 1 655 ? -8.082 -0.903 -3.272 1.00 94.00 655 MET A CA 1
ATOM 5390 C C . MET A 1 655 ? -9.262 -0.346 -4.078 1.00 94.00 655 MET A C 1
ATOM 5392 O O . MET A 1 655 ? -10.329 -0.948 -4.085 1.00 94.00 655 MET A O 1
ATOM 5396 N N . ILE A 1 656 ? -9.080 0.774 -4.788 1.00 93.62 656 ILE A N 1
ATOM 5397 C CA . ILE A 1 656 ? -10.197 1.492 -5.436 1.00 93.62 656 ILE A CA 1
ATOM 5398 C C . ILE A 1 656 ? -10.551 0.990 -6.843 1.00 93.62 656 ILE A C 1
ATOM 5400 O O . ILE A 1 656 ? -11.697 1.109 -7.257 1.00 93.62 656 ILE A O 1
ATOM 5404 N N . ASP A 1 657 ? -9.593 0.413 -7.573 1.00 94.75 657 ASP A N 1
ATOM 5405 C CA . ASP A 1 657 ? -9.772 -0.021 -8.967 1.00 94.75 657 ASP A CA 1
ATOM 5406 C C . ASP A 1 657 ? -9.924 -1.540 -9.089 1.00 94.75 657 ASP A C 1
ATOM 5408 O O . ASP A 1 657 ? -10.095 -2.056 -10.193 1.00 94.75 657 ASP A O 1
ATOM 5412 N N . LEU A 1 658 ? -9.862 -2.273 -7.972 1.00 95.00 658 LEU A N 1
ATOM 5413 C CA . LEU A 1 658 ? -9.889 -3.736 -7.939 1.00 95.00 658 LEU A CA 1
ATOM 5414 C C . LEU A 1 658 ? -11.063 -4.365 -8.722 1.00 95.00 658 LEU A C 1
ATOM 5416 O O . LEU A 1 658 ? -10.797 -5.326 -9.453 1.00 95.00 658 LEU A O 1
ATOM 5420 N N . PRO A 1 659 ? -12.303 -3.818 -8.691 1.00 95.12 659 PRO A N 1
ATOM 5421 C CA . PRO A 1 659 ? -13.404 -4.326 -9.519 1.00 95.12 659 PRO A CA 1
ATOM 5422 C C . PRO A 1 659 ? -13.113 -4.265 -11.030 1.00 95.12 659 PRO A C 1
ATOM 5424 O O . PRO A 1 659 ? -13.542 -5.128 -11.798 1.00 95.12 659 PRO A O 1
ATOM 5427 N N . ASN A 1 660 ? -12.332 -3.269 -11.457 1.00 93.38 660 ASN A N 1
ATOM 5428 C CA . ASN A 1 660 ? -12.105 -2.895 -12.855 1.00 93.38 660 ASN A CA 1
ATOM 5429 C C . ASN A 1 660 ? -10.662 -3.149 -13.335 1.00 93.38 660 ASN A C 1
ATOM 5431 O O . ASN A 1 660 ? -10.291 -2.787 -14.457 1.00 93.38 660 ASN A O 1
ATOM 5435 N N . MET A 1 661 ? -9.823 -3.800 -12.522 1.00 91.88 661 MET A N 1
ATOM 5436 C CA . MET A 1 661 ? -8.432 -4.090 -12.889 1.00 91.88 661 MET A CA 1
ATOM 5437 C C . MET A 1 661 ? -8.311 -4.994 -14.111 1.00 91.88 661 MET A C 1
ATOM 5439 O O . MET A 1 661 ? -7.422 -4.778 -14.932 1.00 91.88 661 MET A O 1
ATOM 5443 N N . LYS A 1 662 ? -9.215 -5.967 -14.255 1.00 91.19 662 LYS A N 1
ATOM 5444 C CA . LYS A 1 662 ? -9.364 -6.777 -15.467 1.00 91.19 662 LYS A CA 1
ATOM 5445 C C . LYS A 1 662 ? -10.731 -6.533 -16.074 1.00 91.19 662 LYS A C 1
ATOM 5447 O O . LYS A 1 662 ? -11.729 -6.532 -15.357 1.00 91.19 662 LYS A O 1
ATOM 5452 N N . LEU A 1 663 ? -10.760 -6.387 -17.392 1.00 92.06 663 LEU A N 1
ATOM 5453 C CA . LEU A 1 663 ? -11.974 -6.127 -18.152 1.00 92.06 663 LEU A CA 1
ATOM 5454 C C . LEU A 1 663 ? -12.315 -7.305 -19.064 1.00 92.06 663 LEU A C 1
ATOM 5456 O O . LEU A 1 663 ? -11.437 -8.051 -19.508 1.00 92.06 663 LEU A O 1
ATOM 5460 N N . ASN A 1 664 ? -13.601 -7.465 -19.360 1.00 90.88 664 ASN A N 1
ATOM 5461 C CA . ASN A 1 664 ? -14.049 -8.273 -20.488 1.00 90.88 664 ASN A CA 1
ATOM 5462 C C . ASN A 1 664 ? -13.981 -7.461 -21.803 1.00 90.88 664 ASN A C 1
ATOM 5464 O O . ASN A 1 664 ? -13.659 -6.275 -21.793 1.00 90.88 664 ASN A O 1
ATOM 5468 N N . LYS A 1 665 ? -14.322 -8.092 -22.935 1.00 89.69 665 LYS A N 1
ATOM 5469 C CA . LYS A 1 665 ? -14.276 -7.466 -24.273 1.00 89.69 665 LYS A CA 1
ATOM 5470 C C . LYS A 1 665 ? -15.172 -6.228 -24.420 1.00 89.69 665 LYS A C 1
ATOM 5472 O O . LYS A 1 665 ? -14.889 -5.379 -25.260 1.00 89.69 665 LYS A O 1
ATOM 5477 N N . ASP A 1 666 ? -16.208 -6.120 -23.595 1.00 89.88 666 ASP A N 1
ATOM 5478 C CA . ASP A 1 666 ? -17.154 -5.001 -23.599 1.00 89.88 666 ASP A CA 1
ATOM 5479 C C . ASP A 1 666 ? -16.695 -3.848 -22.690 1.00 89.88 666 ASP A C 1
ATOM 5481 O O . ASP A 1 666 ? -17.282 -2.770 -22.709 1.00 89.88 666 ASP A O 1
ATOM 5485 N N . GLY A 1 667 ? -15.626 -4.050 -21.911 1.00 89.69 667 GLY A N 1
ATOM 5486 C CA . GLY A 1 667 ? -15.135 -3.092 -20.922 1.00 89.69 667 GLY A CA 1
ATOM 5487 C C . GLY A 1 667 ? -15.744 -3.254 -19.527 1.00 89.69 667 GLY A C 1
ATOM 5488 O O . GLY A 1 667 ? -15.507 -2.411 -18.673 1.00 89.69 667 GLY A O 1
ATOM 5489 N N . LYS A 1 668 ? -16.497 -4.323 -19.249 1.00 91.62 668 LYS A N 1
ATOM 5490 C CA . LYS A 1 668 ? -17.040 -4.600 -17.911 1.00 91.62 668 LYS A CA 1
ATOM 5491 C C . LYS A 1 668 ? -15.965 -5.181 -16.991 1.00 91.62 668 LYS A C 1
ATOM 5493 O O . LYS A 1 668 ? -15.247 -6.104 -17.386 1.00 91.62 668 LYS A O 1
ATOM 5498 N N . GLY A 1 669 ? -15.906 -4.683 -15.756 1.00 92.56 669 GLY A N 1
ATOM 5499 C CA . GLY A 1 669 ? -15.050 -5.208 -14.694 1.00 92.56 669 GLY A CA 1
ATOM 5500 C C . GLY A 1 669 ? -15.288 -6.692 -14.408 1.00 92.56 669 GLY A C 1
ATOM 5501 O O . GLY A 1 669 ? -16.427 -7.159 -14.336 1.00 92.56 669 GLY A O 1
ATOM 5502 N N . LEU A 1 670 ? -14.195 -7.440 -14.272 1.00 92.00 670 LEU A N 1
ATOM 5503 C CA . LEU A 1 670 ? -14.186 -8.858 -13.906 1.00 92.00 670 LEU A CA 1
ATOM 5504 C C . LEU A 1 670 ? -13.746 -9.096 -12.459 1.00 92.00 670 LEU A C 1
ATOM 5506 O O . LEU A 1 670 ? -13.796 -10.243 -12.020 1.00 92.00 670 LEU A O 1
ATOM 5510 N N . GLY A 1 671 ? -13.289 -8.061 -11.753 1.00 94.31 671 GLY A N 1
ATOM 5511 C CA . GLY A 1 671 ? -12.820 -8.156 -10.375 1.00 94.31 671 GLY A CA 1
ATOM 5512 C C . GLY A 1 671 ? -13.950 -8.269 -9.343 1.00 94.31 671 GLY A C 1
ATOM 5513 O O . GLY A 1 671 ? -15.130 -8.245 -9.701 1.00 94.31 671 GLY A O 1
ATOM 5514 N N . PRO A 1 672 ? -13.593 -8.413 -8.058 1.00 96.81 672 PRO A N 1
ATOM 5515 C CA . PRO A 1 672 ? -14.544 -8.463 -6.952 1.00 96.81 672 PRO A CA 1
ATOM 5516 C C . PRO A 1 672 ? -15.169 -7.092 -6.681 1.00 96.81 672 PRO A C 1
ATOM 5518 O O . PRO A 1 672 ? -14.583 -6.058 -6.999 1.00 96.81 672 PRO A O 1
ATOM 5521 N N . ASN A 1 673 ? -16.315 -7.081 -6.002 1.00 97.38 673 ASN A N 1
ATOM 5522 C CA . ASN A 1 673 ? -16.790 -5.879 -5.325 1.00 97.38 673 ASN A CA 1
ATOM 5523 C C . ASN A 1 673 ? -15.870 -5.563 -4.135 1.00 97.38 673 ASN A C 1
ATOM 5525 O O . ASN A 1 673 ? -15.273 -6.458 -3.541 1.00 97.38 673 ASN A O 1
ATOM 5529 N N . VAL A 1 674 ? -15.786 -4.300 -3.744 1.00 97.69 674 VAL A N 1
ATOM 5530 C CA . VAL A 1 674 ? -14.930 -3.819 -2.664 1.00 97.69 674 VAL A CA 1
ATOM 5531 C C . VAL A 1 674 ? -15.777 -3.147 -1.594 1.00 97.69 674 VAL A C 1
ATOM 5533 O O . VAL A 1 674 ? -16.659 -2.351 -1.906 1.00 97.69 674 VAL A O 1
ATOM 5536 N N . VAL A 1 675 ? -15.493 -3.436 -0.327 1.00 97.94 675 VAL A N 1
ATOM 5537 C CA . VAL A 1 675 ? -16.038 -2.716 0.828 1.00 97.94 675 VAL A CA 1
ATOM 5538 C C . VAL A 1 675 ? -14.901 -1.987 1.520 1.00 97.94 675 VAL A C 1
ATOM 5540 O O . VAL A 1 675 ? -13.898 -2.600 1.884 1.00 97.94 675 VAL A O 1
ATOM 5543 N N . LEU A 1 676 ? -15.063 -0.683 1.711 1.00 96.38 676 LEU A N 1
ATOM 5544 C CA . LEU A 1 676 ? -14.099 0.154 2.414 1.00 96.38 676 LEU A CA 1
ATOM 5545 C C . LEU A 1 676 ? -14.705 0.565 3.749 1.00 96.38 676 LEU A C 1
ATOM 5547 O O . LEU A 1 676 ? -15.697 1.290 3.765 1.00 96.38 676 LEU A O 1
ATOM 5551 N N . PHE A 1 677 ? -14.120 0.117 4.856 1.00 93.00 677 PHE A N 1
ATOM 5552 C CA . PHE A 1 677 ? -14.449 0.638 6.178 1.00 93.00 677 PHE A CA 1
ATOM 5553 C C . PHE A 1 677 ? -13.425 1.689 6.571 1.00 93.00 677 PHE A C 1
ATOM 5555 O O . PHE A 1 677 ? -12.221 1.449 6.520 1.00 93.00 677 PHE A O 1
ATOM 5562 N N . SER A 1 678 ? -13.883 2.868 6.990 1.00 85.38 678 SER A N 1
ATOM 5563 C CA . SER A 1 678 ? -12.953 3.897 7.446 1.00 85.38 678 SER A CA 1
ATOM 5564 C C . SER A 1 678 ? -13.535 4.834 8.501 1.00 85.38 678 SER A C 1
ATOM 5566 O O . SER A 1 678 ? -14.720 5.167 8.512 1.00 85.38 678 SER A O 1
ATOM 5568 N N . GLY A 1 679 ? -12.662 5.220 9.437 1.00 65.94 679 GLY A N 1
ATOM 5569 C CA . GLY A 1 679 ? -12.980 6.043 10.603 1.00 65.94 679 GLY A CA 1
ATOM 5570 C C . GLY A 1 679 ? -13.045 7.550 10.353 1.00 65.94 679 GLY A C 1
ATOM 5571 O O . GLY A 1 679 ? -13.651 8.266 11.142 1.00 65.94 679 GLY A O 1
ATOM 5572 N N . SER A 1 680 ? -12.374 8.026 9.302 1.00 62.38 680 SER A N 1
ATOM 5573 C CA . SER A 1 680 ? -12.035 9.447 9.124 1.00 62.38 680 SER A CA 1
ATOM 5574 C C . SER A 1 680 ? -11.853 9.855 7.657 1.00 62.38 680 SER A C 1
ATOM 5576 O O . SER A 1 680 ? -11.203 10.855 7.386 1.00 62.38 680 SER A O 1
ATOM 5578 N N . SER A 1 681 ? -12.342 9.071 6.695 1.00 62.59 681 SER A N 1
ATOM 5579 C CA . SER A 1 681 ? -11.958 9.209 5.274 1.00 62.59 681 SER A CA 1
ATOM 5580 C C . SER A 1 681 ? -12.753 10.220 4.462 1.00 62.59 681 SER A C 1
ATOM 5582 O O . SER A 1 681 ? -12.361 10.503 3.323 1.00 62.59 681 SER A O 1
ATOM 5584 N N . TRP A 1 682 ? -13.812 10.825 5.007 1.00 85.81 682 TRP A N 1
ATOM 5585 C CA . TRP A 1 682 ? -14.288 12.075 4.423 1.00 85.81 682 TRP A CA 1
ATOM 5586 C C . TRP A 1 682 ? -13.415 13.216 4.944 1.00 85.81 682 TRP A C 1
ATOM 5588 O O . TRP A 1 682 ? -13.769 13.895 5.888 1.00 85.81 682 TRP A O 1
ATOM 5598 N N . ALA A 1 683 ? -12.229 13.368 4.366 1.00 89.31 683 ALA A N 1
ATOM 5599 C CA . ALA A 1 683 ? -11.233 14.361 4.753 1.00 89.31 683 ALA A CA 1
ATOM 5600 C C . ALA A 1 683 ? -10.762 15.123 3.505 1.00 89.31 683 ALA A C 1
ATOM 5602 O O . ALA A 1 683 ? -9.566 15.194 3.226 1.00 89.31 683 ALA A O 1
ATOM 5603 N N . GLU A 1 684 ? -11.708 15.615 2.693 1.00 91.12 684 GLU A N 1
ATOM 5604 C CA . GLU A 1 684 ? -11.411 16.287 1.421 1.00 91.12 684 GLU A CA 1
ATOM 5605 C C . GLU A 1 684 ? -10.393 17.417 1.637 1.00 91.12 684 GLU A C 1
ATOM 5607 O O . GLU A 1 684 ? -10.585 18.292 2.481 1.00 91.12 684 GLU A O 1
ATOM 5612 N N . GLY A 1 685 ? -9.296 17.395 0.880 1.00 89.06 685 GLY A N 1
ATOM 5613 C CA . GLY A 1 685 ? -8.131 18.250 1.112 1.00 89.06 685 GLY A CA 1
ATOM 5614 C C . GLY A 1 685 ? -6.936 17.530 1.735 1.00 89.06 685 GLY A C 1
ATOM 5615 O O . GLY A 1 685 ? -5.851 18.087 1.670 1.00 89.06 685 GLY A O 1
ATOM 5616 N N . SER A 1 686 ? -7.102 16.313 2.273 1.00 91.38 686 SER A N 1
ATOM 5617 C CA . SER A 1 686 ? -5.998 15.386 2.561 1.00 91.38 686 SER A CA 1
ATOM 5618 C C . SER A 1 686 ? -5.914 14.288 1.498 1.00 91.38 686 SER A C 1
ATOM 5620 O O . SER A 1 686 ? -6.639 13.302 1.547 1.00 91.38 686 SER A O 1
ATOM 5622 N N . PHE A 1 687 ? -4.985 14.393 0.562 1.00 90.75 687 PHE A N 1
ATOM 5623 C CA . PHE A 1 687 ? -4.706 13.406 -0.476 1.00 90.75 687 PHE A CA 1
ATOM 5624 C C . PHE A 1 687 ? -4.182 12.072 0.078 1.00 90.75 687 PHE A C 1
ATOM 5626 O O . PHE A 1 687 ? -4.267 11.035 -0.590 1.00 90.75 687 PHE A O 1
ATOM 5633 N N . ARG A 1 688 ? -3.655 12.061 1.306 1.00 89.44 688 ARG A N 1
ATOM 5634 C CA . ARG A 1 688 ? -3.221 10.823 1.970 1.00 89.44 688 ARG A CA 1
ATOM 5635 C C . ARG A 1 688 ? -4.351 10.050 2.619 1.00 89.44 688 ARG A C 1
ATOM 5637 O O . ARG A 1 688 ? -4.354 8.833 2.495 1.00 89.44 688 ARG A O 1
ATOM 5644 N N . TYR A 1 689 ? -5.292 10.719 3.281 1.00 89.06 689 TYR A N 1
ATOM 5645 C CA . TYR A 1 689 ? -6.319 10.044 4.087 1.00 89.06 689 TYR A CA 1
ATOM 5646 C C . TYR A 1 689 ? -7.724 10.106 3.487 1.00 89.06 689 TYR A C 1
ATOM 5648 O O . TYR A 1 689 ? -8.558 9.258 3.805 1.00 89.06 689 TYR A O 1
ATOM 5656 N N . HIS A 1 690 ? -8.003 11.073 2.611 1.00 92.25 690 HIS A N 1
ATOM 5657 C CA . HIS A 1 690 ? -9.265 11.109 1.891 1.00 92.25 690 HIS A CA 1
ATOM 5658 C C . HIS A 1 690 ? -9.335 9.943 0.911 1.00 92.25 690 HIS A C 1
ATOM 5660 O O . HIS A 1 690 ? -8.448 9.756 0.071 1.00 92.25 690 HIS A O 1
ATOM 5666 N N . ILE A 1 691 ? -10.411 9.170 1.005 1.00 92.19 691 ILE A N 1
ATOM 5667 C CA . ILE A 1 691 ? -10.739 8.163 0.004 1.00 92.19 691 ILE A CA 1
ATOM 5668 C C . ILE A 1 691 ? -11.638 8.851 -1.014 1.00 92.19 691 ILE A C 1
ATOM 5670 O O . ILE A 1 691 ? -12.807 9.119 -0.735 1.00 92.19 691 ILE A O 1
ATOM 5674 N N . SER A 1 692 ? -11.101 9.122 -2.201 1.00 89.31 692 SER A N 1
ATOM 5675 C CA . SER A 1 692 ? -11.846 9.717 -3.313 1.00 89.31 692 SER A CA 1
ATOM 5676 C C . SER A 1 692 ? -12.795 8.693 -3.950 1.00 89.31 692 SER A C 1
ATOM 5678 O O . SER A 1 692 ? -12.659 8.356 -5.116 1.00 89.31 692 SER A O 1
ATOM 5680 N N . GLN A 1 693 ? -13.728 8.138 -3.178 1.00 89.75 693 GLN A N 1
ATOM 5681 C CA . GLN A 1 693 ? -14.791 7.250 -3.646 1.00 89.75 693 GLN A CA 1
ATOM 5682 C C . GLN A 1 693 ? -16.123 7.695 -3.036 1.00 89.75 693 GLN A C 1
ATOM 5684 O O . GLN A 1 693 ? -16.144 8.067 -1.857 1.00 89.75 693 GLN A O 1
ATOM 5689 N N . PRO A 1 694 ? -17.234 7.656 -3.796 1.00 88.94 694 PRO A N 1
ATOM 5690 C CA . PRO A 1 694 ? -18.542 8.040 -3.280 1.00 88.94 694 PRO A CA 1
ATOM 5691 C C . PRO A 1 694 ? -18.897 7.261 -2.014 1.00 88.94 694 PRO A C 1
ATOM 5693 O O . PRO A 1 694 ? -18.769 6.039 -1.971 1.00 88.94 694 PRO A O 1
ATOM 5696 N N . VAL A 1 695 ? -19.355 7.969 -0.984 1.00 92.88 695 VAL A N 1
ATOM 5697 C CA . VAL A 1 695 ? -19.823 7.347 0.258 1.00 92.88 695 VAL A CA 1
ATOM 5698 C C . VAL A 1 695 ? -21.158 6.666 -0.007 1.00 92.88 695 VAL A C 1
ATOM 5700 O O . VAL A 1 695 ? -22.068 7.285 -0.546 1.00 92.88 695 VAL A O 1
ATOM 5703 N N . SER A 1 696 ? -21.268 5.389 0.351 1.00 94.81 696 SER A N 1
ATOM 5704 C CA . SER A 1 696 ? -22.497 4.607 0.185 1.00 94.81 696 SER A CA 1
ATOM 5705 C C . SER A 1 696 ? -23.321 4.605 1.470 1.00 94.81 696 SER A C 1
ATOM 5707 O O . SER A 1 696 ? -24.532 4.830 1.438 1.00 94.81 696 SER A O 1
ATOM 5709 N N . TYR A 1 697 ? -22.658 4.383 2.610 1.00 95.25 697 TYR A N 1
ATOM 5710 C CA . TYR A 1 697 ? -23.306 4.299 3.917 1.00 95.25 697 TYR A CA 1
ATOM 5711 C C . TYR A 1 697 ? -22.484 4.981 5.009 1.00 95.25 697 TYR A C 1
ATOM 5713 O O . TYR A 1 697 ? -21.261 5.097 4.917 1.00 95.25 697 TYR A O 1
ATOM 5721 N N . VAL A 1 698 ? -23.171 5.395 6.069 1.00 94.06 698 VAL A N 1
ATOM 5722 C CA . VAL A 1 698 ? -22.586 5.999 7.267 1.00 94.06 698 VAL A CA 1
ATOM 5723 C C . VAL A 1 698 ? -23.128 5.281 8.496 1.00 94.06 698 VAL A C 1
ATOM 5725 O O . VAL A 1 698 ? -24.339 5.124 8.643 1.00 94.06 698 VAL A O 1
ATOM 5728 N N . LEU A 1 699 ? -22.237 4.857 9.386 1.00 92.31 699 LEU A N 1
ATOM 5729 C CA . LEU A 1 699 ? -22.560 4.330 10.704 1.00 92.31 699 LEU A CA 1
ATOM 5730 C C . LEU A 1 699 ? -22.623 5.499 11.688 1.00 92.31 699 LEU A C 1
ATOM 5732 O O . LEU A 1 699 ? -21.594 6.080 12.047 1.00 92.31 699 LEU A O 1
ATOM 5736 N N . LYS A 1 700 ? -23.841 5.852 12.100 1.00 90.81 700 LYS A N 1
ATOM 5737 C CA . LYS A 1 700 ? -24.101 6.846 13.142 1.00 90.81 700 LYS A CA 1
ATOM 5738 C C . LYS A 1 700 ? -24.075 6.153 14.509 1.00 90.81 700 LYS A C 1
ATOM 5740 O O . LYS A 1 700 ? -24.837 5.210 14.722 1.00 90.81 700 LYS A O 1
ATOM 5745 N N . SER A 1 701 ? -23.227 6.632 15.418 1.00 85.88 701 SER A N 1
ATOM 5746 C CA . SER A 1 701 ? -23.215 6.204 16.825 1.00 85.88 701 SER A CA 1
ATOM 5747 C C . SER A 1 701 ? -24.495 6.628 17.559 1.00 85.88 701 SER A C 1
ATOM 5749 O O . SER A 1 701 ? -25.159 7.579 17.148 1.00 85.88 701 SER A O 1
ATOM 5751 N N . ASP A 1 702 ? -24.817 5.948 18.660 1.00 84.81 702 ASP A N 1
ATOM 5752 C CA . ASP A 1 702 ? -25.878 6.345 19.597 1.00 84.81 702 ASP A CA 1
ATOM 5753 C C . ASP A 1 702 ? -25.741 7.820 20.033 1.00 84.81 702 ASP A C 1
ATOM 5755 O O . ASP A 1 702 ? -24.628 8.307 20.267 1.00 84.81 702 ASP A O 1
ATOM 5759 N N . ASP A 1 703 ? -26.871 8.518 20.166 1.00 86.25 703 ASP A N 1
ATOM 5760 C CA . ASP A 1 703 ? -26.921 9.936 20.534 1.00 86.25 703 ASP A CA 1
ATOM 5761 C C . ASP A 1 703 ? -26.271 10.198 21.906 1.00 86.25 703 ASP A C 1
ATOM 5763 O O . ASP A 1 703 ? -25.569 11.194 22.064 1.00 86.25 703 ASP A O 1
ATOM 5767 N N . LYS A 1 704 ? -26.346 9.256 22.860 1.00 85.56 704 LYS A N 1
ATOM 5768 C CA . LYS A 1 704 ? -25.653 9.383 24.159 1.00 85.56 704 LYS A CA 1
ATOM 5769 C C . LYS A 1 704 ? -24.132 9.424 24.023 1.00 85.56 704 LYS A C 1
ATOM 5771 O O . LYS A 1 704 ? -23.452 10.078 24.807 1.00 85.56 704 LYS A O 1
ATOM 5776 N N . ILE A 1 705 ? -23.577 8.684 23.057 1.00 83.19 705 ILE A N 1
ATOM 5777 C CA . ILE A 1 705 ? -22.131 8.695 22.783 1.00 83.19 705 ILE A CA 1
ATOM 5778 C C . ILE A 1 705 ? -21.748 10.035 22.158 1.00 83.19 705 ILE A C 1
ATOM 5780 O O . ILE A 1 705 ? -20.736 10.615 22.539 1.00 83.19 705 ILE A O 1
ATOM 5784 N N . ILE A 1 706 ? -22.567 10.533 21.229 1.00 85.31 706 ILE A N 1
ATOM 5785 C CA . ILE A 1 706 ? -22.373 11.841 20.597 1.00 85.31 706 ILE A CA 1
ATOM 5786 C C . ILE A 1 706 ? -22.348 12.951 21.657 1.00 85.31 706 ILE A C 1
ATOM 5788 O O . ILE A 1 706 ? -21.367 13.689 21.721 1.00 85.31 706 ILE A O 1
ATOM 5792 N N . GLU A 1 707 ? -23.350 13.004 22.536 1.00 86.06 707 GLU A N 1
ATOM 5793 C CA . GLU A 1 707 ? -23.429 13.990 23.624 1.00 86.06 707 GLU A CA 1
ATOM 5794 C C . GLU A 1 707 ? -22.238 13.906 24.588 1.00 86.06 707 GLU A C 1
ATOM 5796 O O . GLU A 1 707 ? -21.754 14.925 25.078 1.00 86.06 707 GLU A O 1
ATOM 5801 N N . PHE A 1 708 ? -21.749 12.696 24.879 1.00 84.62 708 PHE A N 1
ATOM 5802 C CA . PHE A 1 708 ? -20.574 12.518 25.732 1.00 84.62 708 PHE A CA 1
ATOM 5803 C C . PHE A 1 708 ? -19.311 13.092 25.074 1.00 84.62 708 PHE A C 1
ATOM 5805 O O . PHE A 1 708 ? -18.528 13.772 25.734 1.00 84.62 708 PHE A O 1
ATOM 5812 N N . ILE A 1 709 ? -19.127 12.865 23.768 1.00 84.38 709 ILE A N 1
ATOM 5813 C CA . ILE A 1 709 ? -17.985 13.400 23.012 1.00 84.38 709 ILE A CA 1
ATOM 5814 C C . ILE A 1 709 ? -18.043 14.930 22.957 1.00 84.38 709 ILE A C 1
ATOM 5816 O O . ILE A 1 709 ? -17.014 15.572 23.156 1.00 84.38 709 ILE A O 1
ATOM 5820 N N . GLU A 1 710 ? -19.223 15.514 22.737 1.00 87.94 710 GLU A N 1
ATOM 5821 C CA . GLU A 1 710 ? -19.418 16.970 22.652 1.00 87.94 710 GLU A CA 1
ATOM 5822 C C . GLU A 1 710 ? -19.030 17.720 23.928 1.00 87.94 710 GLU A C 1
ATOM 5824 O O . GLU A 1 710 ? -18.622 18.876 23.854 1.00 87.94 710 GLU A O 1
ATOM 5829 N N . LYS A 1 711 ? -19.113 17.061 25.089 1.00 87.94 711 LYS A N 1
ATOM 5830 C CA . LYS A 1 711 ? -18.724 17.641 26.381 1.00 87.94 711 LYS A CA 1
ATOM 5831 C C . LYS A 1 711 ? -17.211 17.634 26.631 1.00 87.94 711 LYS A C 1
ATOM 5833 O O . LYS A 1 711 ? -16.775 18.200 27.629 1.00 87.94 711 LYS A O 1
ATOM 5838 N N . THR A 1 712 ? -16.419 16.982 25.774 1.00 88.81 712 THR A N 1
ATOM 5839 C CA . THR A 1 712 ? -14.954 16.892 25.919 1.00 88.81 712 THR A CA 1
ATOM 5840 C C . THR A 1 712 ? -14.335 18.286 26.001 1.00 88.81 712 THR A C 1
ATOM 5842 O O . THR A 1 712 ? -14.563 19.123 25.130 1.00 88.81 712 THR A O 1
ATOM 5845 N N . ASN A 1 713 ? -13.487 18.516 27.004 1.00 87.12 713 ASN A N 1
ATOM 5846 C CA . ASN A 1 713 ? -12.823 19.806 27.181 1.00 87.12 713 ASN A CA 1
ATOM 5847 C C . ASN A 1 713 ? -11.499 19.846 26.411 1.00 87.12 713 ASN A C 1
ATOM 5849 O O . ASN A 1 713 ? -10.538 19.161 26.770 1.00 87.12 713 ASN A O 1
ATOM 5853 N N . CYS A 1 714 ? -11.433 20.678 25.373 1.00 89.62 714 CYS A N 1
ATOM 5854 C CA . CYS A 1 714 ? -10.214 20.922 24.606 1.00 89.62 714 CYS A CA 1
ATOM 5855 C C . CYS A 1 714 ? -9.516 22.202 25.098 1.00 89.62 714 CYS A C 1
ATOM 5857 O O . CYS A 1 714 ? -10.037 23.298 24.931 1.00 89.62 714 CYS A O 1
ATOM 5859 N N . ILE A 1 715 ? -8.327 22.073 25.682 1.00 90.44 715 ILE A N 1
ATOM 5860 C CA . ILE A 1 715 ? -7.601 23.138 26.382 1.00 90.44 715 ILE A CA 1
ATOM 5861 C C . ILE A 1 715 ? -6.283 23.423 25.656 1.00 90.44 715 ILE A C 1
ATOM 5863 O O . ILE A 1 715 ? -5.474 22.523 25.427 1.00 90.44 715 ILE A O 1
ATOM 5867 N N . LYS A 1 716 ? -6.020 24.689 25.320 1.00 88.94 716 LYS A N 1
ATOM 5868 C CA . LYS A 1 716 ? -4.704 25.140 24.843 1.00 88.94 716 LYS A CA 1
ATOM 5869 C C . LYS A 1 716 ? -3.892 25.675 26.012 1.00 88.94 716 LYS A C 1
ATOM 5871 O O . LYS A 1 716 ? -4.287 26.655 26.638 1.00 88.94 716 LYS A O 1
ATOM 5876 N N . ILE A 1 717 ? -2.738 25.072 26.274 1.00 88.12 717 ILE A N 1
ATOM 5877 C CA . ILE A 1 717 ? -1.813 25.590 27.284 1.00 88.12 717 ILE A CA 1
ATOM 5878 C C . ILE A 1 717 ? -1.135 26.834 26.703 1.00 88.12 717 ILE A C 1
ATOM 5880 O O . ILE A 1 717 ? -0.659 26.822 25.565 1.00 88.12 717 ILE A O 1
ATOM 5884 N N . ASN A 1 718 ? -1.098 27.924 27.472 1.00 81.94 718 ASN A N 1
ATOM 5885 C CA . ASN A 1 718 ? -0.440 29.165 27.065 1.00 81.94 718 ASN A CA 1
ATOM 5886 C C . ASN A 1 718 ? 1.090 29.041 27.191 1.00 81.94 718 ASN A C 1
ATOM 5888 O O . ASN A 1 718 ? 1.705 29.596 28.098 1.00 81.94 718 ASN A O 1
ATOM 5892 N N . SER A 1 719 ? 1.689 28.254 26.299 1.00 80.44 719 SER A N 1
ATOM 5893 C CA . SER A 1 719 ? 3.129 28.029 26.220 1.00 80.44 719 SER A CA 1
ATOM 5894 C C . SER A 1 719 ? 3.755 28.867 25.106 1.00 80.44 719 SER A C 1
ATOM 5896 O O . SER A 1 719 ? 3.319 28.813 23.955 1.00 80.44 719 SER A O 1
ATOM 5898 N N . ARG A 1 720 ? 4.851 29.569 25.426 1.00 80.12 720 ARG A N 1
ATOM 5899 C CA . ARG A 1 720 ? 5.720 30.226 24.424 1.00 80.12 720 ARG A CA 1
ATOM 5900 C C . ARG A 1 720 ? 6.707 29.244 23.781 1.00 80.12 720 ARG A C 1
ATOM 5902 O O . ARG A 1 720 ? 7.457 29.595 22.867 1.00 80.12 720 ARG A O 1
ATOM 5909 N N . THR A 1 721 ? 6.771 28.015 24.287 1.00 87.12 721 THR A N 1
ATOM 5910 C CA . THR A 1 721 ? 7.739 27.004 23.871 1.00 87.12 721 THR A CA 1
ATOM 5911 C C . THR A 1 721 ? 7.204 26.227 22.665 1.00 87.12 721 THR A C 1
ATOM 5913 O O . THR A 1 721 ? 6.259 25.448 22.755 1.00 87.12 721 THR A O 1
ATOM 5916 N N . LYS A 1 722 ? 7.837 26.439 21.503 1.00 87.31 722 LYS A N 1
ATOM 5917 C CA . LYS A 1 722 ? 7.499 25.774 20.232 1.00 87.31 722 LYS A CA 1
ATOM 5918 C C . LYS A 1 722 ? 8.462 24.624 19.970 1.00 87.31 722 LYS A C 1
ATOM 5920 O O . LYS A 1 722 ? 9.541 24.827 19.409 1.00 87.31 722 LYS A O 1
ATOM 5925 N N . VAL A 1 723 ? 8.079 23.409 20.362 1.00 85.62 723 VAL A N 1
ATOM 5926 C CA . VAL A 1 723 ? 8.882 22.204 20.088 1.00 85.62 723 VAL A CA 1
ATOM 5927 C C . VAL A 1 723 ? 8.868 21.917 18.587 1.00 85.62 723 VAL A C 1
ATOM 5929 O O . VAL A 1 723 ? 9.903 21.642 17.967 1.00 85.62 723 VAL A O 1
ATOM 5932 N N . SER A 1 724 ? 7.694 22.017 17.966 1.00 81.62 724 SER A N 1
ATOM 5933 C CA . SER A 1 724 ? 7.548 21.808 16.529 1.00 81.62 724 SER A CA 1
ATOM 5934 C C . SER A 1 724 ? 8.081 22.994 15.732 1.00 81.62 724 SER A C 1
ATOM 5936 O O . SER A 1 724 ? 7.583 24.109 15.830 1.00 81.62 724 SER A O 1
ATOM 5938 N N . GLY A 1 725 ? 9.088 22.737 14.895 1.00 74.62 725 GLY A N 1
ATOM 5939 C CA . GLY A 1 725 ? 9.804 23.776 14.143 1.00 74.62 725 GLY A CA 1
ATOM 5940 C C . GLY A 1 725 ? 10.978 24.398 14.909 1.00 74.62 725 GLY A C 1
ATOM 5941 O O . GLY A 1 725 ? 11.798 25.077 14.297 1.00 74.62 725 GLY A O 1
ATOM 5942 N N . GLY A 1 726 ? 11.109 24.112 16.209 1.00 73.94 726 GLY A N 1
ATOM 5943 C CA . GLY A 1 726 ? 12.240 24.534 17.028 1.00 73.94 726 GLY A CA 1
ATOM 5944 C C . GLY A 1 726 ? 13.526 23.750 16.743 1.00 73.94 726 GLY A C 1
ATOM 5945 O O . GLY A 1 726 ? 13.506 22.585 16.328 1.00 73.94 726 GLY A O 1
ATOM 5946 N N . LYS A 1 727 ? 14.672 24.396 16.988 1.00 75.75 727 LYS A N 1
ATOM 5947 C CA . LYS A 1 727 ? 15.987 23.735 17.040 1.00 75.75 727 LYS A CA 1
ATOM 5948 C C . LYS A 1 727 ? 16.185 23.126 18.433 1.00 75.75 727 LYS A C 1
ATOM 5950 O O . LYS A 1 727 ? 15.747 23.714 19.410 1.00 75.75 727 LYS A O 1
ATOM 5955 N N . ASN A 1 728 ? 16.885 21.992 18.519 1.00 84.88 728 ASN A N 1
ATOM 5956 C CA . ASN A 1 728 ? 17.137 21.267 19.775 1.00 84.88 728 ASN A CA 1
ATOM 5957 C C . ASN A 1 728 ? 15.844 20.848 20.510 1.00 84.88 728 ASN A C 1
ATOM 5959 O O . ASN A 1 728 ? 15.516 21.338 21.589 1.00 84.88 728 ASN A O 1
ATOM 5963 N N . LYS A 1 729 ? 15.087 19.943 19.877 1.00 87.25 729 LYS A N 1
ATOM 5964 C CA . LYS A 1 729 ? 13.753 19.520 20.331 1.00 87.25 729 LYS A CA 1
ATOM 5965 C C . LYS A 1 729 ? 13.743 18.916 21.737 1.00 87.25 729 LYS A C 1
ATOM 5967 O O . LYS A 1 729 ? 12.743 19.066 22.422 1.00 87.25 729 LYS A O 1
ATOM 5972 N N . GLU A 1 730 ? 14.822 18.263 22.160 1.00 89.00 730 GLU A N 1
ATOM 5973 C CA . GLU A 1 730 ? 14.908 17.588 23.462 1.00 89.00 730 GLU A CA 1
ATOM 5974 C C . GLU A 1 730 ? 14.756 18.587 24.616 1.00 89.00 730 GLU A C 1
ATOM 5976 O O . GLU A 1 730 ? 13.823 18.473 25.407 1.00 89.00 730 GLU A O 1
ATOM 5981 N N . LYS A 1 731 ? 15.561 19.659 24.622 1.00 92.06 731 LYS A N 1
ATOM 5982 C CA . LYS A 1 731 ? 15.458 20.733 25.627 1.00 92.06 731 LYS A CA 1
ATOM 5983 C C . LYS A 1 731 ? 14.105 21.447 25.608 1.00 92.06 731 LYS A C 1
ATOM 5985 O O . LYS A 1 731 ? 13.611 21.887 26.642 1.00 92.06 731 LYS A O 1
ATOM 5990 N N . LEU A 1 732 ? 13.507 21.594 24.424 1.00 92.94 732 LEU A N 1
ATOM 5991 C CA . LEU A 1 732 ? 12.198 22.235 24.286 1.00 92.94 732 LEU A CA 1
ATOM 5992 C C . LEU A 1 732 ? 11.080 21.371 24.885 1.00 92.94 732 LEU A C 1
ATOM 5994 O O . LEU A 1 732 ? 10.165 21.924 25.485 1.00 92.94 732 LEU A O 1
ATOM 5998 N N . ILE A 1 733 ? 11.163 20.041 24.767 1.00 94.94 733 ILE A N 1
ATOM 5999 C CA . ILE A 1 733 ? 10.214 19.117 25.409 1.00 94.94 733 ILE A CA 1
ATOM 6000 C C . ILE A 1 733 ? 10.310 19.230 26.930 1.00 94.94 733 ILE A C 1
ATOM 6002 O O . ILE A 1 733 ? 9.284 19.361 27.590 1.00 94.94 733 ILE A O 1
ATOM 6006 N N . GLU A 1 734 ? 11.524 19.238 27.487 1.00 95.25 734 GLU A N 1
ATOM 6007 C CA . GLU A 1 734 ? 11.724 19.371 28.936 1.00 95.25 734 GLU A CA 1
ATOM 6008 C C . GLU A 1 734 ? 11.118 20.667 29.482 1.00 95.25 734 GLU A C 1
ATOM 6010 O O . GLU A 1 734 ? 10.421 20.654 30.497 1.00 95.25 734 GLU A O 1
ATOM 6015 N N . LYS A 1 735 ? 11.356 21.781 28.780 1.00 94.06 735 LYS A N 1
ATOM 6016 C CA . LYS A 1 735 ? 10.797 23.087 29.135 1.00 94.06 735 LYS A CA 1
ATOM 6017 C C . LYS A 1 735 ? 9.271 23.099 29.036 1.00 94.06 735 LYS A C 1
ATOM 6019 O O . LYS A 1 735 ? 8.609 23.654 29.905 1.00 94.06 735 LYS A O 1
ATOM 6024 N N . LEU A 1 736 ? 8.711 22.476 28.002 1.00 94.31 736 LEU A N 1
ATOM 6025 C CA . LEU A 1 736 ? 7.266 22.426 27.816 1.00 94.31 736 LEU A CA 1
ATOM 6026 C C . LEU A 1 736 ? 6.563 21.601 28.902 1.00 94.31 736 LEU A C 1
ATOM 6028 O O . LEU A 1 736 ? 5.479 21.975 29.348 1.00 94.31 736 LEU A O 1
ATOM 6032 N N . ILE A 1 737 ? 7.177 20.500 29.344 1.00 96.19 737 ILE A N 1
ATOM 6033 C CA . ILE A 1 737 ? 6.677 19.705 30.472 1.00 96.19 737 ILE A CA 1
ATOM 6034 C C . ILE A 1 737 ? 6.654 20.554 31.749 1.00 96.19 737 ILE A C 1
ATOM 6036 O O . ILE A 1 737 ? 5.671 20.510 32.481 1.00 96.19 737 ILE A O 1
ATOM 6040 N N . GLU A 1 738 ? 7.684 21.373 31.984 1.00 94.44 738 GLU A N 1
ATOM 6041 C CA . GLU A 1 738 ? 7.723 22.297 33.126 1.00 94.44 738 GLU A CA 1
ATOM 6042 C C . GLU A 1 738 ? 6.597 23.343 33.056 1.00 94.44 738 GLU A C 1
ATOM 6044 O O . GLU A 1 738 ? 5.864 23.535 34.021 1.00 94.44 738 GLU A O 1
ATOM 6049 N N . GLU A 1 739 ? 6.394 23.966 31.891 1.00 93.31 739 GLU A N 1
ATOM 6050 C CA . GLU A 1 739 ? 5.299 24.926 31.668 1.00 93.31 739 GLU A CA 1
ATOM 6051 C C . GLU A 1 739 ? 3.908 24.275 31.806 1.00 93.31 739 GLU A C 1
ATOM 6053 O O . GLU A 1 739 ? 2.939 24.940 32.167 1.00 93.31 739 GLU A O 1
ATOM 6058 N N . SER A 1 740 ? 3.808 22.966 31.556 1.00 94.38 740 SER A N 1
ATOM 6059 C CA . SER A 1 740 ? 2.564 22.193 31.661 1.00 94.38 740 SER A CA 1
ATOM 6060 C C . SER A 1 740 ? 2.350 21.562 33.043 1.00 94.38 740 SER A C 1
ATOM 6062 O O . SER A 1 740 ? 1.311 20.936 33.259 1.00 94.38 740 SER A O 1
ATOM 6064 N N . LYS A 1 741 ? 3.294 21.715 33.985 1.00 94.88 741 LYS A N 1
ATOM 6065 C CA . LYS A 1 741 ? 3.332 20.973 35.257 1.00 94.88 741 LYS A CA 1
ATOM 6066 C C . LYS A 1 741 ? 2.024 21.051 36.043 1.00 94.88 741 LYS A C 1
ATOM 6068 O O . LYS A 1 741 ? 1.503 20.013 36.430 1.00 94.88 741 LYS A O 1
ATOM 6073 N N . GLN A 1 742 ? 1.469 22.250 36.225 1.00 94.56 742 GLN A N 1
ATOM 6074 C CA . GLN A 1 742 ? 0.234 22.446 36.999 1.00 94.56 742 GLN A CA 1
ATOM 6075 C C . GLN A 1 742 ? -0.969 21.712 36.388 1.00 94.56 742 GLN A C 1
ATOM 6077 O O . GLN A 1 742 ? -1.794 21.160 37.109 1.00 94.56 742 GLN A O 1
ATOM 6082 N N . TYR A 1 743 ? -1.064 21.663 35.055 1.00 94.88 743 TYR A N 1
ATOM 6083 C CA . TYR A 1 743 ? -2.131 20.930 34.371 1.00 94.88 743 TYR A CA 1
ATOM 6084 C C . TYR A 1 743 ? -1.977 19.420 34.560 1.00 94.88 743 TYR A C 1
ATOM 6086 O O . TYR A 1 743 ? -2.963 18.733 34.804 1.00 94.88 743 TYR A O 1
ATOM 6094 N N . ILE A 1 744 ? -0.744 18.915 34.474 1.00 95.94 744 ILE A N 1
ATOM 6095 C CA . ILE A 1 744 ? -0.432 17.495 34.678 1.00 95.94 744 ILE A CA 1
ATOM 6096 C C . ILE A 1 744 ? -0.737 17.089 36.126 1.00 95.94 744 ILE A C 1
ATOM 6098 O O . ILE A 1 744 ? -1.415 16.092 36.353 1.00 95.94 744 ILE A O 1
ATOM 6102 N N . GLU A 1 745 ? -0.295 17.890 37.094 1.00 95.44 745 GLU A N 1
ATOM 6103 C CA . GLU A 1 745 ? -0.510 17.661 38.525 1.00 95.44 745 GLU A CA 1
ATOM 6104 C C . GLU A 1 745 ? -2.002 17.648 38.884 1.00 95.44 745 GLU A C 1
ATOM 6106 O O . GLU A 1 745 ? -2.457 16.750 39.586 1.00 95.44 745 GLU A O 1
ATOM 6111 N N . ASN A 1 746 ? -2.797 18.565 38.324 1.00 94.12 746 ASN A N 1
ATOM 6112 C CA . ASN A 1 746 ? -4.248 18.575 38.519 1.00 94.12 746 ASN A CA 1
ATOM 6113 C C . ASN A 1 746 ? -4.931 17.302 37.997 1.00 94.12 746 ASN A C 1
ATOM 6115 O O . ASN A 1 746 ? -5.847 16.790 38.638 1.00 94.12 746 ASN A O 1
ATOM 6119 N N . GLU A 1 747 ? -4.512 16.780 36.844 1.00 94.31 747 GLU A N 1
ATOM 6120 C CA . GLU A 1 747 ? -5.077 15.540 36.300 1.00 94.31 747 GLU A CA 1
ATOM 6121 C C . GLU A 1 747 ? -4.677 14.314 37.130 1.00 94.31 747 GLU A C 1
ATOM 6123 O O . GLU A 1 747 ? -5.523 13.461 37.398 1.00 94.31 747 GLU A O 1
ATOM 6128 N N . ILE A 1 748 ? -3.429 14.259 37.607 1.00 93.12 748 ILE A N 1
ATOM 6129 C CA . ILE A 1 748 ? -2.952 13.197 38.506 1.00 93.12 748 ILE A CA 1
ATOM 6130 C C . ILE A 1 748 ? -3.713 13.231 39.839 1.00 93.12 748 ILE A C 1
ATOM 6132 O O . ILE A 1 748 ? -4.205 12.196 40.282 1.00 93.12 748 ILE A O 1
ATOM 6136 N N . ASN A 1 749 ? -3.886 14.414 40.438 1.00 92.12 749 ASN A N 1
ATOM 6137 C CA . ASN A 1 749 ? -4.610 14.591 41.703 1.00 92.12 749 ASN A CA 1
ATOM 6138 C C . ASN A 1 749 ? -6.088 14.181 41.603 1.00 92.12 749 ASN A C 1
ATOM 6140 O O . ASN A 1 749 ? -6.675 13.724 42.581 1.00 92.12 749 ASN A O 1
ATOM 6144 N N . ASN A 1 750 ? -6.682 14.284 40.411 1.00 88.31 750 ASN A N 1
ATOM 6145 C CA . ASN A 1 750 ? -8.028 13.785 40.122 1.00 88.31 750 ASN A CA 1
ATOM 6146 C C . ASN A 1 750 ? -8.065 12.275 39.820 1.00 88.31 750 ASN A C 1
ATOM 6148 O O . ASN A 1 750 ? -9.072 11.772 39.324 1.00 88.31 750 ASN A O 1
ATOM 6152 N N . ASN A 1 751 ? -6.981 11.547 40.102 1.00 84.44 751 ASN A N 1
ATOM 6153 C CA . ASN A 1 751 ? -6.791 10.139 39.766 1.00 84.44 751 ASN A CA 1
ATOM 6154 C C . ASN A 1 751 ? -6.939 9.822 38.269 1.00 84.44 751 ASN A C 1
ATOM 6156 O O . ASN A 1 751 ? -7.186 8.667 37.919 1.00 84.44 751 ASN A O 1
ATOM 6160 N N . GLY A 1 752 ? -6.725 10.799 37.385 1.00 87.56 752 GLY A N 1
ATOM 6161 C CA . GLY A 1 752 ? -6.764 10.590 35.942 1.00 87.56 752 GLY A CA 1
ATOM 6162 C C . GLY A 1 752 ? -5.555 9.807 35.435 1.00 87.56 752 GLY A C 1
ATOM 6163 O O . GLY A 1 752 ? -4.458 9.894 35.991 1.00 87.56 752 GLY A O 1
ATOM 6164 N N . THR A 1 753 ? -5.743 9.042 34.366 1.00 92.88 753 THR A N 1
ATOM 6165 C CA . THR A 1 753 ? -4.683 8.348 33.626 1.00 92.88 753 THR A CA 1
ATOM 6166 C C . THR A 1 753 ? -4.369 9.122 32.349 1.00 92.88 753 THR A C 1
ATOM 6168 O O . THR A 1 753 ? -5.263 9.439 31.557 1.00 92.88 753 THR A O 1
ATOM 6171 N N . LEU A 1 754 ? -3.092 9.436 32.131 1.00 95.50 754 LEU A N 1
ATOM 6172 C CA . LEU A 1 754 ? -2.656 10.404 31.130 1.00 95.50 754 LEU A CA 1
ATOM 6173 C C . LEU A 1 754 ? -1.949 9.726 29.953 1.00 95.50 754 LEU A C 1
ATOM 6175 O O . LEU A 1 754 ? -1.085 8.864 30.129 1.00 95.50 754 LEU A O 1
ATOM 6179 N N . LEU A 1 755 ? -2.249 10.193 28.742 1.00 95.19 755 LEU A N 1
ATOM 6180 C CA . LEU A 1 755 ? -1.533 9.835 27.520 1.00 95.19 755 LEU A CA 1
ATOM 6181 C C . LEU A 1 755 ? -0.759 11.045 26.976 1.00 95.19 755 LEU A C 1
ATOM 6183 O O . LEU A 1 755 ? -1.347 12.037 26.550 1.00 95.19 755 LEU A O 1
ATOM 6187 N N . MET A 1 756 ? 0.568 10.945 26.949 1.00 96.62 756 MET A N 1
ATOM 6188 C CA . MET A 1 756 ? 1.488 11.988 26.489 1.00 96.62 756 MET A CA 1
ATOM 6189 C C . MET A 1 756 ? 1.963 11.691 25.061 1.00 96.62 756 MET A C 1
ATOM 6191 O O . MET A 1 756 ? 2.598 10.665 24.806 1.00 96.62 756 MET A O 1
ATOM 6195 N N . ILE A 1 757 ? 1.687 12.600 24.124 1.00 95.81 757 ILE A N 1
ATOM 6196 C CA . ILE A 1 757 ? 1.970 12.426 22.695 1.00 95.81 757 ILE A CA 1
ATOM 6197 C C . ILE A 1 757 ? 3.216 13.206 22.269 1.00 95.81 757 ILE A C 1
ATOM 6199 O O . ILE A 1 757 ? 3.271 14.434 22.365 1.00 95.81 757 ILE A O 1
ATOM 6203 N N . VAL A 1 758 ? 4.188 12.478 21.715 1.00 94.19 758 VAL A N 1
ATOM 6204 C CA . VAL A 1 758 ? 5.403 13.007 21.066 1.00 94.19 758 VAL A CA 1
ATOM 6205 C C . VAL A 1 758 ? 5.520 12.479 19.625 1.00 94.19 758 VAL A C 1
ATOM 6207 O O . VAL A 1 758 ? 4.637 11.769 19.155 1.00 94.19 758 VAL A O 1
ATOM 6210 N N . ASN A 1 759 ? 6.585 12.800 18.882 1.00 90.06 759 ASN A N 1
ATOM 6211 C CA . ASN A 1 759 ? 6.746 12.372 17.480 1.00 90.06 759 ASN A CA 1
ATOM 6212 C C . ASN A 1 759 ? 7.713 11.194 17.269 1.00 90.06 759 ASN A C 1
ATOM 6214 O O . ASN A 1 759 ? 7.771 10.659 16.166 1.00 90.06 759 ASN A O 1
ATOM 6218 N N . SER A 1 760 ? 8.491 10.780 18.274 1.00 88.06 760 SER A N 1
ATOM 6219 C CA . SER A 1 760 ? 9.489 9.706 18.111 1.00 88.06 760 SER A CA 1
ATOM 6220 C C . SER A 1 760 ? 9.805 8.989 19.420 1.00 88.06 760 SER A C 1
ATOM 6222 O O . SER A 1 760 ? 9.623 9.550 20.497 1.00 88.06 760 SER A O 1
ATOM 6224 N N . TYR A 1 761 ? 10.321 7.761 19.321 1.00 89.00 761 TYR A N 1
ATOM 6225 C CA . TYR A 1 761 ? 10.734 6.963 20.479 1.00 89.00 761 TYR A CA 1
ATOM 6226 C C . TYR A 1 761 ? 11.859 7.618 21.296 1.00 89.00 761 TYR A C 1
ATOM 6228 O O . TYR A 1 761 ? 11.860 7.515 22.520 1.00 89.00 761 TYR A O 1
ATOM 6236 N N . SER A 1 762 ? 12.783 8.339 20.650 1.00 88.56 762 SER A N 1
ATOM 6237 C CA . SER A 1 762 ? 13.827 9.105 21.348 1.00 88.56 762 SER A CA 1
ATOM 6238 C C . SER A 1 762 ? 13.232 10.233 22.193 1.00 88.56 762 SER A C 1
ATOM 6240 O O . SER A 1 762 ? 13.613 10.415 23.345 1.00 88.56 762 SER A O 1
ATOM 6242 N N . GLN A 1 763 ? 12.220 10.932 21.673 1.00 92.75 763 GLN A N 1
ATOM 6243 C CA . GLN A 1 763 ? 11.490 11.945 22.439 1.00 92.75 763 GLN A CA 1
ATOM 6244 C C . GLN A 1 763 ? 10.719 11.353 23.621 1.00 92.75 763 GLN A C 1
ATOM 6246 O O . GLN A 1 763 ? 10.577 12.031 24.636 1.00 92.75 763 GLN A O 1
ATOM 6251 N N . CYS A 1 764 ? 10.243 10.106 23.522 1.00 94.69 764 CYS A N 1
ATOM 6252 C CA . CYS A 1 764 ? 9.588 9.442 24.649 1.00 94.69 764 CYS A CA 1
ATOM 6253 C C . CYS A 1 764 ? 10.534 9.284 25.842 1.00 94.69 764 CYS A C 1
ATOM 6255 O O . CYS A 1 764 ? 10.111 9.489 26.973 1.00 94.69 764 CYS A O 1
ATOM 6257 N N . LEU A 1 765 ? 11.805 8.953 25.590 1.00 94.12 765 LEU A N 1
ATOM 6258 C CA . LEU A 1 765 ? 12.821 8.836 26.637 1.00 94.12 765 LEU A CA 1
ATOM 6259 C C . LEU A 1 765 ? 13.084 10.182 27.322 1.00 94.12 765 LEU A C 1
ATOM 6261 O O . LEU A 1 765 ? 13.073 10.259 28.546 1.00 94.12 765 LEU A O 1
ATOM 6265 N N . VAL A 1 766 ? 13.256 11.252 26.541 1.00 95.25 766 VAL A N 1
ATOM 6266 C CA . VAL A 1 766 ? 13.471 12.605 27.085 1.00 95.25 766 VAL A CA 1
ATOM 6267 C C . VAL A 1 766 ? 12.289 13.043 27.953 1.00 95.25 766 VAL A C 1
ATOM 6269 O O . VAL A 1 766 ? 12.476 13.511 29.075 1.00 95.25 766 VAL A O 1
ATOM 6272 N N . ALA A 1 767 ? 11.063 12.843 27.461 1.00 96.69 767 ALA A N 1
ATOM 6273 C CA . ALA A 1 767 ? 9.857 13.170 28.212 1.00 96.69 767 ALA A CA 1
ATOM 6274 C C . ALA A 1 767 ? 9.724 12.330 29.492 1.00 96.69 767 ALA A C 1
ATOM 6276 O O . ALA A 1 767 ? 9.369 12.880 30.531 1.00 96.69 767 ALA A O 1
ATOM 6277 N N . GLN A 1 768 ? 10.045 11.031 29.436 1.00 96.69 768 GLN A N 1
ATOM 6278 C CA . GLN A 1 768 ? 10.006 10.147 30.602 1.00 96.69 768 GLN A CA 1
ATOM 6279 C C . GLN A 1 768 ? 10.963 10.631 31.682 1.00 96.69 768 GLN A C 1
ATOM 6281 O O . GLN A 1 768 ? 10.526 10.847 32.804 1.00 96.69 768 GLN A O 1
ATOM 6286 N N . ASN A 1 769 ? 12.229 10.875 31.338 1.00 95.62 769 ASN A N 1
ATOM 6287 C CA . ASN A 1 769 ? 13.231 11.325 32.303 1.00 95.62 769 ASN A CA 1
ATOM 6288 C C . ASN A 1 769 ? 12.779 12.600 33.029 1.00 95.62 769 ASN A C 1
ATOM 6290 O O . ASN A 1 769 ? 12.893 12.706 34.249 1.00 95.62 769 ASN A O 1
ATOM 6294 N N . LYS A 1 770 ? 12.215 13.566 32.291 1.00 96.94 770 LYS A N 1
ATOM 6295 C CA . LYS A 1 770 ? 11.715 14.808 32.886 1.00 96.94 770 LYS A CA 1
ATOM 6296 C C . LYS A 1 770 ? 10.477 14.587 33.761 1.00 96.94 770 LYS A C 1
ATOM 6298 O O . LYS A 1 770 ? 10.408 15.169 34.841 1.00 96.94 770 LYS A O 1
ATOM 6303 N N . LEU A 1 771 ? 9.521 13.768 33.319 1.00 96.56 771 LEU A N 1
ATOM 6304 C CA . LEU A 1 771 ? 8.297 13.473 34.072 1.00 96.56 771 LEU A CA 1
ATOM 6305 C C . LEU A 1 771 ? 8.585 12.666 35.341 1.00 96.56 771 LEU A C 1
ATOM 6307 O O . LEU A 1 771 ? 8.059 13.018 36.390 1.00 96.56 771 LEU A O 1
ATOM 6311 N N . SER A 1 772 ? 9.464 11.664 35.281 1.00 95.50 772 SER A N 1
ATOM 6312 C CA . SER A 1 772 ? 9.880 10.877 36.449 1.00 95.50 772 SER A CA 1
ATOM 6313 C C . SER A 1 772 ? 10.578 11.733 37.506 1.00 95.50 772 SER A C 1
ATOM 6315 O O . SER A 1 772 ? 10.375 11.520 38.695 1.00 95.50 772 SER A O 1
ATOM 6317 N N . ASN A 1 773 ? 11.337 12.754 37.095 1.00 95.31 773 ASN A N 1
ATOM 6318 C CA . ASN A 1 773 ? 11.942 13.705 38.032 1.00 95.31 773 ASN A CA 1
ATOM 6319 C C . ASN A 1 773 ? 10.909 14.627 38.702 1.00 95.31 773 ASN A C 1
ATOM 6321 O O . ASN A 1 773 ? 11.112 15.046 39.838 1.00 95.31 773 ASN A O 1
ATOM 6325 N N . LEU A 1 774 ? 9.830 14.985 38.000 1.00 95.44 774 LEU A N 1
ATOM 6326 C CA . LEU A 1 774 ? 8.782 15.863 38.531 1.00 95.44 774 LEU A CA 1
ATOM 6327 C C . LEU A 1 774 ? 7.742 15.111 39.372 1.00 95.44 774 LEU A C 1
ATOM 6329 O O . LEU A 1 774 ? 7.204 15.688 40.313 1.00 95.44 774 LEU A O 1
ATOM 6333 N N . PHE A 1 775 ? 7.475 13.847 39.038 1.00 95.19 775 PHE A N 1
ATOM 6334 C CA . PHE A 1 775 ? 6.444 13.005 39.647 1.00 95.19 775 PHE A CA 1
ATOM 6335 C C . PHE A 1 775 ? 7.019 11.624 40.023 1.00 95.19 775 PHE A C 1
ATOM 6337 O O . PHE A 1 775 ? 6.611 10.610 39.456 1.00 95.19 775 PHE A O 1
ATOM 6344 N N . PRO A 1 776 ? 7.972 11.554 40.972 1.00 92.50 776 PRO A N 1
ATOM 6345 C CA . PRO A 1 776 ? 8.716 10.325 41.276 1.00 92.50 776 PRO A CA 1
ATOM 6346 C C . PRO A 1 776 ? 7.859 9.196 41.869 1.00 92.50 776 PRO A C 1
ATOM 6348 O O . PRO A 1 776 ? 8.267 8.040 41.831 1.00 92.50 776 PRO A O 1
ATOM 6351 N N . ASN A 1 777 ? 6.676 9.517 42.403 1.00 92.44 777 ASN A N 1
ATOM 6352 C CA . ASN A 1 777 ? 5.763 8.542 43.009 1.00 92.44 777 ASN A CA 1
ATOM 6353 C C . ASN A 1 777 ? 4.805 7.894 41.995 1.00 92.44 777 ASN A C 1
ATOM 6355 O O . ASN A 1 777 ? 4.077 6.969 42.350 1.00 92.44 777 ASN A O 1
ATOM 6359 N N . GLU A 1 778 ? 4.773 8.376 40.751 1.00 94.06 778 GLU A N 1
ATOM 6360 C CA . GLU A 1 778 ? 3.820 7.917 39.743 1.00 94.06 778 GLU A CA 1
ATOM 6361 C C . GLU A 1 778 ? 4.435 6.872 38.810 1.00 94.06 778 GLU A C 1
ATOM 6363 O O . GLU A 1 778 ? 5.587 6.974 38.382 1.00 94.06 778 GLU A O 1
ATOM 6368 N N . LYS A 1 779 ? 3.636 5.874 38.412 1.00 94.00 779 LYS A N 1
ATOM 6369 C CA . LYS A 1 779 ? 4.076 4.860 37.446 1.00 94.00 779 LYS A CA 1
ATOM 6370 C C . LYS A 1 779 ? 4.014 5.415 36.020 1.00 94.00 779 LYS A C 1
ATOM 6372 O O . LYS A 1 779 ? 2.937 5.521 35.425 1.00 94.00 779 LYS A O 1
ATOM 6377 N N . ILE A 1 780 ? 5.183 5.754 35.474 1.00 95.75 780 ILE A N 1
ATOM 6378 C CA . ILE A 1 780 ? 5.349 6.373 34.150 1.00 95.75 780 ILE A CA 1
ATOM 6379 C C . ILE A 1 780 ? 6.008 5.385 33.188 1.00 95.75 780 ILE A C 1
ATOM 6381 O O . ILE A 1 780 ? 7.173 5.019 33.355 1.00 95.75 780 ILE A O 1
ATOM 6385 N N . LEU A 1 781 ? 5.284 5.008 32.136 1.00 95.25 781 LEU A N 1
ATOM 6386 C CA . LEU A 1 781 ? 5.796 4.139 31.081 1.00 95.25 781 LEU A CA 1
ATOM 6387 C C . LEU A 1 781 ? 6.033 4.914 29.785 1.00 95.25 781 LEU A C 1
ATOM 6389 O O . LEU A 1 781 ? 5.265 5.807 29.420 1.00 95.25 781 LEU A O 1
ATOM 6393 N N . ARG A 1 782 ? 7.062 4.521 29.034 1.00 94.75 782 ARG A N 1
ATOM 6394 C CA . ARG A 1 782 ? 7.251 4.938 27.640 1.00 94.75 782 ARG A CA 1
ATOM 6395 C C . ARG A 1 782 ? 7.102 3.767 26.683 1.00 94.75 782 ARG A C 1
ATOM 6397 O O . ARG A 1 782 ? 7.605 2.673 26.931 1.00 94.75 782 ARG A O 1
ATOM 6404 N N . LEU A 1 783 ? 6.472 4.029 25.546 1.00 91.75 783 LEU A N 1
ATOM 6405 C CA . LEU A 1 783 ? 6.369 3.059 24.468 1.00 91.75 783 LEU A CA 1
ATOM 6406 C C . LEU A 1 783 ? 7.739 2.846 23.811 1.00 91.75 783 LEU A C 1
ATOM 6408 O O . LEU A 1 783 ? 8.459 3.813 23.553 1.00 91.75 783 LEU A O 1
ATOM 6412 N N . ILE A 1 784 ? 8.074 1.600 23.482 1.00 88.00 784 ILE A N 1
ATOM 6413 C CA . ILE A 1 784 ? 9.233 1.233 22.656 1.00 88.00 784 ILE A CA 1
ATOM 6414 C C . ILE A 1 784 ? 8.811 0.434 21.419 1.00 88.00 784 ILE A C 1
ATOM 6416 O O . ILE A 1 784 ? 7.680 -0.036 21.307 1.00 88.00 784 ILE A O 1
ATOM 6420 N N . SER A 1 785 ? 9.714 0.342 20.440 1.00 78.31 785 SER A N 1
ATOM 6421 C CA . SER A 1 785 ? 9.554 -0.573 19.306 1.00 78.31 785 SER A CA 1
ATOM 6422 C C . SER A 1 785 ? 9.693 -2.016 19.787 1.00 78.31 785 SER A C 1
ATOM 6424 O O . SER A 1 785 ? 10.579 -2.286 20.593 1.00 78.31 785 SER A O 1
ATOM 6426 N N . ASP A 1 786 ? 8.912 -2.942 19.225 1.00 69.94 786 ASP A N 1
ATOM 6427 C CA . ASP A 1 786 ? 8.972 -4.375 19.567 1.00 69.94 786 ASP A CA 1
ATOM 6428 C C . ASP A 1 786 ? 10.356 -5.004 19.285 1.00 69.94 786 ASP A C 1
ATOM 6430 O O . ASP A 1 786 ? 10.677 -6.062 19.807 1.00 69.94 786 ASP A O 1
ATOM 6434 N N . LYS A 1 787 ? 11.198 -4.351 18.467 1.00 66.75 787 LYS A N 1
ATOM 6435 C CA . LYS A 1 787 ? 12.579 -4.790 18.183 1.00 66.75 787 LYS A CA 1
ATOM 6436 C C . LYS A 1 787 ? 13.592 -4.398 19.265 1.00 66.75 787 LYS A C 1
ATOM 6438 O O . LYS A 1 787 ? 14.724 -4.877 19.237 1.00 66.75 787 LYS A O 1
ATOM 6443 N N . ASN A 1 788 ? 13.240 -3.464 20.144 1.00 72.00 788 ASN A N 1
ATOM 6444 C CA . ASN A 1 788 ? 14.152 -2.968 21.168 1.00 72.00 788 ASN A CA 1
ATOM 6445 C C . ASN A 1 788 ? 14.072 -3.846 22.418 1.00 72.00 788 ASN A C 1
ATOM 6447 O O . ASN A 1 788 ? 13.030 -4.422 22.714 1.00 72.00 788 ASN A O 1
ATOM 6451 N N . ARG A 1 789 ? 15.183 -3.921 23.156 1.00 70.56 789 ARG A N 1
ATOM 6452 C CA . ARG A 1 789 ? 15.221 -4.602 24.455 1.00 70.56 789 ARG A CA 1
ATOM 6453 C C . ARG A 1 789 ? 14.440 -3.810 25.496 1.00 70.56 789 ARG A C 1
ATOM 6455 O O . ARG A 1 789 ? 14.448 -2.575 25.459 1.00 70.56 789 ARG A O 1
ATOM 6462 N N . ASP A 1 790 ? 13.841 -4.536 26.428 1.00 73.50 790 ASP A N 1
ATOM 6463 C CA . ASP A 1 790 ? 13.131 -3.952 27.557 1.00 73.50 790 ASP A CA 1
ATOM 6464 C C . ASP A 1 790 ? 14.080 -3.189 28.470 1.00 73.50 790 ASP A C 1
ATOM 6466 O O . ASP A 1 790 ? 15.268 -3.499 28.602 1.00 73.50 790 ASP A O 1
ATOM 6470 N N . GLY A 1 791 ? 13.532 -2.154 29.087 1.00 76.06 791 GLY A N 1
ATOM 6471 C CA . GLY A 1 791 ? 14.183 -1.382 30.129 1.00 76.06 791 GLY A CA 1
ATOM 6472 C C . GLY A 1 791 ? 13.182 -0.965 31.197 1.00 76.06 791 GLY A C 1
ATOM 6473 O O . GLY A 1 791 ? 11.969 -1.131 31.045 1.00 76.06 791 GLY A O 1
ATOM 6474 N N . GLU A 1 792 ? 13.691 -0.385 32.276 1.00 80.69 792 GLU A N 1
ATOM 6475 C CA . GLU A 1 792 ? 12.848 0.159 33.337 1.00 80.69 792 GLU A CA 1
ATOM 6476 C C . GLU A 1 792 ? 11.874 1.214 32.781 1.00 80.69 792 GLU A C 1
ATOM 6478 O O . GLU A 1 792 ? 12.238 2.057 31.955 1.00 80.69 792 GLU A O 1
ATOM 6483 N N . GLY A 1 793 ? 10.606 1.124 33.193 1.00 87.56 793 GLY A N 1
ATOM 6484 C CA . GLY A 1 793 ? 9.552 2.030 32.742 1.00 87.56 793 GLY A CA 1
ATOM 6485 C C . GLY A 1 793 ? 9.234 1.935 31.243 1.00 87.56 793 GLY A C 1
ATOM 6486 O O . GLY A 1 793 ? 8.855 2.936 30.637 1.00 87.56 793 GLY A O 1
ATOM 6487 N N . THR A 1 794 ? 9.411 0.781 30.600 1.00 91.44 794 THR A N 1
ATOM 6488 C CA . THR A 1 794 ? 9.071 0.604 29.176 1.00 91.44 794 THR A CA 1
ATOM 6489 C C . THR A 1 794 ? 7.867 -0.305 28.975 1.00 91.44 794 THR A C 1
ATOM 6491 O O . THR A 1 794 ? 7.534 -1.104 29.841 1.00 91.44 794 THR A O 1
ATOM 6494 N N . VAL A 1 795 ? 7.191 -0.140 27.839 1.00 88.69 795 VAL A N 1
ATOM 6495 C CA . VAL A 1 795 ? 6.153 -1.058 27.357 1.00 88.69 795 VAL A CA 1
ATOM 6496 C C . VAL A 1 795 ? 6.299 -1.229 25.851 1.00 88.69 795 VAL A C 1
ATOM 6498 O O . VAL A 1 795 ? 6.550 -0.248 25.135 1.00 88.69 795 VAL A O 1
ATOM 6501 N N . LYS A 1 796 ? 6.158 -2.454 25.347 1.00 84.31 796 LYS A N 1
ATOM 6502 C CA . LYS A 1 796 ? 6.199 -2.717 23.903 1.00 84.31 796 LYS A CA 1
ATOM 6503 C C . LYS A 1 796 ? 4.865 -2.406 23.241 1.00 84.31 796 LYS A C 1
ATOM 6505 O O . LYS A 1 796 ? 3.806 -2.349 23.869 1.00 84.31 796 LYS A O 1
ATOM 6510 N N . LYS A 1 797 ? 4.891 -2.205 21.923 1.00 75.62 797 LYS A N 1
ATOM 6511 C CA . LYS A 1 797 ? 3.675 -1.911 21.156 1.00 75.62 797 LYS A CA 1
ATOM 6512 C C . LYS A 1 797 ? 2.705 -3.097 21.198 1.00 75.62 797 LYS A C 1
ATOM 6514 O O . LYS A 1 797 ? 1.502 -2.888 21.358 1.00 75.62 797 LYS A O 1
ATOM 6519 N N . GLY A 1 798 ? 3.212 -4.328 21.126 1.00 69.62 798 GLY A N 1
ATOM 6520 C CA . GLY A 1 798 ? 2.406 -5.552 21.237 1.00 69.62 798 GLY A CA 1
ATOM 6521 C C . GLY A 1 798 ? 1.599 -5.689 22.541 1.00 69.62 798 GLY A C 1
ATOM 6522 O O . GLY A 1 798 ? 0.505 -6.262 22.526 1.00 69.62 798 GLY A O 1
ATOM 6523 N N . GLU A 1 799 ? 2.080 -5.097 23.635 1.00 75.25 799 GLU A N 1
ATOM 6524 C CA . GLU A 1 799 ? 1.553 -5.249 25.004 1.00 75.25 799 GLU A CA 1
ATOM 6525 C C . GLU A 1 799 ? 0.497 -4.209 25.385 1.00 75.25 799 GLU A C 1
ATOM 6527 O O . GLU A 1 799 ? -0.139 -4.299 26.434 1.00 75.25 799 GLU A O 1
ATOM 6532 N N . LEU A 1 800 ? 0.226 -3.231 24.517 1.00 79.62 800 LEU A N 1
ATOM 6533 C CA . LEU A 1 800 ? -0.740 -2.167 24.807 1.00 79.62 800 LEU A CA 1
ATOM 6534 C C . LEU A 1 800 ? -2.161 -2.678 25.126 1.00 79.62 800 LEU A C 1
ATOM 6536 O O . LEU A 1 800 ? -2.939 -1.957 25.745 1.00 79.62 800 LEU A O 1
ATOM 6540 N N . ARG A 1 801 ? -2.518 -3.908 24.721 1.00 73.06 801 ARG A N 1
ATOM 6541 C CA . ARG A 1 801 ? -3.814 -4.536 25.059 1.00 73.06 801 ARG A CA 1
ATOM 6542 C C . ARG A 1 801 ? -3.899 -4.978 26.524 1.00 73.06 801 ARG A C 1
ATOM 6544 O O . ARG A 1 801 ? -4.996 -5.002 27.066 1.00 73.06 801 ARG A O 1
ATOM 6551 N N . SER A 1 802 ? -2.780 -5.341 27.149 1.00 74.62 802 SER A N 1
ATOM 6552 C CA . SER A 1 802 ? -2.709 -5.772 28.553 1.00 74.62 802 SER A CA 1
ATOM 6553 C C . SER A 1 802 ? -2.335 -4.639 29.506 1.00 74.62 802 SER A C 1
ATOM 6555 O O . SER A 1 802 ? -2.278 -4.859 30.711 1.00 74.62 802 SER A O 1
ATOM 6557 N N . LEU A 1 803 ? -2.143 -3.422 28.989 1.00 83.69 803 LEU A N 1
ATOM 6558 C CA . LEU A 1 803 ? -1.727 -2.247 29.757 1.00 83.69 803 LEU A CA 1
ATOM 6559 C C . LEU A 1 803 ? -2.655 -1.918 30.938 1.00 83.69 803 LEU A C 1
ATOM 6561 O O . LEU A 1 803 ? -2.198 -1.388 31.945 1.00 83.69 803 LEU A O 1
ATOM 6565 N N . TYR A 1 804 ? -3.941 -2.272 30.853 1.00 81.88 804 TYR A N 1
ATOM 6566 C CA . TYR A 1 804 ? -4.898 -2.084 31.950 1.00 81.88 804 TYR A CA 1
ATOM 6567 C C . TYR A 1 804 ? -4.518 -2.854 33.230 1.00 81.88 804 TYR A C 1
ATOM 6569 O O . TYR A 1 804 ? -4.976 -2.493 34.309 1.00 81.88 804 TYR A O 1
ATOM 6577 N N . LYS A 1 805 ? -3.672 -3.891 33.128 1.00 82.94 805 LYS A N 1
ATOM 6578 C CA . LYS A 1 805 ? -3.169 -4.668 34.273 1.00 82.94 805 LYS A CA 1
ATOM 6579 C C . LYS A 1 805 ? -2.038 -3.963 35.027 1.00 82.94 805 LYS A C 1
ATOM 6581 O O . LYS A 1 805 ? -1.755 -4.313 36.165 1.00 82.94 805 LYS A O 1
ATOM 6586 N N . GLU A 1 806 ? -1.392 -2.977 34.409 1.00 79.56 806 GLU A N 1
ATOM 6587 C CA . GLU A 1 806 ? -0.147 -2.388 34.907 1.00 79.56 806 GLU A CA 1
ATOM 6588 C C . GLU A 1 806 ? -0.347 -1.227 35.900 1.00 79.56 806 GLU A C 1
ATOM 6590 O O . GLU A 1 806 ? 0.647 -0.674 36.358 1.00 79.56 806 GLU A O 1
ATOM 6595 N N . ASN A 1 807 ? -1.580 -0.848 36.261 1.00 84.19 807 ASN A N 1
ATOM 6596 C CA . ASN A 1 807 ? -1.897 0.306 37.130 1.00 84.19 807 ASN A CA 1
ATOM 6597 C C . ASN A 1 807 ? -1.033 1.556 36.834 1.00 84.19 807 ASN A C 1
ATOM 6599 O O . ASN A 1 807 ? -0.335 2.086 37.700 1.00 84.19 807 ASN A O 1
ATOM 6603 N N . ILE A 1 808 ? -0.999 1.963 35.565 1.00 91.94 808 ILE A N 1
ATOM 6604 C CA . ILE A 1 808 ? -0.172 3.078 35.092 1.00 91.94 808 ILE A CA 1
ATOM 6605 C C . ILE A 1 808 ? -0.807 4.430 35.418 1.00 91.94 808 ILE A C 1
ATOM 6607 O O . ILE A 1 808 ? -2.029 4.551 35.427 1.00 91.94 808 ILE A O 1
ATOM 6611 N N . ARG A 1 809 ? 0.021 5.469 35.585 1.00 94.81 809 ARG A N 1
ATOM 6612 C CA . ARG A 1 809 ? -0.455 6.859 35.652 1.00 94.81 809 ARG A CA 1
ATOM 6613 C C . ARG A 1 809 ? -0.258 7.604 34.341 1.00 94.81 809 ARG A C 1
ATOM 6615 O O . ARG A 1 809 ? -1.147 8.332 33.907 1.00 94.81 809 ARG A O 1
ATOM 6622 N N . ILE A 1 810 ? 0.905 7.433 33.710 1.00 96.38 810 ILE A N 1
ATOM 6623 C CA . ILE A 1 810 ? 1.263 8.135 32.474 1.00 96.38 810 ILE A CA 1
ATOM 6624 C C . ILE A 1 810 ? 1.829 7.142 31.463 1.00 96.38 810 ILE A C 1
ATOM 6626 O O . ILE A 1 810 ? 2.780 6.421 31.763 1.00 96.38 810 ILE A O 1
ATOM 6630 N N . LEU A 1 811 ? 1.293 7.161 30.242 1.00 95.75 811 LEU A N 1
ATOM 6631 C CA . LEU A 1 811 ? 1.928 6.545 29.079 1.00 95.75 811 LEU A CA 1
ATOM 6632 C C . LEU A 1 811 ? 2.462 7.627 28.141 1.00 95.75 811 LEU A C 1
ATOM 6634 O O . LEU A 1 811 ? 1.723 8.517 27.727 1.00 95.75 811 LEU A O 1
ATOM 6638 N N . ILE A 1 812 ? 3.723 7.509 27.736 1.00 96.56 812 ILE A N 1
ATOM 6639 C CA . ILE A 1 812 ? 4.347 8.385 26.743 1.00 96.56 812 ILE A CA 1
ATOM 6640 C C . ILE A 1 812 ? 4.522 7.611 25.443 1.00 96.56 812 ILE A C 1
ATOM 6642 O O . ILE A 1 812 ? 5.221 6.597 25.408 1.00 96.56 812 ILE A O 1
ATOM 6646 N N . ALA A 1 813 ? 3.920 8.094 24.358 1.00 94.31 813 ALA A N 1
ATOM 6647 C CA . ALA A 1 813 ? 3.920 7.385 23.085 1.00 94.31 813 ALA A CA 1
ATOM 6648 C C . ALA A 1 813 ? 4.138 8.319 21.882 1.00 94.31 813 ALA A C 1
ATOM 6650 O O . ALA A 1 813 ? 3.654 9.457 21.871 1.00 94.31 813 ALA A O 1
ATOM 6651 N N . PRO A 1 814 ? 4.821 7.850 20.820 1.00 91.69 814 PRO A N 1
ATOM 6652 C CA . PRO A 1 814 ? 4.823 8.541 19.541 1.00 91.69 814 PRO A CA 1
ATOM 6653 C C . PRO A 1 814 ? 3.417 8.543 18.923 1.00 91.69 814 PRO A C 1
ATOM 6655 O O . PRO A 1 814 ? 2.749 7.507 18.904 1.00 91.69 814 PRO A O 1
ATOM 6658 N N . ALA A 1 815 ? 3.002 9.666 18.333 1.00 88.88 815 ALA A N 1
ATOM 6659 C CA . ALA A 1 815 ? 1.705 9.834 17.674 1.00 88.88 815 ALA A CA 1
ATOM 6660 C C . ALA A 1 815 ? 1.410 8.702 16.671 1.00 88.88 815 ALA A C 1
ATOM 6662 O O . ALA A 1 815 ? 0.366 8.058 16.746 1.00 88.88 815 ALA A O 1
ATOM 6663 N N . MET A 1 816 ? 2.381 8.394 15.803 1.00 80.12 816 MET A N 1
ATOM 6664 C CA . MET A 1 816 ? 2.255 7.348 14.778 1.00 80.12 816 MET A CA 1
ATOM 6665 C C . MET A 1 816 ? 2.193 5.920 15.338 1.00 80.12 816 MET A C 1
ATOM 6667 O O . MET A 1 816 ? 1.769 4.999 14.645 1.00 80.12 816 MET A O 1
ATOM 6671 N N . ALA A 1 817 ? 2.642 5.698 16.575 1.00 79.69 817 ALA A N 1
ATOM 6672 C CA . ALA A 1 817 ? 2.609 4.374 17.188 1.00 79.69 817 ALA A CA 1
ATOM 6673 C C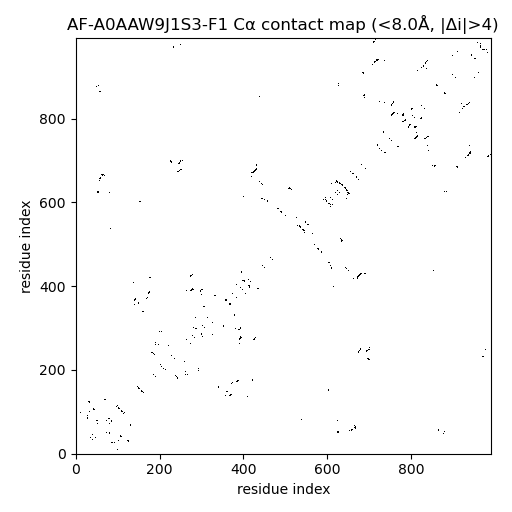 . ALA A 1 817 ? 1.275 4.097 17.899 1.00 79.69 817 ALA A C 1
ATOM 6675 O O . ALA A 1 817 ? 0.865 2.939 17.961 1.00 79.69 817 ALA A O 1
ATOM 6676 N N . ILE A 1 818 ? 0.610 5.145 18.405 1.00 81.69 818 ILE A N 1
ATOM 6677 C CA . ILE A 1 818 ? -0.614 5.049 19.218 1.00 81.69 818 ILE A CA 1
ATOM 6678 C C . ILE A 1 818 ? -1.905 5.348 18.436 1.00 81.69 818 ILE A C 1
ATOM 6680 O O . ILE A 1 818 ? -2.998 5.041 18.908 1.00 81.69 818 ILE A O 1
ATOM 6684 N N . GLU A 1 819 ? -1.802 5.938 17.240 1.00 67.44 819 GLU A N 1
ATOM 6685 C CA . GLU A 1 819 ? -2.949 6.371 16.434 1.00 67.44 819 GLU A CA 1
ATOM 6686 C C . GLU A 1 819 ? -4.006 5.268 16.200 1.00 67.44 819 GLU A C 1
ATOM 6688 O O . GLU A 1 819 ? -5.195 5.562 16.358 1.00 67.44 819 GLU A O 1
ATOM 6693 N N . ARG A 1 820 ? -3.634 4.008 15.881 1.00 63.47 820 ARG A N 1
ATOM 6694 C CA . ARG A 1 820 ? -4.547 2.834 15.771 1.00 63.47 820 ARG A CA 1
ATOM 6695 C C . ARG A 1 820 ? -3.828 1.478 15.976 1.00 63.47 820 ARG A C 1
ATOM 6697 O O . ARG A 1 820 ? -2.630 1.455 16.237 1.00 63.47 820 ARG A O 1
ATOM 6704 N N . GLY A 1 821 ? -4.582 0.370 15.931 1.00 55.38 821 GLY A N 1
ATOM 6705 C CA . GLY A 1 821 ? -4.082 -1.017 16.050 1.00 55.38 821 GLY A CA 1
ATOM 6706 C C . GLY A 1 821 ? -4.155 -1.648 17.450 1.00 55.38 821 GLY A C 1
ATOM 6707 O O . GLY A 1 821 ? -3.926 -2.847 17.609 1.00 55.38 821 GLY A O 1
ATOM 6708 N N . HIS A 1 822 ? -4.513 -0.875 18.485 1.00 61.19 822 HIS A N 1
ATOM 6709 C CA . HIS A 1 822 ? -4.580 -1.378 19.862 1.00 61.19 822 HIS A CA 1
ATOM 6710 C C . HIS A 1 822 ? -5.887 -0.990 20.548 1.00 61.19 822 HIS A C 1
ATOM 6712 O O . HIS A 1 822 ? -6.267 0.185 20.615 1.00 61.19 822 HIS A O 1
ATOM 6718 N N . ASN A 1 823 ? -6.583 -2.001 21.067 1.00 65.38 823 ASN A N 1
ATOM 6719 C CA . ASN A 1 823 ? -7.708 -1.805 21.962 1.00 65.38 823 ASN A CA 1
ATOM 6720 C C . ASN A 1 823 ? -7.171 -1.509 23.363 1.00 65.38 823 ASN A C 1
ATOM 6722 O O . ASN A 1 823 ? -6.947 -2.440 24.124 1.00 65.38 823 ASN A O 1
ATOM 6726 N N . ILE A 1 824 ? -6.940 -0.230 23.668 1.00 80.25 824 ILE A N 1
ATOM 6727 C CA . ILE A 1 824 ? -6.437 0.202 24.976 1.00 80.25 824 ILE A CA 1
ATOM 6728 C C . ILE A 1 824 ? -7.631 0.549 25.865 1.00 80.25 824 ILE A C 1
ATOM 6730 O O . ILE A 1 824 ? -8.057 1.699 25.962 1.00 80.25 824 ILE A O 1
ATOM 6734 N N . VAL A 1 825 ? -8.242 -0.494 26.408 1.00 80.81 825 VAL A N 1
ATOM 6735 C CA . VAL A 1 825 ? -9.469 -0.422 27.200 1.00 80.81 825 VAL A CA 1
ATOM 6736 C C . VAL A 1 825 ? -9.338 -1.298 28.439 1.00 80.81 825 VAL A C 1
ATOM 6738 O O . VAL A 1 825 ? -8.532 -2.226 28.455 1.00 80.81 825 VAL A O 1
ATOM 6741 N N . ASP A 1 826 ? -10.133 -1.002 29.460 1.00 82.19 826 ASP A N 1
ATOM 6742 C CA . ASP A 1 826 ? -10.282 -1.835 30.646 1.00 82.19 826 ASP A CA 1
ATOM 6743 C C . ASP A 1 826 ? -11.044 -3.139 30.341 1.00 82.19 826 ASP A C 1
ATOM 6745 O O . ASP A 1 826 ? -11.490 -3.402 29.216 1.00 82.19 826 ASP A O 1
ATOM 6749 N N . GLU A 1 827 ? -11.219 -3.978 31.362 1.00 76.56 827 GLU A N 1
ATOM 6750 C CA . GLU A 1 827 ? -11.909 -5.267 31.243 1.00 76.56 827 GLU A CA 1
ATOM 6751 C C . GLU A 1 827 ? -13.339 -5.129 30.704 1.00 76.56 827 GLU A C 1
ATOM 6753 O O . GLU A 1 827 ? -13.811 -5.995 29.964 1.00 76.56 827 GLU A O 1
ATOM 6758 N N . LYS A 1 828 ? -14.018 -4.011 30.985 1.00 75.56 828 LYS A N 1
ATOM 6759 C CA . LYS A 1 828 ? -15.383 -3.724 30.518 1.00 75.56 828 LYS A CA 1
ATOM 6760 C C . LYS A 1 828 ? -15.413 -3.101 29.120 1.00 75.56 828 LYS A C 1
ATOM 6762 O O . LYS A 1 828 ? -16.484 -2.999 28.526 1.00 75.56 828 LYS A O 1
ATOM 6767 N N . GLY A 1 829 ? -14.258 -2.740 28.564 1.00 76.31 829 GLY A N 1
ATOM 6768 C CA . GLY A 1 829 ? -14.129 -2.135 27.243 1.00 76.31 829 GLY A CA 1
ATOM 6769 C C . GLY A 1 829 ? -14.182 -0.604 27.239 1.00 76.31 829 GLY A C 1
ATOM 6770 O O . GLY A 1 829 ? -14.261 -0.025 26.154 1.00 76.31 829 GLY A O 1
ATOM 6771 N N . HIS A 1 830 ? -14.131 0.051 28.405 1.00 83.69 830 HIS A N 1
ATOM 6772 C CA . HIS A 1 830 ? -14.009 1.509 28.505 1.00 83.69 830 HIS A CA 1
ATOM 6773 C C . HIS A 1 830 ? -12.538 1.931 28.317 1.00 83.69 830 HIS A C 1
ATOM 6775 O O . HIS A 1 830 ? -11.645 1.194 28.717 1.00 83.69 830 HIS A O 1
ATOM 6781 N N . SER A 1 831 ? -12.257 3.095 27.718 1.00 87.44 831 SER A N 1
ATOM 6782 C CA . SER A 1 831 ? -10.897 3.676 27.641 1.00 87.44 831 SER A CA 1
ATOM 6783 C C . SER A 1 831 ? -10.137 3.604 28.979 1.00 87.44 831 SER A C 1
ATOM 6785 O O . SER A 1 831 ? -10.710 3.842 30.042 1.00 87.44 831 SER A O 1
ATOM 6787 N N . ILE A 1 832 ? -8.837 3.299 28.944 1.00 89.06 832 ILE A N 1
ATOM 6788 C CA . ILE A 1 832 ? -8.006 3.401 30.160 1.00 89.06 832 ILE A CA 1
ATOM 6789 C C . ILE A 1 832 ? -7.564 4.835 30.455 1.00 89.06 832 ILE A C 1
ATOM 6791 O O . ILE A 1 832 ? -7.190 5.128 31.580 1.00 89.06 832 ILE A O 1
ATOM 6795 N N . PHE A 1 833 ? -7.529 5.694 29.435 1.00 90.88 833 PHE A N 1
ATOM 6796 C CA . PHE A 1 833 ? -7.050 7.065 29.556 1.00 90.88 833 PHE A CA 1
ATOM 6797 C C . PHE A 1 833 ? -8.222 8.007 29.790 1.00 90.88 833 PHE A C 1
ATOM 6799 O O . PHE A 1 833 ? -9.275 7.839 29.165 1.00 90.88 833 PHE A O 1
ATOM 6806 N N . ASP A 1 834 ? -7.982 9.020 30.615 1.00 91.00 834 ASP A N 1
ATOM 6807 C CA . ASP A 1 834 ? -8.920 10.104 30.910 1.00 91.00 834 ASP A CA 1
ATOM 6808 C C . ASP A 1 834 ? -8.512 11.392 30.180 1.00 91.00 834 ASP A C 1
ATOM 6810 O O . ASP A 1 834 ? -9.360 12.134 29.682 1.00 91.00 834 ASP A O 1
ATOM 6814 N N . SER A 1 835 ? -7.201 11.622 30.037 1.00 93.38 835 SER A N 1
ATOM 6815 C CA . SER A 1 835 ? -6.662 12.862 29.473 1.00 93.38 835 SER A CA 1
ATOM 6816 C C . SER A 1 835 ? -5.531 12.621 28.476 1.00 93.38 835 SER A C 1
ATOM 6818 O O . SER A 1 835 ? -4.671 11.760 28.669 1.00 93.38 835 SER A O 1
ATOM 6820 N N . ILE A 1 836 ? -5.506 13.414 27.400 1.00 94.56 836 ILE A N 1
ATOM 6821 C CA . ILE A 1 836 ? -4.426 13.424 26.401 1.00 94.56 836 ILE A CA 1
ATOM 6822 C C . ILE A 1 836 ? -3.676 14.749 26.454 1.00 94.56 836 ILE A C 1
ATOM 6824 O O . ILE A 1 836 ? -4.287 15.810 26.395 1.00 94.56 836 ILE A O 1
ATOM 6828 N N . PHE A 1 837 ? -2.347 14.687 26.442 1.00 95.94 837 PHE A N 1
ATOM 6829 C CA . PHE A 1 837 ? -1.462 15.837 26.290 1.00 95.94 837 PHE A CA 1
ATOM 6830 C C . PHE A 1 837 ? -0.671 15.729 24.986 1.00 95.94 837 PHE A C 1
ATOM 6832 O O . PHE A 1 837 ? 0.211 14.882 24.834 1.00 95.94 837 PHE A O 1
ATOM 6839 N N . PHE A 1 838 ? -0.934 16.628 24.041 1.00 95.06 838 PHE A N 1
ATOM 6840 C CA . PHE A 1 838 ? -0.104 16.809 22.854 1.00 95.06 838 PHE A CA 1
ATOM 6841 C C . PHE A 1 838 ? 1.119 17.671 23.191 1.00 95.06 838 PHE A C 1
ATOM 6843 O O . PHE A 1 838 ? 1.122 18.883 22.958 1.00 95.06 838 PHE A O 1
ATOM 6850 N N . LEU A 1 839 ? 2.163 17.029 23.732 1.00 94.62 839 LEU A N 1
ATOM 6851 C CA . LEU A 1 839 ? 3.453 17.666 24.033 1.00 94.62 839 LEU A CA 1
ATOM 6852 C C . LEU A 1 839 ? 4.171 18.128 22.764 1.00 94.62 839 LEU A C 1
ATOM 6854 O O . LEU A 1 839 ? 4.878 19.126 22.766 1.00 94.62 839 LEU A O 1
ATOM 6858 N N . VAL A 1 840 ? 4.005 17.411 21.657 1.00 91.75 840 VAL A N 1
ATOM 6859 C CA . VAL A 1 840 ? 4.538 17.839 20.363 1.00 91.75 840 VAL A CA 1
ATOM 6860 C C . VAL A 1 840 ? 3.432 17.739 19.332 1.00 91.75 840 VAL A C 1
ATOM 6862 O O . VAL A 1 840 ? 2.748 16.717 19.257 1.00 91.75 840 VAL A O 1
ATOM 6865 N N . ARG A 1 841 ? 3.268 18.778 18.504 1.00 89.50 841 ARG A N 1
ATOM 6866 C CA . ARG A 1 841 ? 2.341 18.728 17.367 1.00 89.50 841 ARG A CA 1
ATOM 6867 C C . ARG A 1 841 ? 2.655 17.491 16.513 1.00 89.50 841 ARG A C 1
ATOM 6869 O O . ARG A 1 841 ? 3.790 17.392 16.031 1.00 89.50 841 ARG A O 1
ATOM 6876 N N . PRO A 1 842 ? 1.694 16.570 16.294 1.00 85.69 842 PRO A N 1
ATOM 6877 C CA . PRO A 1 842 ? 1.926 15.375 15.493 1.00 85.69 842 PRO A CA 1
ATOM 6878 C C . PRO A 1 842 ? 2.426 15.768 14.105 1.00 85.69 842 PRO A C 1
ATOM 6880 O O . PRO A 1 842 ? 1.703 16.435 13.374 1.00 85.69 842 PRO A O 1
ATOM 6883 N N . MET A 1 843 ? 3.644 15.403 13.713 1.00 74.88 843 MET A N 1
ATOM 6884 C CA . MET A 1 843 ? 4.233 15.785 12.420 1.00 74.88 843 MET A CA 1
ATOM 6885 C C . MET A 1 843 ? 4.975 14.597 11.823 1.00 74.88 843 MET A C 1
ATOM 6887 O O . MET A 1 843 ? 5.761 13.949 12.509 1.00 74.88 843 MET A O 1
ATOM 6891 N N . ASP A 1 844 ? 4.763 14.355 10.532 1.00 70.31 844 ASP A N 1
ATOM 6892 C CA . ASP A 1 844 ? 5.569 13.376 9.807 1.00 70.31 844 ASP A CA 1
ATOM 6893 C C . ASP A 1 844 ? 6.987 13.915 9.594 1.00 70.31 844 ASP A C 1
ATOM 6895 O O . ASP A 1 844 ? 7.233 15.127 9.665 1.00 70.31 844 ASP A O 1
ATOM 6899 N N . ALA A 1 845 ? 7.921 13.019 9.273 1.00 67.62 845 ALA A N 1
ATOM 6900 C CA . ALA A 1 845 ? 9.247 13.430 8.844 1.00 67.62 845 ALA A CA 1
ATOM 6901 C C . ALA A 1 845 ? 9.126 14.366 7.618 1.00 67.62 845 ALA A C 1
ATOM 6903 O O . ALA A 1 845 ? 8.520 13.997 6.604 1.00 67.62 845 ALA A O 1
ATOM 6904 N N . PRO A 1 846 ? 9.663 15.599 7.689 1.00 65.19 846 PRO A N 1
ATOM 6905 C CA . PRO A 1 846 ? 9.533 16.554 6.600 1.00 65.19 846 PRO A CA 1
ATOM 6906 C C . PRO A 1 846 ? 10.240 16.025 5.350 1.00 65.19 846 PRO A C 1
ATOM 6908 O O . PRO A 1 846 ? 11.397 15.612 5.429 1.00 65.19 846 PRO A O 1
ATOM 6911 N N . ARG A 1 847 ? 9.551 16.107 4.202 1.00 69.50 847 ARG A N 1
ATOM 6912 C CA . ARG A 1 847 ? 10.014 15.635 2.881 1.00 69.50 847 ARG A CA 1
ATOM 6913 C C . ARG A 1 847 ? 10.287 14.133 2.793 1.00 69.50 847 ARG A C 1
ATOM 6915 O O . ARG A 1 847 ? 11.089 13.698 1.973 1.00 69.50 847 ARG A O 1
ATOM 6922 N N . ASP A 1 848 ? 9.594 13.339 3.601 1.00 80.69 848 ASP A N 1
ATOM 6923 C CA . ASP A 1 848 ? 9.580 11.896 3.401 1.00 80.69 848 ASP A CA 1
ATOM 6924 C C . ASP A 1 848 ? 8.971 11.550 2.031 1.00 80.69 848 ASP A C 1
ATOM 6926 O O . ASP A 1 848 ? 7.820 11.891 1.739 1.00 80.69 848 ASP A O 1
ATOM 6930 N N . ILE A 1 849 ? 9.761 10.884 1.190 1.00 85.50 849 ILE A N 1
ATOM 6931 C CA . ILE A 1 849 ? 9.415 10.550 -0.195 1.00 85.50 849 ILE A CA 1
ATOM 6932 C C . ILE A 1 849 ? 8.139 9.718 -0.296 1.00 85.50 849 ILE A C 1
ATOM 6934 O O . ILE A 1 849 ? 7.308 9.965 -1.167 1.00 85.50 849 ILE A O 1
ATOM 6938 N N . GLU A 1 850 ? 7.950 8.796 0.644 1.00 86.62 850 GLU A N 1
ATOM 6939 C CA . GLU A 1 850 ? 6.763 7.955 0.749 1.00 86.62 850 GLU A CA 1
ATOM 6940 C C . GLU A 1 850 ? 5.491 8.795 0.923 1.00 86.62 850 GLU A C 1
ATOM 6942 O O . GLU A 1 850 ? 4.481 8.573 0.253 1.00 86.62 850 GLU A O 1
ATOM 6947 N N . ASN A 1 851 ? 5.553 9.808 1.792 1.00 86.44 851 ASN A N 1
ATOM 6948 C CA . ASN A 1 851 ? 4.434 10.712 2.041 1.00 86.44 851 ASN A CA 1
ATOM 6949 C C . ASN A 1 851 ? 4.168 11.618 0.835 1.00 86.44 851 ASN A C 1
ATOM 6951 O O . ASN A 1 851 ? 3.009 11.830 0.483 1.00 86.44 851 ASN A O 1
ATOM 6955 N N . ILE A 1 852 ? 5.221 12.121 0.181 1.00 88.50 852 ILE A N 1
ATOM 6956 C CA . ILE A 1 852 ? 5.102 12.936 -1.038 1.00 88.50 852 ILE A CA 1
ATOM 6957 C C . ILE A 1 852 ? 4.415 12.145 -2.154 1.00 88.50 852 ILE A C 1
ATOM 6959 O O . ILE A 1 852 ? 3.490 12.656 -2.784 1.00 88.50 852 ILE A O 1
ATOM 6963 N N . ILE A 1 853 ? 4.826 10.895 -2.384 1.00 90.44 853 ILE A N 1
ATOM 6964 C CA . ILE A 1 853 ? 4.191 10.032 -3.384 1.00 90.44 853 ILE A CA 1
ATOM 6965 C C . ILE A 1 853 ? 2.734 9.763 -3.031 1.00 90.44 853 ILE A C 1
ATOM 6967 O O . ILE A 1 853 ? 1.879 9.852 -3.909 1.00 90.44 853 ILE A O 1
ATOM 6971 N N . SER A 1 854 ? 2.429 9.491 -1.762 1.00 91.31 854 SER A N 1
ATOM 6972 C CA . SER A 1 854 ? 1.045 9.278 -1.343 1.00 91.31 854 SER A CA 1
ATOM 6973 C C . SER A 1 854 ? 0.177 10.525 -1.588 1.00 91.31 854 SER A C 1
ATOM 6975 O O . SER A 1 854 ? -0.935 10.413 -2.098 1.00 91.31 854 SER A O 1
ATOM 6977 N N . ILE A 1 855 ? 0.704 11.732 -1.351 1.00 91.31 855 ILE A N 1
ATOM 6978 C CA . ILE A 1 855 ? 0.015 12.993 -1.681 1.00 91.31 855 ILE A CA 1
ATOM 6979 C C . ILE A 1 855 ? -0.253 13.106 -3.189 1.00 91.31 855 ILE A C 1
ATOM 6981 O O . ILE A 1 855 ? -1.372 13.394 -3.611 1.00 91.31 855 ILE A O 1
ATOM 6985 N N . ILE A 1 856 ? 0.756 12.840 -4.020 1.00 92.69 856 ILE A N 1
ATOM 6986 C CA . ILE A 1 856 ? 0.632 12.929 -5.482 1.00 92.69 856 ILE A CA 1
ATOM 6987 C C . ILE A 1 856 ? -0.376 11.908 -6.0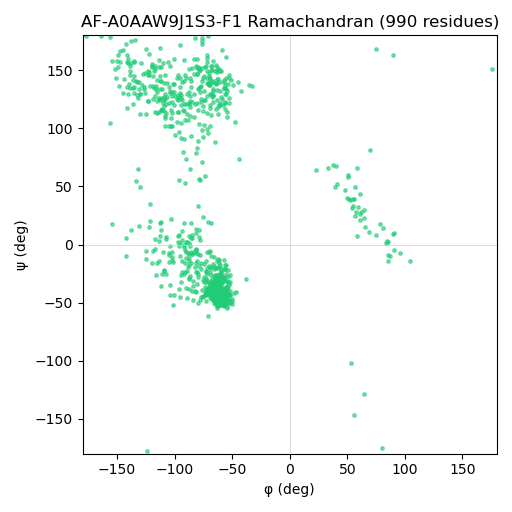11 1.00 92.69 856 ILE A C 1
ATOM 6989 O O . ILE A 1 856 ? -1.232 12.258 -6.823 1.00 92.69 856 ILE A O 1
ATOM 6993 N N . ASN A 1 857 ? -0.311 10.665 -5.530 1.00 94.12 857 ASN A N 1
ATOM 6994 C CA . ASN A 1 857 ? -1.240 9.610 -5.917 1.00 94.12 857 ASN A CA 1
ATOM 6995 C C . ASN A 1 857 ? -2.683 9.993 -5.567 1.00 94.12 857 ASN A C 1
ATOM 6997 O O . ASN A 1 857 ? -3.564 9.837 -6.409 1.00 94.12 857 ASN A O 1
ATOM 7001 N N . GLY A 1 858 ? -2.934 10.547 -4.377 1.00 92.88 858 GLY A N 1
ATOM 7002 C CA . GLY A 1 858 ? -4.274 11.002 -3.998 1.00 92.88 858 GLY A CA 1
ATOM 7003 C C . GLY A 1 858 ? -4.799 12.139 -4.864 1.00 92.88 858 GLY A C 1
ATOM 7004 O O . GLY A 1 858 ? -5.920 12.057 -5.365 1.00 92.88 858 GLY A O 1
ATOM 7005 N N . ALA A 1 859 ? -3.969 13.148 -5.130 1.00 91.94 859 ALA A N 1
ATOM 7006 C CA . ALA A 1 859 ? -4.350 14.269 -5.984 1.00 91.94 859 ALA A CA 1
ATOM 7007 C C . ALA A 1 859 ? -4.695 13.819 -7.417 1.00 91.94 859 ALA A C 1
ATOM 7009 O O . ALA A 1 859 ? -5.593 14.364 -8.060 1.00 91.94 859 ALA A O 1
ATOM 7010 N N . ILE A 1 860 ? -4.007 12.790 -7.914 1.00 92.25 860 ILE A N 1
ATOM 7011 C CA . ILE A 1 860 ? -4.227 12.230 -9.251 1.00 92.25 860 ILE A CA 1
ATOM 7012 C C . ILE A 1 860 ? -5.474 11.364 -9.319 1.00 92.25 860 ILE A C 1
ATOM 7014 O O . ILE A 1 860 ? -6.199 11.444 -10.311 1.00 92.25 860 ILE A O 1
ATOM 7018 N N . VAL A 1 861 ? -5.757 10.577 -8.280 1.00 92.31 861 VAL A N 1
ATOM 7019 C CA . VAL A 1 861 ? -7.028 9.851 -8.183 1.00 92.31 861 VAL A CA 1
ATOM 7020 C C . VAL A 1 861 ? -8.190 10.839 -8.225 1.00 92.31 861 VAL A C 1
ATOM 7022 O O . VAL A 1 861 ? -9.093 10.687 -9.047 1.00 92.31 861 VAL A O 1
ATOM 7025 N N . GLU A 1 862 ? -8.141 11.890 -7.405 1.00 90.00 862 GLU A N 1
ATOM 7026 C CA . GLU A 1 862 ? -9.194 12.904 -7.364 1.00 90.00 862 GLU A CA 1
ATOM 7027 C C . GLU A 1 862 ? -9.377 13.590 -8.728 1.00 90.00 862 GLU A C 1
ATOM 7029 O O . GLU A 1 862 ? -10.500 13.743 -9.220 1.00 90.00 862 GLU A O 1
ATOM 7034 N N . LYS A 1 863 ? -8.267 13.947 -9.385 1.00 89.44 863 LYS A N 1
ATOM 7035 C CA . LYS A 1 863 ? -8.275 14.520 -10.735 1.00 89.44 863 LYS A CA 1
ATOM 7036 C C . LYS A 1 863 ? -8.884 13.567 -11.765 1.00 89.44 863 LYS A C 1
ATOM 7038 O O . LYS A 1 863 ? -9.734 13.994 -12.544 1.00 89.44 863 LYS A O 1
ATOM 7043 N N . SER A 1 864 ? -8.485 12.295 -11.760 1.00 88.88 864 SER A N 1
ATOM 7044 C CA . SER A 1 864 ? -8.969 11.276 -12.701 1.00 88.88 864 SER A CA 1
ATOM 7045 C C . SER A 1 864 ? -10.487 11.095 -12.611 1.00 88.88 864 SER A C 1
ATOM 7047 O O . SER A 1 864 ? -11.180 11.049 -13.631 1.00 88.88 864 SER A O 1
ATOM 7049 N N . ILE A 1 865 ? -11.024 11.087 -11.389 1.00 85.44 865 ILE A N 1
ATOM 7050 C CA . ILE A 1 865 ? -12.465 10.955 -11.135 1.00 85.44 865 ILE A CA 1
ATOM 7051 C C . ILE A 1 865 ? -13.236 12.178 -11.639 1.00 85.44 865 ILE A C 1
ATOM 7053 O O . ILE A 1 865 ? -14.307 12.033 -12.229 1.00 85.44 865 ILE A O 1
ATOM 7057 N N . LYS A 1 866 ? -12.682 13.387 -11.488 1.00 82.19 866 LYS A N 1
ATOM 7058 C CA . LYS A 1 866 ? -13.286 14.618 -12.026 1.00 82.19 866 LYS A CA 1
ATOM 7059 C C . LYS A 1 866 ? -13.259 14.670 -13.563 1.00 82.19 866 LYS A C 1
ATOM 7061 O O . LYS A 1 866 ? -14.116 15.305 -14.170 1.00 82.19 866 LYS A O 1
ATOM 7066 N N . GLU A 1 867 ? -12.315 13.988 -14.214 1.00 78.69 867 GLU A N 1
ATOM 7067 C CA . GLU A 1 867 ? -12.077 14.068 -15.666 1.00 78.69 867 GLU A CA 1
ATOM 7068 C C . GLU A 1 867 ? -12.614 12.885 -16.488 1.00 78.69 867 GLU A C 1
ATOM 7070 O O . GLU A 1 867 ? -12.198 12.673 -17.630 1.00 78.69 867 GLU A O 1
ATOM 7075 N N . GLN A 1 868 ? -13.589 12.137 -15.964 1.00 70.19 868 GLN A N 1
ATOM 7076 C CA . GLN A 1 868 ? -14.119 10.918 -16.595 1.00 70.19 868 GLN A CA 1
ATOM 7077 C C . GLN A 1 868 ? -14.550 11.058 -18.068 1.00 70.19 868 GLN A C 1
ATOM 7079 O O . GLN A 1 868 ? -14.498 10.071 -18.799 1.00 70.19 868 GLN A O 1
ATOM 7084 N N . ARG A 1 869 ? -14.933 12.262 -18.521 1.00 66.31 869 ARG A N 1
ATOM 7085 C CA . ARG A 1 869 ? -15.451 12.532 -19.878 1.00 66.31 869 ARG A CA 1
ATOM 7086 C C . ARG A 1 869 ? -14.388 12.899 -20.927 1.00 66.31 869 ARG A C 1
ATOM 7088 O O . ARG A 1 869 ? -14.730 13.048 -22.098 1.00 66.31 869 ARG A O 1
ATOM 7095 N N . LYS A 1 870 ? -13.117 13.087 -20.549 1.00 78.25 870 LYS A N 1
ATOM 7096 C CA . LYS A 1 870 ? -12.049 13.449 -21.502 1.00 78.25 870 LYS A CA 1
ATOM 7097 C C . LYS A 1 870 ? -11.599 12.242 -22.336 1.00 78.25 870 LYS A C 1
ATOM 7099 O O . LYS A 1 870 ? -11.612 11.107 -21.864 1.00 78.25 870 LYS A O 1
ATOM 7104 N N . LYS A 1 871 ? -11.116 12.497 -23.562 1.00 85.44 871 LYS A N 1
ATOM 7105 C CA . LYS A 1 871 ? -10.403 11.484 -24.366 1.00 85.44 871 LYS A CA 1
ATOM 7106 C C . LYS A 1 871 ? -9.194 10.950 -23.581 1.00 85.44 871 LYS A C 1
ATOM 7108 O O . LYS A 1 871 ? -8.492 11.732 -22.941 1.00 85.44 871 LYS A O 1
ATOM 7113 N N . ILE A 1 872 ? -8.928 9.644 -23.692 1.00 90.12 872 ILE A N 1
ATOM 7114 C CA . ILE A 1 872 ? -7.894 8.916 -22.925 1.00 90.12 872 ILE A CA 1
ATOM 7115 C C . ILE A 1 872 ? -6.527 9.615 -22.972 1.00 90.12 872 ILE A C 1
ATOM 7117 O O . ILE A 1 872 ? -5.960 9.905 -21.922 1.00 90.12 872 ILE A O 1
ATOM 7121 N N . TYR A 1 873 ? -6.034 9.949 -24.170 1.00 90.94 873 TYR A N 1
ATOM 7122 C CA . TYR A 1 873 ? -4.744 10.626 -24.348 1.00 90.94 873 TYR A CA 1
ATOM 7123 C C . TYR A 1 873 ? -4.652 11.951 -23.571 1.00 90.94 873 TYR A C 1
ATOM 7125 O O . TYR A 1 873 ? -3.711 12.167 -22.808 1.00 90.94 873 TYR A O 1
ATOM 7133 N N . ASN A 1 874 ? -5.659 12.820 -23.720 1.00 89.12 874 ASN A N 1
ATOM 7134 C CA . ASN A 1 874 ? -5.686 14.128 -23.060 1.00 89.12 874 ASN A CA 1
ATOM 7135 C C . ASN A 1 874 ? -5.798 13.986 -21.539 1.00 89.12 874 ASN A C 1
ATOM 7137 O O . ASN A 1 874 ? -5.106 14.687 -20.811 1.00 89.12 874 ASN A O 1
ATOM 7141 N N . SER A 1 875 ? -6.614 13.040 -21.063 1.00 88.81 875 SER A N 1
ATOM 7142 C CA . SER A 1 875 ? -6.732 12.741 -19.632 1.00 88.81 875 SER A CA 1
ATOM 7143 C C . SER A 1 875 ? -5.392 12.291 -19.038 1.00 88.81 875 SER A C 1
ATOM 7145 O O . SER A 1 875 ? -4.966 12.834 -18.022 1.00 88.81 875 SER A O 1
ATOM 7147 N N . ASN A 1 876 ? -4.674 11.373 -19.699 1.00 91.81 876 ASN A N 1
ATOM 7148 C CA . ASN A 1 876 ? -3.347 10.947 -19.241 1.00 91.81 876 ASN A CA 1
ATOM 7149 C C . ASN A 1 876 ? -2.351 12.114 -19.243 1.00 91.81 876 ASN A C 1
ATOM 7151 O O . ASN A 1 876 ? -1.616 12.286 -18.275 1.00 91.81 876 ASN A O 1
ATOM 7155 N N . LYS A 1 877 ? -2.339 12.931 -20.303 1.00 90.88 877 LYS A N 1
ATOM 7156 C CA . LYS A 1 877 ? -1.462 14.105 -20.415 1.00 90.88 877 LYS A CA 1
ATOM 7157 C C . LYS A 1 877 ? -1.694 15.106 -19.278 1.00 90.88 877 LYS A C 1
ATOM 7159 O O . LYS A 1 877 ? -0.730 15.549 -18.657 1.00 90.88 877 LYS A O 1
ATOM 7164 N N . ASP A 1 878 ? -2.950 15.416 -18.968 1.00 90.38 878 ASP A N 1
ATOM 7165 C CA . ASP A 1 878 ? -3.315 16.347 -17.895 1.00 90.38 878 ASP A CA 1
ATOM 7166 C C . ASP A 1 878 ? -2.927 15.809 -16.512 1.00 90.38 878 ASP A C 1
ATOM 7168 O O . ASP A 1 878 ? -2.346 16.539 -15.704 1.00 90.38 878 ASP A O 1
ATOM 7172 N N . ILE A 1 879 ? -3.174 14.517 -16.261 1.00 92.50 879 ILE A N 1
ATOM 7173 C CA . ILE A 1 879 ? -2.755 13.829 -15.033 1.00 92.50 879 ILE A CA 1
ATOM 7174 C C . ILE A 1 879 ? -1.234 13.892 -14.864 1.00 92.50 879 ILE A C 1
ATOM 7176 O O . ILE A 1 879 ? -0.750 14.249 -13.791 1.00 92.50 879 ILE A O 1
ATOM 7180 N N . ILE A 1 880 ? -0.478 13.569 -15.916 1.00 91.94 880 ILE A N 1
ATOM 7181 C CA . ILE A 1 880 ? 0.988 13.587 -15.896 1.00 91.94 880 ILE A CA 1
ATOM 7182 C C . ILE A 1 880 ? 1.495 14.999 -15.587 1.00 91.94 880 ILE A C 1
ATOM 7184 O O . ILE A 1 880 ? 2.288 15.177 -14.664 1.00 91.94 880 ILE A O 1
ATOM 7188 N N . ASN A 1 881 ? 1.001 16.016 -16.296 1.00 91.88 881 ASN A N 1
ATOM 7189 C CA . ASN A 1 881 ? 1.410 17.406 -16.079 1.00 91.88 881 ASN A CA 1
ATOM 7190 C C . ASN A 1 881 ? 1.127 17.874 -14.643 1.00 91.88 881 ASN A C 1
ATOM 7192 O O . ASN A 1 881 ? 1.986 18.495 -14.013 1.00 91.88 881 ASN A O 1
ATOM 7196 N N . MET A 1 882 ? -0.047 17.535 -14.100 1.00 91.38 882 MET A N 1
ATOM 7197 C CA . MET A 1 882 ? -0.397 17.825 -12.708 1.00 91.38 882 MET A CA 1
ATOM 7198 C C . MET A 1 882 ? 0.540 17.112 -11.725 1.00 91.38 882 MET A C 1
ATOM 7200 O O . MET A 1 882 ? 1.005 17.734 -10.770 1.00 91.38 882 MET A O 1
ATOM 7204 N N . ALA A 1 883 ? 0.859 15.840 -11.977 1.00 92.81 883 ALA A N 1
ATOM 7205 C CA . ALA A 1 883 ? 1.768 15.047 -11.154 1.00 92.81 883 ALA A CA 1
ATOM 7206 C C . ALA A 1 883 ? 3.163 15.674 -11.071 1.00 92.81 883 ALA A C 1
ATOM 7208 O O . ALA A 1 883 ? 3.696 15.850 -9.978 1.00 92.81 883 ALA A O 1
ATOM 7209 N N . TYR A 1 884 ? 3.736 16.048 -12.221 1.00 90.25 884 TYR A N 1
ATOM 7210 C CA . TYR A 1 884 ? 5.033 16.724 -12.288 1.00 90.25 884 TYR A CA 1
ATOM 7211 C C . TYR A 1 884 ? 4.999 18.083 -11.575 1.00 90.25 884 TYR A C 1
ATOM 7213 O O . TYR A 1 884 ? 5.911 18.396 -10.813 1.00 90.25 884 TYR A O 1
ATOM 7221 N N . GLY A 1 885 ? 3.934 18.871 -11.759 1.00 89.06 885 GLY A N 1
ATOM 7222 C CA . GLY A 1 885 ? 3.777 20.156 -11.075 1.00 89.06 885 GLY A CA 1
ATOM 7223 C C . GLY A 1 885 ? 3.706 20.025 -9.548 1.00 89.06 885 GLY A C 1
ATOM 7224 O O . GLY A 1 885 ? 4.347 20.796 -8.831 1.00 89.06 885 GLY A O 1
ATOM 7225 N N . LEU A 1 886 ? 2.960 19.037 -9.042 1.00 88.69 886 LEU A N 1
ATOM 7226 C CA . LEU A 1 886 ? 2.880 18.743 -7.607 1.00 88.69 886 LEU A CA 1
ATOM 7227 C C . LEU A 1 886 ? 4.200 18.202 -7.061 1.00 88.69 886 LEU A C 1
ATOM 7229 O O . LEU A 1 886 ? 4.647 18.662 -6.016 1.00 88.69 886 LEU A O 1
ATOM 7233 N N . TRP A 1 887 ? 4.854 17.290 -7.779 1.00 88.25 887 TRP A N 1
ATOM 7234 C CA . TRP A 1 887 ? 6.171 16.768 -7.415 1.00 88.25 887 TRP A CA 1
ATOM 7235 C C . TRP A 1 887 ? 7.178 17.889 -7.155 1.00 88.25 887 TRP A C 1
ATOM 7237 O O . TRP A 1 887 ? 7.779 17.945 -6.083 1.00 88.25 887 TRP A O 1
ATOM 7247 N N . GLU A 1 888 ? 7.296 18.840 -8.084 1.00 83.94 888 GLU A N 1
ATOM 7248 C CA . GLU A 1 888 ? 8.197 19.982 -7.919 1.00 83.94 888 GLU A CA 1
ATOM 7249 C C . GLU A 1 888 ? 7.803 20.873 -6.732 1.00 83.94 888 GLU A C 1
ATOM 7251 O O . GLU A 1 888 ? 8.677 21.346 -6.004 1.00 83.94 888 GLU A O 1
ATOM 7256 N N . ARG A 1 889 ? 6.499 21.084 -6.486 1.00 83.19 889 ARG A N 1
ATOM 7257 C CA . ARG A 1 889 ? 5.996 21.862 -5.335 1.00 83.19 889 ARG A CA 1
ATOM 7258 C C . ARG A 1 889 ? 6.331 21.211 -3.997 1.00 83.19 889 ARG A C 1
ATOM 7260 O O . ARG A 1 889 ? 6.812 21.903 -3.103 1.00 83.19 889 ARG A O 1
ATOM 7267 N N . MET A 1 890 ? 6.159 19.896 -3.875 1.00 82.88 890 MET A N 1
ATOM 7268 C CA . MET A 1 890 ? 6.390 19.158 -2.625 1.00 82.88 890 MET A CA 1
ATOM 7269 C C . MET A 1 890 ? 7.848 19.211 -2.151 1.00 82.88 890 MET A C 1
ATOM 7271 O O . MET A 1 890 ? 8.120 19.138 -0.952 1.00 82.88 890 MET A O 1
ATOM 7275 N N . PHE A 1 891 ? 8.796 19.395 -3.072 1.00 78.38 891 PHE A N 1
ATOM 7276 C CA . PHE A 1 891 ? 10.212 19.552 -2.748 1.00 78.38 891 PHE A CA 1
ATOM 7277 C C . PHE A 1 891 ? 10.652 21.017 -2.552 1.00 78.38 891 PHE A C 1
ATOM 7279 O O . PHE A 1 891 ? 11.817 21.263 -2.214 1.00 78.38 891 PHE A O 1
ATOM 7286 N N . ARG A 1 892 ? 9.761 22.013 -2.694 1.00 74.31 892 ARG A N 1
ATOM 7287 C CA . ARG A 1 892 ? 10.091 23.432 -2.446 1.00 74.31 892 ARG A CA 1
ATOM 7288 C C . ARG A 1 892 ? 10.453 23.688 -0.979 1.00 74.31 892 ARG A C 1
ATOM 7290 O O . ARG A 1 892 ? 10.110 22.934 -0.068 1.00 74.31 892 ARG A O 1
ATOM 7297 N N . SER A 1 893 ? 11.237 24.741 -0.755 1.00 63.03 893 SER A N 1
ATOM 7298 C CA . SER A 1 893 ? 11.604 25.203 0.588 1.00 63.03 893 SER A CA 1
ATOM 7299 C C . SER A 1 893 ? 10.684 26.329 1.009 1.00 63.03 893 SER A C 1
ATOM 7301 O O . SER A 1 893 ? 10.604 27.332 0.311 1.00 63.03 893 SER A O 1
ATOM 7303 N N . TYR A 1 894 ? 10.029 26.145 2.152 1.00 57.50 894 TYR A N 1
ATOM 7304 C CA . TYR A 1 894 ? 9.183 27.141 2.793 1.00 57.50 894 TYR A CA 1
ATOM 7305 C C . TYR A 1 894 ? 9.773 27.463 4.166 1.00 57.50 894 TYR A C 1
ATOM 7307 O O . TYR A 1 894 ? 10.200 26.554 4.880 1.00 57.50 894 TYR A O 1
ATOM 7315 N N . TYR A 1 895 ? 9.823 28.749 4.518 1.00 52.91 895 TYR A N 1
ATOM 7316 C CA . TYR A 1 895 ? 10.331 29.207 5.816 1.00 52.91 895 TYR A CA 1
ATOM 7317 C C . TYR A 1 895 ? 9.359 28.891 6.967 1.00 52.91 895 TYR A C 1
ATOM 7319 O O . TYR A 1 895 ? 9.796 28.610 8.079 1.00 52.91 895 TYR A O 1
ATOM 7327 N N . SER A 1 896 ? 8.051 28.892 6.695 1.00 61.72 896 SER A N 1
ATOM 7328 C CA . SER A 1 896 ? 6.980 28.573 7.645 1.00 61.72 896 SER A CA 1
ATOM 7329 C C . SER A 1 896 ? 5.790 27.948 6.909 1.00 61.72 896 SER A C 1
ATOM 7331 O O . SER A 1 896 ? 5.687 28.073 5.688 1.00 61.72 896 SER A O 1
ATOM 7333 N N . VAL A 1 897 ? 4.881 27.292 7.645 1.00 65.81 897 VAL A N 1
ATOM 7334 C CA . VAL A 1 897 ? 3.636 26.731 7.077 1.00 65.81 897 VAL A CA 1
ATOM 7335 C C . VAL A 1 897 ? 2.727 27.829 6.511 1.00 65.81 897 VAL A C 1
ATOM 7337 O O . VAL A 1 897 ? 2.030 27.584 5.536 1.00 65.81 897 VAL A O 1
ATOM 7340 N N . ALA A 1 898 ? 2.786 29.047 7.060 1.00 64.81 898 ALA A N 1
ATOM 7341 C CA . ALA A 1 898 ? 2.013 30.192 6.572 1.00 64.81 898 ALA A CA 1
ATOM 7342 C C . ALA A 1 898 ? 2.354 30.575 5.120 1.00 64.81 898 ALA A C 1
ATOM 7344 O O . ALA A 1 898 ? 1.494 31.049 4.393 1.00 64.81 898 ALA A O 1
ATOM 7345 N N . ASN A 1 899 ? 3.592 30.318 4.683 1.00 69.88 899 ASN A N 1
ATOM 7346 C CA . ASN A 1 899 ? 4.079 30.669 3.345 1.00 69.88 899 ASN A CA 1
ATOM 7347 C C . ASN A 1 899 ? 3.923 29.532 2.320 1.00 69.88 899 ASN A C 1
ATOM 7349 O O . ASN A 1 899 ? 4.436 29.622 1.202 1.00 69.88 899 ASN A O 1
ATOM 7353 N N . VAL A 1 900 ? 3.306 28.422 2.725 1.00 75.56 900 VAL A N 1
ATOM 7354 C CA . VAL A 1 900 ? 3.062 27.266 1.865 1.00 75.56 900 VAL A CA 1
ATOM 7355 C C . VAL A 1 900 ? 1.876 27.566 0.950 1.00 75.56 900 VAL A C 1
ATOM 7357 O O . VAL A 1 900 ? 0.979 28.317 1.312 1.00 75.56 900 VAL A O 1
ATOM 7360 N N . ASP A 1 901 ? 1.867 26.985 -0.250 1.00 80.00 901 ASP A N 1
ATOM 7361 C CA . ASP A 1 901 ? 0.714 27.131 -1.137 1.00 80.00 901 ASP A CA 1
ATOM 7362 C C . ASP A 1 901 ? -0.573 26.569 -0.500 1.00 80.00 901 ASP A C 1
ATOM 7364 O O . ASP A 1 901 ? -0.518 25.600 0.256 1.00 80.00 901 ASP A O 1
ATOM 7368 N N . GLU A 1 902 ? -1.730 27.146 -0.834 1.00 83.25 902 GLU A N 1
ATOM 7369 C CA . GLU A 1 902 ? -3.022 26.800 -0.215 1.00 83.25 902 GLU A CA 1
ATOM 7370 C C . GLU A 1 902 ? -3.370 25.305 -0.278 1.00 83.25 902 GLU A C 1
ATOM 7372 O O . GLU A 1 902 ? -3.914 24.741 0.669 1.00 83.25 902 GLU A O 1
ATOM 7377 N N . LEU A 1 903 ? -3.010 24.621 -1.366 1.00 83.19 903 LEU A N 1
ATOM 7378 C CA . LEU A 1 903 ? -3.279 23.189 -1.516 1.00 83.19 903 LEU A CA 1
ATOM 7379 C C . LEU A 1 903 ? -2.456 22.368 -0.515 1.00 83.19 903 LEU A C 1
ATOM 7381 O O . LEU A 1 903 ? -2.995 21.479 0.140 1.00 83.19 903 LEU A O 1
ATOM 7385 N N . VAL A 1 904 ? -1.165 22.666 -0.370 1.00 81.50 904 VAL A N 1
ATOM 7386 C CA . VAL A 1 904 ? -0.284 21.971 0.578 1.00 81.50 904 VAL A CA 1
ATOM 7387 C C . VAL A 1 904 ? -0.576 22.413 2.019 1.00 81.50 904 VAL A C 1
ATOM 7389 O O . VAL A 1 904 ? -0.495 21.593 2.933 1.00 81.50 904 VAL A O 1
ATOM 7392 N N . LYS A 1 905 ? -0.985 23.668 2.246 1.00 85.94 905 LYS A N 1
ATOM 7393 C CA . LYS A 1 905 ? -1.468 24.147 3.550 1.00 85.94 905 LYS A CA 1
ATOM 7394 C C . LYS A 1 905 ? -2.704 23.352 3.986 1.00 85.94 905 LYS A C 1
ATOM 7396 O O . LYS A 1 905 ? -2.701 22.793 5.084 1.00 85.94 905 LYS A O 1
ATOM 7401 N N . LYS A 1 906 ? -3.700 23.206 3.104 1.00 88.50 906 LYS A N 1
ATOM 7402 C CA . LYS A 1 906 ? -4.897 22.384 3.343 1.00 88.50 906 LYS A CA 1
ATOM 7403 C C . LYS A 1 906 ? -4.543 20.915 3.603 1.00 88.50 906 LYS A C 1
ATOM 7405 O O . LYS A 1 906 ? -5.028 20.350 4.580 1.00 88.50 906 LYS A O 1
ATOM 7410 N N . GLU A 1 907 ? -3.628 20.329 2.824 1.00 88.12 907 GLU A N 1
ATOM 7411 C CA . GLU A 1 907 ? -3.109 18.968 3.059 1.00 88.12 907 GLU A CA 1
ATOM 7412 C C . GLU A 1 907 ? -2.548 18.803 4.474 1.00 88.12 907 GLU A C 1
ATOM 7414 O O . GLU A 1 907 ? -2.838 17.808 5.145 1.00 88.12 907 GLU A O 1
ATOM 7419 N N . ILE A 1 908 ? -1.751 19.771 4.942 1.00 86.00 908 ILE A N 1
ATOM 7420 C CA . ILE A 1 908 ? -1.179 19.764 6.290 1.00 86.00 908 ILE A CA 1
ATOM 7421 C C . ILE A 1 908 ? -2.301 19.830 7.329 1.00 86.00 908 ILE A C 1
ATOM 7423 O O . ILE A 1 908 ? -2.367 18.942 8.180 1.00 86.00 908 ILE A O 1
ATOM 7427 N N . VAL A 1 909 ? -3.189 20.827 7.243 1.00 90.50 909 VAL A N 1
ATOM 7428 C CA . VAL A 1 909 ? -4.295 21.043 8.196 1.00 90.50 909 VAL A CA 1
ATOM 7429 C C . VAL A 1 909 ? -5.151 19.785 8.331 1.00 90.50 909 VAL A C 1
ATOM 7431 O O . VAL A 1 909 ? -5.293 19.237 9.427 1.00 90.50 909 VAL A O 1
ATOM 7434 N N . VAL A 1 910 ? -5.653 19.270 7.210 1.00 91.81 910 VAL A N 1
ATOM 7435 C CA . VAL A 1 910 ? -6.597 18.148 7.203 1.00 91.81 910 VAL A CA 1
ATOM 7436 C C . VAL A 1 910 ? -5.908 16.840 7.600 1.00 91.81 910 VAL A C 1
ATOM 7438 O O . VAL A 1 910 ? -6.459 16.057 8.373 1.00 91.81 910 VAL A O 1
ATOM 7441 N N . SER A 1 911 ? -4.661 16.610 7.174 1.00 89.25 911 SER A N 1
ATOM 7442 C CA . SER A 1 911 ? -3.909 15.429 7.622 1.00 89.25 911 SER A CA 1
ATOM 7443 C C . SER A 1 911 ? -3.648 15.438 9.130 1.00 89.25 911 SER A C 1
ATOM 7445 O O . SER A 1 911 ? -3.592 14.376 9.746 1.00 89.25 911 SER A O 1
ATOM 7447 N N . ARG A 1 912 ? -3.437 16.617 9.736 1.00 89.69 912 ARG A N 1
ATOM 7448 C CA . ARG A 1 912 ? -3.258 16.732 11.192 1.00 89.69 912 ARG A CA 1
ATOM 7449 C C . ARG A 1 912 ? -4.571 16.530 11.938 1.00 89.69 912 ARG A C 1
ATOM 7451 O O . ARG A 1 912 ? -4.561 15.830 12.945 1.00 89.69 912 ARG A O 1
ATOM 7458 N N . LEU A 1 913 ? -5.678 17.066 11.423 1.00 91.19 913 LEU A N 1
ATOM 7459 C CA . LEU A 1 913 ? -7.019 16.796 11.942 1.00 91.19 913 LEU A CA 1
ATOM 7460 C C . LEU A 1 913 ? -7.288 15.289 12.026 1.00 91.19 913 LEU A C 1
ATOM 7462 O O . LEU A 1 913 ? -7.686 14.798 13.080 1.00 91.19 913 LEU A O 1
ATOM 7466 N N . VAL A 1 914 ? -7.015 14.551 10.944 1.00 88.81 914 VAL A N 1
ATOM 7467 C CA . VAL A 1 914 ? -7.206 13.094 10.913 1.00 88.81 914 VAL A CA 1
ATOM 7468 C C . VAL A 1 914 ? -6.415 12.411 12.031 1.00 88.81 914 VAL A C 1
ATOM 7470 O O . VAL A 1 914 ? -6.988 11.621 12.775 1.00 88.81 914 VAL A O 1
ATOM 7473 N N . LEU A 1 915 ? -5.133 12.744 12.211 1.00 87.81 915 LEU A N 1
ATOM 7474 C CA . LEU A 1 915 ? -4.314 12.155 13.277 1.00 87.81 915 LEU A CA 1
ATOM 7475 C C . LEU A 1 915 ? -4.812 12.510 14.680 1.00 87.81 915 LEU A C 1
ATOM 7477 O O . LEU A 1 915 ? -4.899 11.628 15.533 1.00 87.81 915 LEU A O 1
ATOM 7481 N N . ILE A 1 916 ? -5.172 13.775 14.918 1.00 89.44 916 ILE A N 1
ATOM 7482 C CA . ILE A 1 916 ? -5.711 14.221 16.209 1.00 89.44 916 ILE A CA 1
ATOM 7483 C C . ILE A 1 916 ? -6.984 13.440 16.535 1.00 89.44 916 ILE A C 1
ATOM 7485 O O . ILE A 1 916 ? -7.091 12.911 17.635 1.00 89.44 916 ILE A O 1
ATOM 7489 N N . ILE A 1 917 ? -7.899 13.276 15.575 1.00 87.00 917 ILE A N 1
ATOM 7490 C CA . ILE A 1 917 ? -9.137 12.504 15.759 1.00 87.00 917 ILE A CA 1
ATOM 7491 C C . ILE A 1 917 ? -8.854 11.020 16.014 1.00 87.00 917 ILE A C 1
ATOM 7493 O O . ILE A 1 917 ? -9.524 10.394 16.832 1.00 87.00 917 ILE A O 1
ATOM 7497 N N . GLN A 1 918 ? -7.871 10.430 15.330 1.00 84.81 918 GLN A N 1
ATOM 7498 C CA . GLN A 1 918 ? -7.516 9.022 15.528 1.00 84.81 918 GLN A CA 1
ATOM 7499 C C . GLN A 1 918 ? -6.963 8.753 16.933 1.00 84.81 918 GLN A C 1
ATOM 7501 O O . GLN A 1 918 ? -7.352 7.768 17.567 1.00 84.81 918 GLN A O 1
ATOM 7506 N N . ILE A 1 919 ? -6.091 9.639 17.417 1.00 87.44 919 ILE A N 1
ATOM 7507 C CA . ILE A 1 919 ? -5.528 9.575 18.769 1.00 87.44 919 ILE A CA 1
ATOM 7508 C C . ILE A 1 919 ? -6.619 9.895 19.797 1.00 87.44 919 ILE A C 1
ATOM 7510 O O . ILE A 1 919 ? -6.763 9.172 20.777 1.00 87.44 919 ILE A O 1
ATOM 7514 N N . PHE A 1 920 ? -7.453 10.905 19.542 1.00 85.06 920 PHE A N 1
ATOM 7515 C CA . PHE A 1 920 ? -8.605 11.228 20.383 1.00 85.06 920 PHE A CA 1
ATOM 7516 C C . PHE A 1 920 ? -9.559 10.039 20.518 1.00 85.06 920 PHE A C 1
ATOM 7518 O O . PHE A 1 920 ? -10.019 9.733 21.612 1.00 85.06 920 PHE A O 1
ATOM 7525 N N . GLY A 1 921 ? -9.758 9.272 19.444 1.00 81.06 921 GLY A N 1
ATOM 7526 C CA . GLY A 1 921 ? -10.526 8.030 19.454 1.00 81.06 921 GLY A CA 1
ATOM 7527 C C . GLY A 1 921 ? -10.040 6.962 20.449 1.00 81.06 921 GLY A C 1
ATOM 7528 O O . GLY A 1 921 ? -10.788 6.019 20.706 1.00 81.06 921 GLY A O 1
ATOM 7529 N N . ARG A 1 922 ? -8.833 7.091 21.029 1.00 80.75 922 ARG A N 1
ATOM 7530 C CA . ARG A 1 922 ? -8.379 6.252 22.153 1.00 80.75 922 ARG A CA 1
ATOM 7531 C C . ARG A 1 922 ? -9.152 6.543 23.443 1.00 80.75 922 ARG A C 1
ATOM 7533 O O . ARG A 1 922 ? -9.395 5.602 24.184 1.00 80.75 922 ARG A O 1
ATOM 7540 N N . LEU A 1 923 ? -9.594 7.787 23.647 1.00 81.50 923 LEU A N 1
ATOM 7541 C CA . LEU A 1 923 ? -10.458 8.205 24.760 1.00 81.50 923 LEU A CA 1
ATOM 7542 C C . LEU A 1 923 ? -11.938 7.863 24.520 1.00 81.50 923 LEU A C 1
ATOM 7544 O O . LEU A 1 923 ? -12.699 7.685 25.463 1.00 81.50 923 LEU A O 1
ATOM 7548 N N . LEU A 1 924 ? -12.371 7.746 23.258 1.00 76.06 924 LEU A N 1
ATOM 7549 C CA . LEU A 1 924 ? -13.799 7.693 22.892 1.00 76.06 924 LEU A CA 1
ATOM 7550 C C . LEU A 1 924 ? -14.448 6.308 22.949 1.00 76.06 924 LEU A C 1
ATOM 7552 O O . LEU A 1 924 ? -15.502 6.071 22.353 1.00 76.06 924 LEU A O 1
ATOM 7556 N N . ARG A 1 925 ? -13.833 5.367 23.659 1.00 77.56 925 ARG A N 1
ATOM 7557 C CA . ARG A 1 925 ? -14.437 4.056 23.904 1.00 77.56 925 ARG A CA 1
ATOM 7558 C C . ARG A 1 925 ? -15.204 4.090 25.205 1.00 77.56 925 ARG A C 1
ATOM 7560 O O . ARG A 1 925 ? -14.653 3.826 26.266 1.00 77.56 925 ARG A O 1
ATOM 7567 N N . ILE A 1 926 ? -16.479 4.437 25.086 1.00 76.38 926 ILE A N 1
ATOM 7568 C CA . ILE A 1 926 ? -17.345 4.728 26.223 1.00 76.38 926 ILE A CA 1
ATOM 7569 C C . ILE A 1 926 ? -18.348 3.591 26.386 1.00 76.38 926 ILE A C 1
ATOM 7571 O O . ILE A 1 926 ? -19.247 3.390 25.565 1.00 76.38 926 ILE A O 1
ATOM 7575 N N . VAL A 1 927 ? -18.170 2.835 27.464 1.00 77.75 927 VAL A N 1
ATOM 7576 C CA . VAL A 1 927 ? -19.134 1.821 27.925 1.00 77.75 927 VAL A CA 1
ATOM 7577 C C . VAL A 1 927 ? -19.834 2.275 29.209 1.00 77.75 927 VAL A C 1
ATOM 7579 O O . VAL A 1 927 ? -20.955 1.854 29.477 1.00 77.75 927 VAL A O 1
ATOM 7582 N N . ASP A 1 928 ? -19.200 3.180 29.955 1.00 79.69 928 ASP A N 1
ATOM 7583 C CA . ASP A 1 928 ? -19.663 3.698 31.242 1.00 79.69 928 ASP A CA 1
ATOM 7584 C C . ASP A 1 928 ? -19.735 5.225 31.173 1.00 79.69 928 ASP A C 1
ATOM 7586 O O . ASP A 1 928 ? -18.709 5.886 31.040 1.00 79.69 928 ASP A O 1
ATOM 7590 N N . TYR A 1 929 ? -20.946 5.774 31.225 1.00 81.94 929 TYR A N 1
ATOM 7591 C CA . TYR A 1 929 ? -21.189 7.215 31.121 1.00 81.94 929 TYR A CA 1
ATOM 7592 C C . TYR A 1 929 ? -20.964 7.962 32.443 1.00 81.94 929 TYR A C 1
ATOM 7594 O O . TYR A 1 929 ? -21.057 9.185 32.457 1.00 81.94 929 TYR A O 1
ATOM 7602 N N . ASN A 1 930 ? -20.676 7.248 33.538 1.00 82.38 930 ASN A N 1
ATOM 7603 C CA . ASN A 1 930 ? -20.388 7.851 34.839 1.00 82.38 930 ASN A CA 1
ATOM 7604 C C . ASN A 1 930 ? -18.903 8.201 35.015 1.00 82.38 930 ASN A C 1
ATOM 7606 O O . ASN A 1 930 ? -18.556 8.888 35.975 1.00 82.38 930 ASN A O 1
ATOM 7610 N N . LYS A 1 931 ? -18.020 7.725 34.123 1.00 80.81 931 LYS A N 1
ATOM 7611 C CA . LYS A 1 931 ? -16.607 8.117 34.146 1.00 80.81 931 LYS A CA 1
ATOM 7612 C C . LYS A 1 931 ? -16.445 9.603 33.781 1.00 80.81 931 LYS A C 1
ATOM 7614 O O . LYS A 1 931 ? -17.294 10.146 33.066 1.00 80.81 931 LYS A O 1
ATOM 7619 N N . PRO A 1 932 ? -15.367 10.262 34.252 1.00 81.44 932 PRO A N 1
ATOM 7620 C CA . PRO A 1 932 ? -15.090 11.654 33.929 1.00 81.44 932 PRO A CA 1
ATOM 7621 C C . PRO A 1 932 ? -15.090 11.910 32.423 1.00 81.44 932 PRO A C 1
ATOM 7623 O O . PRO A 1 932 ? -14.674 11.074 31.620 1.00 81.44 932 PRO A O 1
ATOM 7626 N N . ILE A 1 933 ? -15.549 13.101 32.047 1.00 86.88 933 ILE A N 1
ATOM 7627 C CA . ILE A 1 933 ? -15.496 13.543 30.659 1.00 86.88 933 ILE A CA 1
ATOM 7628 C C . ILE A 1 933 ? -14.022 13.723 30.258 1.00 86.88 933 ILE A C 1
ATOM 7630 O O . ILE A 1 933 ? -13.284 14.385 30.997 1.00 86.88 933 ILE A O 1
ATOM 7634 N N . PRO A 1 934 ? -13.591 13.189 29.100 1.00 88.00 934 PRO A N 1
ATOM 7635 C CA . PRO A 1 934 ? -12.202 13.275 28.693 1.00 88.00 934 PRO A CA 1
ATOM 7636 C C . PRO A 1 934 ? -11.725 14.712 28.473 1.00 88.00 934 PRO A C 1
ATOM 7638 O O . PRO A 1 934 ? -12.502 15.594 28.085 1.00 88.00 934 PRO A O 1
ATOM 7641 N N . LYS A 1 935 ? -10.422 14.940 28.660 1.00 91.62 935 LYS A N 1
ATOM 7642 C CA . LYS A 1 935 ? -9.786 16.240 28.393 1.00 91.62 935 LYS A CA 1
ATOM 7643 C C . LYS A 1 935 ? -8.641 16.117 27.395 1.00 91.62 935 LYS A C 1
ATOM 7645 O O . LYS A 1 935 ? -7.906 15.128 27.364 1.00 91.62 935 LYS A O 1
ATOM 7650 N N . ILE A 1 936 ? -8.474 17.148 26.572 1.00 93.25 936 ILE A N 1
ATOM 7651 C CA . ILE A 1 936 ? -7.395 17.236 25.585 1.00 93.25 936 ILE A CA 1
ATOM 7652 C C . ILE A 1 936 ? -6.600 18.506 25.842 1.00 93.25 936 ILE A C 1
ATOM 7654 O O . ILE A 1 936 ? -7.151 19.598 25.785 1.00 93.25 936 ILE A O 1
ATOM 7658 N N . TYR A 1 937 ? -5.298 18.369 26.047 1.00 94.00 937 TYR A N 1
ATOM 7659 C CA . TYR A 1 937 ? -4.373 19.472 26.255 1.00 94.00 937 TYR A CA 1
ATOM 7660 C C . TYR A 1 937 ? -3.453 19.627 25.045 1.00 94.00 937 TYR A C 1
ATOM 7662 O O . TYR A 1 937 ? -2.705 18.716 24.685 1.00 94.00 937 TYR A O 1
ATOM 7670 N N . PHE A 1 938 ? -3.473 20.802 24.424 1.00 93.75 938 PHE A N 1
ATOM 7671 C CA . PHE A 1 938 ? -2.535 21.195 23.377 1.00 93.75 938 PHE A CA 1
ATOM 7672 C C . PHE A 1 938 ? -1.408 22.004 24.013 1.00 93.75 938 PHE A C 1
ATOM 7674 O O . PHE A 1 938 ? -1.570 23.199 24.266 1.00 93.75 938 PHE A O 1
ATOM 7681 N N . ALA A 1 939 ? -0.295 21.330 24.314 1.00 92.81 939 ALA A N 1
ATOM 7682 C CA . ALA A 1 939 ? 0.820 21.930 25.036 1.00 92.81 939 ALA A CA 1
ATOM 7683 C C . ALA A 1 939 ? 1.762 22.703 24.103 1.00 92.81 939 ALA A C 1
ATOM 7685 O O . ALA A 1 939 ? 2.100 23.847 24.383 1.00 92.81 939 ALA A O 1
ATOM 7686 N N . ASP A 1 940 ? 2.162 22.101 22.976 1.00 90.56 940 ASP A N 1
ATOM 7687 C CA . ASP A 1 940 ? 3.122 22.710 22.044 1.00 90.56 940 ASP A CA 1
ATOM 7688 C C . ASP A 1 940 ? 2.616 24.071 21.532 1.00 90.56 940 ASP A C 1
ATOM 7690 O O . ASP A 1 940 ? 1.588 24.144 20.849 1.00 90.56 940 ASP A O 1
ATOM 7694 N N . GLY A 1 941 ? 3.369 25.148 21.782 1.00 86.44 941 GLY A N 1
ATOM 7695 C CA . GLY A 1 941 ? 3.003 26.494 21.335 1.00 86.44 941 GLY A CA 1
ATOM 7696 C C . GLY A 1 941 ? 2.776 26.585 19.820 1.00 86.44 941 GLY A C 1
ATOM 7697 O O . GLY A 1 941 ? 2.052 27.455 19.349 1.00 86.44 941 GLY A O 1
ATOM 7698 N N . ALA A 1 942 ? 3.317 25.644 19.034 1.00 85.38 942 ALA A N 1
ATOM 7699 C CA . ALA A 1 942 ? 3.120 25.554 17.586 1.00 85.38 942 ALA A CA 1
ATOM 7700 C C . ALA A 1 942 ? 1.693 25.160 17.139 1.00 85.38 942 ALA A C 1
ATOM 7702 O O . ALA A 1 942 ? 1.427 25.117 15.930 1.00 85.38 942 ALA A O 1
ATOM 7703 N N . PHE A 1 943 ? 0.788 24.824 18.066 1.00 85.88 943 PHE A N 1
ATOM 7704 C CA . PHE A 1 943 ? -0.636 24.646 17.765 1.00 85.88 943 PHE A CA 1
ATOM 7705 C C . PHE A 1 943 ? -1.364 25.977 17.534 1.00 85.88 943 PHE A C 1
ATOM 7707 O O . PHE A 1 943 ? -2.324 25.998 16.766 1.00 85.88 943 PHE A O 1
ATOM 7714 N N . GLY A 1 944 ? -0.899 27.076 18.144 1.00 75.31 944 GLY A N 1
ATOM 7715 C CA . GLY A 1 944 ? -1.468 28.414 17.966 1.00 75.31 944 GLY A CA 1
ATOM 7716 C C . GLY A 1 944 ? -0.484 29.418 17.360 1.00 75.31 944 GLY A C 1
ATOM 7717 O O . GLY A 1 944 ? 0.719 29.335 17.580 1.00 75.31 944 GLY A O 1
ATOM 7718 N N . GLY A 1 945 ? -1.002 30.386 16.602 1.00 63.06 945 GLY A N 1
ATOM 7719 C CA . GLY A 1 945 ? -0.238 31.573 16.208 1.00 63.06 945 GLY A CA 1
ATOM 7720 C C . GLY A 1 945 ? -0.138 32.549 17.385 1.00 63.06 945 GLY A C 1
ATOM 7721 O O . GLY A 1 945 ? -1.102 32.687 18.134 1.00 63.06 945 GLY A O 1
ATOM 7722 N N . GLU A 1 946 ? 1.020 33.184 17.575 1.00 53.50 946 GLU A N 1
ATOM 7723 C CA . GLU A 1 946 ? 1.219 34.271 18.560 1.00 53.50 946 GLU A CA 1
ATOM 7724 C C . GLU A 1 946 ? 1.230 35.664 17.896 1.00 53.50 946 GLU A C 1
ATOM 7726 O O . GLU A 1 946 ? 1.240 36.671 18.592 1.00 53.50 946 GLU A O 1
ATOM 7731 N N . GLU A 1 947 ? 1.200 35.733 16.561 1.00 52.78 947 GLU A N 1
ATOM 7732 C CA . GLU A 1 947 ? 1.196 36.973 15.772 1.00 52.78 947 GLU A CA 1
ATOM 7733 C C . GLU A 1 947 ? -0.083 37.045 14.926 1.00 52.78 947 GLU A C 1
ATOM 7735 O O . GLU A 1 947 ? -0.616 36.000 14.541 1.00 52.78 947 GLU A O 1
ATOM 7740 N N . LEU A 1 948 ? -0.544 38.262 14.605 1.00 45.53 948 LEU A N 1
ATOM 7741 C CA . LEU A 1 948 ? -1.715 38.522 13.747 1.00 45.53 948 LEU A CA 1
ATOM 7742 C C . LEU A 1 948 ? -1.628 37.820 12.368 1.00 45.53 948 LEU A C 1
ATOM 7744 O O . LEU A 1 948 ? -2.667 37.510 11.797 1.00 45.53 948 LEU A O 1
ATOM 7748 N N . ASP A 1 949 ? -0.415 37.472 11.909 1.00 46.44 949 ASP A N 1
ATOM 7749 C CA . ASP A 1 949 ? -0.127 36.760 10.647 1.00 46.44 949 ASP A CA 1
ATOM 7750 C C . ASP A 1 949 ? 0.418 35.315 10.838 1.00 46.44 949 ASP A C 1
ATOM 7752 O O . ASP A 1 949 ? 0.933 34.684 9.909 1.00 46.44 949 ASP A O 1
ATOM 7756 N N . GLY A 1 950 ? 0.347 34.753 12.052 1.00 62.12 950 GLY A N 1
ATOM 7757 C CA . GLY A 1 950 ? 0.894 33.427 12.373 1.00 62.12 950 GLY A CA 1
ATOM 7758 C C . GLY A 1 950 ? -0.054 32.256 12.066 1.00 62.12 950 GLY A C 1
ATOM 7759 O O . GLY A 1 950 ? -1.221 32.269 12.445 1.00 62.12 950 GLY A O 1
ATOM 7760 N N . PHE A 1 951 ? 0.453 31.170 11.462 1.00 77.69 951 PHE A N 1
ATOM 7761 C CA . PHE A 1 951 ? -0.336 29.949 11.207 1.00 77.69 951 PHE A CA 1
ATOM 7762 C C . PHE A 1 951 ? -0.825 29.289 12.511 1.00 77.69 951 PHE A C 1
ATOM 7764 O O . PHE A 1 951 ? -0.029 28.727 13.268 1.00 77.69 951 PHE A O 1
ATOM 7771 N N . ASN A 1 952 ? -2.141 29.307 12.737 1.00 86.19 952 ASN A N 1
ATOM 7772 C CA . ASN A 1 952 ? -2.810 28.669 13.871 1.00 86.19 952 ASN A CA 1
ATOM 7773 C C . ASN A 1 952 ? -3.518 27.386 13.413 1.00 86.19 952 ASN A C 1
ATOM 7775 O O . ASN A 1 952 ? -4.604 27.444 12.843 1.00 86.19 952 ASN A O 1
ATOM 7779 N N . LEU A 1 953 ? -2.916 26.223 13.682 1.00 88.38 953 LEU A N 1
ATOM 7780 C CA . LEU A 1 953 ? -3.445 24.940 13.210 1.00 88.38 953 LEU A CA 1
ATOM 7781 C C . LEU A 1 953 ? -4.861 24.666 13.734 1.00 88.38 953 LEU A C 1
ATOM 7783 O O . LEU A 1 953 ? -5.691 24.164 12.985 1.00 88.38 953 LEU A O 1
ATOM 7787 N N . LEU A 1 954 ? -5.133 24.962 15.005 1.00 89.12 954 LEU A N 1
ATOM 7788 C CA . LEU A 1 954 ? -6.432 24.656 15.610 1.00 89.12 954 LEU A CA 1
ATOM 7789 C C . LEU A 1 954 ? -7.540 25.537 15.025 1.00 89.12 954 LEU A C 1
ATOM 7791 O O . LEU A 1 954 ? -8.612 25.031 14.709 1.00 89.12 954 LEU A O 1
ATOM 7795 N N . ASN A 1 955 ? -7.250 26.819 14.785 1.00 88.56 955 ASN A N 1
ATOM 7796 C CA . ASN A 1 955 ? -8.185 27.719 14.111 1.00 88.56 955 ASN A CA 1
ATOM 7797 C C . ASN A 1 955 ? -8.450 27.292 12.658 1.00 88.56 955 ASN A C 1
ATOM 7799 O O . ASN A 1 955 ? -9.595 27.247 12.226 1.00 88.56 955 ASN A O 1
ATOM 7803 N N . GLU A 1 956 ? -7.407 26.914 11.918 1.00 90.88 956 GLU A N 1
ATOM 7804 C CA . GLU A 1 956 ? -7.534 26.430 10.535 1.00 90.88 956 GLU A CA 1
ATOM 7805 C C . GLU A 1 956 ? -8.341 25.123 10.457 1.00 90.88 956 GLU A C 1
ATOM 7807 O O . GLU A 1 956 ? -9.116 24.925 9.524 1.00 90.88 956 GLU A O 1
ATOM 7812 N N . ILE A 1 957 ? -8.215 24.246 11.461 1.00 92.25 957 ILE A N 1
ATOM 7813 C CA . ILE A 1 957 ? -9.070 23.062 11.602 1.00 92.25 957 ILE A CA 1
ATOM 7814 C C . ILE A 1 957 ? -10.532 23.469 11.827 1.00 92.25 957 ILE A C 1
ATOM 7816 O O . ILE A 1 957 ? -11.414 22.904 11.180 1.00 92.25 957 ILE A O 1
ATOM 7820 N N . CYS A 1 958 ? -10.800 24.433 12.715 1.00 91.06 958 CYS A N 1
ATOM 7821 C CA . CYS A 1 958 ? -12.158 24.925 12.962 1.00 91.06 958 CYS A CA 1
ATOM 7822 C C . CYS A 1 958 ? -12.785 25.516 11.696 1.00 91.06 958 CYS A C 1
ATOM 7824 O O . CYS A 1 958 ? -13.900 25.128 11.355 1.00 91.06 958 CYS A O 1
ATOM 7826 N N . ILE A 1 959 ? -12.055 26.377 10.978 1.00 91.88 959 ILE A N 1
ATOM 7827 C CA . ILE A 1 959 ? -12.498 26.971 9.707 1.00 91.88 959 ILE A CA 1
ATOM 7828 C C . ILE A 1 959 ? -12.820 25.868 8.699 1.00 91.88 959 ILE A C 1
ATOM 7830 O O . ILE A 1 959 ? -13.922 25.827 8.159 1.00 91.88 959 ILE A O 1
ATOM 7834 N N . TYR A 1 960 ? -11.900 24.917 8.507 1.00 93.69 960 TYR A N 1
ATOM 7835 C CA . TYR A 1 960 ? -12.115 23.788 7.608 1.00 93.69 960 TYR A CA 1
ATOM 7836 C C . TYR A 1 960 ? -13.382 22.996 7.964 1.00 93.69 960 TYR A C 1
ATOM 7838 O O . TYR A 1 960 ? -14.183 22.676 7.085 1.00 93.69 960 TYR A O 1
ATOM 7846 N N . LEU A 1 961 ? -13.581 22.655 9.239 1.00 93.56 961 LEU A N 1
ATOM 7847 C CA . LEU A 1 961 ? -14.753 21.894 9.670 1.00 93.56 961 LEU A CA 1
ATOM 7848 C C . LEU A 1 961 ? -16.044 22.693 9.480 1.00 93.56 961 LEU A C 1
ATOM 7850 O O . LEU A 1 961 ? -17.011 22.147 8.959 1.00 93.56 961 LEU A O 1
ATOM 7854 N N . GLU A 1 962 ? -16.052 23.974 9.840 1.00 93.88 962 GLU A N 1
ATOM 7855 C CA . GLU A 1 962 ? -17.215 24.854 9.721 1.00 93.88 962 GLU A CA 1
ATOM 7856 C C . GLU A 1 962 ? -17.634 25.062 8.263 1.00 93.88 962 GLU A C 1
ATOM 7858 O O . GLU A 1 962 ? -18.804 24.872 7.925 1.00 93.88 962 GLU A O 1
ATOM 7863 N N . GLU A 1 963 ? -16.682 25.348 7.372 1.00 94.12 963 GLU A N 1
ATOM 7864 C CA . GLU A 1 963 ? -16.937 25.441 5.933 1.00 94.12 963 GLU A CA 1
ATOM 7865 C C . GLU A 1 963 ? -17.569 24.154 5.396 1.00 94.12 963 GLU A C 1
ATOM 7867 O O . GLU A 1 963 ? -18.563 24.200 4.673 1.00 94.12 963 GLU A O 1
ATOM 7872 N N . ASN A 1 964 ? -17.022 22.991 5.766 1.00 94.25 964 ASN A N 1
ATOM 7873 C CA . ASN A 1 964 ? -17.478 21.719 5.217 1.00 94.25 964 ASN A CA 1
ATOM 7874 C C . ASN A 1 964 ? -18.765 21.190 5.862 1.00 94.25 964 ASN A C 1
ATOM 7876 O O . ASN A 1 964 ? -19.528 20.514 5.177 1.00 94.25 964 ASN A O 1
ATOM 7880 N N . ILE A 1 965 ? -19.056 21.526 7.121 1.00 93.81 965 ILE A N 1
ATOM 7881 C CA . ILE A 1 965 ? -20.350 21.249 7.768 1.00 93.81 965 ILE A CA 1
ATOM 7882 C C . ILE A 1 965 ? -21.475 22.045 7.094 1.00 93.81 965 ILE A C 1
ATOM 7884 O O . ILE A 1 965 ? -22.587 21.537 6.960 1.00 93.81 965 ILE A O 1
ATOM 7888 N N . ASN A 1 966 ? -21.182 23.258 6.622 1.00 93.81 966 ASN A N 1
ATOM 7889 C CA . ASN A 1 966 ? -22.157 24.133 5.970 1.00 93.81 966 ASN A CA 1
ATOM 7890 C C . ASN A 1 966 ? -22.306 23.883 4.455 1.00 93.81 966 ASN A C 1
ATOM 7892 O O . ASN A 1 966 ? -23.127 24.522 3.794 1.00 93.81 966 ASN A O 1
ATOM 7896 N N . ARG A 1 967 ? -21.545 22.944 3.877 1.00 92.94 967 ARG A N 1
ATOM 7897 C CA . ARG A 1 967 ? -21.640 22.589 2.453 1.00 92.94 967 ARG A CA 1
ATOM 7898 C C . ARG A 1 967 ? -22.930 21.842 2.125 1.00 92.94 967 ARG A C 1
ATOM 7900 O O . ARG A 1 967 ? -23.298 20.878 2.790 1.00 92.94 967 ARG A O 1
ATOM 7907 N N . SER A 1 968 ? -23.551 22.197 1.003 1.00 90.25 968 SER A N 1
ATOM 7908 C CA . SER A 1 968 ? -24.792 21.563 0.536 1.00 90.25 968 SER A CA 1
ATOM 7909 C C . SER A 1 968 ? -24.617 20.139 0.002 1.00 90.25 968 SER A C 1
ATOM 7911 O O . SER A 1 968 ? -25.594 19.400 -0.086 1.00 90.25 968 SER A O 1
ATOM 7913 N N . ASP A 1 969 ? -23.403 19.745 -0.392 1.00 89.19 969 ASP A N 1
ATOM 7914 C CA . ASP A 1 969 ? -23.137 18.445 -1.003 1.00 89.19 969 ASP A CA 1
ATOM 7915 C C . ASP A 1 969 ? -22.704 17.354 -0.020 1.00 89.19 969 ASP A C 1
ATOM 7917 O O . ASP A 1 969 ? -22.859 16.171 -0.317 1.00 89.19 969 ASP A O 1
ATOM 7921 N N . VAL A 1 970 ? -22.151 17.744 1.127 1.00 90.00 970 VAL A N 1
ATOM 7922 C CA . VAL A 1 970 ? -21.514 16.832 2.091 1.00 90.00 970 VAL A CA 1
ATOM 7923 C C . VAL A 1 970 ? -21.780 17.207 3.547 1.00 90.00 970 VAL A C 1
ATOM 7925 O O . VAL A 1 970 ? -21.474 16.405 4.421 1.00 90.00 970 VAL A O 1
ATOM 7928 N N . GLY A 1 971 ? -22.362 18.374 3.841 1.00 92.50 971 GLY A N 1
ATOM 7929 C CA . GLY A 1 971 ? -22.447 18.926 5.198 1.00 92.50 971 GLY A CA 1
ATOM 7930 C C . GLY A 1 971 ? -23.065 17.991 6.233 1.00 92.50 971 GLY A C 1
ATOM 7931 O O . GLY A 1 971 ? -22.512 17.821 7.319 1.00 92.50 971 GLY A O 1
ATOM 7932 N N . GLU A 1 972 ? -24.143 17.285 5.876 1.00 91.56 972 GLU A N 1
ATOM 7933 C CA . GLU A 1 972 ? -24.759 16.271 6.746 1.00 91.56 972 GLU A CA 1
ATOM 7934 C C . GLU A 1 972 ? -23.791 15.129 7.095 1.00 91.56 972 GLU A C 1
ATOM 7936 O O . GLU A 1 972 ? -23.732 14.686 8.242 1.00 91.56 972 GLU A O 1
ATOM 7941 N N . LEU A 1 973 ? -22.993 14.676 6.123 1.00 91.38 973 LEU A N 1
ATOM 7942 C CA . LEU A 1 973 ? -21.979 13.643 6.319 1.00 91.38 973 LEU A CA 1
ATOM 7943 C C . LEU A 1 973 ? -20.848 14.144 7.227 1.00 91.38 973 LEU A C 1
ATOM 7945 O O . LEU A 1 973 ? -20.468 13.451 8.171 1.00 91.38 973 LEU A O 1
ATOM 7949 N N . VAL A 1 974 ? -20.329 15.347 6.966 1.00 92.00 974 VAL A N 1
ATOM 7950 C CA . VAL A 1 974 ? -19.245 15.950 7.762 1.00 92.00 974 VAL A CA 1
ATOM 7951 C C . VAL A 1 974 ? -19.687 16.139 9.207 1.00 92.00 974 VAL A C 1
ATOM 7953 O O . VAL A 1 974 ? -18.957 15.784 10.131 1.00 92.00 974 VAL A O 1
ATOM 7956 N N . LYS A 1 975 ? -20.914 16.629 9.411 1.00 91.00 975 LYS A N 1
ATOM 7957 C CA . LYS A 1 975 ? -21.502 16.821 10.737 1.00 91.00 975 LYS A CA 1
ATOM 7958 C C . LYS A 1 975 ? -21.609 15.506 11.510 1.00 91.00 975 LYS A C 1
ATOM 7960 O O . LYS A 1 975 ? -21.290 15.482 12.693 1.00 91.00 975 LYS A O 1
ATOM 7965 N N . LEU A 1 976 ? -21.987 14.404 10.860 1.00 89.19 976 LEU A N 1
ATOM 7966 C CA . LEU A 1 976 ? -22.045 13.087 11.508 1.00 89.19 976 LEU A CA 1
ATOM 7967 C C . LEU A 1 976 ? -20.668 12.540 11.902 1.00 89.19 976 LEU A C 1
ATOM 7969 O O . LEU A 1 976 ? -20.557 11.833 12.901 1.00 89.19 976 LEU A O 1
ATOM 7973 N N . LEU A 1 977 ? -19.629 12.835 11.117 1.00 88.50 977 LEU A N 1
ATOM 7974 C CA . LEU A 1 977 ? -18.280 12.319 11.356 1.00 88.50 977 LEU A CA 1
ATOM 7975 C C . LEU A 1 977 ? -17.478 13.168 12.345 1.00 88.50 977 LEU A C 1
ATOM 7977 O O . LEU A 1 977 ? -16.751 12.613 13.168 1.00 88.50 977 LEU A O 1
ATOM 7981 N N . TYR A 1 978 ? -17.599 14.494 12.259 1.00 90.25 978 TYR A N 1
ATOM 7982 C CA . TYR A 1 978 ? -16.741 15.441 12.973 1.00 90.25 978 TYR A CA 1
ATOM 7983 C C . TYR A 1 978 ? -17.487 16.447 13.839 1.00 90.25 978 TYR A C 1
ATOM 7985 O O . TYR A 1 978 ? -16.843 17.088 14.660 1.00 90.25 978 TYR A O 1
ATOM 7993 N N . GLY A 1 979 ? -18.809 16.579 13.702 1.00 90.25 979 GLY A N 1
ATOM 7994 C CA . GLY A 1 979 ? -19.617 17.517 14.489 1.00 90.25 979 GLY A CA 1
ATOM 7995 C C . GLY A 1 979 ? -19.363 17.430 15.998 1.00 90.25 979 GLY A C 1
ATOM 7996 O O . GLY A 1 979 ? -19.088 18.469 16.595 1.00 90.25 979 GLY A O 1
ATOM 7997 N N . PRO A 1 980 ? -19.328 16.224 16.604 1.00 88.62 980 PRO A N 1
ATOM 7998 C CA . PRO A 1 980 ? -19.085 16.101 18.039 1.00 88.62 980 PRO A CA 1
ATOM 7999 C C . PRO A 1 980 ? -17.720 16.656 18.468 1.00 88.62 980 PRO A C 1
ATOM 8001 O O . PRO A 1 980 ? -17.608 17.389 19.447 1.00 88.62 980 PRO A O 1
ATOM 8004 N N . PHE A 1 981 ? -16.675 16.359 17.690 1.00 88.44 981 PHE A N 1
ATOM 8005 C CA . PHE A 1 981 ? -15.327 16.872 17.935 1.00 88.44 981 PHE A CA 1
ATOM 8006 C C . PHE A 1 981 ? -15.216 18.376 17.647 1.00 88.44 981 PHE A C 1
ATOM 8008 O O . PHE A 1 981 ? -14.562 19.090 18.399 1.00 88.44 981 PHE A O 1
ATOM 8015 N N . TYR A 1 982 ? -15.867 18.872 16.590 1.00 90.94 982 TYR A N 1
ATOM 8016 C CA . TYR A 1 982 ? -15.932 20.300 16.271 1.00 90.94 982 TYR A CA 1
ATOM 8017 C C . TYR A 1 982 ? -16.571 21.092 17.414 1.00 90.94 982 TYR A C 1
ATOM 8019 O O . TYR A 1 982 ? -16.028 22.116 17.813 1.00 90.94 982 TYR A O 1
ATOM 8027 N N . ASN A 1 983 ? -17.675 20.598 17.979 1.00 89.62 983 ASN A N 1
ATOM 8028 C CA . ASN A 1 983 ? -18.359 21.233 19.103 1.00 89.62 983 ASN A CA 1
ATOM 8029 C C . ASN A 1 983 ? -17.481 21.248 20.363 1.00 89.62 983 ASN A C 1
ATOM 8031 O O . ASN A 1 983 ? -17.335 22.303 20.978 1.00 89.62 983 ASN A O 1
ATOM 8035 N N . ALA A 1 984 ? -16.821 20.129 20.682 1.00 87.31 984 ALA A N 1
ATOM 8036 C CA . ALA A 1 984 ? -15.850 20.053 21.777 1.00 87.31 984 ALA A CA 1
ATOM 8037 C C . ALA A 1 984 ? -14.672 21.029 21.585 1.00 87.31 984 ALA A C 1
ATOM 8039 O O . ALA A 1 984 ? -14.239 21.710 22.514 1.00 87.31 984 ALA A O 1
ATOM 8040 N N . LEU A 1 985 ? -14.153 21.137 20.358 1.00 87.06 985 LEU A N 1
ATOM 8041 C CA . LEU A 1 985 ? -13.078 22.068 20.024 1.00 87.06 985 LEU A CA 1
ATOM 8042 C C . LEU A 1 985 ? -13.558 23.528 20.093 1.00 87.06 985 LEU A C 1
ATOM 8044 O O . LEU A 1 985 ? -12.870 24.375 20.643 1.00 87.06 985 LEU A O 1
ATOM 8048 N N . LYS A 1 986 ? -14.757 23.845 19.602 1.00 83.00 986 LYS A N 1
ATOM 8049 C CA . LYS A 1 986 ? -15.330 25.198 19.652 1.00 83.00 986 LYS A CA 1
ATOM 8050 C C . LYS A 1 986 ? -15.601 25.646 21.090 1.00 83.00 986 LYS A C 1
ATOM 8052 O O . LYS A 1 986 ? -15.196 26.744 21.464 1.00 83.00 986 LYS A O 1
ATOM 8057 N N . GLY A 1 987 ? -16.212 24.779 21.897 1.00 71.62 987 GLY A N 1
ATOM 8058 C CA . GLY A 1 987 ? -16.527 25.037 23.304 1.00 71.62 987 GLY A CA 1
ATOM 8059 C C . GLY A 1 987 ? -15.307 25.161 24.220 1.00 71.62 987 GLY A C 1
ATOM 8060 O O . GLY A 1 987 ? -15.432 25.695 25.310 1.00 71.62 987 GLY A O 1
ATOM 8061 N N . GLY A 1 988 ? -14.127 24.700 23.794 1.00 64.75 988 GLY A N 1
ATOM 8062 C CA . GLY A 1 988 ? -12.877 24.898 24.535 1.00 64.75 988 GLY A CA 1
ATOM 8063 C C . GLY A 1 988 ? -12.101 26.171 24.165 1.00 64.75 988 GLY A C 1
ATOM 8064 O O . GLY A 1 988 ? -11.304 26.657 24.962 1.00 64.75 988 GLY A O 1
ATOM 8065 N N . PHE A 1 989 ? -12.313 26.711 22.957 1.00 60.38 989 PHE A N 1
ATOM 8066 C CA . PHE A 1 989 ? -11.465 27.759 22.365 1.00 60.38 989 PHE A CA 1
ATOM 8067 C C . PHE A 1 989 ? -12.168 29.099 22.114 1.00 60.38 989 PHE A C 1
ATOM 8069 O O . PHE A 1 989 ? -11.486 30.115 22.045 1.00 60.38 989 PHE A O 1
ATOM 8076 N N . LEU A 1 990 ? -13.492 29.109 21.925 1.00 45.75 990 LEU A N 1
ATOM 8077 C CA . LEU A 1 990 ? -14.274 30.306 21.566 1.00 45.75 990 LEU A CA 1
ATOM 8078 C C . LEU A 1 990 ? -15.147 30.838 22.719 1.00 45.75 990 LEU A C 1
ATOM 8080 O O . LEU A 1 990 ? -15.917 31.773 22.518 1.00 45.75 990 LEU A O 1
ATOM 8084 N N . SER A 1 991 ? -15.033 30.254 23.913 1.00 37.44 991 SER A N 1
ATOM 8085 C CA . SER A 1 991 ? -15.718 30.683 25.141 1.00 37.44 991 SER A CA 1
ATOM 8086 C C . SER A 1 991 ? -14.768 31.247 26.207 1.00 37.44 991 SER A C 1
ATOM 8088 O O . SER A 1 991 ? -15.135 31.284 27.381 1.00 37.44 991 SER A O 1
ATOM 8090 N N . VAL A 1 992 ? -13.556 31.656 25.811 1.00 30.73 992 VAL A N 1
ATOM 8091 C CA . VAL A 1 992 ? -12.588 32.372 26.662 1.00 30.73 992 VAL A CA 1
ATOM 8092 C C . VAL A 1 992 ? -12.355 33.764 26.106 1.00 30.73 992 VAL A C 1
ATOM 8094 O O . VAL A 1 992 ? -12.070 33.854 24.890 1.00 30.73 992 VAL A O 1
#

Radius of gyration: 30.5 Å; Cα contacts (8 Å, |Δi|>4): 1633; chains: 1; bounding box: 79×84×93 Å

Sequence (992 aa):
MKGMKKEVKHFLEIKGEEGVDIDAFLKIEGFLNFCYKNDYKNDVKNIWNLPLNLHKIGKNNLSKVHYELDIVRTLYYEISSRSYYEKLLDIYESINLECRLYYIKDNRILENEKSIFKREERKKYYEELFNEKKKRVNNIKYDNELIEYTFKLDGADINVDFRNLDLEPIIFEKERDKKGGAFECSLEELFSAAREIDKIIEEKIKSGETSIRIENFEYRMKKSTIMAFKDKKVSKTKKIKISEVCNILGMVGAGKSTMMVVVSYLAAKRGYRICIVLESTKEVFDLNNLLNILEIKSTAIKGKSTILDQIDKVTEENYMYMDNKYAKELTGTCILDGVINRLDNIKTIPYGKEPCFSLKYGENTCSYLCPAYGICPRKESERKIATADVVVSNIYSMVYGKTHYSNKFGRISFVEYIIDNFDIVIFDEADKVQVALDKIFCEKTSIKEVLSNNKRPIEVIIGNSINGNINSNHMDIIGEYYKILAYLCSIRDFINTKNIVSNIKRIRGKRWFSALILLKESKDIDYIISNEIEKYISMDYESQIINSYILNKDKFRINLNKKYFIDKNQVTKVEFIINLVLFEKSIIKFGSMIQEQVSRENIDFDIPNIFRAPFKNIRKLIPTSPVGNRFGYIYDDEEKDIVIFRQYGVGRSLMIDLPNMKLNKDGKGLGPNVVLFSGSSWAEGSFRYHISQPVSYVLKSDDKIIEFIEKTNCIKINSRTKVSGGKNKEKLIEKLIEESKQYIENEINNNGTLLMIVNSYSQCLVAQNKLSNLFPNEKILRLISDKNRDGEGTVKKGELRSLYKENIRILIAPAMAIERGHNIVDEKGHSIFDSIFFLVRPMDAPRDIENIISIINGAIVEKSIKEQRKKIYNSNKDIINMAYGLWERMFRSYYSVANVDELVKKEIVVSRLVLIIQIFGRLLRIVDYNKPIPKIYFADGAFGGEELDGFNLLNEICIYLEENINRSDVGELVKLLYGPFYNALKGGFLSV

Nearest PDB structures (foldseek):
  5eaw-assembly2_B  TM=6.760E-01  e=9.209E-02  Mus musculus
  2wjv-assembly2_B  TM=5.999E-01  e=1.105E-01  Homo sapiens
  6o8h-assembly1_A  TM=3.552E-01  e=2.778E-03  [Bacillus] caldotenax
  6o8g-assembly1_A  TM=3.190E-01  e=9.060E-03  [Bacillus] caldotenax
  5ean-assembly1_A  TM=3.804E-01  e=3.092E-02  Mus musculus